Protein 2E62 (pdb70)

Organism: Arabidopsis thaliana (NCBI:txid3702)

Nearest PDB structures (foldseek):
  2e62-assembly1_A  TM=8.803E-01  e=9.279E-07  Arabidopsis thaliana
  6exn-assembly1_R  TM=7.685E-01  e=9.411E-01  Saccharomyces cerevisiae S288C
  5lj5-assembly1_R  TM=8.225E-01  e=1.823E+00  Saccharomyces cerevisiae
  2e62-assembly1_A  TM=8.733E-01  e=2.795E-07  Arabidopsis thaliana
  6exn-assembly1_R  TM=7.883E-01  e=2.649E-01  Saccharomyces cerevisiae S288C

Secondary structure (DSSP, 8-state):
---S---SSTHHHHHHHHHHHHHHHHHHHHHHHHHT---HHHHHHHHHHHHHHHHHHTT--

CATH classification: 6.10.140.420

InterPro domains:
  IPR000061 SWAP/Surp [PF01805] (327-379)
  IPR000061 SWAP/Surp [PS50128] (329-372)
  IPR000061 SWAP/Surp [SM00648] (327-381)
  IPR000504 RNA recognition motif domain [PF00076] (181-253)
  IPR000504 RNA recognition motif domain [PS50102] (179-260)
  IPR000504 RNA recognition motif domain [SM00360] (180-256)
  IPR003034 SAP domain [PS50800] (631-665)
  IPR006569 CID domain [PF04818] (444-571)
  IPR006569 CID domain [PS51391] (437-582)
  IPR006569 CID domain [SM00582] (444-579)
  IPR008942 ENTH/VHS [G3DSA:1.25.40.90] (438-582)
  IPR008942 ENTH/VHS [SSF48464] (440-578)
  IPR012677 Nucleotide-binding alpha-beta plait domain superfamily [G3DSA:3.30.70.330] (96-263)
  IPR013170 mRNA splicing factor Cwf21 domain [PF08312] (796-836)
  IPR013170 mRNA splicing factor Cwf21 domain [SM01115] (791-840)
  IPR035009 SR140, RNA recognition motif [cd12223] (178-261)
  IPR035967 SWAP/Surp superfamily [G3DSA:1.10.10.790] (315-384)
  IPR035967 SWAP/Surp superfamily [SSF109905] (303-384)
  IPR035979 RNA-binding domain superfamily [SSF54928] (172-266)
  IPR047491 Protein RRC1-like, cwf21 domain [cd21371] (791-840)

Foldseek 3Di:
DDDDDDDDDCPVVLVVLVVVLVVVLVVLLVCCVVVVNPDDCVSCVVSVVSNVCSCVVSPND

Radius of gyration: 14.58 Å; Cα contacts (8 Å, |Δi|>4): 28; chains: 1; bounding box: 41×26×21 Å

Solvent-accessible surface area: 5371 Å² total; per-residue (Å²): 125,118,104,76,89,82,27,160,36,166,92,86,97,53,118,106,46,136,170,153,11,75,92,31,30,95,110,65,131,101,63,2,85,162,124,57,11,188,73,89,132,81,21,111,159,78,12,101,79,19,116,125,160,34,58,93,112,30,65,50,102

Sequence (61 aa):
GSSGSSGNGMDEEQRQKRRRIEVALIEYRETLEEQGMKNPEEIERKVEINRKRLEVDYGLSGSSGSSGNGMDEEQRQKRRRIEVALIEYRETLEEQGMKNPEEIERKVEINRKRLEVDYGLSGSSGSSGNGMDEEQRQKRRRIEVALIEYRETLEEQGMKNPEEIERKVEINRKRLEVDYGLSGSSGSSGNGMDEEQRQKRRRIEVALIEYRETLEEQGMKNPEEIERKVEINRKRLEVDYGLSGSSGSSGNGMDEEQRQKRRRIEVALIEYRETLEEQGMKNPEEIERKVEINRKRLEVDYGLSGSSGSSGNGMDEEQRQKRRRIEVALIEYRETLEEQGMKNPEEIERKVEINRKRLEVDYGLSGSSGSSGNGMDEEQRQKRRRIEVALIEYRETLEEQGMKNPEEIERKVEINRKRLEVDYGLSGSSGSSGNGMDEEQRQKRRRIEVALIEYRETLEEQGMKNPEEIERKVEINRKRLEVDYGLSGSSGSSGNGMDEEQRQKRRRIEVALIEYRETLEEQGMKNPEEIERKVEINRKRLEVDYGLSGSSGSSGNGMDEEQRQKRRRIEVALIEYRETLEEQGMKNPEEIERKVEINRKRLEVDYGLSGSSGSSGNGMDEEQRQKRRRIEVALIEYRETLEEQGMKNPEEIERKVEINRKRLEVDYGLSGSSGSSGNGMDEEQRQKRRRIEVALIEYRETLEEQGMKNPEEIERKVEINRKRLEVDYGLSGSSGSSGNGMDEEQRQKRRRIEVALIEYRETLEEQGMKNPEEIERKVEINRKRLEVDYGLSGSSGSSGNGMDEEQRQKRRRIEVALIEYRETLEEQGMKNPEEIERKVEINRKRLEVDYGLSGSSGSSGNGMDEEQRQKRRRIEVALIEYRETLEEQGMKNPEEIERKVEINRKRLEVDYGLSGSSGSSGNGMDEEQRQKRRRIEVALIEYRETLEEQGMKNPEEIERKVEINRKRLEVDYGLSGSSGSSGNGMDEEQRQKRRRIEVALIEYRETLEEQGMKNPEEIERKVEINRKRLEVDYGLSGSSGSSGNGMDEEQRQKRRRIEVALIEYRETLEEQGMKNPEEIERKVEINRKRLEVDYGLSGSSGSSGNGMDEEQRQKRRRIEVALIEYRETLEEQGMKNPEEIERKVEINRKRLEVDYGLSGSSGSSGNGMDEEQRQKRRRIEVALIEYRETLEEQGMKNPEEIERKVEINRKRLEVDYGLS

GO terms:
  GO:0016607 nuclear speck (C, IDA)
  GO:0016607 nuclear speck (C, EXP)
  GO:0043484 regulation of RNA splicing (P, IMP)
  GO:0010017 red or far-red light signaling pathway (P, IMP)
  GO:0010099 regulation of photomorphogenesis (P, IMP)
  GO:0010114 response to red light (P, IMP)
  GO:0006396 RNA processing (P, IMP)
  GO:0005515 protein binding (F, IPI)
  GO:0005634 nucleus (C, IDA)

Structure (mmCIF, N/CA/C/O backbone):
data_2E62
#
_entry.id   2E62
#
loop_
_atom_site.group_PDB
_atom_site.id
_atom_site.type_symbol
_atom_site.label_atom_id
_atom_site.label_alt_id
_atom_site.label_comp_id
_atom_site.label_asym_id
_atom_site.label_entity_id
_atom_site.label_seq_id
_atom_site.pdbx_PDB_ins_code
_atom_site.Cartn_x
_atom_site.Cartn_y
_atom_site.Cartn_z
_atom_site.occupancy
_atom_site.B_iso_or_equiv
_atom_site.auth_seq_id
_atom_site.auth_comp_id
_atom_site.auth_asym_id
_atom_site.auth_atom_id
_atom_site.pdbx_PDB_model_num
ATOM 1 N N . GLY A 1 1 ? -27.987 -12.974 11.255 1.00 0.00 1 GLY A N 1
ATOM 2 C CA . GLY A 1 1 ? -28.546 -12.026 12.201 1.00 0.00 1 GLY A CA 1
ATOM 3 C C . GLY A 1 1 ? -27.497 -11.096 12.778 1.00 0.00 1 GLY A C 1
ATOM 4 O O . GLY A 1 1 ? -26.880 -11.401 13.799 1.00 0.00 1 GLY A O 1
ATOM 8 N N . SER A 1 2 ? -27.292 -9.958 12.122 1.00 0.00 2 SER A N 1
ATOM 9 C CA . SER A 1 2 ? -26.306 -8.982 12.573 1.00 0.00 2 SER A CA 1
ATOM 10 C C . SER A 1 2 ? -26.621 -8.506 13.987 1.00 0.00 2 SER A C 1
ATOM 11 O O . SER A 1 2 ? -27.776 -8.507 14.412 1.00 0.00 2 SER A O 1
ATOM 19 N N . SER A 1 3 ? -25.584 -8.100 14.712 1.00 0.00 3 SER A N 1
ATOM 20 C CA . SER A 1 3 ? -25.747 -7.624 16.081 1.00 0.00 3 SER A CA 1
ATOM 21 C C . SER A 1 3 ? -24.707 -6.559 16.414 1.00 0.00 3 SER A C 1
ATOM 22 O O . SER A 1 3 ? -23.533 -6.693 16.072 1.00 0.00 3 SER A O 1
ATOM 30 N N . GLY A 1 4 ? -25.148 -5.499 17.085 1.00 0.00 4 GLY A N 1
ATOM 31 C CA . GLY A 1 4 ? -24.244 -4.425 17.453 1.00 0.00 4 GLY A CA 1
ATOM 32 C C . GLY A 1 4 ? -23.500 -3.859 16.260 1.00 0.00 4 GLY A C 1
ATOM 33 O O . GLY A 1 4 ? -22.269 -3.861 16.230 1.00 0.00 4 GLY A O 1
ATOM 37 N N . SER A 1 5 ? -24.247 -3.374 15.274 1.00 0.00 5 SER A N 1
ATOM 38 C CA . SER A 1 5 ? -23.650 -2.807 14.070 1.00 0.00 5 SER A CA 1
ATOM 39 C C . SER A 1 5 ? -22.852 -1.550 14.400 1.00 0.00 5 SER A C 1
ATOM 40 O O . SER A 1 5 ? -23.366 -0.619 15.021 1.00 0.00 5 SER A O 1
ATOM 48 N N . SER A 1 6 ? -21.591 -1.529 13.980 1.00 0.00 6 SER A N 1
ATOM 49 C CA . SER A 1 6 ? -20.719 -0.389 14.233 1.00 0.00 6 SER A CA 1
ATOM 50 C C . SER A 1 6 ? -20.640 0.518 13.009 1.00 0.00 6 SER A C 1
ATOM 51 O O . SER A 1 6 ? -19.724 0.402 12.195 1.00 0.00 6 SER A O 1
ATOM 59 N N . GLY A 1 7 ? -21.608 1.420 12.885 1.00 0.00 7 GLY A N 1
ATOM 60 C CA . GLY A 1 7 ? -21.631 2.334 11.757 1.00 0.00 7 GLY A CA 1
ATOM 61 C C . GLY A 1 7 ? -22.685 3.413 11.906 1.00 0.00 7 GLY A C 1
ATOM 62 O O . GLY A 1 7 ? -23.759 3.326 11.313 1.00 0.00 7 GLY A O 1
ATOM 66 N N . ASN A 1 8 ? -22.378 4.432 12.702 1.00 0.00 8 ASN A N 1
ATOM 67 C CA . ASN A 1 8 ? -23.309 5.531 12.929 1.00 0.00 8 ASN A CA 1
ATOM 68 C C . ASN A 1 8 ? -22.897 6.766 12.134 1.00 0.00 8 ASN A C 1
ATOM 69 O O . ASN A 1 8 ? -23.743 7.520 11.655 1.00 0.00 8 ASN A O 1
ATOM 80 N N . GLY A 1 9 ? -21.589 6.966 11.997 1.00 0.00 9 GLY A N 1
ATOM 81 C CA . GLY A 1 9 ? -21.087 8.110 11.259 1.00 0.00 9 GLY A CA 1
ATOM 82 C C . GLY A 1 9 ? -20.046 7.723 10.227 1.00 0.00 9 GLY A C 1
ATOM 83 O O . GLY A 1 9 ? -20.258 6.804 9.437 1.00 0.00 9 GLY A O 1
ATOM 87 N N . MET A 1 10 ? -18.919 8.426 10.233 1.00 0.00 10 MET A N 1
ATOM 88 C CA . MET A 1 10 ? -17.841 8.151 9.290 1.00 0.00 10 MET A CA 1
ATOM 89 C C . MET A 1 10 ? -17.333 6.721 9.447 1.00 0.00 10 MET A C 1
ATOM 90 O O . MET A 1 10 ? -16.844 6.118 8.492 1.00 0.00 10 MET A O 1
ATOM 104 N N . ASP A 1 11 ? -17.452 6.186 10.657 1.00 0.00 11 ASP A N 1
ATOM 105 C CA . ASP A 1 11 ? -17.005 4.827 10.939 1.00 0.00 11 ASP A CA 1
ATOM 106 C C . ASP A 1 11 ? -17.599 3.841 9.938 1.00 0.00 11 ASP A C 1
ATOM 107 O O . ASP A 1 11 ? -16.960 2.856 9.569 1.00 0.00 11 ASP A O 1
ATOM 116 N N . GLU A 1 12 ? -18.825 4.113 9.503 1.00 0.00 12 GLU A N 1
ATOM 117 C CA . GLU A 1 12 ? -19.505 3.248 8.546 1.00 0.00 12 GLU A CA 1
ATOM 118 C C . GLU A 1 12 ? -18.633 3.003 7.318 1.00 0.00 12 GLU A C 1
ATOM 119 O O . GLU A 1 12 ? -18.709 1.947 6.691 1.00 0.00 12 GLU A O 1
ATOM 131 N N . GLU A 1 13 ? -17.804 3.987 6.982 1.00 0.00 13 GLU A N 1
ATOM 132 C CA . GLU A 1 13 ? -16.918 3.879 5.829 1.00 0.00 13 GLU A CA 1
ATOM 133 C C . GLU A 1 13 ? -15.591 3.237 6.222 1.00 0.00 13 GLU A C 1
ATOM 134 O O . GLU A 1 13 ? -14.928 2.606 5.399 1.00 0.00 13 GLU A O 1
ATOM 146 N N . GLN A 1 14 ? -15.209 3.405 7.484 1.00 0.00 14 GLN A N 1
ATOM 147 C CA . GLN A 1 14 ? -13.961 2.843 7.985 1.00 0.00 14 GLN A CA 1
ATOM 148 C C . GLN A 1 14 ? -14.059 1.327 8.116 1.00 0.00 14 GLN A C 1
ATOM 149 O O . GLN A 1 14 ? -13.115 0.604 7.796 1.00 0.00 14 GLN A O 1
ATOM 163 N N . ARG A 1 15 ? -15.207 0.852 8.588 1.00 0.00 15 ARG A N 1
ATOM 164 C CA . ARG A 1 15 ? -15.428 -0.578 8.762 1.00 0.00 15 ARG A CA 1
ATOM 165 C C . ARG A 1 15 ? -15.107 -1.339 7.478 1.00 0.00 15 ARG A C 1
ATOM 166 O O . ARG A 1 15 ? -14.649 -2.480 7.521 1.00 0.00 15 ARG A O 1
ATOM 187 N N . GLN A 1 16 ? -15.352 -0.698 6.340 1.00 0.00 16 GLN A N 1
ATOM 188 C CA . GLN A 1 16 ? -15.090 -1.314 5.045 1.00 0.00 16 GLN A CA 1
ATOM 189 C C . GLN A 1 16 ? -13.595 -1.345 4.749 1.00 0.00 16 GLN A C 1
ATOM 190 O O . GLN A 1 16 ? -13.044 -2.383 4.384 1.00 0.00 16 GLN A O 1
ATOM 204 N N . LYS A 1 17 ? -12.942 -0.198 4.909 1.00 0.00 17 LYS A N 1
ATOM 205 C CA . LYS A 1 17 ? -11.509 -0.093 4.660 1.00 0.00 17 LYS A CA 1
ATOM 206 C C . LYS A 1 17 ? -10.741 -1.156 5.439 1.00 0.00 17 LYS A C 1
ATOM 207 O O . LYS A 1 17 ? -9.742 -1.690 4.958 1.00 0.00 17 LYS A O 1
ATOM 226 N N . ARG A 1 18 ? -11.216 -1.459 6.643 1.00 0.00 18 ARG A N 1
ATOM 227 C CA . ARG A 1 18 ? -10.574 -2.459 7.487 1.00 0.00 18 ARG A CA 1
ATOM 228 C C . ARG A 1 18 ? -10.436 -3.787 6.749 1.00 0.00 18 ARG A C 1
ATOM 229 O O . ARG A 1 18 ? -9.485 -4.536 6.970 1.00 0.00 18 ARG A O 1
ATOM 250 N N . ARG A 1 19 ? -11.394 -4.073 5.872 1.00 0.00 19 ARG A N 1
ATOM 251 C CA . ARG A 1 19 ? -11.381 -5.311 5.103 1.00 0.00 19 ARG A CA 1
ATOM 252 C C . ARG A 1 19 ? -10.335 -5.251 3.993 1.00 0.00 19 ARG A C 1
ATOM 253 O O . ARG A 1 19 ? -9.583 -6.202 3.784 1.00 0.00 19 ARG A O 1
ATOM 274 N N . ARG A 1 20 ? -10.296 -4.127 3.285 1.00 0.00 20 ARG A N 1
ATOM 275 C CA . ARG A 1 20 ? -9.344 -3.943 2.196 1.00 0.00 20 ARG A CA 1
ATOM 276 C C . ARG A 1 20 ? -7.919 -4.221 2.666 1.00 0.00 20 ARG A C 1
ATOM 277 O O . ARG A 1 20 ? -7.097 -4.744 1.913 1.00 0.00 20 ARG A O 1
ATOM 298 N N . ILE A 1 21 ? -7.634 -3.867 3.915 1.00 0.00 21 ILE A N 1
ATOM 299 C CA . ILE A 1 21 ? -6.310 -4.078 4.485 1.00 0.00 21 ILE A CA 1
ATOM 300 C C . ILE A 1 21 ? -6.091 -5.545 4.838 1.00 0.00 21 ILE A C 1
ATOM 301 O O . ILE A 1 21 ? -5.009 -6.091 4.622 1.00 0.00 21 ILE A O 1
ATOM 317 N N . GLU A 1 22 ? -7.126 -6.178 5.381 1.00 0.00 22 GLU A N 1
ATOM 318 C CA . GLU A 1 22 ? -7.046 -7.583 5.763 1.00 0.00 22 GLU A CA 1
ATOM 319 C C . GLU A 1 22 ? -6.698 -8.455 4.561 1.00 0.00 22 GLU A C 1
ATOM 320 O O . GLU A 1 22 ? -5.638 -9.081 4.519 1.00 0.00 22 GLU A O 1
ATOM 332 N N . VAL A 1 23 ? -7.598 -8.492 3.583 1.00 0.00 23 VAL A N 1
ATOM 333 C CA . VAL A 1 23 ? -7.386 -9.286 2.379 1.00 0.00 23 VAL A CA 1
ATOM 334 C C . VAL A 1 23 ? -6.031 -8.983 1.751 1.00 0.00 23 VAL A C 1
ATOM 335 O O . VAL A 1 23 ? -5.315 -9.890 1.327 1.00 0.00 23 VAL A O 1
ATOM 348 N N . ALA A 1 24 ? -5.684 -7.701 1.696 1.00 0.00 24 ALA A N 1
ATOM 349 C CA . ALA A 1 24 ? -4.413 -7.278 1.122 1.00 0.00 24 ALA A CA 1
ATOM 350 C C . ALA A 1 24 ? -3.238 -7.855 1.905 1.00 0.00 24 ALA A C 1
ATOM 351 O O . ALA A 1 24 ? -2.289 -8.382 1.322 1.00 0.00 24 ALA A O 1
ATOM 358 N N . LEU A 1 25 ? -3.307 -7.751 3.228 1.00 0.00 25 LEU A N 1
ATOM 359 C CA . LEU A 1 25 ? -2.248 -8.262 4.091 1.00 0.00 25 LEU A CA 1
ATOM 360 C C . LEU A 1 25 ? -2.025 -9.753 3.855 1.00 0.00 25 LEU A C 1
ATOM 361 O O . LEU A 1 25 ? -0.907 -10.187 3.577 1.00 0.00 25 LEU A O 1
ATOM 377 N N . ILE A 1 26 ? -3.096 -10.531 3.967 1.00 0.00 26 ILE A N 1
ATOM 378 C CA . ILE A 1 26 ? -3.018 -11.972 3.762 1.00 0.00 26 ILE A CA 1
ATOM 379 C C . ILE A 1 26 ? -2.418 -12.302 2.400 1.00 0.00 26 ILE A C 1
ATOM 380 O O . ILE A 1 26 ? -1.413 -13.006 2.308 1.00 0.00 26 ILE A O 1
ATOM 396 N N . GLU A 1 27 ? -3.040 -11.787 1.344 1.00 0.00 27 GLU A N 1
ATOM 397 C CA . GLU A 1 27 ? -2.566 -12.027 -0.014 1.00 0.00 27 GLU A CA 1
ATOM 398 C C . GLU A 1 27 ? -1.082 -11.691 -0.139 1.00 0.00 27 GLU A C 1
ATOM 399 O O . GLU A 1 27 ? -0.320 -12.425 -0.769 1.00 0.00 27 GLU A O 1
ATOM 411 N N . TYR A 1 28 ? -0.681 -10.578 0.465 1.00 0.00 28 TYR A N 1
ATOM 412 C CA . TYR A 1 28 ? 0.710 -10.143 0.419 1.00 0.00 28 TYR A CA 1
ATOM 413 C C . TYR A 1 28 ? 1.621 -11.156 1.107 1.00 0.00 28 TYR A C 1
ATOM 414 O O . TYR A 1 28 ? 2.618 -11.599 0.536 1.00 0.00 28 TYR A O 1
ATOM 432 N N . ARG A 1 29 ? 1.270 -11.518 2.336 1.00 0.00 29 ARG A N 1
ATOM 433 C CA . ARG A 1 29 ? 2.054 -12.477 3.104 1.00 0.00 29 ARG A CA 1
ATOM 434 C C . ARG A 1 29 ? 2.298 -13.749 2.297 1.00 0.00 29 ARG A C 1
ATOM 435 O O . ARG A 1 29 ? 3.438 -14.184 2.135 1.00 0.00 29 ARG A O 1
ATOM 456 N N . GLU A 1 30 ? 1.219 -14.341 1.794 1.00 0.00 30 GLU A N 1
ATOM 457 C CA . GLU A 1 30 ? 1.316 -15.564 1.006 1.00 0.00 30 GLU A CA 1
ATOM 458 C C . GLU A 1 30 ? 2.224 -15.361 -0.203 1.00 0.00 30 GLU A C 1
ATOM 459 O O . GLU A 1 30 ? 3.154 -16.134 -0.433 1.00 0.00 30 GLU A O 1
ATOM 471 N N . THR A 1 31 ? 1.948 -14.314 -0.975 1.00 0.00 31 THR A N 1
ATOM 472 C CA . THR A 1 31 ? 2.737 -14.009 -2.161 1.00 0.00 31 THR A CA 1
ATOM 473 C C . THR A 1 31 ? 4.221 -13.914 -1.825 1.00 0.00 31 THR A C 1
ATOM 474 O O . THR A 1 31 ? 5.074 -14.341 -2.605 1.00 0.00 31 THR A O 1
ATOM 485 N N . LEU A 1 32 ? 4.524 -13.353 -0.659 1.00 0.00 32 LEU A N 1
ATOM 486 C CA . LEU A 1 32 ? 5.906 -13.202 -0.219 1.00 0.00 32 LEU A CA 1
ATOM 487 C C . LEU A 1 32 ? 6.533 -14.560 0.082 1.00 0.00 32 LEU A C 1
ATOM 488 O O . LEU A 1 32 ? 7.647 -14.850 -0.352 1.00 0.00 32 LEU A O 1
ATOM 504 N N . GLU A 1 33 ? 5.807 -15.389 0.826 1.00 0.00 33 GLU A N 1
ATOM 505 C CA . GLU A 1 33 ? 6.292 -16.717 1.183 1.00 0.00 33 GLU A CA 1
ATOM 506 C C . GLU A 1 33 ? 6.605 -17.536 -0.066 1.00 0.00 33 GLU A C 1
ATOM 507 O O . GLU A 1 33 ? 7.600 -18.259 -0.113 1.00 0.00 33 GLU A O 1
ATOM 519 N N . GLU A 1 34 ? 5.748 -17.417 -1.075 1.00 0.00 34 GLU A N 1
ATOM 520 C CA . GLU A 1 34 ? 5.932 -18.147 -2.323 1.00 0.00 34 GLU A CA 1
ATOM 521 C C . GLU A 1 34 ? 6.952 -17.448 -3.217 1.00 0.00 34 GLU A C 1
ATOM 522 O O . GLU A 1 34 ? 7.593 -18.079 -4.057 1.00 0.00 34 GLU A O 1
ATOM 534 N N . GLN A 1 35 ? 7.094 -16.139 -3.031 1.00 0.00 35 GLN A N 1
ATOM 535 C CA . GLN A 1 35 ? 8.035 -15.354 -3.821 1.00 0.00 35 GLN A CA 1
ATOM 536 C C . GLN A 1 35 ? 9.474 -15.746 -3.504 1.00 0.00 35 GLN A C 1
ATOM 537 O O . GLN A 1 35 ? 10.401 -15.380 -4.225 1.00 0.00 35 GLN A O 1
ATOM 551 N N . GLY A 1 36 ? 9.653 -16.493 -2.419 1.00 0.00 36 GLY A N 1
ATOM 552 C CA . GLY A 1 36 ? 10.982 -16.923 -2.024 1.00 0.00 36 GLY A CA 1
ATOM 553 C C . GLY A 1 36 ? 11.395 -16.366 -0.676 1.00 0.00 36 GLY A C 1
ATOM 554 O O . GLY A 1 36 ? 12.570 -16.407 -0.315 1.00 0.00 36 GLY A O 1
ATOM 558 N N . MET A 1 37 ? 10.426 -15.843 0.068 1.00 0.00 37 MET A N 1
ATOM 559 C CA . MET A 1 37 ? 10.696 -15.275 1.384 1.00 0.00 37 MET A CA 1
ATOM 560 C C . MET A 1 37 ? 10.562 -16.336 2.472 1.00 0.00 37 MET A C 1
ATOM 561 O O . MET A 1 37 ? 9.458 -16.785 2.783 1.00 0.00 37 MET A O 1
ATOM 575 N N . LYS A 1 38 ? 11.692 -16.733 3.047 1.00 0.00 38 LYS A N 1
ATOM 576 C CA . LYS A 1 38 ? 11.701 -17.741 4.101 1.00 0.00 38 LYS A CA 1
ATOM 577 C C . LYS A 1 38 ? 12.285 -17.173 5.391 1.00 0.00 38 LYS A C 1
ATOM 578 O O . LYS A 1 38 ? 12.844 -17.907 6.205 1.00 0.00 38 LYS A O 1
ATOM 597 N N . ASN A 1 39 ? 12.149 -15.863 5.571 1.00 0.00 39 ASN A N 1
ATOM 598 C CA . ASN A 1 39 ? 12.663 -15.198 6.763 1.00 0.00 39 ASN A CA 1
ATOM 599 C C . ASN A 1 39 ? 11.603 -14.290 7.378 1.00 0.00 39 ASN A C 1
ATOM 600 O O . ASN A 1 39 ? 10.767 -13.711 6.684 1.00 0.00 39 ASN A O 1
ATOM 611 N N . PRO A 1 40 ? 11.637 -14.160 8.713 1.00 0.00 40 PRO A N 1
ATOM 612 C CA . PRO A 1 40 ? 10.688 -13.322 9.451 1.00 0.00 40 PRO A CA 1
ATOM 613 C C . PRO A 1 40 ? 10.912 -11.834 9.203 1.00 0.00 40 PRO A C 1
ATOM 614 O O . PRO A 1 40 ? 9.972 -11.097 8.908 1.00 0.00 40 PRO A O 1
ATOM 625 N N . GLU A 1 41 ? 12.163 -11.401 9.322 1.00 0.00 41 GLU A N 1
ATOM 626 C CA . GLU A 1 41 ? 12.509 -10.000 9.111 1.00 0.00 41 GLU A CA 1
ATOM 627 C C . GLU A 1 41 ? 12.015 -9.517 7.750 1.00 0.00 41 GLU A C 1
ATOM 628 O O . GLU A 1 41 ? 11.407 -8.453 7.642 1.00 0.00 41 GLU A O 1
ATOM 640 N N . GLU A 1 42 ? 12.281 -10.308 6.715 1.00 0.00 42 GLU A N 1
ATOM 641 C CA . GLU A 1 42 ? 11.865 -9.960 5.362 1.00 0.00 42 GLU A CA 1
ATOM 642 C C . GLU A 1 42 ? 10.354 -9.754 5.293 1.00 0.00 42 GLU A C 1
ATOM 643 O O . GLU A 1 42 ? 9.879 -8.648 5.035 1.00 0.00 42 GLU A O 1
ATOM 655 N N . ILE A 1 43 ? 9.606 -10.827 5.526 1.00 0.00 43 ILE A N 1
ATOM 656 C CA . ILE A 1 43 ? 8.150 -10.764 5.491 1.00 0.00 43 ILE A CA 1
ATOM 657 C C . ILE A 1 43 ? 7.627 -9.637 6.375 1.00 0.00 43 ILE A C 1
ATOM 658 O O . ILE A 1 43 ? 6.892 -8.764 5.914 1.00 0.00 43 ILE A O 1
ATOM 674 N N . GLU A 1 44 ? 8.013 -9.661 7.647 1.00 0.00 44 GLU A N 1
ATOM 675 C CA . GLU A 1 44 ? 7.584 -8.640 8.595 1.00 0.00 44 GLU A CA 1
ATOM 676 C C . GLU A 1 44 ? 7.862 -7.241 8.051 1.00 0.00 44 GLU A C 1
ATOM 677 O O . GLU A 1 44 ? 7.024 -6.345 8.156 1.00 0.00 44 GLU A O 1
ATOM 689 N N . ARG A 1 45 ? 9.044 -7.063 7.470 1.00 0.00 45 ARG A N 1
ATOM 690 C CA . ARG A 1 45 ? 9.433 -5.774 6.911 1.00 0.00 45 ARG A CA 1
ATOM 691 C C . ARG A 1 45 ? 8.454 -5.332 5.828 1.00 0.00 45 ARG A C 1
ATOM 692 O O . ARG A 1 45 ? 7.809 -4.291 5.946 1.00 0.00 45 ARG A O 1
ATOM 713 N N . LYS A 1 46 ? 8.348 -6.132 4.772 1.00 0.00 46 LYS A N 1
ATOM 714 C CA . LYS A 1 46 ? 7.448 -5.825 3.667 1.00 0.00 46 LYS A CA 1
ATOM 715 C C . LYS A 1 46 ? 6.018 -5.640 4.165 1.00 0.00 46 LYS A C 1
ATOM 716 O O . LYS A 1 46 ? 5.399 -4.601 3.934 1.00 0.00 46 LYS A O 1
ATOM 735 N N . VAL A 1 47 ? 5.500 -6.653 4.852 1.00 0.00 47 VAL A N 1
ATOM 736 C CA . VAL A 1 47 ? 4.144 -6.600 5.386 1.00 0.00 47 VAL A CA 1
ATOM 737 C C . VAL A 1 47 ? 3.920 -5.326 6.192 1.00 0.00 47 VAL A C 1
ATOM 738 O O . VAL A 1 47 ? 2.951 -4.601 5.968 1.00 0.00 47 VAL A O 1
ATOM 751 N N . GLU A 1 48 ? 4.822 -5.060 7.131 1.00 0.00 48 GLU A N 1
ATOM 752 C CA . GLU A 1 48 ? 4.722 -3.872 7.971 1.00 0.00 48 GLU A CA 1
ATOM 753 C C . GLU A 1 48 ? 4.562 -2.616 7.120 1.00 0.00 48 GLU A C 1
ATOM 754 O O . GLU A 1 48 ? 3.620 -1.844 7.306 1.00 0.00 48 GLU A O 1
ATOM 766 N N . ILE A 1 49 ? 5.487 -2.418 6.188 1.00 0.00 49 ILE A N 1
ATOM 767 C CA . ILE A 1 49 ? 5.448 -1.256 5.308 1.00 0.00 49 ILE A CA 1
ATOM 768 C C . ILE A 1 49 ? 4.114 -1.166 4.575 1.00 0.00 49 ILE A C 1
ATOM 769 O O . ILE A 1 49 ? 3.558 -0.082 4.408 1.00 0.00 49 ILE A O 1
ATOM 785 N N . ASN A 1 50 ? 3.606 -2.314 4.140 1.00 0.00 50 ASN A N 1
ATOM 786 C CA . ASN A 1 50 ? 2.335 -2.366 3.425 1.00 0.00 50 ASN A CA 1
ATOM 787 C C . ASN A 1 50 ? 1.183 -1.945 4.333 1.00 0.00 50 ASN A C 1
ATOM 788 O O . ASN A 1 50 ? 0.414 -1.043 3.999 1.00 0.00 50 ASN A O 1
ATOM 799 N N . ARG A 1 51 ? 1.071 -2.603 5.482 1.00 0.00 51 ARG A N 1
ATOM 800 C CA . ARG A 1 51 ? 0.013 -2.298 6.437 1.00 0.00 51 ARG A CA 1
ATOM 801 C C . ARG A 1 51 ? -0.020 -0.805 6.752 1.00 0.00 51 ARG A C 1
ATOM 802 O O . ARG A 1 51 ? -1.086 -0.189 6.780 1.00 0.00 51 ARG A O 1
ATOM 823 N N . LYS A 1 52 ? 1.153 -0.230 6.991 1.00 0.00 52 LYS A N 1
ATOM 824 C CA . LYS A 1 52 ? 1.260 1.190 7.304 1.00 0.00 52 LYS A CA 1
ATOM 825 C C . LYS A 1 52 ? 0.831 2.044 6.115 1.00 0.00 52 LYS A C 1
ATOM 826 O O . LYS A 1 52 ? 0.080 3.007 6.269 1.00 0.00 52 LYS A O 1
ATOM 845 N N . ARG A 1 53 ? 1.310 1.682 4.929 1.00 0.00 53 ARG A N 1
ATOM 846 C CA . ARG A 1 53 ? 0.975 2.415 3.714 1.00 0.00 53 ARG A CA 1
ATOM 847 C C . ARG A 1 53 ? -0.534 2.438 3.492 1.00 0.00 53 ARG A C 1
ATOM 848 O O . ARG A 1 53 ? -1.135 3.503 3.343 1.00 0.00 53 ARG A O 1
ATOM 869 N N . LEU A 1 54 ? -1.142 1.257 3.469 1.00 0.00 54 LEU A N 1
ATOM 870 C CA . LEU A 1 54 ? -2.581 1.140 3.265 1.00 0.00 54 LEU A CA 1
ATOM 871 C C . LEU A 1 54 ? -3.347 1.925 4.325 1.00 0.00 54 LEU A C 1
ATOM 872 O O . LEU A 1 54 ? -4.230 2.720 4.005 1.00 0.00 54 LEU A O 1
ATOM 888 N N . GLU A 1 55 ? -3.001 1.696 5.588 1.00 0.00 55 GLU A N 1
ATOM 889 C CA . GLU A 1 55 ? -3.656 2.383 6.696 1.00 0.00 55 GLU A CA 1
ATOM 890 C C . GLU A 1 55 ? -3.648 3.894 6.479 1.00 0.00 55 GLU A C 1
ATOM 891 O O . GLU A 1 55 ? -4.667 4.562 6.656 1.00 0.00 55 GLU A O 1
ATOM 903 N N . VAL A 1 56 ? -2.491 4.425 6.096 1.00 0.00 56 VAL A N 1
ATOM 904 C CA . VAL A 1 56 ? -2.350 5.856 5.855 1.00 0.00 56 VAL A CA 1
ATOM 905 C C . VAL A 1 56 ? -3.042 6.266 4.560 1.00 0.00 56 VAL A C 1
ATOM 906 O O . VAL A 1 56 ? -3.438 7.420 4.394 1.00 0.00 56 VAL A O 1
ATOM 919 N N . ASP A 1 57 ? -3.184 5.314 3.645 1.00 0.00 57 ASP A N 1
ATOM 920 C CA . ASP A 1 57 ? -3.830 5.575 2.364 1.00 0.00 57 ASP A CA 1
ATOM 921 C C . ASP A 1 57 ? -5.339 5.721 2.536 1.00 0.00 57 ASP A C 1
ATOM 922 O O . ASP A 1 57 ? -5.984 6.485 1.817 1.00 0.00 57 ASP A O 1
ATOM 931 N N . TYR A 1 58 ? -5.894 4.984 3.491 1.00 0.00 58 TYR A N 1
ATOM 932 C CA . TYR A 1 58 ? -7.328 5.029 3.755 1.00 0.00 58 TYR A CA 1
ATOM 933 C C . TYR A 1 58 ? -7.644 6.010 4.879 1.00 0.00 58 TYR A C 1
ATOM 934 O O . TYR A 1 58 ? -8.679 5.906 5.537 1.00 0.00 58 TYR A O 1
ATOM 952 N N . GLY A 1 59 ? -6.743 6.964 5.095 1.00 0.00 59 GLY A N 1
ATOM 953 C CA . GLY A 1 59 ? -6.943 7.951 6.139 1.00 0.00 59 GLY A CA 1
ATOM 954 C C . GLY A 1 59 ? -7.251 7.319 7.483 1.00 0.00 59 GLY A C 1
ATOM 955 O O . GLY A 1 59 ? -7.926 7.920 8.320 1.00 0.00 59 GLY A O 1
ATOM 959 N N . LEU A 1 60 ? -6.756 6.104 7.690 1.00 0.00 60 LEU A N 1
ATOM 960 C CA . LEU A 1 60 ? -6.983 5.389 8.941 1.00 0.00 60 LEU A CA 1
ATOM 961 C C . LEU A 1 60 ? -5.880 5.693 9.950 1.00 0.00 60 LEU A C 1
ATOM 962 O O . LEU A 1 60 ? -6.088 5.600 11.159 1.00 0.00 60 LEU A O 1
ATOM 978 N N . SER A 1 61 ? -4.706 6.058 9.443 1.00 0.00 61 SER A N 1
ATOM 979 C CA . SER A 1 61 ? -3.569 6.375 10.300 1.00 0.00 61 SER A CA 1
ATOM 980 C C . SER A 1 61 ? -2.963 7.723 9.921 1.00 0.00 61 SER A C 1
ATOM 981 O O . SER A 1 61 ? -2.154 8.281 10.662 1.00 0.00 61 SER A O 1
ATOM 989 N N . GLY A 1 1 ? -15.381 8.873 29.269 1.00 0.00 1 GLY A N 2
ATOM 990 C CA . GLY A 1 1 ? -15.108 7.464 29.054 1.00 0.00 1 GLY A CA 2
ATOM 991 C C . GLY A 1 1 ? -16.370 6.660 28.808 1.00 0.00 1 GLY A C 2
ATOM 992 O O . GLY A 1 1 ? -17.131 6.387 29.736 1.00 0.00 1 GLY A O 2
ATOM 996 N N . SER A 1 2 ? -16.593 6.283 27.553 1.00 0.00 2 SER A N 2
ATOM 997 C CA . SER A 1 2 ? -17.775 5.510 27.186 1.00 0.00 2 SER A CA 2
ATOM 998 C C . SER A 1 2 ? -17.391 4.300 26.340 1.00 0.00 2 SER A C 2
ATOM 999 O O . SER A 1 2 ? -16.286 4.229 25.803 1.00 0.00 2 SER A O 2
ATOM 1007 N N . SER A 1 3 ? -18.313 3.350 26.226 1.00 0.00 3 SER A N 2
ATOM 1008 C CA . SER A 1 3 ? -18.072 2.140 25.448 1.00 0.00 3 SER A CA 2
ATOM 1009 C C . SER A 1 3 ? -18.210 2.418 23.954 1.00 0.00 3 SER A C 2
ATOM 1010 O O . SER A 1 3 ? -19.173 1.990 23.319 1.00 0.00 3 SER A O 2
ATOM 1018 N N . GLY A 1 4 ? -17.240 3.138 23.400 1.00 0.00 4 GLY A N 2
ATOM 1019 C CA . GLY A 1 4 ? -17.271 3.462 21.986 1.00 0.00 4 GLY A CA 2
ATOM 1020 C C . GLY A 1 4 ? -17.631 4.912 21.731 1.00 0.00 4 GLY A C 2
ATOM 1021 O O . GLY A 1 4 ? -17.249 5.797 22.496 1.00 0.00 4 GLY A O 2
ATOM 1025 N N . SER A 1 5 ? -18.365 5.157 20.650 1.00 0.00 5 SER A N 2
ATOM 1026 C CA . SER A 1 5 ? -18.771 6.511 20.293 1.00 0.00 5 SER A CA 2
ATOM 1027 C C . SER A 1 5 ? -20.165 6.514 19.671 1.00 0.00 5 SER A C 2
ATOM 1028 O O . SER A 1 5 ? -20.507 5.631 18.884 1.00 0.00 5 SER A O 2
ATOM 1036 N N . SER A 1 6 ? -20.964 7.513 20.031 1.00 0.00 6 SER A N 2
ATOM 1037 C CA . SER A 1 6 ? -22.322 7.630 19.512 1.00 0.00 6 SER A CA 2
ATOM 1038 C C . SER A 1 6 ? -22.309 8.034 18.041 1.00 0.00 6 SER A C 2
ATOM 1039 O O . SER A 1 6 ? -23.184 7.643 17.271 1.00 0.00 6 SER A O 2
ATOM 1047 N N . GLY A 1 7 ? -21.307 8.821 17.659 1.00 0.00 7 GLY A N 2
ATOM 1048 C CA . GLY A 1 7 ? -21.198 9.266 16.282 1.00 0.00 7 GLY A CA 2
ATOM 1049 C C . GLY A 1 7 ? -20.110 10.304 16.093 1.00 0.00 7 GLY A C 2
ATOM 1050 O O . GLY A 1 7 ? -20.050 11.290 16.826 1.00 0.00 7 GLY A O 2
ATOM 1054 N N . ASN A 1 8 ? -19.246 10.081 15.108 1.00 0.00 8 ASN A N 2
ATOM 1055 C CA . ASN A 1 8 ? -18.153 11.005 14.826 1.00 0.00 8 ASN A CA 2
ATOM 1056 C C . ASN A 1 8 ? -18.241 11.533 13.397 1.00 0.00 8 ASN A C 2
ATOM 1057 O O . ASN A 1 8 ? -18.511 12.712 13.176 1.00 0.00 8 ASN A O 2
ATOM 1068 N N . GLY A 1 9 ? -18.011 10.649 12.431 1.00 0.00 9 GLY A N 2
ATOM 1069 C CA . GLY A 1 9 ? -18.070 11.044 11.035 1.00 0.00 9 GLY A CA 2
ATOM 1070 C C . GLY A 1 9 ? -17.347 10.070 10.126 1.00 0.00 9 GLY A C 2
ATOM 1071 O O . GLY A 1 9 ? -16.195 9.716 10.375 1.00 0.00 9 GLY A O 2
ATOM 1075 N N . MET A 1 10 ? -18.026 9.635 9.070 1.00 0.00 10 MET A N 2
ATOM 1076 C CA . MET A 1 10 ? -17.440 8.695 8.121 1.00 0.00 10 MET A CA 2
ATOM 1077 C C . MET A 1 10 ? -16.872 7.477 8.842 1.00 0.00 10 MET A C 2
ATOM 1078 O O . MET A 1 10 ? -15.782 7.004 8.517 1.00 0.00 10 MET A O 2
ATOM 1092 N N . ASP A 1 11 ? -17.616 6.974 9.821 1.00 0.00 11 ASP A N 2
ATOM 1093 C CA . ASP A 1 11 ? -17.185 5.810 10.587 1.00 0.00 11 ASP A CA 2
ATOM 1094 C C . ASP A 1 11 ? -17.488 4.520 9.832 1.00 0.00 11 ASP A C 2
ATOM 1095 O O . ASP A 1 11 ? -16.653 3.619 9.766 1.00 0.00 11 ASP A O 2
ATOM 1104 N N . GLU A 1 12 ? -18.688 4.439 9.266 1.00 0.00 12 GLU A N 2
ATOM 1105 C CA . GLU A 1 12 ? -19.100 3.257 8.518 1.00 0.00 12 GLU A CA 2
ATOM 1106 C C . GLU A 1 12 ? -18.111 2.951 7.396 1.00 0.00 12 GLU A C 2
ATOM 1107 O O . GLU A 1 12 ? -17.884 1.791 7.056 1.00 0.00 12 GLU A O 2
ATOM 1119 N N . GLU A 1 13 ? -17.527 4.001 6.827 1.00 0.00 13 GLU A N 2
ATOM 1120 C CA . GLU A 1 13 ? -16.564 3.844 5.744 1.00 0.00 13 GLU A CA 2
ATOM 1121 C C . GLU A 1 13 ? -15.293 3.160 6.240 1.00 0.00 13 GLU A C 2
ATOM 1122 O O . GLU A 1 13 ? -14.705 2.338 5.538 1.00 0.00 13 GLU A O 2
ATOM 1134 N N . GLN A 1 14 ? -14.878 3.506 7.454 1.00 0.00 14 GLN A N 2
ATOM 1135 C CA . GLN A 1 14 ? -13.677 2.927 8.044 1.00 0.00 14 GLN A CA 2
ATOM 1136 C C . GLN A 1 14 ? -13.738 1.403 8.017 1.00 0.00 14 GLN A C 2
ATOM 1137 O O . GLN A 1 14 ? -12.828 0.744 7.513 1.00 0.00 14 GLN A O 2
ATOM 1151 N N . ARG A 1 15 ? -14.815 0.850 8.564 1.00 0.00 15 ARG A N 2
ATOM 1152 C CA . ARG A 1 15 ? -14.994 -0.597 8.605 1.00 0.00 15 ARG A CA 2
ATOM 1153 C C . ARG A 1 15 ? -14.817 -1.206 7.217 1.00 0.00 15 ARG A C 2
ATOM 1154 O O . ARG A 1 15 ? -14.097 -2.189 7.047 1.00 0.00 15 ARG A O 2
ATOM 1175 N N . GLN A 1 16 ? -15.480 -0.614 6.228 1.00 0.00 16 GLN A N 2
ATOM 1176 C CA . GLN A 1 16 ? -15.397 -1.099 4.856 1.00 0.00 16 GLN A CA 2
ATOM 1177 C C . GLN A 1 16 ? -13.969 -1.002 4.329 1.00 0.00 16 GLN A C 2
ATOM 1178 O O . GLN A 1 16 ? -13.532 -1.831 3.531 1.00 0.00 16 GLN A O 2
ATOM 1192 N N . LYS A 1 17 ? -13.245 0.016 4.782 1.00 0.00 17 LYS A N 2
ATOM 1193 C CA . LYS A 1 17 ? -11.866 0.223 4.358 1.00 0.00 17 LYS A CA 2
ATOM 1194 C C . LYS A 1 17 ? -10.931 -0.764 5.049 1.00 0.00 17 LYS A C 2
ATOM 1195 O O . LYS A 1 17 ? -9.890 -1.134 4.504 1.00 0.00 17 LYS A O 2
ATOM 1214 N N . ARG A 1 18 ? -11.308 -1.188 6.250 1.00 0.00 18 ARG A N 2
ATOM 1215 C CA . ARG A 1 18 ? -10.503 -2.133 7.015 1.00 0.00 18 ARG A CA 2
ATOM 1216 C C . ARG A 1 18 ? -10.389 -3.467 6.284 1.00 0.00 18 ARG A C 2
ATOM 1217 O O . ARG A 1 18 ? -9.313 -4.062 6.221 1.00 0.00 18 ARG A O 2
ATOM 1238 N N . ARG A 1 19 ? -11.506 -3.932 5.734 1.00 0.00 19 ARG A N 2
ATOM 1239 C CA . ARG A 1 19 ? -11.532 -5.196 5.008 1.00 0.00 19 ARG A CA 2
ATOM 1240 C C . ARG A 1 19 ? -10.462 -5.221 3.921 1.00 0.00 19 ARG A C 2
ATOM 1241 O O . ARG A 1 19 ? -9.754 -6.215 3.756 1.00 0.00 19 ARG A O 2
ATOM 1262 N N . ARG A 1 20 ? -10.350 -4.122 3.182 1.00 0.00 20 ARG A N 2
ATOM 1263 C CA . ARG A 1 20 ? -9.368 -4.019 2.110 1.00 0.00 20 ARG A CA 2
ATOM 1264 C C . ARG A 1 20 ? -7.956 -4.251 2.642 1.00 0.00 20 ARG A C 2
ATOM 1265 O O . ARG A 1 20 ? -7.066 -4.674 1.903 1.00 0.00 20 ARG A O 2
ATOM 1286 N N . ILE A 1 21 ? -7.760 -3.971 3.926 1.00 0.00 21 ILE A N 2
ATOM 1287 C CA . ILE A 1 21 ? -6.458 -4.150 4.555 1.00 0.00 21 ILE A CA 2
ATOM 1288 C C . ILE A 1 21 ? -6.212 -5.614 4.905 1.00 0.00 21 ILE A C 2
ATOM 1289 O O . ILE A 1 21 ? -5.132 -6.148 4.656 1.00 0.00 21 ILE A O 2
ATOM 1305 N N . GLU A 1 22 ? -7.223 -6.256 5.482 1.00 0.00 22 GLU A N 2
ATOM 1306 C CA . GLU A 1 22 ? -7.116 -7.659 5.864 1.00 0.00 22 GLU A CA 2
ATOM 1307 C C . GLU A 1 22 ? -6.760 -8.526 4.660 1.00 0.00 22 GLU A C 2
ATOM 1308 O O . GLU A 1 22 ? -5.686 -9.127 4.609 1.00 0.00 22 GLU A O 2
ATOM 1320 N N . VAL A 1 23 ? -7.668 -8.586 3.692 1.00 0.00 23 VAL A N 2
ATOM 1321 C CA . VAL A 1 23 ? -7.451 -9.378 2.487 1.00 0.00 23 VAL A CA 2
ATOM 1322 C C . VAL A 1 23 ? -6.111 -9.043 1.843 1.00 0.00 23 VAL A C 2
ATOM 1323 O O . VAL A 1 23 ? -5.381 -9.931 1.404 1.00 0.00 23 VAL A O 2
ATOM 1336 N N . ALA A 1 24 ? -5.792 -7.753 1.790 1.00 0.00 24 ALA A N 2
ATOM 1337 C CA . ALA A 1 24 ? -4.538 -7.300 1.202 1.00 0.00 24 ALA A CA 2
ATOM 1338 C C . ALA A 1 24 ? -3.341 -7.864 1.959 1.00 0.00 24 ALA A C 2
ATOM 1339 O O . ALA A 1 24 ? -2.394 -8.370 1.356 1.00 0.00 24 ALA A O 2
ATOM 1346 N N . LEU A 1 25 ? -3.389 -7.773 3.284 1.00 0.00 25 LEU A N 2
ATOM 1347 C CA . LEU A 1 25 ? -2.307 -8.274 4.125 1.00 0.00 25 LEU A CA 2
ATOM 1348 C C . LEU A 1 25 ? -2.079 -9.763 3.888 1.00 0.00 25 LEU A C 2
ATOM 1349 O O . LEU A 1 25 ? -0.967 -10.188 3.570 1.00 0.00 25 LEU A O 2
ATOM 1365 N N . ILE A 1 26 ? -3.137 -10.551 4.042 1.00 0.00 26 ILE A N 2
ATOM 1366 C CA . ILE A 1 26 ? -3.052 -11.992 3.842 1.00 0.00 26 ILE A CA 2
ATOM 1367 C C . ILE A 1 26 ? -2.459 -12.323 2.477 1.00 0.00 26 ILE A C 2
ATOM 1368 O O . ILE A 1 26 ? -1.462 -13.037 2.380 1.00 0.00 26 ILE A O 2
ATOM 1384 N N . GLU A 1 27 ? -3.079 -11.798 1.425 1.00 0.00 27 GLU A N 2
ATOM 1385 C CA . GLU A 1 27 ? -2.611 -12.038 0.065 1.00 0.00 27 GLU A CA 2
ATOM 1386 C C . GLU A 1 27 ? -1.124 -11.720 -0.063 1.00 0.00 27 GLU A C 2
ATOM 1387 O O . GLU A 1 27 ? -0.363 -12.486 -0.653 1.00 0.00 27 GLU A O 2
ATOM 1399 N N . TYR A 1 28 ? -0.718 -10.584 0.494 1.00 0.00 28 TYR A N 2
ATOM 1400 C CA . TYR A 1 28 ? 0.676 -10.162 0.440 1.00 0.00 28 TYR A CA 2
ATOM 1401 C C . TYR A 1 28 ? 1.580 -11.182 1.125 1.00 0.00 28 TYR A C 2
ATOM 1402 O O . TYR A 1 28 ? 2.575 -11.629 0.554 1.00 0.00 28 TYR A O 2
ATOM 1420 N N . ARG A 1 29 ? 1.226 -11.547 2.353 1.00 0.00 29 ARG A N 2
ATOM 1421 C CA . ARG A 1 29 ? 2.005 -12.513 3.118 1.00 0.00 29 ARG A CA 2
ATOM 1422 C C . ARG A 1 29 ? 2.245 -13.782 2.305 1.00 0.00 29 ARG A C 2
ATOM 1423 O O . ARG A 1 29 ? 3.384 -14.220 2.143 1.00 0.00 29 ARG A O 2
ATOM 1444 N N . GLU A 1 30 ? 1.165 -14.368 1.798 1.00 0.00 30 GLU A N 2
ATOM 1445 C CA . GLU A 1 30 ? 1.259 -15.587 1.004 1.00 0.00 30 GLU A CA 2
ATOM 1446 C C . GLU A 1 30 ? 2.189 -15.388 -0.190 1.00 0.00 30 GLU A C 2
ATOM 1447 O O . GLU A 1 30 ? 3.092 -16.191 -0.429 1.00 0.00 30 GLU A O 2
ATOM 1459 N N . THR A 1 31 ? 1.961 -14.313 -0.937 1.00 0.00 31 THR A N 2
ATOM 1460 C CA . THR A 1 31 ? 2.776 -14.009 -2.107 1.00 0.00 31 THR A CA 2
ATOM 1461 C C . THR A 1 31 ? 4.248 -13.881 -1.733 1.00 0.00 31 THR A C 2
ATOM 1462 O O . THR A 1 31 ? 5.129 -14.291 -2.490 1.00 0.00 31 THR A O 2
ATOM 1473 N N . LEU A 1 32 ? 4.509 -13.312 -0.562 1.00 0.00 32 LEU A N 2
ATOM 1474 C CA . LEU A 1 32 ? 5.877 -13.131 -0.087 1.00 0.00 32 LEU A CA 2
ATOM 1475 C C . LEU A 1 32 ? 6.548 -14.477 0.164 1.00 0.00 32 LEU A C 2
ATOM 1476 O O . LEU A 1 32 ? 7.648 -14.733 -0.326 1.00 0.00 32 LEU A O 2
ATOM 1492 N N . GLU A 1 33 ? 5.878 -15.334 0.928 1.00 0.00 33 GLU A N 2
ATOM 1493 C CA . GLU A 1 33 ? 6.411 -16.654 1.242 1.00 0.00 33 GLU A CA 2
ATOM 1494 C C . GLU A 1 33 ? 6.672 -17.453 -0.032 1.00 0.00 33 GLU A C 2
ATOM 1495 O O . GLU A 1 33 ? 7.672 -18.161 -0.138 1.00 0.00 33 GLU A O 2
ATOM 1507 N N . GLU A 1 34 ? 5.764 -17.332 -0.996 1.00 0.00 34 GLU A N 2
ATOM 1508 C CA . GLU A 1 34 ? 5.896 -18.043 -2.262 1.00 0.00 34 GLU A CA 2
ATOM 1509 C C . GLU A 1 34 ? 6.928 -17.367 -3.161 1.00 0.00 34 GLU A C 2
ATOM 1510 O O . GLU A 1 34 ? 7.512 -18.003 -4.038 1.00 0.00 34 GLU A O 2
ATOM 1522 N N . GLN A 1 35 ? 7.146 -16.076 -2.935 1.00 0.00 35 GLN A N 2
ATOM 1523 C CA . GLN A 1 35 ? 8.106 -15.314 -3.725 1.00 0.00 35 GLN A CA 2
ATOM 1524 C C . GLN A 1 35 ? 9.536 -15.651 -3.316 1.00 0.00 35 GLN A C 2
ATOM 1525 O O . GLN A 1 35 ? 10.495 -15.189 -3.934 1.00 0.00 35 GLN A O 2
ATOM 1539 N N . GLY A 1 36 ? 9.673 -16.461 -2.270 1.00 0.00 36 GLY A N 2
ATOM 1540 C CA . GLY A 1 36 ? 10.990 -16.845 -1.796 1.00 0.00 36 GLY A CA 2
ATOM 1541 C C . GLY A 1 36 ? 11.262 -16.363 -0.385 1.00 0.00 36 GLY A C 2
ATOM 1542 O O . GLY A 1 36 ? 12.194 -16.831 0.269 1.00 0.00 36 GLY A O 2
ATOM 1546 N N . MET A 1 37 ? 10.449 -15.422 0.084 1.00 0.00 37 MET A N 2
ATOM 1547 C CA . MET A 1 37 ? 10.608 -14.876 1.427 1.00 0.00 37 MET A CA 2
ATOM 1548 C C . MET A 1 37 ? 10.499 -15.975 2.478 1.00 0.00 37 MET A C 2
ATOM 1549 O O . MET A 1 37 ? 9.405 -16.453 2.780 1.00 0.00 37 MET A O 2
ATOM 1563 N N . LYS A 1 38 ? 11.639 -16.373 3.032 1.00 0.00 38 LYS A N 2
ATOM 1564 C CA . LYS A 1 38 ? 11.672 -17.416 4.050 1.00 0.00 38 LYS A CA 2
ATOM 1565 C C . LYS A 1 38 ? 12.131 -16.853 5.392 1.00 0.00 38 LYS A C 2
ATOM 1566 O O . LYS A 1 38 ? 12.046 -17.524 6.419 1.00 0.00 38 LYS A O 2
ATOM 1585 N N . ASN A 1 39 ? 12.616 -15.615 5.374 1.00 0.00 39 ASN A N 2
ATOM 1586 C CA . ASN A 1 39 ? 13.086 -14.961 6.589 1.00 0.00 39 ASN A CA 2
ATOM 1587 C C . ASN A 1 39 ? 11.970 -14.147 7.236 1.00 0.00 39 ASN A C 2
ATOM 1588 O O . ASN A 1 39 ? 11.084 -13.618 6.565 1.00 0.00 39 ASN A O 2
ATOM 1599 N N . PRO A 1 40 ? 12.013 -14.042 8.573 1.00 0.00 40 PRO A N 2
ATOM 1600 C CA . PRO A 1 40 ? 11.013 -13.293 9.340 1.00 0.00 40 PRO A CA 2
ATOM 1601 C C . PRO A 1 40 ? 11.123 -11.788 9.121 1.00 0.00 40 PRO A C 2
ATOM 1602 O O . PRO A 1 40 ? 10.127 -11.118 8.852 1.00 0.00 40 PRO A O 2
ATOM 1613 N N . GLU A 1 41 ? 12.339 -11.265 9.237 1.00 0.00 41 GLU A N 2
ATOM 1614 C CA . GLU A 1 41 ? 12.577 -9.838 9.052 1.00 0.00 41 GLU A CA 2
ATOM 1615 C C . GLU A 1 41 ? 12.100 -9.381 7.676 1.00 0.00 41 GLU A C 2
ATOM 1616 O O . GLU A 1 41 ? 11.451 -8.344 7.546 1.00 0.00 41 GLU A O 2
ATOM 1628 N N . GLU A 1 42 ? 12.427 -10.164 6.653 1.00 0.00 42 GLU A N 2
ATOM 1629 C CA . GLU A 1 42 ? 12.033 -9.840 5.287 1.00 0.00 42 GLU A CA 2
ATOM 1630 C C . GLU A 1 42 ? 10.519 -9.687 5.179 1.00 0.00 42 GLU A C 2
ATOM 1631 O O . GLU A 1 42 ? 10.018 -8.642 4.763 1.00 0.00 42 GLU A O 2
ATOM 1643 N N . ILE A 1 43 ? 9.796 -10.737 5.555 1.00 0.00 43 ILE A N 2
ATOM 1644 C CA . ILE A 1 43 ? 8.340 -10.720 5.501 1.00 0.00 43 ILE A CA 2
ATOM 1645 C C . ILE A 1 43 ? 7.769 -9.620 6.389 1.00 0.00 43 ILE A C 2
ATOM 1646 O O . ILE A 1 43 ? 7.022 -8.760 5.925 1.00 0.00 43 ILE A O 2
ATOM 1662 N N . GLU A 1 44 ? 8.129 -9.654 7.669 1.00 0.00 44 GLU A N 2
ATOM 1663 C CA . GLU A 1 44 ? 7.654 -8.658 8.622 1.00 0.00 44 GLU A CA 2
ATOM 1664 C C . GLU A 1 44 ? 7.907 -7.245 8.104 1.00 0.00 44 GLU A C 2
ATOM 1665 O O . GLU A 1 44 ? 7.107 -6.337 8.333 1.00 0.00 44 GLU A O 2
ATOM 1677 N N . ARG A 1 45 ? 9.024 -7.068 7.407 1.00 0.00 45 ARG A N 2
ATOM 1678 C CA . ARG A 1 45 ? 9.384 -5.766 6.859 1.00 0.00 45 ARG A CA 2
ATOM 1679 C C . ARG A 1 45 ? 8.415 -5.354 5.754 1.00 0.00 45 ARG A C 2
ATOM 1680 O O . ARG A 1 45 ? 7.735 -4.334 5.859 1.00 0.00 45 ARG A O 2
ATOM 1701 N N . LYS A 1 46 ? 8.358 -6.155 4.696 1.00 0.00 46 LYS A N 2
ATOM 1702 C CA . LYS A 1 46 ? 7.473 -5.876 3.571 1.00 0.00 46 LYS A CA 2
ATOM 1703 C C . LYS A 1 46 ? 6.034 -5.696 4.044 1.00 0.00 46 LYS A C 2
ATOM 1704 O O . LYS A 1 46 ? 5.385 -4.700 3.723 1.00 0.00 46 LYS A O 2
ATOM 1723 N N . VAL A 1 47 ? 5.541 -6.665 4.808 1.00 0.00 47 VAL A N 2
ATOM 1724 C CA . VAL A 1 47 ? 4.179 -6.611 5.327 1.00 0.00 47 VAL A CA 2
ATOM 1725 C C . VAL A 1 47 ? 3.943 -5.330 6.119 1.00 0.00 47 VAL A C 2
ATOM 1726 O O . VAL A 1 47 ? 2.982 -4.603 5.869 1.00 0.00 47 VAL A O 2
ATOM 1739 N N . GLU A 1 48 ? 4.827 -5.060 7.074 1.00 0.00 48 GLU A N 2
ATOM 1740 C CA . GLU A 1 48 ? 4.713 -3.866 7.903 1.00 0.00 48 GLU A CA 2
ATOM 1741 C C . GLU A 1 48 ? 4.566 -2.616 7.040 1.00 0.00 48 GLU A C 2
ATOM 1742 O O . GLU A 1 48 ? 3.710 -1.768 7.298 1.00 0.00 48 GLU A O 2
ATOM 1754 N N . ILE A 1 49 ? 5.405 -2.509 6.016 1.00 0.00 49 ILE A N 2
ATOM 1755 C CA . ILE A 1 49 ? 5.368 -1.364 5.114 1.00 0.00 49 ILE A CA 2
ATOM 1756 C C . ILE A 1 49 ? 4.025 -1.273 4.397 1.00 0.00 49 ILE A C 2
ATOM 1757 O O . ILE A 1 49 ? 3.447 -0.193 4.277 1.00 0.00 49 ILE A O 2
ATOM 1773 N N . ASN A 1 50 ? 3.533 -2.413 3.925 1.00 0.00 50 ASN A N 2
ATOM 1774 C CA . ASN A 1 50 ? 2.257 -2.462 3.221 1.00 0.00 50 ASN A CA 2
ATOM 1775 C C . ASN A 1 50 ? 1.111 -2.062 4.144 1.00 0.00 50 ASN A C 2
ATOM 1776 O O . ASN A 1 50 ? 0.338 -1.155 3.834 1.00 0.00 50 ASN A O 2
ATOM 1787 N N . ARG A 1 51 ? 1.008 -2.744 5.280 1.00 0.00 51 ARG A N 2
ATOM 1788 C CA . ARG A 1 51 ? -0.044 -2.460 6.249 1.00 0.00 51 ARG A CA 2
ATOM 1789 C C . ARG A 1 51 ? -0.074 -0.975 6.600 1.00 0.00 51 ARG A C 2
ATOM 1790 O O . ARG A 1 51 ? -1.109 -0.318 6.483 1.00 0.00 51 ARG A O 2
ATOM 1811 N N . LYS A 1 52 ? 1.069 -0.451 7.031 1.00 0.00 52 LYS A N 2
ATOM 1812 C CA . LYS A 1 52 ? 1.176 0.955 7.399 1.00 0.00 52 LYS A CA 2
ATOM 1813 C C . LYS A 1 52 ? 0.818 1.855 6.220 1.00 0.00 52 LYS A C 2
ATOM 1814 O O . LYS A 1 52 ? 0.174 2.890 6.391 1.00 0.00 52 LYS A O 2
ATOM 1833 N N . ARG A 1 53 ? 1.237 1.451 5.025 1.00 0.00 53 ARG A N 2
ATOM 1834 C CA . ARG A 1 53 ? 0.960 2.221 3.819 1.00 0.00 53 ARG A CA 2
ATOM 1835 C C . ARG A 1 53 ? -0.541 2.289 3.550 1.00 0.00 53 ARG A C 2
ATOM 1836 O O . ARG A 1 53 ? -1.084 3.357 3.265 1.00 0.00 53 ARG A O 2
ATOM 1857 N N . LEU A 1 54 ? -1.205 1.142 3.641 1.00 0.00 54 LEU A N 2
ATOM 1858 C CA . LEU A 1 54 ? -2.643 1.070 3.407 1.00 0.00 54 LEU A CA 2
ATOM 1859 C C . LEU A 1 54 ? -3.406 1.875 4.455 1.00 0.00 54 LEU A C 2
ATOM 1860 O O . LEU A 1 54 ? -4.278 2.677 4.121 1.00 0.00 54 LEU A O 2
ATOM 1876 N N . GLU A 1 55 ? -3.070 1.656 5.722 1.00 0.00 55 GLU A N 2
ATOM 1877 C CA . GLU A 1 55 ? -3.723 2.362 6.818 1.00 0.00 55 GLU A CA 2
ATOM 1878 C C . GLU A 1 55 ? -3.601 3.873 6.641 1.00 0.00 55 GLU A C 2
ATOM 1879 O O . GLU A 1 55 ? -4.586 4.603 6.748 1.00 0.00 55 GLU A O 2
ATOM 1891 N N . VAL A 1 56 ? -2.384 4.334 6.372 1.00 0.00 56 VAL A N 2
ATOM 1892 C CA . VAL A 1 56 ? -2.131 5.757 6.180 1.00 0.00 56 VAL A CA 2
ATOM 1893 C C . VAL A 1 56 ? -2.743 6.253 4.874 1.00 0.00 56 VAL A C 2
ATOM 1894 O O . VAL A 1 56 ? -3.093 7.426 4.746 1.00 0.00 56 VAL A O 2
ATOM 1907 N N . ASP A 1 57 ? -2.869 5.351 3.907 1.00 0.00 57 ASP A N 2
ATOM 1908 C CA . ASP A 1 57 ? -3.440 5.695 2.610 1.00 0.00 57 ASP A CA 2
ATOM 1909 C C . ASP A 1 57 ? -4.959 5.809 2.698 1.00 0.00 57 ASP A C 2
ATOM 1910 O O . ASP A 1 57 ? -5.584 6.529 1.919 1.00 0.00 57 ASP A O 2
ATOM 1919 N N . TYR A 1 58 ? -5.546 5.094 3.651 1.00 0.00 58 TYR A N 2
ATOM 1920 C CA . TYR A 1 58 ? -6.992 5.111 3.839 1.00 0.00 58 TYR A CA 2
ATOM 1921 C C . TYR A 1 58 ? -7.389 6.115 4.917 1.00 0.00 58 TYR A C 2
ATOM 1922 O O . TYR A 1 58 ? -8.437 5.983 5.549 1.00 0.00 58 TYR A O 2
ATOM 1940 N N . GLY A 1 59 ? -6.542 7.119 5.122 1.00 0.00 59 GLY A N 2
ATOM 1941 C CA . GLY A 1 59 ? -6.821 8.132 6.124 1.00 0.00 59 GLY A CA 2
ATOM 1942 C C . GLY A 1 59 ? -7.135 7.534 7.481 1.00 0.00 59 GLY A C 2
ATOM 1943 O O . GLY A 1 59 ? -7.870 8.125 8.274 1.00 0.00 59 GLY A O 2
ATOM 1947 N N . LEU A 1 60 ? -6.580 6.357 7.750 1.00 0.00 60 LEU A N 2
ATOM 1948 C CA . LEU A 1 60 ? -6.806 5.677 9.020 1.00 0.00 60 LEU A CA 2
ATOM 1949 C C . LEU A 1 60 ? -5.735 6.054 10.038 1.00 0.00 60 LEU A C 2
ATOM 1950 O O . LEU A 1 60 ? -5.967 6.003 11.246 1.00 0.00 60 LEU A O 2
ATOM 1966 N N . SER A 1 61 ? 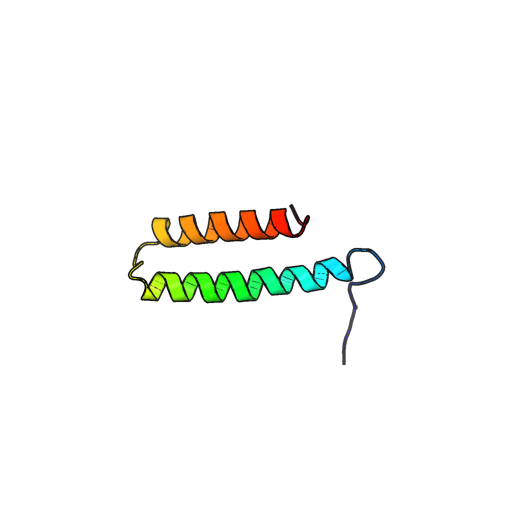-4.562 6.435 9.542 1.00 0.00 61 SER A N 2
ATOM 1967 C CA . SER A 1 61 ? -3.454 6.820 10.408 1.00 0.00 61 SER A CA 2
ATOM 1968 C C . SER A 1 61 ? -3.132 8.303 10.252 1.00 0.00 61 SER A C 2
ATOM 1969 O O . SER A 1 61 ? -2.566 8.923 11.150 1.00 0.00 61 SER A O 2
ATOM 1977 N N . GLY A 1 1 ? -27.118 -2.827 25.680 1.00 0.00 1 GLY A N 3
ATOM 1978 C CA . GLY A 1 1 ? -26.449 -1.540 25.647 1.00 0.00 1 GLY A CA 3
ATOM 1979 C C . GLY A 1 1 ? -27.382 -0.412 25.250 1.00 0.00 1 GLY A C 3
ATOM 1980 O O . GLY A 1 1 ? -27.692 -0.240 24.071 1.00 0.00 1 GLY A O 3
ATOM 1984 N N . SER A 1 2 ? -27.832 0.356 26.236 1.00 0.00 2 SER A N 3
ATOM 1985 C CA . SER A 1 2 ? -28.740 1.470 25.985 1.00 0.00 2 SER A CA 3
ATOM 1986 C C . SER A 1 2 ? -28.049 2.561 25.173 1.00 0.00 2 SER A C 3
ATOM 1987 O O . SER A 1 2 ? -27.292 3.367 25.714 1.00 0.00 2 SER A O 3
ATOM 1995 N N . SER A 1 3 ? -28.315 2.579 23.871 1.00 0.00 3 SER A N 3
ATOM 1996 C CA . SER A 1 3 ? -27.716 3.569 22.982 1.00 0.00 3 SER A CA 3
ATOM 1997 C C . SER A 1 3 ? -28.772 4.196 22.077 1.00 0.00 3 SER A C 3
ATOM 1998 O O . SER A 1 3 ? -29.787 3.573 21.765 1.00 0.00 3 SER A O 3
ATOM 2006 N N . GLY A 1 4 ? -28.526 5.433 21.659 1.00 0.00 4 GLY A N 3
ATOM 2007 C CA . GLY A 1 4 ? -29.463 6.125 20.794 1.00 0.00 4 GLY A CA 3
ATOM 2008 C C . GLY A 1 4 ? -29.043 7.553 20.508 1.00 0.00 4 GLY A C 3
ATOM 2009 O O . GLY A 1 4 ? -29.518 8.488 21.153 1.00 0.00 4 GLY A O 3
ATOM 2013 N N . SER A 1 5 ? -28.149 7.722 19.539 1.00 0.00 5 SER A N 3
ATOM 2014 C CA . SER A 1 5 ? -27.661 9.047 19.172 1.00 0.00 5 SER A CA 3
ATOM 2015 C C . SER A 1 5 ? -27.629 9.213 17.656 1.00 0.00 5 SER A C 3
ATOM 2016 O O . SER A 1 5 ? -27.453 8.244 16.918 1.00 0.00 5 SER A O 3
ATOM 2024 N N . SER A 1 6 ? -27.801 10.450 17.200 1.00 0.00 6 SER A N 3
ATOM 2025 C CA . SER A 1 6 ? -27.797 10.744 15.771 1.00 0.00 6 SER A CA 3
ATOM 2026 C C . SER A 1 6 ? -26.414 11.199 15.315 1.00 0.00 6 SER A C 3
ATOM 2027 O O . SER A 1 6 ? -25.595 11.639 16.121 1.00 0.00 6 SER A O 3
ATOM 2035 N N . GLY A 1 7 ? -26.161 11.089 14.014 1.00 0.00 7 GLY A N 3
ATOM 2036 C CA . GLY A 1 7 ? -24.876 11.492 13.472 1.00 0.00 7 GLY A CA 3
ATOM 2037 C C . GLY A 1 7 ? -23.781 10.487 13.767 1.00 0.00 7 GLY A C 3
ATOM 2038 O O . GLY A 1 7 ? -23.367 10.329 14.914 1.00 0.00 7 GLY A O 3
ATOM 2042 N N . ASN A 1 8 ? -23.311 9.805 12.727 1.00 0.00 8 ASN A N 3
ATOM 2043 C CA . ASN A 1 8 ? -22.258 8.807 12.881 1.00 0.00 8 ASN A CA 3
ATOM 2044 C C . ASN A 1 8 ? -20.916 9.356 12.407 1.00 0.00 8 ASN A C 3
ATOM 2045 O O . ASN A 1 8 ? -19.880 9.109 13.023 1.00 0.00 8 ASN A O 3
ATOM 2056 N N . GLY A 1 9 ? -20.943 10.102 11.307 1.00 0.00 9 GLY A N 3
ATOM 2057 C CA . GLY A 1 9 ? -19.723 10.674 10.768 1.00 0.00 9 GLY A CA 3
ATOM 2058 C C . GLY A 1 9 ? -19.251 9.962 9.516 1.00 0.00 9 GLY A C 3
ATOM 2059 O O . GLY A 1 9 ? -20.012 9.803 8.562 1.00 0.00 9 GLY A O 3
ATOM 2063 N N . MET A 1 10 ? -17.993 9.534 9.519 1.00 0.00 10 MET A N 3
ATOM 2064 C CA . MET A 1 10 ? -17.422 8.835 8.373 1.00 0.00 10 MET A CA 3
ATOM 2065 C C . MET A 1 10 ? -16.837 7.491 8.793 1.00 0.00 10 MET A C 3
ATOM 2066 O O . MET A 1 10 ? -15.905 6.986 8.167 1.00 0.00 10 MET A O 3
ATOM 2080 N N . ASP A 1 11 ? -17.389 6.916 9.856 1.00 0.00 11 ASP A N 3
ATOM 2081 C CA . ASP A 1 11 ? -16.923 5.630 10.359 1.00 0.00 11 ASP A CA 3
ATOM 2082 C C . ASP A 1 11 ? -17.376 4.493 9.447 1.00 0.00 11 ASP A C 3
ATOM 2083 O O . ASP A 1 11 ? -16.640 3.532 9.226 1.00 0.00 11 ASP A O 3
ATOM 2092 N N . GLU A 1 12 ? -18.591 4.611 8.922 1.00 0.00 12 GLU A N 3
ATOM 2093 C CA . GLU A 1 12 ? -19.142 3.592 8.036 1.00 0.00 12 GLU A CA 3
ATOM 2094 C C . GLU A 1 12 ? -18.190 3.305 6.879 1.00 0.00 12 GLU A C 3
ATOM 2095 O O . GLU A 1 12 ? -18.130 2.184 6.375 1.00 0.00 12 GLU A O 3
ATOM 2107 N N . GLU A 1 13 ? -17.449 4.327 6.463 1.00 0.00 13 GLU A N 3
ATOM 2108 C CA . GLU A 1 13 ? -16.501 4.185 5.364 1.00 0.00 13 GLU A CA 3
ATOM 2109 C C . GLU A 1 13 ? -15.223 3.496 5.834 1.00 0.00 13 GLU A C 3
ATOM 2110 O O . GLU A 1 13 ? -14.595 2.751 5.081 1.00 0.00 13 GLU A O 3
ATOM 2122 N N . GLN A 1 14 ? -14.845 3.750 7.082 1.00 0.00 14 GLN A N 3
ATOM 2123 C CA . GLN A 1 14 ? -13.641 3.156 7.652 1.00 0.00 14 GLN A CA 3
ATOM 2124 C C . GLN A 1 14 ? -13.751 1.635 7.690 1.00 0.00 14 GLN A C 3
ATOM 2125 O O . GLN A 1 14 ? -12.817 0.926 7.316 1.00 0.00 14 GLN A O 3
ATOM 2139 N N . ARG A 1 15 ? -14.898 1.141 8.145 1.00 0.00 15 ARG A N 3
ATOM 2140 C CA . ARG A 1 15 ? -15.129 -0.296 8.234 1.00 0.00 15 ARG A CA 3
ATOM 2141 C C . ARG A 1 15 ? -14.828 -0.978 6.903 1.00 0.00 15 ARG A C 3
ATOM 2142 O O . ARG A 1 15 ? -14.231 -2.053 6.867 1.00 0.00 15 ARG A O 3
ATOM 2163 N N . GLN A 1 16 ? -15.247 -0.345 5.812 1.00 0.00 16 GLN A N 3
ATOM 2164 C CA . GLN A 1 16 ? -15.024 -0.893 4.479 1.00 0.00 16 GLN A CA 3
ATOM 2165 C C . GLN A 1 16 ? -13.532 -1.019 4.185 1.00 0.00 16 GLN A C 3
ATOM 2166 O O . GLN A 1 16 ? -13.090 -1.988 3.569 1.00 0.00 16 GLN A O 3
ATOM 2180 N N . LYS A 1 17 ? -12.761 -0.033 4.631 1.00 0.00 17 LYS A N 3
ATOM 2181 C CA . LYS A 1 17 ? -11.319 -0.033 4.417 1.00 0.00 17 LYS A CA 3
ATOM 2182 C C . LYS A 1 17 ? -10.640 -1.081 5.293 1.00 0.00 17 LYS A C 3
ATOM 2183 O O . LYS A 1 17 ? -9.653 -1.697 4.888 1.00 0.00 17 LYS A O 3
ATOM 2202 N N . ARG A 1 18 ? -11.174 -1.279 6.494 1.00 0.00 18 ARG A N 3
ATOM 2203 C CA . ARG A 1 18 ? -10.619 -2.253 7.426 1.00 0.00 18 ARG A CA 3
ATOM 2204 C C . ARG A 1 18 ? -10.492 -3.624 6.768 1.00 0.00 18 ARG A C 3
ATOM 2205 O O . ARG A 1 18 ? -9.502 -4.329 6.966 1.00 0.00 18 ARG A O 3
ATOM 2226 N N . ARG A 1 19 ? -11.500 -3.995 5.986 1.00 0.00 19 ARG A N 3
ATOM 2227 C CA . ARG A 1 19 ? -11.502 -5.282 5.301 1.00 0.00 19 ARG A CA 3
ATOM 2228 C C . ARG A 1 19 ? -10.496 -5.289 4.154 1.00 0.00 19 ARG A C 3
ATOM 2229 O O . ARG A 1 19 ? -9.773 -6.265 3.955 1.00 0.00 19 ARG A O 3
ATOM 2250 N N . ARG A 1 20 ? -10.455 -4.193 3.403 1.00 0.00 20 ARG A N 3
ATOM 2251 C CA . ARG A 1 20 ? -9.539 -4.073 2.275 1.00 0.00 20 ARG A CA 3
ATOM 2252 C C . ARG A 1 20 ? -8.100 -4.325 2.714 1.00 0.00 20 ARG A C 3
ATOM 2253 O O . ARG A 1 20 ? -7.307 -4.908 1.974 1.00 0.00 20 ARG A O 3
ATOM 2274 N N . ILE A 1 21 ? -7.770 -3.882 3.923 1.00 0.00 21 ILE A N 3
ATOM 2275 C CA . ILE A 1 21 ? -6.427 -4.061 4.461 1.00 0.00 21 ILE A CA 3
ATOM 2276 C C . ILE A 1 21 ? -6.161 -5.523 4.804 1.00 0.00 21 ILE A C 3
ATOM 2277 O O . ILE A 1 21 ? -5.125 -6.077 4.439 1.00 0.00 21 ILE A O 3
ATOM 2293 N N . GLU A 1 22 ? -7.106 -6.141 5.506 1.00 0.00 22 GLU A N 3
ATOM 2294 C CA . GLU A 1 22 ? -6.974 -7.539 5.897 1.00 0.00 22 GLU A CA 3
ATOM 2295 C C . GLU A 1 22 ? -6.656 -8.415 4.689 1.00 0.00 22 GLU A C 3
ATOM 2296 O O . GLU A 1 22 ? -5.605 -9.053 4.630 1.00 0.00 22 GLU A O 3
ATOM 2308 N N . VAL A 1 23 ? -7.572 -8.440 3.726 1.00 0.00 23 VAL A N 3
ATOM 2309 C CA . VAL A 1 23 ? -7.391 -9.236 2.518 1.00 0.00 23 VAL A CA 3
ATOM 2310 C C . VAL A 1 23 ? -6.045 -8.943 1.864 1.00 0.00 23 VAL A C 3
ATOM 2311 O O . VAL A 1 23 ? -5.312 -9.859 1.493 1.00 0.00 23 VAL A O 3
ATOM 2324 N N . ALA A 1 24 ? -5.727 -7.660 1.727 1.00 0.00 24 ALA A N 3
ATOM 2325 C CA . ALA A 1 24 ? -4.469 -7.246 1.120 1.00 0.00 24 ALA A CA 3
ATOM 2326 C C . ALA A 1 24 ? -3.279 -7.853 1.854 1.00 0.00 24 ALA A C 3
ATOM 2327 O O . ALA A 1 24 ? -2.406 -8.470 1.241 1.00 0.00 24 ALA A O 3
ATOM 2334 N N . LEU A 1 25 ? -3.248 -7.674 3.170 1.00 0.00 25 LEU A N 3
ATOM 2335 C CA . LEU A 1 25 ? -2.164 -8.205 3.990 1.00 0.00 25 LEU A CA 3
ATOM 2336 C C . LEU A 1 25 ? -1.986 -9.702 3.755 1.00 0.00 25 LEU A C 3
ATOM 2337 O O . LEU A 1 25 ? -0.885 -10.167 3.462 1.00 0.00 25 LEU A O 3
ATOM 2353 N N . ILE A 1 26 ? -3.077 -10.449 3.884 1.00 0.00 26 ILE A N 3
ATOM 2354 C CA . ILE A 1 26 ? -3.042 -11.892 3.683 1.00 0.00 26 ILE A CA 3
ATOM 2355 C C . ILE A 1 26 ? -2.419 -12.244 2.337 1.00 0.00 26 ILE A C 3
ATOM 2356 O O . ILE A 1 26 ? -1.407 -12.942 2.275 1.00 0.00 26 ILE A O 3
ATOM 2372 N N . GLU A 1 27 ? -3.029 -11.756 1.262 1.00 0.00 27 GLU A N 3
ATOM 2373 C CA . GLU A 1 27 ? -2.533 -12.019 -0.084 1.00 0.00 27 GLU A CA 3
ATOM 2374 C C . GLU A 1 27 ? -1.050 -11.674 -0.193 1.00 0.00 27 GLU A C 3
ATOM 2375 O O . GLU A 1 27 ? -0.274 -12.410 -0.802 1.00 0.00 27 GLU A O 3
ATOM 2387 N N . TYR A 1 28 ? -0.666 -10.549 0.400 1.00 0.00 28 TYR A N 3
ATOM 2388 C CA . TYR A 1 28 ? 0.722 -10.104 0.366 1.00 0.00 28 TYR A CA 3
ATOM 2389 C C . TYR A 1 28 ? 1.636 -11.117 1.048 1.00 0.00 28 TYR A C 3
ATOM 2390 O O . TYR A 1 28 ? 2.620 -11.574 0.465 1.00 0.00 28 TYR A O 3
ATOM 2408 N N . ARG A 1 29 ? 1.303 -11.465 2.287 1.00 0.00 29 ARG A N 3
ATOM 2409 C CA . ARG A 1 29 ? 2.093 -12.424 3.050 1.00 0.00 29 ARG A CA 3
ATOM 2410 C C . ARG A 1 29 ? 2.318 -13.703 2.248 1.00 0.00 29 ARG A C 3
ATOM 2411 O O . ARG A 1 29 ? 3.451 -14.155 2.088 1.00 0.00 29 ARG A O 3
ATOM 2432 N N . GLU A 1 30 ? 1.230 -14.281 1.748 1.00 0.00 30 GLU A N 3
ATOM 2433 C CA . GLU A 1 30 ? 1.309 -15.508 0.965 1.00 0.00 30 GLU A CA 3
ATOM 2434 C C . GLU A 1 30 ? 2.240 -15.331 -0.231 1.00 0.00 30 GLU A C 3
ATOM 2435 O O . GLU A 1 30 ? 3.127 -16.152 -0.470 1.00 0.00 30 GLU A O 3
ATOM 2447 N N . THR A 1 31 ? 2.032 -14.253 -0.982 1.00 0.00 31 THR A N 3
ATOM 2448 C CA . THR A 1 31 ? 2.850 -13.968 -2.154 1.00 0.00 31 THR A CA 3
ATOM 2449 C C . THR A 1 31 ? 4.329 -13.908 -1.790 1.00 0.00 31 THR A C 3
ATOM 2450 O O . THR A 1 31 ? 5.186 -14.348 -2.558 1.00 0.00 31 THR A O 3
ATOM 2461 N N . LEU A 1 32 ? 4.623 -13.362 -0.616 1.00 0.00 32 LEU A N 3
ATOM 2462 C CA . LEU A 1 32 ? 6.001 -13.246 -0.150 1.00 0.00 32 LEU A CA 3
ATOM 2463 C C . LEU A 1 32 ? 6.595 -14.620 0.142 1.00 0.00 32 LEU A C 3
ATOM 2464 O O . LEU A 1 32 ? 7.708 -14.928 -0.285 1.00 0.00 32 LEU A O 3
ATOM 2480 N N . GLU A 1 33 ? 5.845 -15.442 0.869 1.00 0.00 33 GLU A N 3
ATOM 2481 C CA . GLU A 1 33 ? 6.299 -16.783 1.216 1.00 0.00 33 GLU A CA 3
ATOM 2482 C C . GLU A 1 33 ? 6.559 -17.611 -0.040 1.00 0.00 33 GLU A C 3
ATOM 2483 O O . GLU A 1 33 ? 7.501 -18.401 -0.090 1.00 0.00 33 GLU A O 3
ATOM 2495 N N . GLU A 1 34 ? 5.715 -17.424 -1.050 1.00 0.00 34 GLU A N 3
ATOM 2496 C CA . GLU A 1 34 ? 5.853 -18.154 -2.305 1.00 0.00 34 GLU A CA 3
ATOM 2497 C C . GLU A 1 34 ? 6.905 -17.504 -3.200 1.00 0.00 34 GLU A C 3
ATOM 2498 O O . GLU A 1 34 ? 7.491 -18.159 -4.061 1.00 0.00 34 GLU A O 3
ATOM 2510 N N . GLN A 1 35 ? 7.137 -16.213 -2.988 1.00 0.00 35 GLN A N 3
ATOM 2511 C CA . GLN A 1 35 ? 8.116 -15.474 -3.777 1.00 0.00 35 GLN A CA 3
ATOM 2512 C C . GLN A 1 35 ? 9.536 -15.901 -3.420 1.00 0.00 35 GLN A C 3
ATOM 2513 O O . GLN A 1 35 ? 10.496 -15.521 -4.089 1.00 0.00 35 GLN A O 3
ATOM 2527 N N . GLY A 1 36 ? 9.662 -16.694 -2.359 1.00 0.00 36 GLY A N 3
ATOM 2528 C CA . GLY A 1 36 ? 10.968 -17.159 -1.932 1.00 0.00 36 GLY A CA 3
ATOM 2529 C C . GLY A 1 36 ? 11.333 -16.667 -0.545 1.00 0.00 36 GLY A C 3
ATOM 2530 O O . GLY A 1 36 ? 12.280 -17.162 0.067 1.00 0.00 36 GLY A O 3
ATOM 2534 N N . MET A 1 37 ? 10.582 -15.689 -0.049 1.00 0.00 37 MET A N 3
ATOM 2535 C CA . MET A 1 37 ? 10.833 -15.129 1.274 1.00 0.00 37 MET A CA 3
ATOM 2536 C C . MET A 1 37 ? 10.781 -16.216 2.343 1.00 0.00 37 MET A C 3
ATOM 2537 O O . MET A 1 37 ? 9.711 -16.734 2.665 1.00 0.00 37 MET A O 3
ATOM 2551 N N . LYS A 1 38 ? 11.942 -16.559 2.889 1.00 0.00 38 LYS A N 3
ATOM 2552 C CA . LYS A 1 38 ? 12.030 -17.584 3.923 1.00 0.00 38 LYS A CA 3
ATOM 2553 C C . LYS A 1 38 ? 12.629 -17.014 5.205 1.00 0.00 38 LYS A C 3
ATOM 2554 O O . LYS A 1 38 ? 13.377 -17.694 5.906 1.00 0.00 38 LYS A O 3
ATOM 2573 N N . ASN A 1 39 ? 12.295 -15.763 5.504 1.00 0.00 39 ASN A N 3
ATOM 2574 C CA . ASN A 1 39 ? 12.800 -15.103 6.702 1.00 0.00 39 ASN A CA 3
ATOM 2575 C C . ASN A 1 39 ? 11.725 -14.222 7.332 1.00 0.00 39 ASN A C 3
ATOM 2576 O O . ASN A 1 39 ? 10.881 -13.644 6.647 1.00 0.00 39 ASN A O 3
ATOM 2587 N N . PRO A 1 40 ? 11.757 -14.114 8.669 1.00 0.00 40 PRO A N 3
ATOM 2588 C CA . PRO A 1 40 ? 10.793 -13.304 9.420 1.00 0.00 40 PRO A CA 3
ATOM 2589 C C . PRO A 1 40 ? 10.994 -11.809 9.198 1.00 0.00 40 PRO A C 3
ATOM 2590 O O . PRO A 1 40 ? 10.043 -11.082 8.915 1.00 0.00 40 PRO A O 3
ATOM 2601 N N . GLU A 1 41 ? 12.238 -11.358 9.326 1.00 0.00 41 GLU A N 3
ATOM 2602 C CA . GLU A 1 41 ? 12.562 -9.949 9.138 1.00 0.00 41 GLU A CA 3
ATOM 2603 C C . GLU A 1 41 ? 12.067 -9.452 7.783 1.00 0.00 41 GLU A C 3
ATOM 2604 O O . GLU A 1 41 ? 11.450 -8.392 7.687 1.00 0.00 41 GLU A O 3
ATOM 2616 N N . GLU A 1 42 ? 12.342 -10.227 6.739 1.00 0.00 42 GLU A N 3
ATOM 2617 C CA . GLU A 1 42 ? 11.926 -9.866 5.389 1.00 0.00 42 GLU A CA 3
ATOM 2618 C C . GLU A 1 42 ? 10.410 -9.704 5.312 1.00 0.00 42 GLU A C 3
ATOM 2619 O O . GLU A 1 42 ? 9.904 -8.609 5.063 1.00 0.00 42 GLU A O 3
ATOM 2631 N N . ILE A 1 43 ? 9.692 -10.801 5.528 1.00 0.00 43 ILE A N 3
ATOM 2632 C CA . ILE A 1 43 ? 8.236 -10.781 5.483 1.00 0.00 43 ILE A CA 3
ATOM 2633 C C . ILE A 1 43 ? 7.674 -9.675 6.370 1.00 0.00 43 ILE A C 3
ATOM 2634 O O . ILE A 1 43 ? 6.892 -8.840 5.917 1.00 0.00 43 ILE A O 3
ATOM 2650 N N . GLU A 1 44 ? 8.079 -9.676 7.636 1.00 0.00 44 GLU A N 3
ATOM 2651 C CA . GLU A 1 44 ? 7.616 -8.672 8.587 1.00 0.00 44 GLU A CA 3
ATOM 2652 C C . GLU A 1 44 ? 7.871 -7.264 8.057 1.00 0.00 44 GLU A C 3
ATOM 2653 O O . GLU A 1 44 ? 7.040 -6.369 8.216 1.00 0.00 44 GLU A O 3
ATOM 2665 N N . ARG A 1 45 ? 9.027 -7.075 7.428 1.00 0.00 45 ARG A N 3
ATOM 2666 C CA . ARG A 1 45 ? 9.393 -5.776 6.876 1.00 0.00 45 ARG A CA 3
ATOM 2667 C C . ARG A 1 45 ? 8.399 -5.341 5.804 1.00 0.00 45 ARG A C 3
ATOM 2668 O O . ARG A 1 45 ? 7.738 -4.310 5.935 1.00 0.00 45 ARG A O 3
ATOM 2689 N N . LYS A 1 46 ? 8.297 -6.133 4.742 1.00 0.00 46 LYS A N 3
ATOM 2690 C CA . LYS A 1 46 ? 7.384 -5.832 3.646 1.00 0.00 46 LYS A CA 3
ATOM 2691 C C . LYS A 1 46 ? 5.954 -5.683 4.155 1.00 0.00 46 LYS A C 3
ATOM 2692 O O . LYS A 1 46 ? 5.303 -4.665 3.920 1.00 0.00 46 LYS A O 3
ATOM 2711 N N . VAL A 1 47 ? 5.470 -6.705 4.854 1.00 0.00 47 VAL A N 3
ATOM 2712 C CA . VAL A 1 47 ? 4.118 -6.686 5.399 1.00 0.00 47 VAL A CA 3
ATOM 2713 C C . VAL A 1 47 ? 3.868 -5.418 6.208 1.00 0.00 47 VAL A C 3
ATOM 2714 O O . VAL A 1 47 ? 2.886 -4.712 5.985 1.00 0.00 47 VAL A O 3
ATOM 2727 N N . GLU A 1 48 ? 4.765 -5.136 7.147 1.00 0.00 48 GLU A N 3
ATOM 2728 C CA . GLU A 1 48 ? 4.641 -3.953 7.990 1.00 0.00 48 GLU A CA 3
ATOM 2729 C C . GLU A 1 48 ? 4.457 -2.698 7.141 1.00 0.00 48 GLU A C 3
ATOM 2730 O O . GLU A 1 48 ? 3.511 -1.935 7.340 1.00 0.00 48 GLU A O 3
ATOM 2742 N N . ILE A 1 49 ? 5.368 -2.491 6.196 1.00 0.00 49 ILE A N 3
ATOM 2743 C CA . ILE A 1 49 ? 5.306 -1.330 5.317 1.00 0.00 49 ILE A CA 3
ATOM 2744 C C . ILE A 1 49 ? 3.968 -1.262 4.589 1.00 0.00 49 ILE A C 3
ATOM 2745 O O . ILE A 1 49 ? 3.302 -0.228 4.589 1.00 0.00 49 ILE A O 3
ATOM 2761 N N . ASN A 1 50 ? 3.580 -2.373 3.971 1.00 0.00 50 ASN A N 3
ATOM 2762 C CA . ASN A 1 50 ? 2.320 -2.440 3.240 1.00 0.00 50 ASN A CA 3
ATOM 2763 C C . ASN A 1 50 ? 1.144 -2.101 4.150 1.00 0.00 50 ASN A C 3
ATOM 2764 O O . ASN A 1 50 ? 0.179 -1.465 3.725 1.00 0.00 50 ASN A O 3
ATOM 2775 N N . ARG A 1 51 ? 1.232 -2.529 5.405 1.00 0.00 51 ARG A N 3
ATOM 2776 C CA . ARG A 1 51 ? 0.175 -2.271 6.376 1.00 0.00 51 ARG A CA 3
ATOM 2777 C C . ARG A 1 51 ? 0.039 -0.776 6.648 1.00 0.00 51 ARG A C 3
ATOM 2778 O O . ARG A 1 51 ? -1.036 -0.199 6.483 1.00 0.00 51 ARG A O 3
ATOM 2799 N N . LYS A 1 52 ? 1.136 -0.154 7.066 1.00 0.00 52 LYS A N 3
ATOM 2800 C CA . LYS A 1 52 ? 1.142 1.274 7.360 1.00 0.00 52 LYS A CA 3
ATOM 2801 C C . LYS A 1 52 ? 0.780 2.087 6.121 1.00 0.00 52 LYS A C 3
ATOM 2802 O O . LYS A 1 52 ? 0.192 3.163 6.223 1.00 0.00 52 LYS A O 3
ATOM 2821 N N . ARG A 1 53 ? 1.134 1.563 4.952 1.00 0.00 53 ARG A N 3
ATOM 2822 C CA . ARG A 1 53 ? 0.846 2.241 3.693 1.00 0.00 53 ARG A CA 3
ATOM 2823 C C . ARG A 1 53 ? -0.656 2.285 3.431 1.00 0.00 53 ARG A C 3
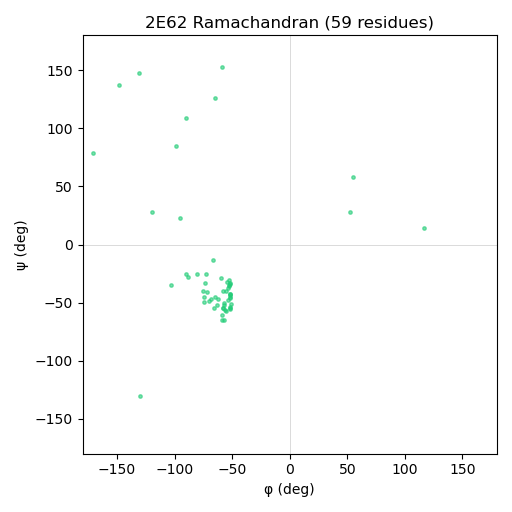ATOM 2824 O O . ARG A 1 53 ? -1.236 3.359 3.262 1.00 0.00 53 ARG A O 3
ATOM 2845 N N . LEU A 1 54 ? -1.280 1.113 3.398 1.00 0.00 54 LEU A N 3
ATOM 2846 C CA . LEU A 1 54 ? -2.716 1.018 3.156 1.00 0.00 54 LEU A CA 3
ATOM 2847 C C . LEU A 1 54 ? -3.499 1.790 4.213 1.00 0.00 54 LEU A C 3
ATOM 2848 O O . LEU A 1 54 ? -4.442 2.513 3.894 1.00 0.00 54 LEU A O 3
ATOM 2864 N N . GLU A 1 55 ? -3.099 1.632 5.471 1.00 0.00 55 GLU A N 3
ATOM 2865 C CA . GLU A 1 55 ? -3.763 2.316 6.574 1.00 0.00 55 GLU A CA 3
ATOM 2866 C C . GLU A 1 55 ? -3.710 3.830 6.387 1.00 0.00 55 GLU A C 3
ATOM 2867 O O . GLU A 1 55 ? -4.743 4.495 6.318 1.00 0.00 55 GLU A O 3
ATOM 2879 N N . VAL A 1 56 ? -2.497 4.368 6.305 1.00 0.00 56 VAL A N 3
ATOM 2880 C CA . VAL A 1 56 ? -2.307 5.802 6.126 1.00 0.00 56 VAL A CA 3
ATOM 2881 C C . VAL A 1 56 ? -2.912 6.276 4.809 1.00 0.00 56 VAL A C 3
ATOM 2882 O O . VAL A 1 56 ? -3.269 7.445 4.663 1.00 0.00 56 VAL A O 3
ATOM 2895 N N . ASP A 1 57 ? -3.026 5.360 3.854 1.00 0.00 57 ASP A N 3
ATOM 2896 C CA . ASP A 1 57 ? -3.590 5.684 2.548 1.00 0.00 57 ASP A CA 3
ATOM 2897 C C . ASP A 1 57 ? -5.114 5.738 2.613 1.00 0.00 57 ASP A C 3
ATOM 2898 O O . ASP A 1 57 ? -5.750 6.481 1.866 1.00 0.00 57 ASP A O 3
ATOM 2907 N N . TYR A 1 58 ? -5.691 4.947 3.510 1.00 0.00 58 TYR A N 3
ATOM 2908 C CA . TYR A 1 58 ? -7.140 4.902 3.670 1.00 0.00 58 TYR A CA 3
ATOM 2909 C C . TYR A 1 58 ? -7.592 5.827 4.796 1.00 0.00 58 TYR A C 3
ATOM 2910 O O . TYR A 1 58 ? -8.642 5.618 5.402 1.00 0.00 58 TYR A O 3
ATOM 2928 N N . GLY A 1 59 ? -6.790 6.851 5.07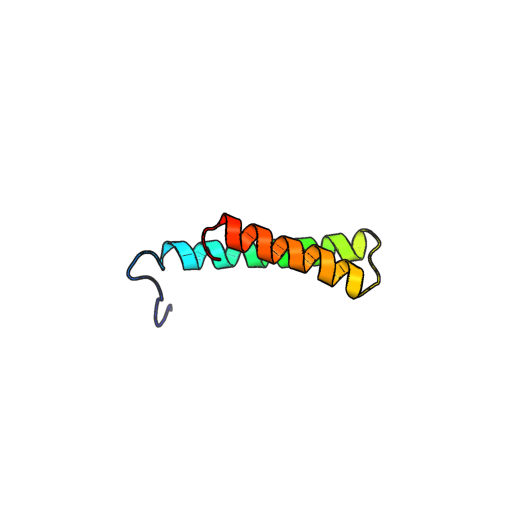0 1.00 0.00 59 GLY A N 3
ATOM 2929 C CA . GLY A 1 59 ? -7.124 7.794 6.122 1.00 0.00 59 GLY A CA 3
ATOM 2930 C C . GLY A 1 59 ? -7.432 7.108 7.438 1.00 0.00 59 GLY A C 3
ATOM 2931 O O . GLY A 1 59 ? -8.256 7.588 8.218 1.00 0.00 59 GLY A O 3
ATOM 2935 N N . LEU A 1 60 ? -6.772 5.983 7.686 1.00 0.00 60 LEU A N 3
ATOM 2936 C CA . LEU A 1 60 ? -6.981 5.229 8.917 1.00 0.00 60 LEU A CA 3
ATOM 2937 C C . LEU A 1 60 ? -5.826 5.444 9.891 1.00 0.00 60 LEU A C 3
ATOM 2938 O O . LEU A 1 60 ? -5.993 5.322 11.104 1.00 0.00 60 LEU A O 3
ATOM 2954 N N . SER A 1 61 ? -4.656 5.768 9.350 1.00 0.00 61 SER A N 3
ATOM 2955 C CA . SER A 1 61 ? -3.473 6.000 10.171 1.00 0.00 61 SER A CA 3
ATOM 2956 C C . SER A 1 61 ? -2.822 7.335 9.822 1.00 0.00 61 SER A C 3
ATOM 2957 O O . SER A 1 61 ? -2.119 7.926 10.639 1.00 0.00 61 SER A O 3
ATOM 2965 N N . GLY A 1 1 ? -36.219 2.081 15.397 1.00 0.00 1 GLY A N 4
ATOM 2966 C CA . GLY A 1 1 ? -35.350 3.116 15.926 1.00 0.00 1 GLY A CA 4
ATOM 2967 C C . GLY A 1 1 ? -34.944 4.127 14.872 1.00 0.00 1 GLY A C 4
ATOM 2968 O O . GLY A 1 1 ? -34.610 3.760 13.746 1.00 0.00 1 GLY A O 4
ATOM 2972 N N . SER A 1 2 ? -34.975 5.405 15.238 1.00 0.00 2 SER A N 4
ATOM 2973 C CA . SER A 1 2 ? -34.613 6.473 14.314 1.00 0.00 2 SER A CA 4
ATOM 2974 C C . SER A 1 2 ? -33.576 7.402 14.937 1.00 0.00 2 SER A C 4
ATOM 2975 O O . SER A 1 2 ? -33.921 8.358 15.632 1.00 0.00 2 SER A O 4
ATOM 2983 N N . SER A 1 3 ? -32.304 7.114 14.682 1.00 0.00 3 SER A N 4
ATOM 2984 C CA . SER A 1 3 ? -31.215 7.921 15.220 1.00 0.00 3 SER A CA 4
ATOM 2985 C C . SER A 1 3 ? -30.259 8.353 14.112 1.00 0.00 3 SER A C 4
ATOM 2986 O O . SER A 1 3 ? -29.997 7.600 13.175 1.00 0.00 3 SER A O 4
ATOM 2994 N N . GLY A 1 4 ? -29.741 9.572 14.228 1.00 0.00 4 GLY A N 4
ATOM 2995 C CA . GLY A 1 4 ? -28.820 10.084 13.230 1.00 0.00 4 GLY A CA 4
ATOM 2996 C C . GLY A 1 4 ? -29.535 10.675 12.031 1.00 0.00 4 GLY A C 4
ATOM 2997 O O . GLY A 1 4 ? -29.957 9.949 11.131 1.00 0.00 4 GLY A O 4
ATOM 3001 N N . SER A 1 5 ? -29.673 11.997 12.018 1.00 0.00 5 SER A N 4
ATOM 3002 C CA . SER A 1 5 ? -30.347 12.685 10.924 1.00 0.00 5 SER A CA 4
ATOM 3003 C C . SER A 1 5 ? -29.344 13.139 9.867 1.00 0.00 5 SER A C 4
ATOM 3004 O O . SER A 1 5 ? -29.367 12.668 8.730 1.00 0.00 5 SER A O 4
ATOM 3012 N N . SER A 1 6 ? -28.463 14.057 10.252 1.00 0.00 6 SER A N 4
ATOM 3013 C CA . SER A 1 6 ? -27.453 14.578 9.339 1.00 0.00 6 SER A CA 4
ATOM 3014 C C . SER A 1 6 ? -26.323 13.572 9.148 1.00 0.00 6 SER A C 4
ATOM 3015 O O . SER A 1 6 ? -25.690 13.525 8.094 1.00 0.00 6 SER A O 4
ATOM 3023 N N . GLY A 1 7 ? -26.074 12.767 10.177 1.00 0.00 7 GLY A N 4
ATOM 3024 C CA . GLY A 1 7 ? -25.020 11.772 10.103 1.00 0.00 7 GLY A CA 4
ATOM 3025 C C . GLY A 1 7 ? -23.772 12.194 10.853 1.00 0.00 7 GLY A C 4
ATOM 3026 O O . GLY A 1 7 ? -23.035 13.069 10.402 1.00 0.00 7 GLY A O 4
ATOM 3030 N N . ASN A 1 8 ? -23.536 11.570 12.003 1.00 0.00 8 ASN A N 4
ATOM 3031 C CA . ASN A 1 8 ? -22.369 11.887 12.819 1.00 0.00 8 ASN A CA 4
ATOM 3032 C C . ASN A 1 8 ? -21.325 10.779 12.728 1.00 0.00 8 ASN A C 4
ATOM 3033 O O . ASN A 1 8 ? -20.276 10.949 12.108 1.00 0.00 8 ASN A O 4
ATOM 3044 N N . GLY A 1 9 ? -21.621 9.642 13.351 1.00 0.00 9 GLY A N 4
ATOM 3045 C CA . GLY A 1 9 ? -20.698 8.522 13.329 1.00 0.00 9 GLY A CA 4
ATOM 3046 C C . GLY A 1 9 ? -20.351 8.085 11.920 1.00 0.00 9 GLY A C 4
ATOM 3047 O O . GLY A 1 9 ? -21.223 8.001 11.056 1.00 0.00 9 GLY A O 4
ATOM 3051 N N . MET A 1 10 ? -19.072 7.807 11.686 1.00 0.00 10 MET A N 4
ATOM 3052 C CA . MET A 1 10 ? -18.612 7.377 10.371 1.00 0.00 10 MET A CA 4
ATOM 3053 C C . MET A 1 10 ? -17.850 6.059 10.466 1.00 0.00 10 MET A C 4
ATOM 3054 O O . MET A 1 10 ? -16.950 5.793 9.670 1.00 0.00 10 MET A O 4
ATOM 3068 N N . ASP A 1 11 ? -18.217 5.238 11.444 1.00 0.00 11 ASP A N 4
ATOM 3069 C CA . ASP A 1 11 ? -17.569 3.947 11.642 1.00 0.00 11 ASP A CA 4
ATOM 3070 C C . ASP A 1 11 ? -17.825 3.022 10.456 1.00 0.00 11 ASP A C 4
ATOM 3071 O O . ASP A 1 11 ? -16.955 2.245 10.065 1.00 0.00 11 ASP A O 4
ATOM 3080 N N . GLU A 1 12 ? -19.024 3.113 9.889 1.00 0.00 12 GLU A N 4
ATOM 3081 C CA . GLU A 1 12 ? -19.394 2.283 8.749 1.00 0.00 12 GLU A CA 4
ATOM 3082 C C . GLU A 1 12 ? -18.396 2.451 7.607 1.00 0.00 12 GLU A C 4
ATOM 3083 O O . GLU A 1 12 ? -18.193 1.538 6.808 1.00 0.00 12 GLU A O 4
ATOM 3095 N N . GLU A 1 13 ? -17.777 3.625 7.538 1.00 0.00 13 GLU A N 4
ATOM 3096 C CA . GLU A 1 13 ? -16.801 3.913 6.493 1.00 0.00 13 GLU A CA 4
ATOM 3097 C C . GLU A 1 13 ? -15.444 3.306 6.834 1.00 0.00 13 GLU A C 4
ATOM 3098 O O . GLU A 1 13 ? -14.690 2.909 5.946 1.00 0.00 13 GLU A O 4
ATOM 3110 N N . GLN A 1 14 ? -15.140 3.238 8.126 1.00 0.00 14 GLN A N 4
ATOM 3111 C CA . GLN A 1 14 ? -13.873 2.680 8.584 1.00 0.00 14 GLN A CA 4
ATOM 3112 C C . GLN A 1 14 ? -13.901 1.156 8.540 1.00 0.00 14 GLN A C 4
ATOM 3113 O O . GLN A 1 14 ? -12.975 0.523 8.033 1.00 0.00 14 GLN A O 4
ATOM 3127 N N . ARG A 1 15 ? -14.970 0.573 9.074 1.00 0.00 15 ARG A N 4
ATOM 3128 C CA . ARG A 1 15 ? -15.118 -0.877 9.096 1.00 0.00 15 ARG A CA 4
ATOM 3129 C C . ARG A 1 15 ? -14.930 -1.464 7.701 1.00 0.00 15 ARG A C 4
ATOM 3130 O O . ARG A 1 15 ? -14.395 -2.562 7.546 1.00 0.00 15 ARG A O 4
ATOM 3151 N N . GLN A 1 16 ? -15.375 -0.726 6.689 1.00 0.00 16 GLN A N 4
ATOM 3152 C CA . GLN A 1 16 ? -15.258 -1.175 5.307 1.00 0.00 16 GLN A CA 4
ATOM 3153 C C . GLN A 1 16 ? -13.804 -1.147 4.847 1.00 0.00 16 GLN A C 4
ATOM 3154 O O . GLN A 1 16 ? -13.369 -2.000 4.073 1.00 0.00 16 GLN A O 4
ATOM 3168 N N . LYS A 1 17 ? -13.056 -0.160 5.328 1.00 0.00 17 LYS A N 4
ATOM 3169 C CA . LYS A 1 17 ? -11.650 -0.019 4.968 1.00 0.00 17 LYS A CA 4
ATOM 3170 C C . LYS A 1 17 ? -10.820 -1.152 5.562 1.00 0.00 17 LYS A C 4
ATOM 3171 O O . LYS A 1 17 ? -9.927 -1.690 4.908 1.00 0.00 17 LYS A O 4
ATOM 3190 N N . ARG A 1 18 ? -11.122 -1.511 6.806 1.00 0.00 18 ARG A N 4
ATOM 3191 C CA . ARG A 1 18 ? -10.404 -2.581 7.488 1.00 0.00 18 ARG A CA 4
ATOM 3192 C C . ARG A 1 18 ? -10.380 -3.848 6.639 1.00 0.00 18 ARG A C 4
ATOM 3193 O O . ARG A 1 18 ? -9.401 -4.594 6.646 1.00 0.00 18 ARG A O 4
ATOM 3214 N N . ARG A 1 19 ? -11.465 -4.085 5.908 1.00 0.00 19 ARG A N 4
ATOM 3215 C CA . ARG A 1 19 ? -11.569 -5.262 5.054 1.00 0.00 19 ARG A CA 4
ATOM 3216 C C . ARG A 1 19 ? -10.523 -5.223 3.944 1.00 0.00 19 ARG A C 4
ATOM 3217 O O . ARG A 1 19 ? -9.797 -6.194 3.728 1.00 0.00 19 ARG A O 4
ATOM 3238 N N . ARG A 1 20 ? -10.452 -4.095 3.244 1.00 0.00 20 ARG A N 4
ATOM 3239 C CA . ARG A 1 20 ? -9.496 -3.931 2.156 1.00 0.00 20 ARG A CA 4
ATOM 3240 C C . ARG A 1 20 ? -8.072 -4.189 2.639 1.00 0.00 20 ARG A C 4
ATOM 3241 O O . ARG A 1 20 ? -7.210 -4.610 1.866 1.00 0.00 20 ARG A O 4
ATOM 3262 N N . ILE A 1 21 ? -7.832 -3.933 3.921 1.00 0.00 21 ILE A N 4
ATOM 3263 C CA . ILE A 1 21 ? -6.513 -4.139 4.507 1.00 0.00 21 ILE A CA 4
ATOM 3264 C C . ILE A 1 21 ? -6.290 -5.606 4.857 1.00 0.00 21 ILE A C 4
ATOM 3265 O O . ILE A 1 21 ? -5.209 -6.150 4.633 1.00 0.00 21 ILE A O 4
ATOM 3281 N N . GLU A 1 22 ? -7.320 -6.241 5.408 1.00 0.00 22 GLU A N 4
ATOM 3282 C CA . GLU A 1 22 ? -7.236 -7.646 5.788 1.00 0.00 22 GLU A CA 4
ATOM 3283 C C . GLU A 1 22 ? -6.867 -8.513 4.588 1.00 0.00 22 GLU A C 4
ATOM 3284 O O . GLU A 1 22 ? -5.800 -9.126 4.555 1.00 0.00 22 GLU A O 4
ATOM 3296 N N . VAL A 1 23 ? -7.759 -8.561 3.604 1.00 0.00 23 VAL A N 4
ATOM 3297 C CA . VAL A 1 23 ? -7.529 -9.353 2.401 1.00 0.00 23 VAL A CA 4
ATOM 3298 C C . VAL A 1 23 ? -6.172 -9.033 1.784 1.00 0.00 23 VAL A C 4
ATOM 3299 O O . VAL A 1 23 ? -5.455 -9.929 1.339 1.00 0.00 23 VAL A O 4
ATOM 3312 N N . ALA A 1 24 ? -5.826 -7.750 1.762 1.00 0.00 24 ALA A N 4
ATOM 3313 C CA . ALA A 1 24 ? -4.554 -7.312 1.202 1.00 0.00 24 ALA A CA 4
ATOM 3314 C C . ALA A 1 24 ? -3.380 -7.915 1.967 1.00 0.00 24 ALA A C 4
ATOM 3315 O O . ALA A 1 24 ? -2.482 -8.515 1.375 1.00 0.00 24 ALA A O 4
ATOM 3322 N N . LEU A 1 25 ? -3.393 -7.751 3.285 1.00 0.00 25 LEU A N 4
ATOM 3323 C CA . LEU A 1 25 ? -2.329 -8.278 4.132 1.00 0.00 25 LEU A CA 4
ATOM 3324 C C . LEU A 1 25 ? -2.138 -9.773 3.898 1.00 0.00 25 LEU A C 4
ATOM 3325 O O . LEU A 1 25 ? -1.023 -10.235 3.651 1.00 0.00 25 LEU A O 4
ATOM 3341 N N . ILE A 1 26 ? -3.231 -10.524 3.975 1.00 0.00 26 ILE A N 4
ATOM 3342 C CA . ILE A 1 26 ? -3.183 -11.966 3.768 1.00 0.00 26 ILE A CA 4
ATOM 3343 C C . ILE A 1 26 ? -2.556 -12.308 2.421 1.00 0.00 26 ILE A C 4
ATOM 3344 O O . ILE A 1 26 ? -1.537 -12.994 2.355 1.00 0.00 26 ILE A O 4
ATOM 3360 N N . GLU A 1 27 ? -3.173 -11.822 1.347 1.00 0.00 27 GLU A N 4
ATOM 3361 C CA . GLU A 1 27 ? -2.674 -12.075 0.001 1.00 0.00 27 GLU A CA 4
ATOM 3362 C C . GLU A 1 27 ? -1.200 -11.697 -0.113 1.00 0.00 27 GLU A C 4
ATOM 3363 O O . GLU A 1 27 ? -0.387 -12.469 -0.622 1.00 0.00 27 GLU A O 4
ATOM 3375 N N . TYR A 1 28 ? -0.863 -10.503 0.363 1.00 0.00 28 TYR A N 4
ATOM 3376 C CA . TYR A 1 28 ? 0.512 -10.020 0.312 1.00 0.00 28 TYR A CA 4
ATOM 3377 C C . TYR A 1 28 ? 1.458 -10.995 1.007 1.00 0.00 28 TYR A C 4
ATOM 3378 O O . TYR A 1 28 ? 2.452 -11.431 0.428 1.00 0.00 28 TYR A O 4
ATOM 3396 N N . ARG A 1 29 ? 1.139 -11.332 2.252 1.00 0.00 29 ARG A N 4
ATOM 3397 C CA . ARG A 1 29 ? 1.960 -12.254 3.028 1.00 0.00 29 ARG A CA 4
ATOM 3398 C C . ARG A 1 29 ? 2.226 -13.535 2.244 1.00 0.00 29 ARG A C 4
ATOM 3399 O O . ARG A 1 29 ? 3.374 -13.951 2.088 1.00 0.00 29 ARG A O 4
ATOM 3420 N N . GLU A 1 30 ? 1.158 -14.157 1.754 1.00 0.00 30 GLU A N 4
ATOM 3421 C CA . GLU A 1 30 ? 1.278 -15.391 0.988 1.00 0.00 30 GLU A CA 4
ATOM 3422 C C . GLU A 1 30 ? 2.236 -15.212 -0.186 1.00 0.00 30 GLU A C 4
ATOM 3423 O O . GLU A 1 30 ? 3.115 -16.043 -0.419 1.00 0.00 30 GLU A O 4
ATOM 3435 N N . THR A 1 31 ? 2.059 -14.122 -0.926 1.00 0.00 31 THR A N 4
ATOM 3436 C CA . THR A 1 31 ? 2.904 -13.833 -2.077 1.00 0.00 31 THR A CA 4
ATOM 3437 C C . THR A 1 31 ? 4.374 -13.768 -1.677 1.00 0.00 31 THR A C 4
ATOM 3438 O O . THR A 1 31 ? 5.238 -14.325 -2.356 1.00 0.00 31 THR A O 4
ATOM 3449 N N . LEU A 1 32 ? 4.651 -13.085 -0.572 1.00 0.00 32 LEU A N 4
ATOM 3450 C CA . LEU A 1 32 ? 6.018 -12.948 -0.080 1.00 0.00 32 LEU A CA 4
ATOM 3451 C C . LEU A 1 32 ? 6.610 -14.309 0.271 1.00 0.00 32 LEU A C 4
ATOM 3452 O O . LEU A 1 32 ? 7.765 -14.593 -0.043 1.00 0.00 32 LEU A O 4
ATOM 3468 N N . GLU A 1 33 ? 5.809 -15.147 0.921 1.00 0.00 33 GLU A N 4
ATOM 3469 C CA . GLU A 1 33 ? 6.254 -16.479 1.313 1.00 0.00 33 GLU A CA 4
ATOM 3470 C C . GLU A 1 33 ? 6.609 -17.317 0.088 1.00 0.00 33 GLU A C 4
ATOM 3471 O O . GLU A 1 33 ? 7.618 -18.021 0.076 1.00 0.00 33 GLU A O 4
ATOM 3483 N N . GLU A 1 34 ? 5.770 -17.235 -0.940 1.00 0.00 34 GLU A N 4
ATOM 3484 C CA . GLU A 1 34 ? 5.994 -17.987 -2.169 1.00 0.00 34 GLU A CA 4
ATOM 3485 C C . GLU A 1 34 ? 7.090 -17.340 -3.011 1.00 0.00 34 GLU A C 4
ATOM 3486 O O . GLU A 1 34 ? 7.708 -17.993 -3.851 1.00 0.00 34 GLU A O 4
ATOM 3498 N N . GLN A 1 35 ? 7.324 -16.052 -2.778 1.00 0.00 35 GLN A N 4
ATOM 3499 C CA . GLN A 1 35 ? 8.344 -15.316 -3.516 1.00 0.00 35 GLN A CA 4
ATOM 3500 C C . GLN A 1 35 ? 9.734 -15.874 -3.226 1.00 0.00 35 GLN A C 4
ATOM 3501 O O . GLN A 1 35 ? 10.691 -15.588 -3.944 1.00 0.00 35 GLN A O 4
ATOM 3515 N N . GLY A 1 36 ? 9.837 -16.672 -2.167 1.00 0.00 36 GLY A N 4
ATOM 3516 C CA . GLY A 1 36 ? 11.114 -17.256 -1.800 1.00 0.00 36 GLY A CA 4
ATOM 3517 C C . GLY A 1 36 ? 11.593 -16.794 -0.438 1.00 0.00 36 GLY A C 4
ATOM 3518 O O . GLY A 1 36 ? 12.546 -17.347 0.112 1.00 0.00 36 GLY A O 4
ATOM 3522 N N . MET A 1 37 ? 10.933 -15.778 0.106 1.00 0.00 37 MET A N 4
ATOM 3523 C CA . MET A 1 37 ? 11.299 -15.242 1.412 1.00 0.00 37 MET A CA 4
ATOM 3524 C C . MET A 1 37 ? 10.947 -16.227 2.522 1.00 0.00 37 MET A C 4
ATOM 3525 O O . MET A 1 37 ? 9.774 -16.426 2.842 1.00 0.00 37 MET A O 4
ATOM 3539 N N . LYS A 1 38 ? 11.969 -16.843 3.106 1.00 0.00 38 LYS A N 4
ATOM 3540 C CA . LYS A 1 38 ? 11.768 -17.808 4.181 1.00 0.00 38 LYS A CA 4
ATOM 3541 C C . LYS A 1 38 ? 12.254 -17.246 5.514 1.00 0.00 38 LYS A C 4
ATOM 3542 O O . LYS A 1 38 ? 12.530 -17.995 6.450 1.00 0.00 38 LYS A O 4
ATOM 3561 N N . ASN A 1 39 ? 12.354 -15.923 5.592 1.00 0.00 39 ASN A N 4
ATOM 3562 C CA . ASN A 1 39 ? 12.805 -15.262 6.811 1.00 0.00 39 ASN A CA 4
ATOM 3563 C C . ASN A 1 39 ? 11.706 -14.374 7.387 1.00 0.00 39 ASN A C 4
ATOM 3564 O O . ASN A 1 39 ? 10.906 -13.783 6.660 1.00 0.00 39 ASN A O 4
ATOM 3575 N N . PRO A 1 40 ? 11.664 -14.276 8.724 1.00 0.00 40 PRO A N 4
ATOM 3576 C CA . PRO A 1 40 ? 10.668 -13.462 9.427 1.00 0.00 40 PRO A CA 4
ATOM 3577 C C . PRO A 1 40 ? 10.896 -11.967 9.227 1.00 0.00 40 PRO A C 4
ATOM 3578 O O . PRO A 1 40 ? 9.955 -11.216 8.970 1.00 0.00 40 PRO A O 4
ATOM 3589 N N . GLU A 1 41 ? 12.150 -11.543 9.346 1.00 0.00 41 GLU A N 4
ATOM 3590 C CA . GLU A 1 41 ? 12.499 -10.137 9.178 1.00 0.00 41 GLU A CA 4
ATOM 3591 C C . GLU A 1 41 ? 12.045 -9.623 7.815 1.00 0.00 41 GLU A C 4
ATOM 3592 O O . GLU A 1 41 ? 11.369 -8.599 7.721 1.00 0.00 41 GLU A O 4
ATOM 3604 N N . GLU A 1 42 ? 12.423 -10.341 6.762 1.00 0.00 42 GLU A N 4
ATOM 3605 C CA . GLU A 1 42 ? 12.056 -9.956 5.404 1.00 0.00 42 GLU A CA 4
ATOM 3606 C C . GLU A 1 42 ? 10.548 -9.753 5.285 1.00 0.00 42 GLU A C 4
ATOM 3607 O O . GLU A 1 42 ? 10.079 -8.643 5.033 1.00 0.00 42 GLU A O 4
ATOM 3619 N N . ILE A 1 43 ? 9.796 -10.833 5.468 1.00 0.00 43 ILE A N 4
ATOM 3620 C CA . ILE A 1 43 ? 8.342 -10.774 5.382 1.00 0.00 43 ILE A CA 4
ATOM 3621 C C . ILE A 1 43 ? 7.781 -9.683 6.287 1.00 0.00 43 ILE A C 4
ATOM 3622 O O . ILE A 1 43 ? 7.011 -8.832 5.845 1.00 0.00 43 ILE A O 4
ATOM 3638 N N . GLU A 1 44 ? 8.175 -9.715 7.557 1.00 0.00 44 GLU A N 4
ATOM 3639 C CA . GLU A 1 44 ? 7.712 -8.727 8.524 1.00 0.00 44 GLU A CA 4
ATOM 3640 C C . GLU A 1 44 ? 7.923 -7.310 7.999 1.00 0.00 44 GLU A C 4
ATOM 3641 O O . GLU A 1 44 ? 7.024 -6.472 8.064 1.00 0.00 44 GLU A O 4
ATOM 3653 N N . ARG A 1 45 ? 9.119 -7.050 7.480 1.00 0.00 45 ARG A N 4
ATOM 3654 C CA . ARG A 1 45 ? 9.450 -5.735 6.945 1.00 0.00 45 ARG A CA 4
ATOM 3655 C C . ARG A 1 45 ? 8.489 -5.346 5.826 1.00 0.00 45 ARG A C 4
ATOM 3656 O O . ARG A 1 45 ? 7.796 -4.332 5.912 1.00 0.00 45 ARG A O 4
ATOM 3677 N N . LYS A 1 46 ? 8.454 -6.157 4.774 1.00 0.00 46 LYS A N 4
ATOM 3678 C CA . LYS A 1 46 ? 7.579 -5.899 3.637 1.00 0.00 46 LYS A CA 4
ATOM 3679 C C . LYS A 1 46 ? 6.135 -5.717 4.093 1.00 0.00 46 LYS A C 4
ATOM 3680 O O . LYS A 1 46 ? 5.521 -4.680 3.843 1.00 0.00 46 LYS A O 4
ATOM 3699 N N . VAL A 1 47 ? 5.598 -6.732 4.763 1.00 0.00 47 VAL A N 4
ATOM 3700 C CA . VAL A 1 47 ? 4.227 -6.682 5.256 1.00 0.00 47 VAL A CA 4
ATOM 3701 C C . VAL A 1 47 ? 3.978 -5.412 6.062 1.00 0.00 47 VAL A C 4
ATOM 3702 O O . VAL A 1 47 ? 3.004 -4.698 5.826 1.00 0.00 47 VAL A O 4
ATOM 3715 N N . GLU A 1 48 ? 4.865 -5.138 7.013 1.00 0.00 48 GLU A N 4
ATOM 3716 C CA . GLU A 1 48 ? 4.741 -3.953 7.854 1.00 0.00 48 GLU A CA 4
ATOM 3717 C C . GLU A 1 48 ? 4.567 -2.698 7.004 1.00 0.00 48 GLU A C 4
ATOM 3718 O O . GLU A 1 48 ? 3.665 -1.894 7.242 1.00 0.00 48 GLU A O 4
ATOM 3730 N N . ILE A 1 49 ? 5.437 -2.538 6.012 1.00 0.00 49 ILE A N 4
ATOM 3731 C CA . ILE A 1 49 ? 5.380 -1.381 5.126 1.00 0.00 49 ILE A CA 4
ATOM 3732 C C . ILE A 1 49 ? 4.035 -1.302 4.412 1.00 0.00 49 ILE A C 4
ATOM 3733 O O . ILE A 1 49 ? 3.420 -0.238 4.342 1.00 0.00 49 ILE A O 4
ATOM 3749 N N . ASN A 1 50 ? 3.583 -2.435 3.885 1.00 0.00 50 ASN A N 4
ATOM 3750 C CA . ASN A 1 50 ? 2.309 -2.494 3.178 1.00 0.00 50 ASN A CA 4
ATOM 3751 C C . ASN A 1 50 ? 1.162 -2.054 4.084 1.00 0.00 50 ASN A C 4
ATOM 3752 O O . ASN A 1 50 ? 0.402 -1.148 3.744 1.00 0.00 50 ASN A O 4
ATOM 3763 N N . ARG A 1 51 ? 1.046 -2.702 5.238 1.00 0.00 51 ARG A N 4
ATOM 3764 C CA . ARG A 1 51 ? -0.008 -2.379 6.193 1.00 0.00 51 ARG A CA 4
ATOM 3765 C C . ARG A 1 51 ? -0.015 -0.886 6.509 1.00 0.00 51 ARG A C 4
ATOM 3766 O O . ARG A 1 51 ? -1.029 -0.209 6.339 1.00 0.00 51 ARG A O 4
ATOM 3787 N N . LYS A 1 52 ? 1.123 -0.380 6.972 1.00 0.00 52 LYS A N 4
ATOM 3788 C CA . LYS A 1 52 ? 1.249 1.033 7.312 1.00 0.00 52 LYS A CA 4
ATOM 3789 C C . LYS A 1 52 ? 0.852 1.914 6.133 1.00 0.00 52 LYS A C 4
ATOM 3790 O O . LYS A 1 52 ? 0.103 2.878 6.290 1.00 0.00 52 LYS A O 4
ATOM 3809 N N . ARG A 1 53 ? 1.359 1.577 4.951 1.00 0.00 53 ARG A N 4
ATOM 3810 C CA . ARG A 1 53 ? 1.056 2.338 3.745 1.00 0.00 53 ARG A CA 4
ATOM 3811 C C . ARG A 1 53 ? -0.445 2.356 3.475 1.00 0.00 53 ARG A C 4
ATOM 3812 O O . ARG A 1 53 ? -1.026 3.408 3.205 1.00 0.00 53 ARG A O 4
ATOM 3833 N N . LEU A 1 54 ? -1.069 1.185 3.550 1.00 0.00 54 LEU A N 4
ATOM 3834 C CA . LEU A 1 54 ? -2.503 1.066 3.314 1.00 0.00 54 LEU A CA 4
ATOM 3835 C C . LEU A 1 54 ? -3.292 1.900 4.318 1.00 0.00 54 LEU A C 4
ATOM 3836 O O . LEU A 1 54 ? -4.133 2.713 3.938 1.00 0.00 54 LEU A O 4
ATOM 3852 N N . GLU A 1 55 ? -3.012 1.692 5.601 1.00 0.00 55 GLU A N 4
ATOM 3853 C CA . GLU A 1 55 ? -3.695 2.427 6.660 1.00 0.00 55 GLU A CA 4
ATOM 3854 C C . GLU A 1 55 ? -3.600 3.932 6.426 1.00 0.00 55 GLU A C 4
ATOM 3855 O O . GLU A 1 55 ? -4.585 4.656 6.566 1.00 0.00 55 GLU A O 4
ATOM 3867 N N . VAL A 1 56 ? -2.406 4.395 6.070 1.00 0.00 56 VAL A N 4
ATOM 3868 C CA . VAL A 1 56 ? -2.181 5.814 5.817 1.00 0.00 56 VAL A CA 4
ATOM 3869 C C . VAL A 1 56 ? -2.898 6.266 4.549 1.00 0.00 56 VAL A C 4
ATOM 3870 O O . VAL A 1 56 ? -3.351 7.407 4.453 1.00 0.00 56 VAL A O 4
ATOM 3883 N N . ASP A 1 57 ? -2.998 5.364 3.579 1.00 0.00 57 ASP A N 4
ATOM 3884 C CA . ASP A 1 57 ? -3.662 5.669 2.317 1.00 0.00 57 ASP A CA 4
ATOM 3885 C C . ASP A 1 57 ? -5.153 5.911 2.532 1.00 0.00 57 ASP A C 4
ATOM 3886 O O . ASP A 1 57 ? -5.711 6.889 2.034 1.00 0.00 57 ASP A O 4
ATOM 3895 N N . TYR A 1 58 ? -5.791 5.014 3.274 1.00 0.00 58 TYR A N 4
ATOM 3896 C CA . TYR A 1 58 ? -7.218 5.127 3.551 1.00 0.00 58 TYR A CA 4
ATOM 3897 C C . TYR A 1 58 ? -7.489 6.233 4.567 1.00 0.00 58 TYR A C 4
ATOM 3898 O O . TYR A 1 58 ? -8.573 6.813 4.596 1.00 0.00 58 TYR A O 4
ATOM 3916 N N . GLY A 1 59 ? -6.494 6.518 5.401 1.00 0.00 59 GLY A N 4
ATOM 3917 C CA . GLY A 1 59 ? -6.643 7.553 6.408 1.00 0.00 59 GLY A CA 4
ATOM 3918 C C . GLY A 1 59 ? -7.045 6.994 7.758 1.00 0.00 59 GLY A C 4
ATOM 3919 O O . GLY A 1 59 ? -7.711 7.669 8.544 1.00 0.00 59 GLY A O 4
ATOM 3923 N N . LEU A 1 60 ? -6.641 5.758 8.029 1.00 0.00 60 LEU A N 4
ATOM 3924 C CA . LEU A 1 60 ? -6.965 5.107 9.294 1.00 0.00 60 LEU A CA 4
ATOM 3925 C C . LEU A 1 60 ? -5.847 5.308 10.311 1.00 0.00 60 LEU A C 4
ATOM 3926 O O . LEU A 1 60 ? -6.081 5.281 11.519 1.00 0.00 60 LEU A O 4
ATOM 3942 N N . SER A 1 61 ? -4.631 5.512 9.814 1.00 0.00 61 SER A N 4
ATOM 3943 C CA . SER A 1 61 ? -3.476 5.717 10.680 1.00 0.00 61 SER A CA 4
ATOM 3944 C C . SER A 1 61 ? -2.922 7.130 10.523 1.00 0.00 61 SER A C 4
ATOM 3945 O O . SER A 1 61 ? -2.782 7.864 11.500 1.00 0.00 61 SER A O 4
ATOM 3953 N N . GLY A 1 1 ? -12.803 8.985 18.155 1.00 0.00 1 GLY A N 5
ATOM 3954 C CA . GLY A 1 1 ? -14.145 9.519 18.015 1.00 0.00 1 GLY A CA 5
ATOM 3955 C C . GLY A 1 1 ? -14.234 10.592 16.948 1.00 0.00 1 GLY A C 5
ATOM 3956 O O . GLY A 1 1 ? -13.543 10.525 15.931 1.00 0.00 1 GLY A O 5
ATOM 3960 N N . SER A 1 2 ? -15.089 11.583 17.177 1.00 0.00 2 SER A N 5
ATOM 3961 C CA . SER A 1 2 ? -15.270 12.672 16.225 1.00 0.00 2 SER A CA 5
ATOM 3962 C C . SER A 1 2 ? -15.681 13.956 16.939 1.00 0.00 2 SER A C 5
ATOM 3963 O O . SER A 1 2 ? -16.164 13.923 18.070 1.00 0.00 2 SER A O 5
ATOM 3971 N N . SER A 1 3 ? -15.484 15.087 16.269 1.00 0.00 3 SER A N 5
ATOM 3972 C CA . SER A 1 3 ? -15.829 16.384 16.840 1.00 0.00 3 SER A CA 5
ATOM 3973 C C . SER A 1 3 ? -17.132 16.910 16.246 1.00 0.00 3 SER A C 5
ATOM 3974 O O . SER A 1 3 ? -17.932 17.541 16.935 1.00 0.00 3 SER A O 5
ATOM 3982 N N . GLY A 1 4 ? -17.338 16.644 14.959 1.00 0.00 4 GLY A N 5
ATOM 3983 C CA . GLY A 1 4 ? -18.545 17.097 14.292 1.00 0.00 4 GLY A CA 5
ATOM 3984 C C . GLY A 1 4 ? -19.759 16.271 14.667 1.00 0.00 4 GLY A C 5
ATOM 3985 O O . GLY A 1 4 ? -19.674 15.049 14.788 1.00 0.00 4 GLY A O 5
ATOM 3989 N N . SER A 1 5 ? -20.893 16.939 14.854 1.00 0.00 5 SER A N 5
ATOM 3990 C CA . SER A 1 5 ? -22.129 16.260 15.223 1.00 0.00 5 SER A CA 5
ATOM 3991 C C . SER A 1 5 ? -22.714 15.510 14.030 1.00 0.00 5 SER A C 5
ATOM 3992 O O . SER A 1 5 ? -23.605 16.011 13.344 1.00 0.00 5 SER A O 5
ATOM 4000 N N . SER A 1 6 ? -22.206 14.306 13.789 1.00 0.00 6 SER A N 5
ATOM 4001 C CA . SER A 1 6 ? -22.674 13.487 12.677 1.00 0.00 6 SER A CA 5
ATOM 4002 C C . SER A 1 6 ? -23.160 12.127 13.171 1.00 0.00 6 SER A C 5
ATOM 4003 O O . SER A 1 6 ? -22.364 11.218 13.402 1.00 0.00 6 SER A O 5
ATOM 4011 N N . GLY A 1 7 ? -24.473 11.997 13.329 1.00 0.00 7 GLY A N 5
ATOM 4012 C CA . GLY A 1 7 ? -25.044 10.746 13.794 1.00 0.00 7 GLY A CA 5
ATOM 4013 C C . GLY A 1 7 ? -25.727 9.973 12.684 1.00 0.00 7 GLY A C 5
ATOM 4014 O O . GLY A 1 7 ? -26.948 9.821 12.684 1.00 0.00 7 GLY A O 5
ATOM 4018 N N . ASN A 1 8 ? -24.937 9.482 11.734 1.00 0.00 8 ASN A N 5
ATOM 4019 C CA . ASN A 1 8 ? -25.474 8.722 10.611 1.00 0.00 8 ASN A CA 5
ATOM 4020 C C . ASN A 1 8 ? -24.746 7.389 10.460 1.00 0.00 8 ASN A C 5
ATOM 4021 O O . ASN A 1 8 ? -25.363 6.325 10.499 1.00 0.00 8 ASN A O 5
ATOM 4032 N N . GLY A 1 9 ? -23.430 7.456 10.287 1.00 0.00 9 GLY A N 5
ATOM 4033 C CA . GLY A 1 9 ? -22.639 6.249 10.133 1.00 0.00 9 GLY A CA 5
ATOM 4034 C C . GLY A 1 9 ? -21.214 6.539 9.709 1.00 0.00 9 GLY A C 5
ATOM 4035 O O . GLY A 1 9 ? -20.916 6.612 8.517 1.00 0.00 9 GLY A O 5
ATOM 4039 N N . MET A 1 10 ? -20.329 6.707 10.687 1.00 0.00 10 MET A N 5
ATOM 4040 C CA . MET A 1 10 ? -18.927 6.992 10.408 1.00 0.00 10 MET A CA 5
ATOM 4041 C C . MET A 1 10 ? -18.079 5.730 10.539 1.00 0.00 10 MET A C 5
ATOM 4042 O O . MET A 1 10 ? -17.114 5.540 9.798 1.00 0.00 10 MET A O 5
ATOM 4056 N N . ASP A 1 11 ? -18.445 4.872 11.485 1.00 0.00 11 ASP A N 5
ATOM 4057 C CA . ASP A 1 11 ? -17.719 3.629 11.712 1.00 0.00 11 ASP A CA 5
ATOM 4058 C C . ASP A 1 11 ? -17.970 2.638 10.579 1.00 0.00 11 ASP A C 5
ATOM 4059 O O . ASP A 1 11 ? -17.061 1.927 10.152 1.00 0.00 11 ASP A O 5
ATOM 4068 N N . GLU A 1 12 ? -19.208 2.598 10.098 1.00 0.00 12 GLU A N 5
ATOM 4069 C CA . GLU A 1 12 ? -19.578 1.693 9.016 1.00 0.00 12 GLU A CA 5
ATOM 4070 C C . GLU A 1 12 ? -18.631 1.847 7.830 1.00 0.00 12 GLU A C 5
ATOM 4071 O O . GLU A 1 12 ? -18.299 0.872 7.157 1.00 0.00 12 GLU A O 5
ATOM 4083 N N . GLU A 1 13 ? -18.200 3.080 7.581 1.00 0.00 13 GLU A N 5
ATOM 4084 C CA . GLU A 1 13 ? -17.293 3.363 6.475 1.00 0.00 13 GLU A CA 5
ATOM 4085 C C . GLU A 1 13 ? -15.893 2.832 6.771 1.00 0.00 13 GLU A C 5
ATOM 4086 O O . GLU A 1 13 ? -15.246 2.242 5.906 1.00 0.00 13 GLU A O 5
ATOM 4098 N N . GLN A 1 14 ? -15.432 3.048 7.999 1.00 0.00 14 GLN A N 5
ATOM 4099 C CA . GLN A 1 14 ? -14.109 2.593 8.409 1.00 0.00 14 GLN A CA 5
ATOM 4100 C C . GLN A 1 14 ? -13.973 1.085 8.233 1.00 0.00 14 GLN A C 5
ATOM 4101 O O . GLN A 1 14 ? -12.890 0.579 7.937 1.00 0.00 14 GLN A O 5
ATOM 4115 N N . ARG A 1 15 ? -15.079 0.371 8.419 1.00 0.00 15 ARG A N 5
ATOM 4116 C CA . ARG A 1 15 ? -15.083 -1.081 8.282 1.00 0.00 15 ARG A CA 5
ATOM 4117 C C . ARG A 1 15 ? -14.508 -1.502 6.932 1.00 0.00 15 ARG A C 5
ATOM 4118 O O . ARG A 1 15 ? -13.576 -2.302 6.867 1.00 0.00 15 ARG A O 5
ATOM 4139 N N . GLN A 1 16 ? -15.072 -0.956 5.859 1.00 0.00 16 GLN A N 5
ATOM 4140 C CA . GLN A 1 16 ? -14.616 -1.276 4.512 1.00 0.00 16 GLN A CA 5
ATOM 4141 C C . GLN A 1 16 ? -13.121 -1.014 4.366 1.00 0.00 16 GLN A C 5
ATOM 4142 O O . GLN A 1 16 ? -12.404 -1.782 3.724 1.00 0.00 16 GLN A O 5
ATOM 4156 N N . LYS A 1 17 ? -12.655 0.076 4.966 1.00 0.00 17 LYS A N 5
ATOM 4157 C CA . LYS A 1 17 ? -11.245 0.441 4.905 1.00 0.00 17 LYS A CA 5
ATOM 4158 C C . LYS A 1 17 ? -10.388 -0.573 5.656 1.00 0.00 17 LYS A C 5
ATOM 4159 O O . LYS A 1 17 ? -9.227 -0.795 5.310 1.00 0.00 17 LYS A O 5
ATOM 4178 N N . ARG A 1 18 ? -10.967 -1.185 6.683 1.00 0.00 18 ARG A N 5
ATOM 4179 C CA . ARG A 1 18 ? -10.256 -2.176 7.482 1.00 0.00 18 ARG A CA 5
ATOM 4180 C C . ARG A 1 18 ? -10.324 -3.553 6.828 1.00 0.00 18 ARG A C 5
ATOM 4181 O O . ARG A 1 18 ? -9.418 -4.371 6.986 1.00 0.00 18 ARG A O 5
ATOM 4202 N N . ARG A 1 19 ? -11.404 -3.801 6.094 1.00 0.00 19 ARG A N 5
ATOM 4203 C CA . ARG A 1 19 ? -11.591 -5.079 5.418 1.00 0.00 19 ARG A CA 5
ATOM 4204 C C . ARG A 1 19 ? -10.594 -5.239 4.274 1.00 0.00 19 ARG A C 5
ATOM 4205 O O . ARG A 1 19 ? -10.000 -6.303 4.100 1.00 0.00 19 ARG A O 5
ATOM 4226 N N . ARG A 1 20 ? -10.417 -4.176 3.496 1.00 0.00 20 ARG A N 5
ATOM 4227 C CA . ARG A 1 20 ? -9.493 -4.200 2.368 1.00 0.00 20 ARG A CA 5
ATOM 4228 C C . ARG A 1 20 ? -8.072 -4.501 2.835 1.00 0.00 20 ARG A C 5
ATOM 4229 O O . ARG A 1 20 ? -7.347 -5.262 2.194 1.00 0.00 20 ARG A O 5
ATOM 4250 N N . ILE A 1 21 ? -7.682 -3.900 3.954 1.00 0.00 21 ILE A N 5
ATOM 4251 C CA . ILE A 1 21 ? -6.349 -4.104 4.506 1.00 0.00 21 ILE A CA 5
ATOM 4252 C C . ILE A 1 21 ? -6.132 -5.564 4.890 1.00 0.00 21 ILE A C 5
ATOM 4253 O O . ILE A 1 21 ? -5.044 -6.109 4.704 1.00 0.00 21 ILE A O 5
ATOM 4269 N N . GLU A 1 22 ? -7.174 -6.191 5.426 1.00 0.00 22 GLU A N 5
ATOM 4270 C CA . GLU A 1 22 ? -7.096 -7.588 5.836 1.00 0.00 22 GLU A CA 5
ATOM 4271 C C . GLU A 1 22 ? -6.768 -8.486 4.646 1.00 0.00 22 GLU A C 5
ATOM 4272 O O . GLU A 1 22 ? -5.706 -9.106 4.597 1.00 0.00 22 GLU A O 5
ATOM 4284 N N . VAL A 1 23 ? -7.689 -8.551 3.689 1.00 0.00 23 VAL A N 5
ATOM 4285 C CA . VAL A 1 23 ? -7.499 -9.372 2.500 1.00 0.00 23 VAL A CA 5
ATOM 4286 C C . VAL A 1 23 ? -6.158 -9.076 1.837 1.00 0.00 23 VAL A C 5
ATOM 4287 O O . VAL A 1 23 ? -5.411 -9.990 1.489 1.00 0.00 23 VAL A O 5
ATOM 4300 N N . ALA A 1 24 ? -5.860 -7.792 1.664 1.00 0.00 24 ALA A N 5
ATOM 4301 C CA . ALA A 1 24 ? -4.608 -7.375 1.045 1.00 0.00 24 ALA A CA 5
ATOM 4302 C C . ALA A 1 24 ? -3.409 -7.947 1.793 1.00 0.00 24 ALA A C 5
ATOM 4303 O O . ALA A 1 24 ? -2.516 -8.546 1.191 1.00 0.00 24 ALA A O 5
ATOM 4310 N N . LEU A 1 25 ? -3.392 -7.758 3.108 1.00 0.00 25 LEU A N 5
ATOM 4311 C CA . LEU A 1 25 ? -2.301 -8.254 3.939 1.00 0.00 25 LEU A CA 5
ATOM 4312 C C . LEU A 1 25 ? -2.103 -9.753 3.740 1.00 0.00 25 LEU A C 5
ATOM 4313 O O . LEU A 1 25 ? -0.984 -10.219 3.525 1.00 0.00 25 LEU A O 5
ATOM 4329 N N . ILE A 1 26 ? -3.198 -10.503 3.810 1.00 0.00 26 ILE A N 5
ATOM 4330 C CA . ILE A 1 26 ? -3.145 -11.949 3.634 1.00 0.00 26 ILE A CA 5
ATOM 4331 C C . ILE A 1 26 ? -2.504 -12.318 2.300 1.00 0.00 26 ILE A C 5
ATOM 4332 O O . ILE A 1 26 ? -1.478 -12.996 2.260 1.00 0.00 26 ILE A O 5
ATOM 4348 N N . GLU A 1 27 ? -3.116 -11.865 1.211 1.00 0.00 27 GLU A N 5
ATOM 4349 C CA . GLU A 1 27 ? -2.604 -12.147 -0.125 1.00 0.00 27 GLU A CA 5
ATOM 4350 C C . GLU A 1 27 ? -1.134 -11.754 -0.238 1.00 0.00 27 GLU A C 5
ATOM 4351 O O . GLU A 1 27 ? -0.308 -12.530 -0.721 1.00 0.00 27 GLU A O 5
ATOM 4363 N N . TYR A 1 28 ? -0.814 -10.546 0.210 1.00 0.00 28 TYR A N 5
ATOM 4364 C CA . TYR A 1 28 ? 0.555 -10.048 0.157 1.00 0.00 28 TYR A CA 5
ATOM 4365 C C . TYR A 1 28 ? 1.507 -10.991 0.887 1.00 0.00 28 TYR A C 5
ATOM 4366 O O . TYR A 1 28 ? 2.515 -11.426 0.331 1.00 0.00 28 TYR A O 5
ATOM 4384 N N . ARG A 1 29 ? 1.177 -11.304 2.135 1.00 0.00 29 ARG A N 5
ATOM 4385 C CA . ARG A 1 29 ? 2.001 -12.195 2.943 1.00 0.00 29 ARG A CA 5
ATOM 4386 C C . ARG A 1 29 ? 2.290 -13.494 2.195 1.00 0.00 29 ARG A C 5
ATOM 4387 O O . ARG A 1 29 ? 3.446 -13.890 2.046 1.00 0.00 29 ARG A O 5
ATOM 4408 N N . GLU A 1 30 ? 1.233 -14.151 1.729 1.00 0.00 30 GLU A N 5
ATOM 4409 C CA . GLU A 1 30 ? 1.375 -15.405 0.999 1.00 0.00 30 GLU A CA 5
ATOM 4410 C C . GLU A 1 30 ? 2.325 -15.242 -0.184 1.00 0.00 30 GLU A C 5
ATOM 4411 O O . GLU A 1 30 ? 3.202 -16.076 -0.411 1.00 0.00 30 GLU A O 5
ATOM 4423 N N . THR A 1 31 ? 2.144 -14.160 -0.936 1.00 0.00 31 THR A N 5
ATOM 4424 C CA . THR A 1 31 ? 2.983 -13.887 -2.096 1.00 0.00 31 THR A CA 5
ATOM 4425 C C . THR A 1 31 ? 4.450 -13.768 -1.698 1.00 0.00 31 THR A C 5
ATOM 4426 O O . THR A 1 31 ? 5.334 -14.274 -2.390 1.00 0.00 31 THR A O 5
ATOM 4437 N N . LEU A 1 32 ? 4.702 -13.097 -0.580 1.00 0.00 32 LEU A N 5
ATOM 4438 C CA . LEU A 1 32 ? 6.063 -12.912 -0.089 1.00 0.00 32 LEU A CA 5
ATOM 4439 C C . LEU A 1 32 ? 6.688 -14.248 0.300 1.00 0.00 32 LEU A C 5
ATOM 4440 O O . LEU A 1 32 ? 7.857 -14.503 0.016 1.00 0.00 32 LEU A O 5
ATOM 4456 N N . GLU A 1 33 ? 5.899 -15.097 0.951 1.00 0.00 33 GLU A N 5
ATOM 4457 C CA . GLU A 1 33 ? 6.375 -16.407 1.378 1.00 0.00 33 GLU A CA 5
ATOM 4458 C C . GLU A 1 33 ? 6.716 -17.281 0.174 1.00 0.00 33 GLU A C 5
ATOM 4459 O O . GLU A 1 33 ? 7.716 -17.998 0.178 1.00 0.00 33 GLU A O 5
ATOM 4471 N N . GLU A 1 34 ? 5.877 -17.214 -0.855 1.00 0.00 34 GLU A N 5
ATOM 4472 C CA . GLU A 1 34 ? 6.089 -18.000 -2.065 1.00 0.00 34 GLU A CA 5
ATOM 4473 C C . GLU A 1 34 ? 7.171 -17.372 -2.939 1.00 0.00 34 GLU A C 5
ATOM 4474 O O . GLU A 1 34 ? 7.802 -18.052 -3.746 1.00 0.00 34 GLU A O 5
ATOM 4486 N N . GLN A 1 35 ? 7.376 -16.069 -2.771 1.00 0.00 35 GLN A N 5
ATOM 4487 C CA . GLN A 1 35 ? 8.380 -15.349 -3.545 1.00 0.00 35 GLN A CA 5
ATOM 4488 C C . GLN A 1 35 ? 9.776 -15.898 -3.272 1.00 0.00 35 GLN A C 5
ATOM 4489 O O . GLN A 1 35 ? 10.708 -15.662 -4.039 1.00 0.00 35 GLN A O 5
ATOM 4503 N N . GLY A 1 36 ? 9.913 -16.633 -2.172 1.00 0.00 36 GLY A N 5
ATOM 4504 C CA . GLY A 1 36 ? 11.199 -17.204 -1.816 1.00 0.00 36 GLY A CA 5
ATOM 4505 C C . GLY A 1 36 ? 11.731 -16.663 -0.504 1.00 0.00 36 GLY A C 5
ATOM 4506 O O . GLY A 1 36 ? 12.908 -16.830 -0.188 1.00 0.00 36 GLY A O 5
ATOM 4510 N N . MET A 1 37 ? 10.861 -16.010 0.261 1.00 0.00 37 MET A N 5
ATOM 4511 C CA . MET A 1 37 ? 11.251 -15.442 1.546 1.00 0.00 37 MET A CA 5
ATOM 4512 C C . MET A 1 37 ? 10.902 -16.391 2.688 1.00 0.00 37 MET A C 5
ATOM 4513 O O . MET A 1 37 ? 9.729 -16.609 2.991 1.00 0.00 37 MET A O 5
ATOM 4527 N N . LYS A 1 38 ? 11.928 -16.953 3.319 1.00 0.00 38 LYS A N 5
ATOM 4528 C CA . LYS A 1 38 ? 11.730 -17.878 4.429 1.00 0.00 38 LYS A CA 5
ATOM 4529 C C . LYS A 1 38 ? 12.210 -17.265 5.740 1.00 0.00 38 LYS A C 5
ATOM 4530 O O . LYS A 1 38 ? 12.470 -17.976 6.710 1.00 0.00 38 LYS A O 5
ATOM 4549 N N . ASN A 1 39 ? 12.324 -15.941 5.762 1.00 0.00 39 ASN A N 5
ATOM 4550 C CA . ASN A 1 39 ? 12.772 -15.233 6.956 1.00 0.00 39 ASN A CA 5
ATOM 4551 C C . ASN A 1 39 ? 11.669 -14.329 7.499 1.00 0.00 39 ASN A C 5
ATOM 4552 O O . ASN A 1 39 ? 10.867 -13.770 6.751 1.00 0.00 39 ASN A O 5
ATOM 4563 N N . PRO A 1 40 ? 11.626 -14.183 8.831 1.00 0.00 40 PRO A N 5
ATOM 4564 C CA . PRO A 1 40 ? 10.627 -13.348 9.505 1.00 0.00 40 PRO A CA 5
ATOM 4565 C C . PRO A 1 40 ? 10.848 -11.861 9.250 1.00 0.00 40 PRO A C 5
ATOM 4566 O O . PRO A 1 40 ? 9.916 -11.137 8.902 1.00 0.00 40 PRO A O 5
ATOM 4577 N N . GLU A 1 41 ? 12.087 -11.413 9.425 1.00 0.00 41 GLU A N 5
ATOM 4578 C CA . GLU A 1 41 ? 12.428 -10.011 9.215 1.00 0.00 41 GLU A CA 5
ATOM 4579 C C . GLU A 1 41 ? 11.994 -9.548 7.827 1.00 0.00 41 GLU A C 5
ATOM 4580 O O . GLU A 1 41 ? 11.392 -8.486 7.676 1.00 0.00 41 GLU A O 5
ATOM 4592 N N . GLU A 1 42 ? 12.306 -10.353 6.816 1.00 0.00 42 GLU A N 5
ATOM 4593 C CA . GLU A 1 42 ? 11.949 -10.026 5.441 1.00 0.00 42 GLU A CA 5
ATOM 4594 C C . GLU A 1 42 ? 10.442 -9.832 5.301 1.00 0.00 42 GLU A C 5
ATOM 4595 O O . GLU A 1 42 ? 9.970 -8.728 5.027 1.00 0.00 42 GLU A O 5
ATOM 4607 N N . ILE A 1 43 ? 9.692 -10.912 5.491 1.00 0.00 43 ILE A N 5
ATOM 4608 C CA . ILE A 1 43 ? 8.239 -10.861 5.387 1.00 0.00 43 ILE A CA 5
ATOM 4609 C C . ILE A 1 43 ? 7.664 -9.752 6.261 1.00 0.00 43 ILE A C 5
ATOM 4610 O O . ILE A 1 43 ? 6.950 -8.875 5.776 1.00 0.00 43 ILE A O 5
ATOM 4626 N N . GLU A 1 44 ? 7.982 -9.797 7.551 1.00 0.00 44 GLU A N 5
ATOM 4627 C CA . GLU A 1 44 ? 7.497 -8.794 8.492 1.00 0.00 44 GLU A CA 5
ATOM 4628 C C . GLU A 1 44 ? 7.780 -7.385 7.979 1.00 0.00 44 GLU A C 5
ATOM 4629 O O . GLU A 1 44 ? 6.929 -6.500 8.064 1.00 0.00 44 GLU A O 5
ATOM 4641 N N . ARG A 1 45 ? 8.981 -7.185 7.447 1.00 0.00 45 ARG A N 5
ATOM 4642 C CA . ARG A 1 45 ? 9.377 -5.884 6.922 1.00 0.00 45 ARG A CA 5
ATOM 4643 C C . ARG A 1 45 ? 8.438 -5.440 5.804 1.00 0.00 45 ARG A C 5
ATOM 4644 O O . ARG A 1 45 ? 7.777 -4.406 5.908 1.00 0.00 45 ARG A O 5
ATOM 4665 N N . LYS A 1 46 ? 8.385 -6.227 4.735 1.00 0.00 46 LYS A N 5
ATOM 4666 C CA . LYS A 1 46 ? 7.527 -5.916 3.598 1.00 0.00 46 LYS A CA 5
ATOM 4667 C C . LYS A 1 46 ? 6.077 -5.749 4.040 1.00 0.00 46 LYS A C 5
ATOM 4668 O O . LYS A 1 46 ? 5.458 -4.714 3.793 1.00 0.00 46 LYS A O 5
ATOM 4687 N N . VAL A 1 47 ? 5.541 -6.773 4.696 1.00 0.00 47 VAL A N 5
ATOM 4688 C CA . VAL A 1 47 ? 4.164 -6.738 5.175 1.00 0.00 47 VAL A CA 5
ATOM 4689 C C . VAL A 1 47 ? 3.898 -5.478 5.992 1.00 0.00 47 VAL A C 5
ATOM 4690 O O . VAL A 1 47 ? 2.913 -4.777 5.765 1.00 0.00 47 VAL A O 5
ATOM 4703 N N . GLU A 1 48 ? 4.785 -5.197 6.942 1.00 0.00 48 GLU A N 5
ATOM 4704 C CA . GLU A 1 48 ? 4.645 -4.021 7.792 1.00 0.00 48 GLU A CA 5
ATOM 4705 C C . GLU A 1 48 ? 4.500 -2.755 6.951 1.00 0.00 48 GLU A C 5
ATOM 4706 O O . GLU A 1 48 ? 3.559 -1.983 7.131 1.00 0.00 48 GLU A O 5
ATOM 4718 N N . ILE A 1 49 ? 5.439 -2.551 6.034 1.00 0.00 49 ILE A N 5
ATOM 4719 C CA . ILE A 1 49 ? 5.416 -1.381 5.165 1.00 0.00 49 ILE A CA 5
ATOM 4720 C C . ILE A 1 49 ? 4.090 -1.275 4.421 1.00 0.00 49 ILE A C 5
ATOM 4721 O O . ILE A 1 49 ? 3.508 -0.196 4.319 1.00 0.00 49 ILE A O 5
ATOM 4737 N N . ASN A 1 50 ? 3.616 -2.404 3.904 1.00 0.00 50 ASN A N 5
ATOM 4738 C CA . ASN A 1 50 ? 2.356 -2.439 3.169 1.00 0.00 50 ASN A CA 5
ATOM 4739 C C . ASN A 1 50 ? 1.191 -2.038 4.069 1.00 0.00 50 ASN A C 5
ATOM 4740 O O . ASN A 1 50 ? 0.402 -1.157 3.726 1.00 0.00 50 ASN A O 5
ATOM 4751 N N . ARG A 1 51 ? 1.089 -2.692 5.222 1.00 0.00 51 ARG A N 5
ATOM 4752 C CA . ARG A 1 51 ? 0.020 -2.405 6.171 1.00 0.00 51 ARG A CA 5
ATOM 4753 C C . ARG A 1 51 ? -0.042 -0.913 6.485 1.00 0.00 51 ARG A C 5
ATOM 4754 O O . ARG A 1 51 ? -1.090 -0.282 6.347 1.00 0.00 51 ARG A O 5
ATOM 4775 N N . LYS A 1 52 ? 1.087 -0.355 6.908 1.00 0.00 52 LYS A N 5
ATOM 4776 C CA . LYS A 1 52 ? 1.162 1.063 7.241 1.00 0.00 52 LYS A CA 5
ATOM 4777 C C . LYS A 1 52 ? 0.737 1.924 6.055 1.00 0.00 52 LYS A C 5
ATOM 4778 O O . LYS A 1 52 ? -0.037 2.869 6.209 1.00 0.00 52 LYS A O 5
ATOM 4797 N N . ARG A 1 53 ? 1.246 1.589 4.874 1.00 0.00 53 ARG A N 5
ATOM 4798 C CA . ARG A 1 53 ? 0.918 2.332 3.663 1.00 0.00 53 ARG A CA 5
ATOM 4799 C C . ARG A 1 53 ? -0.587 2.327 3.413 1.00 0.00 53 ARG A C 5
ATOM 4800 O O . ARG A 1 53 ? -1.184 3.367 3.129 1.00 0.00 53 ARG A O 5
ATOM 4821 N N . LEU A 1 54 ? -1.196 1.152 3.521 1.00 0.00 54 LEU A N 5
ATOM 4822 C CA . LEU A 1 54 ? -2.632 1.011 3.306 1.00 0.00 54 LEU A CA 5
ATOM 4823 C C . LEU A 1 54 ? -3.418 1.780 4.363 1.00 0.00 54 LEU A C 5
ATOM 4824 O O . LEU A 1 54 ? -4.306 2.568 4.038 1.00 0.00 54 LEU A O 5
ATOM 4840 N N . GLU A 1 55 ? -3.084 1.548 5.628 1.00 0.00 55 GLU A N 5
ATOM 4841 C CA . GLU A 1 55 ? -3.758 2.221 6.732 1.00 0.00 55 GLU A CA 5
ATOM 4842 C C . GLU A 1 55 ? -3.767 3.732 6.524 1.00 0.00 55 GLU A C 5
ATOM 4843 O O . GLU A 1 55 ? -4.804 4.383 6.656 1.00 0.00 55 GLU A O 5
ATOM 4855 N N . VAL A 1 56 ? -2.602 4.286 6.200 1.00 0.00 56 VAL A N 5
ATOM 4856 C CA . VAL A 1 56 ? -2.475 5.720 5.973 1.00 0.00 56 VAL A CA 5
ATOM 4857 C C . VAL A 1 56 ? -3.122 6.128 4.654 1.00 0.00 56 VAL A C 5
ATOM 4858 O O . VAL A 1 56 ? -3.580 7.260 4.499 1.00 0.00 56 VAL A O 5
ATOM 4871 N N . ASP A 1 57 ? -3.156 5.198 3.706 1.00 0.00 57 ASP A N 5
ATOM 4872 C CA . ASP A 1 57 ? -3.749 5.459 2.399 1.00 0.00 57 ASP A CA 5
ATOM 4873 C C . ASP A 1 57 ? -5.269 5.535 2.498 1.00 0.00 57 ASP A C 5
ATOM 4874 O O . ASP A 1 57 ? -5.920 6.208 1.699 1.00 0.00 57 ASP A O 5
ATOM 4883 N N . TYR A 1 58 ? -5.829 4.840 3.482 1.00 0.00 58 TYR A N 5
ATOM 4884 C CA . TYR A 1 58 ? -7.273 4.826 3.683 1.00 0.00 58 TYR A CA 5
ATOM 4885 C C . TYR A 1 58 ? -7.690 5.870 4.714 1.00 0.00 58 TYR A C 5
ATOM 4886 O O . TYR A 1 58 ? -8.748 5.761 5.331 1.00 0.00 58 TYR A O 5
ATOM 4904 N N . GLY A 1 59 ? -6.847 6.882 4.895 1.00 0.00 59 GLY A N 5
ATOM 4905 C CA . GLY A 1 59 ? -7.145 7.932 5.852 1.00 0.00 59 GLY A CA 5
ATOM 4906 C C . GLY A 1 59 ? -7.475 7.387 7.227 1.00 0.00 59 GLY A C 5
ATOM 4907 O O . GLY A 1 59 ? -8.209 8.014 7.992 1.00 0.00 59 GLY A O 5
ATOM 4911 N N . LEU A 1 60 ? -6.935 6.215 7.543 1.00 0.00 60 LEU A N 5
ATOM 4912 C CA . LEU A 1 60 ? -7.178 5.584 8.835 1.00 0.00 60 LEU A CA 5
ATOM 4913 C C . LEU A 1 60 ? -6.072 5.929 9.827 1.00 0.00 60 LEU A C 5
ATOM 4914 O O . LEU A 1 60 ? -6.327 6.120 11.016 1.00 0.00 60 LEU A O 5
ATOM 4930 N N . SER A 1 61 ? -4.842 6.010 9.329 1.00 0.00 61 SER A N 5
ATOM 4931 C CA . SER A 1 61 ? -3.696 6.331 10.171 1.00 0.00 61 SER A CA 5
ATOM 4932 C C . SER A 1 61 ? -3.218 7.757 9.917 1.00 0.00 61 SER A C 5
ATOM 4933 O O . SER A 1 61 ? -3.417 8.305 8.834 1.00 0.00 61 SER A O 5
ATOM 4941 N N . GLY A 1 1 ? 0.365 10.212 15.626 1.00 0.00 1 GLY A N 6
ATOM 4942 C CA . GLY A 1 1 ? -0.905 9.752 15.096 1.00 0.00 1 GLY A CA 6
ATOM 4943 C C . GLY A 1 1 ? -2.089 10.395 15.790 1.00 0.00 1 GLY A C 6
ATOM 4944 O O . GLY A 1 1 ? -2.041 11.570 16.154 1.00 0.00 1 GLY A O 6
ATOM 4948 N N . SER A 1 2 ? -3.156 9.624 15.973 1.00 0.00 2 SER A N 6
ATOM 4949 C CA . SER A 1 2 ? -4.361 10.127 16.623 1.00 0.00 2 SER A CA 6
ATOM 4950 C C . SER A 1 2 ? -4.806 9.191 17.742 1.00 0.00 2 SER A C 6
ATOM 4951 O O . SER A 1 2 ? -4.869 7.975 17.561 1.00 0.00 2 SER A O 6
ATOM 4959 N N . SER A 1 3 ? -5.113 9.767 18.900 1.00 0.00 3 SER A N 6
ATOM 4960 C CA . SER A 1 3 ? -5.548 8.985 20.051 1.00 0.00 3 SER A CA 6
ATOM 4961 C C . SER A 1 3 ? -6.948 9.402 20.493 1.00 0.00 3 SER A C 6
ATOM 4962 O O . SER A 1 3 ? -7.470 10.426 20.055 1.00 0.00 3 SER A O 6
ATOM 4970 N N . GLY A 1 4 ? -7.550 8.600 21.366 1.00 0.00 4 GLY A N 6
ATOM 4971 C CA . GLY A 1 4 ? -8.883 8.901 21.854 1.00 0.00 4 GLY A CA 6
ATOM 4972 C C . GLY A 1 4 ? -9.942 8.014 21.231 1.00 0.00 4 GLY A C 6
ATOM 4973 O O . GLY A 1 4 ? -10.173 8.065 20.023 1.00 0.00 4 GLY A O 6
ATOM 4977 N N . SER A 1 5 ? -10.588 7.197 22.057 1.00 0.00 5 SER A N 6
ATOM 4978 C CA . SER A 1 5 ? -11.626 6.290 21.579 1.00 0.00 5 SER A CA 6
ATOM 4979 C C . SER A 1 5 ? -13.013 6.815 21.936 1.00 0.00 5 SER A C 6
ATOM 4980 O O . SER A 1 5 ? -13.744 6.193 22.706 1.00 0.00 5 SER A O 6
ATOM 4988 N N . SER A 1 6 ? -13.367 7.964 21.371 1.00 0.00 6 SER A N 6
ATOM 4989 C CA . SER A 1 6 ? -14.665 8.577 21.632 1.00 0.00 6 SER A CA 6
ATOM 4990 C C . SER A 1 6 ? -15.020 9.582 20.541 1.00 0.00 6 SER A C 6
ATOM 4991 O O . SER A 1 6 ? -14.147 10.085 19.836 1.00 0.00 6 SER A O 6
ATOM 4999 N N . GLY A 1 7 ? -16.312 9.871 20.408 1.00 0.00 7 GLY A N 6
ATOM 5000 C CA . GLY A 1 7 ? -16.762 10.815 19.402 1.00 0.00 7 GLY A CA 6
ATOM 5001 C C . GLY A 1 7 ? -16.886 10.183 18.030 1.00 0.00 7 GLY A C 6
ATOM 5002 O O . GLY A 1 7 ? -15.884 9.834 17.407 1.00 0.00 7 GLY A O 6
ATOM 5006 N N . ASN A 1 8 ? -18.120 10.036 17.558 1.00 0.00 8 ASN A N 6
ATOM 5007 C CA . ASN A 1 8 ? -18.372 9.440 16.250 1.00 0.00 8 ASN A CA 6
ATOM 5008 C C . ASN A 1 8 ? -18.072 10.434 15.133 1.00 0.00 8 ASN A C 6
ATOM 5009 O O . ASN A 1 8 ? -17.473 11.483 15.365 1.00 0.00 8 ASN A O 6
ATOM 5020 N N . GLY A 1 9 ? -18.494 10.095 13.918 1.00 0.00 9 GLY A N 6
ATOM 5021 C CA . GLY A 1 9 ? -18.262 10.968 12.782 1.00 0.00 9 GLY A CA 6
ATOM 5022 C C . GLY A 1 9 ? -18.120 10.202 11.482 1.00 0.00 9 GLY A C 6
ATOM 5023 O O . GLY A 1 9 ? -19.072 10.095 10.710 1.00 0.00 9 GLY A O 6
ATOM 5027 N N . MET A 1 10 ? -16.927 9.670 11.238 1.00 0.00 10 MET A N 6
ATOM 5028 C CA . MET A 1 10 ? -16.664 8.910 10.021 1.00 0.00 10 MET A CA 6
ATOM 5029 C C . MET A 1 10 ? -16.031 7.562 10.348 1.00 0.00 10 MET A C 6
ATOM 5030 O O . MET A 1 10 ? -15.291 7.001 9.540 1.00 0.00 10 MET A O 6
ATOM 5044 N N . ASP A 1 11 ? -16.327 7.047 11.536 1.00 0.00 11 ASP A N 6
ATOM 5045 C CA . ASP A 1 11 ? -15.788 5.763 11.969 1.00 0.00 11 ASP A CA 6
ATOM 5046 C C . ASP A 1 11 ? -16.470 4.612 11.238 1.00 0.00 11 ASP A C 6
ATOM 5047 O O . ASP A 1 11 ? -15.816 3.661 10.811 1.00 0.00 11 ASP A O 6
ATOM 5056 N N . GLU A 1 12 ? -17.789 4.706 11.097 1.00 0.00 12 GLU A N 6
ATOM 5057 C CA . GLU A 1 12 ? -18.560 3.670 10.419 1.00 0.00 12 GLU A CA 6
ATOM 5058 C C . GLU A 1 12 ? -17.972 3.368 9.043 1.00 0.00 12 GLU A C 6
ATOM 5059 O O . GLU A 1 12 ? -18.070 2.245 8.549 1.00 0.00 12 GLU A O 6
ATOM 5071 N N . GLU A 1 13 ? -17.362 4.378 8.432 1.00 0.00 13 GLU A N 6
ATOM 5072 C CA . GLU A 1 13 ? -16.760 4.220 7.113 1.00 0.00 13 GLU A CA 6
ATOM 5073 C C . GLU A 1 13 ? -15.365 3.611 7.221 1.00 0.00 13 GLU A C 6
ATOM 5074 O O . GLU A 1 13 ? -14.964 2.801 6.386 1.00 0.00 13 GLU A O 6
ATOM 5086 N N . GLN A 1 14 ? -14.630 4.009 8.256 1.00 0.00 14 GLN A N 6
ATOM 5087 C CA . GLN A 1 14 ? -13.280 3.503 8.472 1.00 0.00 14 GLN A CA 6
ATOM 5088 C C . GLN A 1 14 ? -13.301 2.010 8.784 1.00 0.00 14 GLN A C 6
ATOM 5089 O O . GLN A 1 14 ? -12.348 1.290 8.485 1.00 0.00 14 GLN A O 6
ATOM 5103 N N . ARG A 1 15 ? -14.394 1.551 9.385 1.00 0.00 15 ARG A N 6
ATOM 5104 C CA . ARG A 1 15 ? -14.539 0.144 9.738 1.00 0.00 15 ARG A CA 6
ATOM 5105 C C . ARG A 1 15 ? -14.643 -0.722 8.486 1.00 0.00 15 ARG A C 6
ATOM 5106 O O . ARG A 1 15 ? -14.277 -1.897 8.501 1.00 0.00 15 ARG A O 6
ATOM 5127 N N . GLN A 1 16 ? -15.146 -0.134 7.406 1.00 0.00 16 GLN A N 6
ATOM 5128 C CA . GLN A 1 16 ? -15.300 -0.853 6.147 1.00 0.00 16 GLN A CA 6
ATOM 5129 C C . GLN A 1 16 ? -13.965 -0.965 5.418 1.00 0.00 16 GLN A C 6
ATOM 5130 O O . GLN A 1 16 ? -13.735 -1.911 4.663 1.00 0.00 16 GLN A O 6
ATOM 5144 N N . LYS A 1 17 ? -13.087 0.005 5.647 1.00 0.00 17 LYS A N 6
ATOM 5145 C CA . LYS A 1 17 ? -11.774 0.015 5.014 1.00 0.00 17 LYS A CA 6
ATOM 5146 C C . LYS A 1 17 ? -10.898 -1.109 5.558 1.00 0.00 17 LYS A C 6
ATOM 5147 O O . LYS A 1 17 ? -10.040 -1.637 4.851 1.00 0.00 17 LYS A O 6
ATOM 5166 N N . ARG A 1 18 ? -11.122 -1.471 6.817 1.00 0.00 18 ARG A N 6
ATOM 5167 C CA . ARG A 1 18 ? -10.354 -2.533 7.454 1.00 0.00 18 ARG A CA 6
ATOM 5168 C C . ARG A 1 18 ? -10.373 -3.802 6.607 1.00 0.00 18 ARG A C 6
ATOM 5169 O O . ARG A 1 18 ? -9.334 -4.418 6.370 1.00 0.00 18 ARG A O 6
ATOM 5190 N N . ARG A 1 19 ? -11.562 -4.187 6.154 1.00 0.00 19 ARG A N 6
ATOM 5191 C CA . ARG A 1 19 ? -11.716 -5.383 5.334 1.00 0.00 19 ARG A CA 6
ATOM 5192 C C . ARG A 1 19 ? -10.771 -5.348 4.137 1.00 0.00 19 ARG A C 6
ATOM 5193 O O . ARG A 1 19 ? -10.191 -6.367 3.761 1.00 0.00 19 ARG A O 6
ATOM 5214 N N . ARG A 1 20 ? -10.620 -4.169 3.543 1.00 0.00 20 ARG A N 6
ATOM 5215 C CA . ARG A 1 20 ? -9.747 -4.001 2.387 1.00 0.00 20 ARG A CA 6
ATOM 5216 C C . ARG A 1 20 ? -8.283 -4.172 2.783 1.00 0.00 20 ARG A C 6
ATOM 5217 O O . ARG A 1 20 ? -7.451 -4.564 1.966 1.00 0.00 20 ARG A O 6
ATOM 5238 N N . ILE A 1 21 ? -7.978 -3.873 4.042 1.00 0.00 21 ILE A N 6
ATOM 5239 C CA . ILE A 1 21 ? -6.615 -3.994 4.545 1.00 0.00 21 ILE A CA 6
ATOM 5240 C C . ILE A 1 21 ? -6.278 -5.444 4.876 1.00 0.00 21 ILE A C 6
ATOM 5241 O O . ILE A 1 21 ? -5.238 -5.958 4.465 1.00 0.00 21 ILE A O 6
ATOM 5257 N N . GLU A 1 22 ? -7.165 -6.097 5.620 1.00 0.00 22 GLU A N 6
ATOM 5258 C CA . GLU A 1 22 ? -6.961 -7.489 6.005 1.00 0.00 22 GLU A CA 6
ATOM 5259 C C . GLU A 1 22 ? -6.660 -8.353 4.783 1.00 0.00 22 GLU A C 6
ATOM 5260 O O . GLU A 1 22 ? -5.603 -8.978 4.696 1.00 0.00 22 GLU A O 6
ATOM 5272 N N . VAL A 1 23 ? -7.597 -8.382 3.841 1.00 0.00 23 VAL A N 6
ATOM 5273 C CA . VAL A 1 23 ? -7.434 -9.168 2.624 1.00 0.00 23 VAL A CA 6
ATOM 5274 C C . VAL A 1 23 ? -6.105 -8.858 1.944 1.00 0.00 23 VAL A C 6
ATOM 5275 O O . VAL A 1 23 ? -5.335 -9.763 1.623 1.00 0.00 23 VAL A O 6
ATOM 5288 N N . ALA A 1 24 ? -5.842 -7.574 1.729 1.00 0.00 24 ALA A N 6
ATOM 5289 C CA . ALA A 1 24 ? -4.604 -7.144 1.089 1.00 0.00 24 ALA A CA 6
ATOM 5290 C C . ALA A 1 24 ? -3.388 -7.721 1.805 1.00 0.00 24 ALA A C 6
ATOM 5291 O O . ALA A 1 24 ? -2.485 -8.271 1.173 1.00 0.00 24 ALA A O 6
ATOM 5298 N N . LEU A 1 25 ? -3.369 -7.591 3.127 1.00 0.00 25 LEU A N 6
ATOM 5299 C CA . LEU A 1 25 ? -2.262 -8.100 3.930 1.00 0.00 25 LEU A CA 6
ATOM 5300 C C . LEU A 1 25 ? -2.048 -9.590 3.682 1.00 0.00 25 LEU A C 6
ATOM 5301 O O . LEU A 1 25 ? -0.940 -10.024 3.368 1.00 0.00 25 LEU A O 6
ATOM 5317 N N . ILE A 1 26 ? -3.117 -10.366 3.822 1.00 0.00 26 ILE A N 6
ATOM 5318 C CA . ILE A 1 26 ? -3.047 -11.807 3.610 1.00 0.00 26 ILE A CA 6
ATOM 5319 C C . ILE A 1 26 ? -2.425 -12.133 2.256 1.00 0.00 26 ILE A C 6
ATOM 5320 O O . ILE A 1 26 ? -1.449 -12.878 2.174 1.00 0.00 26 ILE A O 6
ATOM 5336 N N . GLU A 1 27 ? -2.997 -11.569 1.197 1.00 0.00 27 GLU A N 6
ATOM 5337 C CA . GLU A 1 27 ? -2.498 -11.800 -0.154 1.00 0.00 27 GLU A CA 6
ATOM 5338 C C . GLU A 1 27 ? -0.999 -11.525 -0.234 1.00 0.00 27 GLU A C 6
ATOM 5339 O O . GLU A 1 27 ? -0.234 -12.341 -0.748 1.00 0.00 27 GLU A O 6
ATOM 5351 N N . TYR A 1 28 ? -0.588 -10.370 0.278 1.00 0.00 28 TYR A N 6
ATOM 5352 C CA . TYR A 1 28 ? 0.819 -9.985 0.261 1.00 0.00 28 TYR A CA 6
ATOM 5353 C C . TYR A 1 28 ? 1.678 -11.030 0.966 1.00 0.00 28 TYR A C 6
ATOM 5354 O O . TYR A 1 28 ? 2.683 -11.492 0.423 1.00 0.00 28 TYR A O 6
ATOM 5372 N N . ARG A 1 29 ? 1.275 -11.400 2.177 1.00 0.00 29 ARG A N 6
ATOM 5373 C CA . ARG A 1 29 ? 2.007 -12.390 2.957 1.00 0.00 29 ARG A CA 6
ATOM 5374 C C . ARG A 1 29 ? 2.247 -13.656 2.140 1.00 0.00 29 ARG A C 6
ATOM 5375 O O . ARG A 1 29 ? 3.386 -14.094 1.976 1.00 0.00 29 ARG A O 6
ATOM 5396 N N . GLU A 1 30 ? 1.167 -14.240 1.631 1.00 0.00 30 GLU A N 6
ATOM 5397 C CA . GLU A 1 30 ? 1.261 -15.456 0.832 1.00 0.00 30 GLU A CA 6
ATOM 5398 C C . GLU A 1 30 ? 2.243 -15.275 -0.321 1.00 0.00 30 GLU A C 6
ATOM 5399 O O . GLU A 1 30 ? 3.126 -16.106 -0.537 1.00 0.00 30 GLU A O 6
ATOM 5411 N N . THR A 1 31 ? 2.082 -14.183 -1.062 1.00 0.00 31 THR A N 6
ATOM 5412 C CA . THR A 1 31 ? 2.952 -13.893 -2.195 1.00 0.00 31 THR A CA 6
ATOM 5413 C C . THR A 1 31 ? 4.414 -13.842 -1.766 1.00 0.00 31 THR A C 6
ATOM 5414 O O . THR A 1 31 ? 5.300 -14.302 -2.488 1.00 0.00 31 THR A O 6
ATOM 5425 N N . LEU A 1 32 ? 4.661 -13.280 -0.588 1.00 0.00 32 LEU A N 6
ATOM 5426 C CA . LEU A 1 32 ? 6.017 -13.170 -0.062 1.00 0.00 32 LEU A CA 6
ATOM 5427 C C . LEU A 1 32 ? 6.604 -14.548 0.225 1.00 0.00 32 LEU A C 6
ATOM 5428 O O . LEU A 1 32 ? 7.739 -14.840 -0.150 1.00 0.00 32 LEU A O 6
ATOM 5444 N N . GLU A 1 33 ? 5.821 -15.392 0.891 1.00 0.00 33 GLU A N 6
ATOM 5445 C CA . GLU A 1 33 ? 6.264 -16.740 1.226 1.00 0.00 33 GLU A CA 6
ATOM 5446 C C . GLU A 1 33 ? 6.578 -17.540 -0.035 1.00 0.00 33 GLU A C 6
ATOM 5447 O O . GLU A 1 33 ? 7.548 -18.294 -0.078 1.00 0.00 33 GLU A O 6
ATOM 5459 N N . GLU A 1 34 ? 5.748 -17.367 -1.059 1.00 0.00 34 GLU A N 6
ATOM 5460 C CA . GLU A 1 34 ? 5.936 -18.074 -2.321 1.00 0.00 34 GLU A CA 6
ATOM 5461 C C . GLU A 1 34 ? 7.039 -17.422 -3.150 1.00 0.00 34 GLU A C 6
ATOM 5462 O O . GLU A 1 34 ? 7.653 -18.066 -4.001 1.00 0.00 34 GLU A O 6
ATOM 5474 N N . GLN A 1 35 ? 7.284 -16.141 -2.895 1.00 0.00 35 GLN A N 6
ATOM 5475 C CA . GLN A 1 35 ? 8.312 -15.401 -3.619 1.00 0.00 35 GLN A CA 6
ATOM 5476 C C . GLN A 1 35 ? 9.706 -15.856 -3.200 1.00 0.00 35 GLN A C 6
ATOM 5477 O O . GLN A 1 35 ? 10.704 -15.476 -3.812 1.00 0.00 35 GLN A O 6
ATOM 5491 N N . GLY A 1 36 ? 9.768 -16.671 -2.152 1.00 0.00 36 GLY A N 6
ATOM 5492 C CA . GLY A 1 36 ? 11.044 -17.163 -1.669 1.00 0.00 36 GLY A CA 6
ATOM 5493 C C . GLY A 1 36 ? 11.348 -16.702 -0.257 1.00 0.00 36 GLY A C 6
ATOM 5494 O O . GLY A 1 36 ? 12.258 -17.218 0.390 1.00 0.00 36 GLY A O 6
ATOM 5498 N N . MET A 1 37 ? 10.584 -15.725 0.221 1.00 0.00 37 MET A N 6
ATOM 5499 C CA . MET A 1 37 ? 10.776 -15.193 1.565 1.00 0.00 37 MET A CA 6
ATOM 5500 C C . MET A 1 37 ? 10.659 -16.299 2.609 1.00 0.00 37 MET A C 6
ATOM 5501 O O . MET A 1 37 ? 9.586 -16.871 2.805 1.00 0.00 37 MET A O 6
ATOM 5515 N N . LYS A 1 38 ? 11.768 -16.597 3.277 1.00 0.00 38 LYS A N 6
ATOM 5516 C CA . LYS A 1 38 ? 11.790 -17.634 4.302 1.00 0.00 38 LYS A CA 6
ATOM 5517 C C . LYS A 1 38 ? 12.185 -17.052 5.656 1.00 0.00 38 LYS A C 6
ATOM 5518 O O . LYS A 1 38 ? 12.080 -17.721 6.683 1.00 0.00 38 LYS A O 6
ATOM 5537 N N . ASN A 1 39 ? 12.639 -15.803 5.649 1.00 0.00 39 ASN A N 6
ATOM 5538 C CA . ASN A 1 39 ? 13.049 -15.132 6.877 1.00 0.00 39 ASN A CA 6
ATOM 5539 C C . ASN A 1 39 ? 11.907 -14.296 7.447 1.00 0.00 39 ASN A C 6
ATOM 5540 O O . ASN A 1 39 ? 11.078 -13.752 6.717 1.00 0.00 39 ASN A O 6
ATOM 5551 N N . PRO A 1 40 ? 11.861 -14.190 8.784 1.00 0.00 40 PRO A N 6
ATOM 5552 C CA . PRO A 1 40 ? 10.826 -13.422 9.482 1.00 0.00 40 PRO A CA 6
ATOM 5553 C C . PRO A 1 40 ? 10.979 -11.919 9.271 1.00 0.00 40 PRO A C 6
ATOM 5554 O O . PRO A 1 40 ? 10.016 -11.230 8.936 1.00 0.00 40 PRO A O 6
ATOM 5565 N N . GLU A 1 41 ? 12.194 -11.419 9.468 1.00 0.00 41 GLU A N 6
ATOM 5566 C CA . GLU A 1 41 ? 12.471 -9.997 9.299 1.00 0.00 41 GLU A CA 6
ATOM 5567 C C . GLU A 1 41 ? 12.041 -9.520 7.914 1.00 0.00 41 GLU A C 6
ATOM 5568 O O . GLU A 1 41 ? 11.419 -8.467 7.775 1.00 0.00 41 GLU A O 6
ATOM 5580 N N . GLU A 1 42 ? 12.378 -10.303 6.894 1.00 0.00 42 GLU A N 6
ATOM 5581 C CA . GLU A 1 42 ? 12.029 -9.960 5.521 1.00 0.00 42 GLU A CA 6
ATOM 5582 C C . GLU A 1 42 ? 10.520 -9.784 5.371 1.00 0.00 42 GLU A C 6
ATOM 5583 O O . GLU A 1 42 ? 10.041 -8.697 5.046 1.00 0.00 42 GLU A O 6
ATOM 5595 N N . ILE A 1 43 ? 9.779 -10.860 5.609 1.00 0.00 43 ILE A N 6
ATOM 5596 C CA . ILE A 1 43 ? 8.326 -10.825 5.501 1.00 0.00 43 ILE A CA 6
ATOM 5597 C C . ILE A 1 43 ? 7.735 -9.734 6.388 1.00 0.00 43 ILE A C 6
ATOM 5598 O O . ILE A 1 43 ? 7.009 -8.862 5.913 1.00 0.00 43 ILE A O 6
ATOM 5614 N N . GLU A 1 44 ? 8.053 -9.790 7.677 1.00 0.00 44 GLU A N 6
ATOM 5615 C CA . GLU A 1 44 ? 7.554 -8.805 8.630 1.00 0.00 44 GLU A CA 6
ATOM 5616 C C . GLU A 1 44 ? 7.831 -7.386 8.141 1.00 0.00 44 GLU A C 6
ATOM 5617 O O . GLU A 1 44 ? 7.001 -6.491 8.298 1.00 0.00 44 GLU A O 6
ATOM 5629 N N . ARG A 1 45 ? 9.004 -7.190 7.548 1.00 0.00 45 ARG A N 6
ATOM 5630 C CA . ARG A 1 45 ? 9.392 -5.880 7.037 1.00 0.00 45 ARG A CA 6
ATOM 5631 C C . ARG A 1 45 ? 8.466 -5.442 5.906 1.00 0.00 45 ARG A C 6
ATOM 5632 O O . ARG A 1 45 ? 7.787 -4.419 6.006 1.00 0.00 45 ARG A O 6
ATOM 5653 N N . LYS A 1 46 ? 8.444 -6.221 4.830 1.00 0.00 46 LYS A N 6
ATOM 5654 C CA . LYS A 1 46 ? 7.602 -5.915 3.680 1.00 0.00 46 LYS A CA 6
ATOM 5655 C C . LYS A 1 46 ? 6.145 -5.754 4.100 1.00 0.00 46 LYS A C 6
ATOM 5656 O O . LYS A 1 46 ? 5.505 -4.750 3.786 1.00 0.00 46 LYS A O 6
ATOM 5675 N N . VAL A 1 47 ? 5.626 -6.749 4.812 1.00 0.00 47 VAL A N 6
ATOM 5676 C CA . VAL A 1 47 ? 4.244 -6.717 5.278 1.00 0.00 47 VAL A CA 6
ATOM 5677 C C . VAL A 1 47 ? 3.962 -5.447 6.073 1.00 0.00 47 VAL A C 6
ATOM 5678 O O . VAL A 1 47 ? 3.000 -4.732 5.798 1.00 0.00 47 VAL A O 6
ATOM 5691 N N . GLU A 1 48 ? 4.809 -5.174 7.061 1.00 0.00 48 GLU A N 6
ATOM 5692 C CA . GLU A 1 48 ? 4.650 -3.990 7.897 1.00 0.00 48 GLU A CA 6
ATOM 5693 C C . GLU A 1 48 ? 4.523 -2.733 7.042 1.00 0.00 48 GLU A C 6
ATOM 5694 O O . GLU A 1 48 ? 3.598 -1.940 7.219 1.00 0.00 48 GLU A O 6
ATOM 5706 N N . ILE A 1 49 ? 5.458 -2.558 6.114 1.00 0.00 49 ILE A N 6
ATOM 5707 C CA . ILE A 1 49 ? 5.451 -1.399 5.231 1.00 0.00 49 ILE A CA 6
ATOM 5708 C C . ILE A 1 49 ? 4.132 -1.294 4.473 1.00 0.00 49 ILE A C 6
ATOM 5709 O O . ILE A 1 49 ? 3.539 -0.220 4.383 1.00 0.00 49 ILE A O 6
ATOM 5725 N N . ASN A 1 50 ? 3.678 -2.419 3.929 1.00 0.00 50 ASN A N 6
ATOM 5726 C CA . ASN A 1 50 ? 2.428 -2.454 3.178 1.00 0.00 50 ASN A CA 6
ATOM 5727 C C . ASN A 1 50 ? 1.252 -2.045 4.060 1.00 0.00 50 ASN A C 6
ATOM 5728 O O . ASN A 1 50 ? 0.460 -1.177 3.694 1.00 0.00 50 ASN A O 6
ATOM 5739 N N . ARG A 1 51 ? 1.145 -2.678 5.224 1.00 0.00 51 ARG A N 6
ATOM 5740 C CA . ARG A 1 51 ? 0.066 -2.380 6.159 1.00 0.00 51 ARG A CA 6
ATOM 5741 C C . ARG A 1 51 ? -0.001 -0.885 6.454 1.00 0.00 51 ARG A C 6
ATOM 5742 O O . ARG A 1 51 ? -1.033 -0.245 6.246 1.00 0.00 51 ARG A O 6
ATOM 5763 N N . LYS A 1 52 ? 1.105 -0.333 6.940 1.00 0.00 52 LYS A N 6
ATOM 5764 C CA . LYS A 1 52 ? 1.174 1.087 7.264 1.00 0.00 52 LYS A CA 6
ATOM 5765 C C . LYS A 1 52 ? 0.752 1.938 6.071 1.00 0.00 52 LYS A C 6
ATOM 5766 O O . LYS A 1 52 ? -0.053 2.860 6.207 1.00 0.00 52 LYS A O 6
ATOM 5785 N N . ARG A 1 53 ? 1.298 1.622 4.901 1.00 0.00 53 ARG A N 6
ATOM 5786 C CA . ARG A 1 53 ? 0.977 2.358 3.684 1.00 0.00 53 ARG A CA 6
ATOM 5787 C C . ARG A 1 53 ? -0.525 2.339 3.417 1.00 0.00 53 ARG A C 6
ATOM 5788 O O . ARG A 1 53 ? -1.117 3.361 3.068 1.00 0.00 53 ARG A O 6
ATOM 5809 N N . LEU A 1 54 ? -1.135 1.171 3.583 1.00 0.00 54 LEU A N 6
ATOM 5810 C CA . LEU A 1 54 ? -2.569 1.018 3.360 1.00 0.00 54 LEU A CA 6
ATOM 5811 C C . LEU A 1 54 ? -3.366 1.892 4.323 1.00 0.00 54 LEU A C 6
ATOM 5812 O O . LEU A 1 54 ? -4.164 2.729 3.901 1.00 0.00 54 LEU A O 6
ATOM 5828 N N . GLU A 1 55 ? -3.142 1.693 5.618 1.00 0.00 55 GLU A N 6
ATOM 5829 C CA . GLU A 1 55 ? -3.839 2.464 6.641 1.00 0.00 55 GLU A CA 6
ATOM 5830 C C . GLU A 1 55 ? -3.712 3.961 6.374 1.00 0.00 55 GLU A C 6
ATOM 5831 O O . GLU A 1 55 ? -4.663 4.720 6.562 1.00 0.00 55 GLU A O 6
ATOM 5843 N N . VAL A 1 56 ? -2.529 4.380 5.935 1.00 0.00 56 VAL A N 6
ATOM 5844 C CA . VAL A 1 56 ? -2.275 5.785 5.641 1.00 0.00 56 VAL A CA 6
ATOM 5845 C C . VAL A 1 56 ? -2.944 6.203 4.337 1.00 0.00 56 VAL A C 6
ATOM 5846 O O . VAL A 1 56 ? -3.321 7.363 4.164 1.00 0.00 56 VAL A O 6
ATOM 5859 N N . ASP A 1 57 ? -3.089 5.252 3.422 1.00 0.00 57 ASP A N 6
ATOM 5860 C CA . ASP A 1 57 ? -3.715 5.521 2.132 1.00 0.00 57 ASP A CA 6
ATOM 5861 C C . ASP A 1 57 ? -5.228 5.653 2.279 1.00 0.00 57 ASP A C 6
ATOM 5862 O O . ASP A 1 57 ? -5.875 6.371 1.517 1.00 0.00 57 ASP A O 6
ATOM 5871 N N . TYR A 1 58 ? -5.785 4.954 3.262 1.00 0.00 58 TYR A N 6
ATOM 5872 C CA . TYR A 1 58 ? -7.222 4.991 3.506 1.00 0.00 58 TYR A CA 6
ATOM 5873 C C . TYR A 1 58 ? -7.592 6.167 4.404 1.00 0.00 58 TYR A C 6
ATOM 5874 O O . TYR A 1 58 ? -8.668 6.748 4.274 1.00 0.00 58 TYR A O 6
ATOM 5892 N N . GLY A 1 59 ? -6.689 6.514 5.317 1.00 0.00 59 GLY A N 6
ATOM 5893 C CA . GLY A 1 59 ? -6.937 7.619 6.224 1.00 0.00 59 GLY A CA 6
ATOM 5894 C C . GLY A 1 59 ? -7.309 7.153 7.618 1.00 0.00 59 GLY A C 6
ATOM 5895 O O . GLY A 1 59 ? -8.241 7.678 8.228 1.00 0.00 59 GLY A O 6
ATOM 5899 N N . LEU A 1 60 ? -6.580 6.164 8.123 1.00 0.00 60 LEU A N 6
ATOM 5900 C CA . LEU A 1 60 ? -6.838 5.626 9.454 1.00 0.00 60 LEU A CA 6
ATOM 5901 C C . LEU A 1 60 ? -5.759 6.065 10.438 1.00 0.00 60 LEU A C 6
ATOM 5902 O O . LEU A 1 60 ? -5.999 6.147 11.643 1.00 0.00 60 LEU A O 6
ATOM 5918 N N . SER A 1 61 ? -4.570 6.349 9.916 1.00 0.00 61 SER A N 6
ATOM 5919 C CA . SER A 1 61 ? -3.452 6.779 10.749 1.00 0.00 61 SER A CA 6
ATOM 5920 C C . SER A 1 61 ? -3.039 8.208 10.409 1.00 0.00 61 SER A C 6
ATOM 5921 O O . SER A 1 61 ? -2.802 9.024 11.297 1.00 0.00 61 SER A O 6
ATOM 5929 N N . GLY A 1 1 ? -10.178 27.674 3.438 1.00 0.00 1 GLY A N 7
ATOM 5930 C CA . GLY A 1 1 ? -9.825 26.863 4.589 1.00 0.00 1 GLY A CA 7
ATOM 5931 C C . GLY A 1 1 ? -11.039 26.417 5.379 1.00 0.00 1 GLY A C 7
ATOM 5932 O O . GLY A 1 1 ? -11.963 25.820 4.827 1.00 0.00 1 GLY A O 7
ATOM 5936 N N . SER A 1 2 ? -11.037 26.706 6.677 1.00 0.00 2 SER A N 7
ATOM 5937 C CA . SER A 1 2 ? -12.144 26.325 7.546 1.00 0.00 2 SER A CA 7
ATOM 5938 C C . SER A 1 2 ? -13.039 27.525 7.842 1.00 0.00 2 SER A C 7
ATOM 5939 O O . SER A 1 2 ? -12.580 28.545 8.354 1.00 0.00 2 SER A O 7
ATOM 5947 N N . SER A 1 3 ? -14.321 27.394 7.514 1.00 0.00 3 SER A N 7
ATOM 5948 C CA . SER A 1 3 ? -15.281 28.468 7.741 1.00 0.00 3 SER A CA 7
ATOM 5949 C C . SER A 1 3 ? -16.302 28.069 8.802 1.00 0.00 3 SER A C 7
ATOM 5950 O O . SER A 1 3 ? -16.806 28.912 9.543 1.00 0.00 3 SER A O 7
ATOM 5958 N N . GLY A 1 4 ? -16.602 26.775 8.869 1.00 0.00 4 GLY A N 7
ATOM 5959 C CA . GLY A 1 4 ? -17.561 26.286 9.842 1.00 0.00 4 GLY A CA 7
ATOM 5960 C C . GLY A 1 4 ? -17.091 25.022 10.535 1.00 0.00 4 GLY A C 7
ATOM 5961 O O . GLY A 1 4 ? -16.146 24.374 10.084 1.00 0.00 4 GLY A O 7
ATOM 5965 N N . SER A 1 5 ? -17.750 24.671 11.634 1.00 0.00 5 SER A N 7
ATOM 5966 C CA . SER A 1 5 ? -17.390 23.479 12.394 1.00 0.00 5 SER A CA 7
ATOM 5967 C C . SER A 1 5 ? -18.383 22.350 12.134 1.00 0.00 5 SER A C 7
ATOM 5968 O O . SER A 1 5 ? -19.596 22.547 12.203 1.00 0.00 5 SER A O 7
ATOM 5976 N N . SER A 1 6 ? -17.857 21.166 11.836 1.00 0.00 6 SER A N 7
ATOM 5977 C CA . SER A 1 6 ? -18.696 20.005 11.562 1.00 0.00 6 SER A CA 7
ATOM 5978 C C . SER A 1 6 ? -17.955 18.711 11.885 1.00 0.00 6 SER A C 7
ATOM 5979 O O . SER A 1 6 ? -16.725 18.672 11.892 1.00 0.00 6 SER A O 7
ATOM 5987 N N . GLY A 1 7 ? -18.713 17.653 12.153 1.00 0.00 7 GLY A N 7
ATOM 5988 C CA . GLY A 1 7 ? -18.112 16.371 12.474 1.00 0.00 7 GLY A CA 7
ATOM 5989 C C . GLY A 1 7 ? -19.133 15.252 12.539 1.00 0.00 7 GLY A C 7
ATOM 5990 O O . GLY A 1 7 ? -19.440 14.745 13.617 1.00 0.00 7 GLY A O 7
ATOM 5994 N N . ASN A 1 8 ? -19.662 14.867 11.382 1.00 0.00 8 ASN A N 7
ATOM 5995 C CA . ASN A 1 8 ? -20.656 13.803 11.312 1.00 0.00 8 ASN A CA 7
ATOM 5996 C C . ASN A 1 8 ? -20.134 12.527 11.967 1.00 0.00 8 ASN A C 7
ATOM 5997 O O . ASN A 1 8 ? -20.673 12.067 12.972 1.00 0.00 8 ASN A O 7
ATOM 6008 N N . GLY A 1 9 ? -19.079 11.961 11.388 1.00 0.00 9 GLY A N 7
ATOM 6009 C CA . GLY A 1 9 ? -18.501 10.745 11.929 1.00 0.00 9 GLY A CA 7
ATOM 6010 C C . GLY A 1 9 ? -17.855 9.885 10.860 1.00 0.00 9 GLY A C 7
ATOM 6011 O O . GLY A 1 9 ? -16.636 9.717 10.842 1.00 0.00 9 GLY A O 7
ATOM 6015 N N . MET A 1 10 ? -18.675 9.338 9.968 1.00 0.00 10 MET A N 7
ATOM 6016 C CA . MET A 1 10 ? -18.176 8.490 8.892 1.00 0.00 10 MET A CA 7
ATOM 6017 C C . MET A 1 10 ? -17.408 7.297 9.451 1.00 0.00 10 MET A C 7
ATOM 6018 O O . MET A 1 10 ? -16.361 6.918 8.924 1.00 0.00 10 MET A O 7
ATOM 6032 N N . ASP A 1 11 ? -17.933 6.709 10.520 1.00 0.00 11 ASP A N 7
ATOM 6033 C CA . ASP A 1 11 ? -17.297 5.558 11.150 1.00 0.00 11 ASP A CA 7
ATOM 6034 C C . ASP A 1 11 ? -17.501 4.299 10.313 1.00 0.00 11 ASP A C 7
ATOM 6035 O O . ASP A 1 11 ? -16.588 3.487 10.164 1.00 0.00 11 ASP A O 7
ATOM 6044 N N . GLU A 1 12 ? -18.704 4.144 9.769 1.00 0.00 12 GLU A N 7
ATOM 6045 C CA . GLU A 1 12 ? -19.027 2.982 8.949 1.00 0.00 12 GLU A CA 7
ATOM 6046 C C . GLU A 1 12 ? -18.038 2.838 7.796 1.00 0.00 12 GLU A C 7
ATOM 6047 O O . GLU A 1 12 ? -17.738 1.729 7.357 1.00 0.00 12 GLU A O 7
ATOM 6059 N N . GLU A 1 13 ? -17.534 3.969 7.311 1.00 0.00 13 GLU A N 7
ATOM 6060 C CA . GLU A 1 13 ? -16.580 3.969 6.208 1.00 0.00 13 GLU A CA 7
ATOM 6061 C C . GLU A 1 13 ? -15.213 3.475 6.672 1.00 0.00 13 GLU A C 7
ATOM 6062 O O . GLU A 1 13 ? -14.528 2.750 5.952 1.00 0.00 13 GLU A O 7
ATOM 6074 N N . GLN A 1 14 ? -14.824 3.874 7.878 1.00 0.00 14 GLN A N 7
ATOM 6075 C CA . GLN A 1 14 ? -13.539 3.474 8.438 1.00 0.00 14 GLN A CA 7
ATOM 6076 C C . GLN A 1 14 ? -13.499 1.970 8.687 1.00 0.00 14 GLN A C 7
ATOM 6077 O O . GLN A 1 14 ? -12.440 1.346 8.615 1.00 0.00 14 GLN A O 7
ATOM 6091 N N . ARG A 1 15 ? -14.659 1.393 8.982 1.00 0.00 15 ARG A N 7
ATOM 6092 C CA . ARG A 1 15 ? -14.757 -0.038 9.244 1.00 0.00 15 ARG A CA 7
ATOM 6093 C C . ARG A 1 15 ? -14.521 -0.842 7.969 1.00 0.00 15 ARG A C 7
ATOM 6094 O O . ARG A 1 15 ? -13.714 -1.771 7.950 1.00 0.00 15 ARG A O 7
ATOM 6115 N N . GLN A 1 16 ? -15.231 -0.477 6.906 1.00 0.00 16 GLN A N 7
ATOM 6116 C CA . GLN A 1 16 ? -15.100 -1.165 5.627 1.00 0.00 16 GLN A CA 7
ATOM 6117 C C . GLN A 1 16 ? -13.646 -1.187 5.167 1.00 0.00 16 GLN A C 7
ATOM 6118 O O . GLN A 1 16 ? -13.180 -2.171 4.594 1.00 0.00 16 GLN A O 7
ATOM 6132 N N . LYS A 1 17 ? -12.934 -0.095 5.423 1.00 0.00 17 LYS A N 7
ATOM 6133 C CA . LYS A 1 17 ? -11.532 0.012 5.036 1.00 0.00 17 LYS A CA 7
ATOM 6134 C C . LYS A 1 17 ? -10.697 -1.069 5.713 1.00 0.00 17 LYS A C 7
ATOM 6135 O O . LYS A 1 17 ? -9.675 -1.503 5.180 1.00 0.00 17 LYS A O 7
ATOM 6154 N N . ARG A 1 18 ? -11.138 -1.502 6.890 1.00 0.00 18 ARG A N 7
ATOM 6155 C CA . ARG A 1 18 ? -10.431 -2.534 7.639 1.00 0.00 18 ARG A CA 7
ATOM 6156 C C . ARG A 1 18 ? -10.378 -3.839 6.850 1.00 0.00 18 ARG A C 7
ATOM 6157 O O . ARG A 1 18 ? -9.360 -4.531 6.843 1.00 0.00 18 ARG A O 7
ATOM 6178 N N . ARG A 1 19 ? -11.482 -4.169 6.187 1.00 0.00 19 ARG A N 7
ATOM 6179 C CA . ARG A 1 19 ? -11.562 -5.391 5.396 1.00 0.00 19 ARG A CA 7
ATOM 6180 C C . ARG A 1 19 ? -10.567 -5.356 4.240 1.00 0.00 19 ARG A C 7
ATOM 6181 O O . ARG A 1 19 ? -9.832 -6.317 4.011 1.00 0.00 19 ARG A O 7
ATOM 6202 N N . ARG A 1 20 ? -10.551 -4.243 3.514 1.00 0.00 20 ARG A N 7
ATOM 6203 C CA . ARG A 1 20 ? -9.648 -4.084 2.380 1.00 0.00 20 ARG A CA 7
ATOM 6204 C C . ARG A 1 20 ? -8.207 -4.374 2.787 1.00 0.00 20 ARG A C 7
ATOM 6205 O O . ARG A 1 20 ? -7.443 -4.966 2.024 1.00 0.00 20 ARG A O 7
ATOM 6226 N N . ILE A 1 21 ? -7.842 -3.952 3.993 1.00 0.00 21 ILE A N 7
ATOM 6227 C CA . ILE A 1 21 ? -6.493 -4.166 4.502 1.00 0.00 21 ILE A CA 7
ATOM 6228 C C . ILE A 1 21 ? -6.264 -5.633 4.852 1.00 0.00 21 ILE A C 7
ATOM 6229 O O . ILE A 1 21 ? -5.199 -6.186 4.582 1.00 0.00 21 ILE A O 7
ATOM 6245 N N . GLU A 1 22 ? -7.273 -6.256 5.454 1.00 0.00 22 GLU A N 7
ATOM 6246 C CA . GLU A 1 22 ? -7.181 -7.659 5.840 1.00 0.00 22 GLU A CA 7
ATOM 6247 C C . GLU A 1 22 ? -6.837 -8.533 4.637 1.00 0.00 22 GLU A C 7
ATOM 6248 O O . GLU A 1 22 ? -5.771 -9.146 4.585 1.00 0.00 22 GLU A O 7
ATOM 6260 N N . VAL A 1 23 ? -7.749 -8.586 3.672 1.00 0.00 23 VAL A N 7
ATOM 6261 C CA . VAL A 1 23 ? -7.544 -9.384 2.469 1.00 0.00 23 VAL A CA 7
ATOM 6262 C C . VAL A 1 23 ? -6.201 -9.065 1.821 1.00 0.00 23 VAL A C 7
ATOM 6263 O O . VAL A 1 23 ? -5.444 -9.967 1.462 1.00 0.00 23 VAL A O 7
ATOM 6276 N N . ALA A 1 24 ? -5.911 -7.776 1.675 1.00 0.00 24 ALA A N 7
ATOM 6277 C CA . ALA A 1 24 ? -4.658 -7.339 1.073 1.00 0.00 24 ALA A CA 7
ATOM 6278 C C . ALA A 1 24 ? -3.460 -7.925 1.811 1.00 0.00 24 ALA A C 7
ATOM 6279 O O . ALA A 1 24 ? -2.581 -8.536 1.203 1.00 0.00 24 ALA A O 7
ATOM 6286 N N . LEU A 1 25 ? -3.430 -7.733 3.126 1.00 0.00 25 LEU A N 7
ATOM 6287 C CA . LEU A 1 25 ? -2.338 -8.243 3.948 1.00 0.00 25 LEU A CA 7
ATOM 6288 C C . LEU A 1 25 ? -2.137 -9.738 3.722 1.00 0.00 25 LEU A C 7
ATOM 6289 O O . LEU A 1 25 ? -1.024 -10.191 3.455 1.00 0.00 25 LEU A O 7
ATOM 6305 N N . ILE A 1 26 ? -3.222 -10.498 3.827 1.00 0.00 26 ILE A N 7
ATOM 6306 C CA . ILE A 1 26 ? -3.165 -11.941 3.630 1.00 0.00 26 ILE A CA 7
ATOM 6307 C C . ILE A 1 26 ? -2.519 -12.288 2.293 1.00 0.00 26 ILE A C 7
ATOM 6308 O O . ILE A 1 26 ? -1.491 -12.962 2.246 1.00 0.00 26 ILE A O 7
ATOM 6324 N N . GLU A 1 27 ? -3.130 -11.822 1.208 1.00 0.00 27 GLU A N 7
ATOM 6325 C CA . GLU A 1 27 ? -2.614 -12.083 -0.130 1.00 0.00 27 GLU A CA 7
ATOM 6326 C C . GLU A 1 27 ? -1.140 -11.699 -0.229 1.00 0.00 27 GLU A C 7
ATOM 6327 O O . GLU A 1 27 ? -0.318 -12.470 -0.723 1.00 0.00 27 GLU A O 7
ATOM 6339 N N . TYR A 1 28 ? -0.815 -10.501 0.243 1.00 0.00 28 TYR A N 7
ATOM 6340 C CA . TYR A 1 28 ? 0.558 -10.011 0.206 1.00 0.00 28 TYR A CA 7
ATOM 6341 C C . TYR A 1 28 ? 1.501 -10.980 0.912 1.00 0.00 28 TYR A C 7
ATOM 6342 O O . TYR A 1 28 ? 2.502 -11.416 0.343 1.00 0.00 28 TYR A O 7
ATOM 6360 N N . ARG A 1 29 ? 1.173 -11.314 2.156 1.00 0.00 29 ARG A N 7
ATOM 6361 C CA . ARG A 1 29 ? 1.990 -12.231 2.942 1.00 0.00 29 ARG A CA 7
ATOM 6362 C C . ARG A 1 29 ? 2.266 -13.515 2.165 1.00 0.00 29 ARG A C 7
ATOM 6363 O O . ARG A 1 29 ? 3.416 -13.924 2.011 1.00 0.00 29 ARG A O 7
ATOM 6384 N N . GLU A 1 30 ? 1.201 -14.147 1.679 1.00 0.00 30 GLU A N 7
ATOM 6385 C CA . GLU A 1 30 ? 1.329 -15.385 0.920 1.00 0.00 30 GLU A CA 7
ATOM 6386 C C . GLU A 1 30 ? 2.284 -15.206 -0.257 1.00 0.00 30 GLU A C 7
ATOM 6387 O O . GLU A 1 30 ? 3.141 -16.053 -0.511 1.00 0.00 30 GLU A O 7
ATOM 6399 N N . THR A 1 31 ? 2.129 -14.097 -0.973 1.00 0.00 31 THR A N 7
ATOM 6400 C CA . THR A 1 31 ? 2.975 -13.806 -2.124 1.00 0.00 31 THR A CA 7
ATOM 6401 C C . THR A 1 31 ? 4.442 -13.723 -1.721 1.00 0.00 31 THR A C 7
ATOM 6402 O O . THR A 1 31 ? 5.320 -14.215 -2.431 1.00 0.00 31 THR A O 7
ATOM 6413 N N . LEU A 1 32 ? 4.703 -13.100 -0.577 1.00 0.00 32 LEU A N 7
ATOM 6414 C CA . LEU A 1 32 ? 6.066 -12.954 -0.079 1.00 0.00 32 LEU A CA 7
ATOM 6415 C C . LEU A 1 32 ? 6.664 -14.311 0.277 1.00 0.00 32 LEU A C 7
ATOM 6416 O O . LEU A 1 32 ? 7.827 -14.584 -0.020 1.00 0.00 32 LEU A O 7
ATOM 6432 N N . GLU A 1 33 ? 5.861 -15.158 0.912 1.00 0.00 33 GLU A N 7
ATOM 6433 C CA . GLU A 1 33 ? 6.311 -16.488 1.306 1.00 0.00 33 GLU A CA 7
ATOM 6434 C C . GLU A 1 33 ? 6.653 -17.332 0.081 1.00 0.00 33 GLU A C 7
ATOM 6435 O O . GLU A 1 33 ? 7.657 -18.043 0.065 1.00 0.00 33 GLU A O 7
ATOM 6447 N N . GLU A 1 34 ? 5.809 -17.247 -0.943 1.00 0.00 34 GLU A N 7
ATOM 6448 C CA . GLU A 1 34 ? 6.020 -18.004 -2.171 1.00 0.00 34 GLU A CA 7
ATOM 6449 C C . GLU A 1 34 ? 7.109 -17.361 -3.026 1.00 0.00 34 GLU A C 7
ATOM 6450 O O . GLU A 1 34 ? 7.749 -18.028 -3.838 1.00 0.00 34 GLU A O 7
ATOM 6462 N N . GLN A 1 35 ? 7.312 -16.061 -2.835 1.00 0.00 35 GLN A N 7
ATOM 6463 C CA . GLN A 1 35 ? 8.322 -15.328 -3.589 1.00 0.00 35 GLN A CA 7
ATOM 6464 C C . GLN A 1 35 ? 9.720 -15.852 -3.280 1.00 0.00 35 GLN A C 7
ATOM 6465 O O . GLN A 1 35 ? 10.672 -15.581 -4.011 1.00 0.00 35 GLN A O 7
ATOM 6479 N N . GLY A 1 36 ? 9.837 -16.606 -2.190 1.00 0.00 36 GLY A N 7
ATOM 6480 C CA . GLY A 1 36 ? 11.122 -17.156 -1.803 1.00 0.00 36 GLY A CA 7
ATOM 6481 C C . GLY A 1 36 ? 11.598 -16.630 -0.463 1.00 0.00 36 GLY A C 7
ATOM 6482 O O . GLY A 1 36 ? 12.752 -16.831 -0.085 1.00 0.00 36 GLY A O 7
ATOM 6486 N N . MET A 1 37 ? 10.708 -15.954 0.255 1.00 0.00 37 MET A N 7
ATOM 6487 C CA . MET A 1 37 ? 11.045 -15.397 1.560 1.00 0.00 37 MET A CA 7
ATOM 6488 C C . MET A 1 37 ? 10.612 -16.337 2.680 1.00 0.00 37 MET A C 7
ATOM 6489 O O . MET A 1 37 ? 9.427 -16.637 2.831 1.00 0.00 37 MET A O 7
ATOM 6503 N N . LYS A 1 38 ? 11.579 -16.801 3.465 1.00 0.00 38 LYS A N 7
ATOM 6504 C CA . LYS A 1 38 ? 11.298 -17.707 4.572 1.00 0.00 38 LYS A CA 7
ATOM 6505 C C . LYS A 1 38 ? 11.684 -17.073 5.905 1.00 0.00 38 LYS A C 7
ATOM 6506 O O . LYS A 1 38 ? 11.354 -17.595 6.969 1.00 0.00 38 LYS A O 7
ATOM 6525 N N . ASN A 1 39 ? 12.382 -15.944 5.838 1.00 0.00 39 ASN A N 7
ATOM 6526 C CA . ASN A 1 39 ? 12.811 -15.239 7.040 1.00 0.00 39 ASN A CA 7
ATOM 6527 C C . ASN A 1 39 ? 11.697 -14.341 7.571 1.00 0.00 39 ASN A C 7
ATOM 6528 O O . ASN A 1 39 ? 10.901 -13.785 6.814 1.00 0.00 39 ASN A O 7
ATOM 6539 N N . PRO A 1 40 ? 11.639 -14.195 8.903 1.00 0.00 40 PRO A N 7
ATOM 6540 C CA . PRO A 1 40 ? 10.628 -13.365 9.565 1.00 0.00 40 PRO A CA 7
ATOM 6541 C C . PRO A 1 40 ? 10.845 -11.877 9.312 1.00 0.00 40 PRO A C 7
ATOM 6542 O O . PRO A 1 40 ? 9.913 -11.158 8.952 1.00 0.00 40 PRO A O 7
ATOM 6553 N N . GLU A 1 41 ? 12.079 -11.422 9.504 1.00 0.00 41 GLU A N 7
ATOM 6554 C CA . GLU A 1 41 ? 12.416 -10.018 9.297 1.00 0.00 41 GLU A CA 7
ATOM 6555 C C . GLU A 1 41 ? 11.996 -9.558 7.904 1.00 0.00 41 GLU A C 7
ATOM 6556 O O . GLU A 1 41 ? 11.398 -8.494 7.745 1.00 0.00 41 GLU A O 7
ATOM 6568 N N . GLU A 1 42 ? 12.315 -10.367 6.898 1.00 0.00 42 GLU A N 7
ATOM 6569 C CA . GLU A 1 42 ? 11.972 -10.042 5.519 1.00 0.00 42 GLU A CA 7
ATOM 6570 C C . GLU A 1 42 ? 10.467 -9.842 5.365 1.00 0.00 42 GLU A C 7
ATOM 6571 O O . GLU A 1 42 ? 10.004 -8.740 5.069 1.00 0.00 42 GLU A O 7
ATOM 6583 N N . ILE A 1 43 ? 9.710 -10.915 5.566 1.00 0.00 43 ILE A N 7
ATOM 6584 C CA . ILE A 1 43 ? 8.258 -10.858 5.450 1.00 0.00 43 ILE A CA 7
ATOM 6585 C C . ILE A 1 43 ? 7.681 -9.743 6.317 1.00 0.00 43 ILE A C 7
ATOM 6586 O O . ILE A 1 43 ? 6.977 -8.863 5.824 1.00 0.00 43 ILE A O 7
ATOM 6602 N N . GLU A 1 44 ? 7.986 -9.789 7.610 1.00 0.00 44 GLU A N 7
ATOM 6603 C CA . GLU A 1 44 ? 7.498 -8.781 8.545 1.00 0.00 44 GLU A CA 7
ATOM 6604 C C . GLU A 1 44 ? 7.793 -7.375 8.032 1.00 0.00 44 GLU A C 7
ATOM 6605 O O . GLU A 1 44 ? 6.949 -6.483 8.114 1.00 0.00 44 GLU A O 7
ATOM 6617 N N . ARG A 1 45 ? 8.998 -7.184 7.504 1.00 0.00 45 ARG A N 7
ATOM 6618 C CA . ARG A 1 45 ? 9.406 -5.887 6.979 1.00 0.00 45 ARG A CA 7
ATOM 6619 C C . ARG A 1 45 ? 8.478 -5.439 5.854 1.00 0.00 45 ARG A C 7
ATOM 6620 O O . ARG A 1 45 ? 7.822 -4.402 5.951 1.00 0.00 45 ARG A O 7
ATOM 6641 N N . LYS A 1 46 ? 8.428 -6.228 4.786 1.00 0.00 46 LYS A N 7
ATOM 6642 C CA . LYS A 1 46 ? 7.580 -5.915 3.642 1.00 0.00 46 LYS A CA 7
ATOM 6643 C C . LYS A 1 46 ? 6.127 -5.741 4.072 1.00 0.00 46 LYS A C 7
ATOM 6644 O O . LYS A 1 46 ? 5.511 -4.708 3.811 1.00 0.00 46 LYS A O 7
ATOM 6663 N N . VAL A 1 47 ? 5.585 -6.759 4.734 1.00 0.00 47 VAL A N 7
ATOM 6664 C CA . VAL A 1 47 ? 4.205 -6.717 5.203 1.00 0.00 47 VAL A CA 7
ATOM 6665 C C . VAL A 1 47 ? 3.938 -5.454 6.013 1.00 0.00 47 VAL A C 7
ATOM 6666 O O . VAL A 1 47 ? 2.962 -4.745 5.772 1.00 0.00 47 VAL A O 7
ATOM 6679 N N . GLU A 1 48 ? 4.813 -5.178 6.975 1.00 0.00 48 GLU A N 7
ATOM 6680 C CA . GLU A 1 48 ? 4.671 -3.999 7.822 1.00 0.00 48 GLU A CA 7
ATOM 6681 C C . GLU A 1 48 ? 4.542 -2.735 6.977 1.00 0.00 48 GLU A C 7
ATOM 6682 O O . GLU A 1 48 ? 3.607 -1.953 7.150 1.00 0.00 48 GLU A O 7
ATOM 6694 N N . ILE A 1 49 ? 5.488 -2.543 6.063 1.00 0.00 49 ILE A N 7
ATOM 6695 C CA . ILE A 1 49 ? 5.480 -1.375 5.192 1.00 0.00 49 ILE A CA 7
ATOM 6696 C C . ILE A 1 49 ? 4.163 -1.264 4.432 1.00 0.00 49 ILE A C 7
ATOM 6697 O O . ILE A 1 49 ? 3.595 -0.180 4.308 1.00 0.00 49 ILE A O 7
ATOM 6713 N N . ASN A 1 50 ? 3.682 -2.395 3.925 1.00 0.00 50 ASN A N 7
ATOM 6714 C CA . ASN A 1 50 ? 2.430 -2.426 3.178 1.00 0.00 50 ASN A CA 7
ATOM 6715 C C . ASN A 1 50 ? 1.260 -1.995 4.058 1.00 0.00 50 ASN A C 7
ATOM 6716 O O . ASN A 1 50 ? 0.479 -1.120 3.685 1.00 0.00 50 ASN A O 7
ATOM 6727 N N . ARG A 1 51 ? 1.147 -2.616 5.228 1.00 0.00 51 ARG A N 7
ATOM 6728 C CA . ARG A 1 51 ? 0.073 -2.297 6.161 1.00 0.00 51 ARG A CA 7
ATOM 6729 C C . ARG A 1 51 ? 0.038 -0.801 6.460 1.00 0.00 51 ARG A C 7
ATOM 6730 O O . ARG A 1 51 ? -1.002 -0.155 6.332 1.00 0.00 51 ARG A O 7
ATOM 6751 N N . LYS A 1 52 ? 1.183 -0.256 6.858 1.00 0.00 52 LYS A N 7
ATOM 6752 C CA . LYS A 1 52 ? 1.285 1.164 7.175 1.00 0.00 52 LYS A CA 7
ATOM 6753 C C . LYS A 1 52 ? 0.852 2.018 5.988 1.00 0.00 52 LYS A C 7
ATOM 6754 O O . LYS A 1 52 ? 0.067 2.954 6.139 1.00 0.00 52 LYS A O 7
ATOM 6773 N N . ARG A 1 53 ? 1.367 1.689 4.808 1.00 0.00 53 ARG A N 7
ATOM 6774 C CA . ARG A 1 53 ? 1.033 2.427 3.596 1.00 0.00 53 ARG A CA 7
ATOM 6775 C C . ARG A 1 53 ? -0.463 2.351 3.308 1.00 0.00 53 ARG A C 7
ATOM 6776 O O . ARG A 1 53 ? -1.077 3.332 2.887 1.00 0.00 53 ARG A O 7
ATOM 6797 N N . LEU A 1 54 ? -1.045 1.179 3.538 1.00 0.00 54 LEU A N 7
ATOM 6798 C CA . LEU A 1 54 ? -2.470 0.973 3.303 1.00 0.00 54 LEU A CA 7
ATOM 6799 C C . LEU A 1 54 ? -3.307 1.812 4.264 1.00 0.00 54 LEU A C 7
ATOM 6800 O O . LEU A 1 54 ? -4.210 2.535 3.845 1.00 0.00 54 LEU A O 7
ATOM 6816 N N . GLU A 1 55 ? -2.998 1.711 5.553 1.00 0.00 55 GLU A N 7
ATOM 6817 C CA . GLU A 1 55 ? -3.722 2.462 6.572 1.00 0.00 55 GLU A CA 7
ATOM 6818 C C . GLU A 1 55 ? -3.678 3.959 6.278 1.00 0.00 55 GLU A C 7
ATOM 6819 O O . GLU A 1 55 ? -4.716 4.612 6.169 1.00 0.00 55 GLU A O 7
ATOM 6831 N N . VAL A 1 56 ? -2.469 4.496 6.151 1.00 0.00 56 VAL A N 7
ATOM 6832 C CA . VAL A 1 56 ? -2.288 5.916 5.869 1.00 0.00 56 VAL A CA 7
ATOM 6833 C C . VAL A 1 56 ? -2.998 6.314 4.580 1.00 0.00 56 VAL A C 7
ATOM 6834 O O . VAL A 1 56 ? -3.635 7.365 4.510 1.00 0.00 56 VAL A O 7
ATOM 6847 N N . ASP A 1 57 ? -2.883 5.469 3.562 1.00 0.00 57 ASP A N 7
ATOM 6848 C CA . ASP A 1 57 ? -3.514 5.731 2.274 1.00 0.00 57 ASP A CA 7
ATOM 6849 C C . ASP A 1 57 ? -5.018 5.934 2.438 1.00 0.00 57 ASP A C 7
ATOM 6850 O O . ASP A 1 57 ? -5.554 6.985 2.087 1.00 0.00 57 ASP A O 7
ATOM 6859 N N . TYR A 1 58 ? -5.691 4.921 2.971 1.00 0.00 58 TYR A N 7
ATOM 6860 C CA . TYR A 1 58 ? -7.133 4.987 3.178 1.00 0.00 58 TYR A CA 7
ATOM 6861 C C . TYR A 1 58 ? -7.504 6.179 4.055 1.00 0.00 58 TYR A C 7
ATOM 6862 O O . TYR A 1 58 ? -8.565 6.779 3.889 1.00 0.00 58 TYR A O 7
ATOM 6880 N N . GLY A 1 59 ? -6.620 6.516 4.989 1.00 0.00 59 GLY A N 7
ATOM 6881 C CA . GLY A 1 59 ? -6.872 7.635 5.878 1.00 0.00 59 GLY A CA 7
ATOM 6882 C C . GLY A 1 59 ? -7.229 7.190 7.283 1.00 0.00 59 GLY A C 7
ATOM 6883 O O . GLY A 1 59 ? -8.006 7.852 7.973 1.00 0.00 59 GLY A O 7
ATOM 6887 N N . LEU A 1 60 ? -6.662 6.066 7.708 1.00 0.00 60 LEU A N 7
ATOM 6888 C CA . LEU A 1 60 ? -6.927 5.532 9.039 1.00 0.00 60 LEU A CA 7
ATOM 6889 C C . LEU A 1 60 ? -5.877 6.012 10.036 1.00 0.00 60 LEU A C 7
ATOM 6890 O O . LEU A 1 60 ? -6.140 6.100 11.236 1.00 0.00 60 LEU A O 7
ATOM 6906 N N . SER A 1 61 ? -4.687 6.323 9.532 1.00 0.00 61 SER A N 7
ATOM 6907 C CA . SER A 1 61 ? -3.597 6.792 10.378 1.00 0.00 61 SER A CA 7
ATOM 6908 C C . SER A 1 61 ? -2.995 8.081 9.825 1.00 0.00 61 SER A C 7
ATOM 6909 O O . SER A 1 61 ? -2.790 9.046 10.558 1.00 0.00 61 SER A O 7
ATOM 6917 N N . GLY A 1 1 ? -42.604 7.319 -3.938 1.00 0.00 1 GLY A N 8
ATOM 6918 C CA . GLY A 1 1 ? -43.259 7.578 -2.670 1.00 0.00 1 GLY A CA 8
ATOM 6919 C C . GLY A 1 1 ? -42.661 8.764 -1.939 1.00 0.00 1 GLY A C 8
ATOM 6920 O O . GLY A 1 1 ? -43.199 9.870 -1.992 1.00 0.00 1 GLY A O 8
ATOM 6924 N N . SER A 1 2 ? -41.546 8.534 -1.254 1.00 0.00 2 SER A N 8
ATOM 6925 C CA . SER A 1 2 ? -40.876 9.591 -0.505 1.00 0.00 2 SER A CA 8
ATOM 6926 C C . SER A 1 2 ? -39.371 9.562 -0.752 1.00 0.00 2 SER A C 8
ATOM 6927 O O . SER A 1 2 ? -38.742 8.505 -0.698 1.00 0.00 2 SER A O 8
ATOM 6935 N N . SER A 1 3 ? -38.800 10.731 -1.022 1.00 0.00 3 SER A N 8
ATOM 6936 C CA . SER A 1 3 ? -37.369 10.841 -1.281 1.00 0.00 3 SER A CA 8
ATOM 6937 C C . SER A 1 3 ? -36.673 11.617 -0.166 1.00 0.00 3 SER A C 8
ATOM 6938 O O . SER A 1 3 ? -36.933 12.802 0.036 1.00 0.00 3 SER A O 8
ATOM 6946 N N . GLY A 1 4 ? -35.787 10.937 0.555 1.00 0.00 4 GLY A N 8
ATOM 6947 C CA . GLY A 1 4 ? -35.067 11.576 1.640 1.00 0.00 4 GLY A CA 8
ATOM 6948 C C . GLY A 1 4 ? -33.823 10.809 2.043 1.00 0.00 4 GLY A C 8
ATOM 6949 O O . GLY A 1 4 ? -33.680 9.630 1.717 1.00 0.00 4 GLY A O 8
ATOM 6953 N N . SER A 1 5 ? -32.920 11.478 2.751 1.00 0.00 5 SER A N 8
ATOM 6954 C CA . SER A 1 5 ? -31.679 10.853 3.194 1.00 0.00 5 SER A CA 8
ATOM 6955 C C . SER A 1 5 ? -31.667 10.682 4.710 1.00 0.00 5 SER A C 8
ATOM 6956 O O . SER A 1 5 ? -31.267 11.586 5.444 1.00 0.00 5 SER A O 8
ATOM 6964 N N . SER A 1 6 ? -32.108 9.517 5.171 1.00 0.00 6 SER A N 8
ATOM 6965 C CA . SER A 1 6 ? -32.153 9.227 6.600 1.00 0.00 6 SER A CA 8
ATOM 6966 C C . SER A 1 6 ? -31.176 8.111 6.958 1.00 0.00 6 SER A C 8
ATOM 6967 O O . SER A 1 6 ? -31.035 7.134 6.224 1.00 0.00 6 SER A O 8
ATOM 6975 N N . GLY A 1 7 ? -30.503 8.264 8.095 1.00 0.00 7 GLY A N 8
ATOM 6976 C CA . GLY A 1 7 ? -29.548 7.263 8.533 1.00 0.00 7 GLY A CA 8
ATOM 6977 C C . GLY A 1 7 ? -28.195 7.424 7.870 1.00 0.00 7 GLY A C 8
ATOM 6978 O O . GLY A 1 7 ? -27.902 6.763 6.874 1.00 0.00 7 GLY A O 8
ATOM 6982 N N . ASN A 1 8 ? -27.368 8.306 8.422 1.00 0.00 8 ASN A N 8
ATOM 6983 C CA . ASN A 1 8 ? -26.039 8.553 7.876 1.00 0.00 8 ASN A CA 8
ATOM 6984 C C . ASN A 1 8 ? -24.962 8.285 8.923 1.00 0.00 8 ASN A C 8
ATOM 6985 O O . ASN A 1 8 ? -25.265 8.010 10.083 1.00 0.00 8 ASN A O 8
ATOM 6996 N N . GLY A 1 9 ? -23.703 8.368 8.504 1.00 0.00 9 GLY A N 8
ATOM 6997 C CA . GLY A 1 9 ? -22.600 8.133 9.418 1.00 0.00 9 GLY A CA 8
ATOM 6998 C C . GLY A 1 9 ? -21.266 8.039 8.704 1.00 0.00 9 GLY A C 8
ATOM 6999 O O . GLY A 1 9 ? -21.205 7.660 7.535 1.00 0.00 9 GLY A O 8
ATOM 7003 N N . MET A 1 10 ? -20.194 8.387 9.409 1.00 0.00 10 MET A N 8
ATOM 7004 C CA . MET A 1 10 ? -18.854 8.340 8.835 1.00 0.00 10 MET A CA 8
ATOM 7005 C C . MET A 1 10 ? -18.030 7.223 9.467 1.00 0.00 10 MET A C 8
ATOM 7006 O O . MET A 1 10 ? -16.802 7.290 9.503 1.00 0.00 10 MET A O 8
ATOM 7020 N N . ASP A 1 11 ? -18.714 6.198 9.964 1.00 0.00 11 ASP A N 8
ATOM 7021 C CA . ASP A 1 11 ? -18.045 5.066 10.594 1.00 0.00 11 ASP A CA 8
ATOM 7022 C C . ASP A 1 11 ? -18.127 3.826 9.710 1.00 0.00 11 ASP A C 8
ATOM 7023 O O . ASP A 1 11 ? -17.165 3.067 9.599 1.00 0.00 11 ASP A O 8
ATOM 7032 N N . GLU A 1 12 ? -19.284 3.626 9.085 1.00 0.00 12 GLU A N 8
ATOM 7033 C CA . GLU A 1 12 ? -19.491 2.476 8.213 1.00 0.00 12 GLU A CA 8
ATOM 7034 C C . GLU A 1 12 ? -18.379 2.374 7.173 1.00 0.00 12 GLU A C 8
ATOM 7035 O O . GLU A 1 12 ? -17.948 1.278 6.816 1.00 0.00 12 GLU A O 8
ATOM 7047 N N . GLU A 1 13 ? -17.920 3.525 6.691 1.00 0.00 13 GLU A N 8
ATOM 7048 C CA . GLU A 1 13 ? -16.860 3.565 5.691 1.00 0.00 13 GLU A CA 8
ATOM 7049 C C . GLU A 1 13 ? -15.574 2.953 6.237 1.00 0.00 13 GLU A C 8
ATOM 7050 O O . GLU A 1 13 ? -14.919 2.157 5.564 1.00 0.00 13 GLU A O 8
ATOM 7062 N N . GLN A 1 14 ? -15.218 3.330 7.461 1.00 0.00 14 GLN A N 8
ATOM 7063 C CA . GLN A 1 14 ? -14.010 2.819 8.097 1.00 0.00 14 GLN A CA 8
ATOM 7064 C C . GLN A 1 14 ? -13.991 1.294 8.083 1.00 0.00 14 GLN A C 8
ATOM 7065 O O . GLN A 1 14 ? -13.025 0.680 7.628 1.00 0.00 14 GLN A O 8
ATOM 7079 N N . ARG A 1 15 ? -15.063 0.689 8.583 1.00 0.00 15 ARG A N 8
ATOM 7080 C CA . ARG A 1 15 ? -15.168 -0.765 8.628 1.00 0.00 15 ARG A CA 8
ATOM 7081 C C . ARG A 1 15 ? -14.898 -1.373 7.255 1.00 0.00 15 ARG A C 8
ATOM 7082 O O . ARG A 1 15 ? -14.093 -2.293 7.121 1.00 0.00 15 ARG A O 8
ATOM 7103 N N . GLN A 1 16 ? -15.579 -0.852 6.239 1.00 0.00 16 GLN A N 8
ATOM 7104 C CA . GLN A 1 16 ? -15.413 -1.344 4.877 1.00 0.00 16 GLN A CA 8
ATOM 7105 C C . GLN A 1 16 ? -13.965 -1.203 4.419 1.00 0.00 16 GLN A C 8
ATOM 7106 O O . GLN A 1 16 ? -13.473 -2.006 3.625 1.00 0.00 16 GLN A O 8
ATOM 7120 N N . LYS A 1 17 ? -13.287 -0.178 4.924 1.00 0.00 17 LYS A N 8
ATOM 7121 C CA . LYS A 1 17 ? -11.895 0.068 4.569 1.00 0.00 17 LYS A CA 8
ATOM 7122 C C . LYS A 1 17 ? -10.966 -0.887 5.311 1.00 0.00 17 LYS A C 8
ATOM 7123 O O . LYS A 1 17 ? -9.914 -1.269 4.799 1.00 0.00 17 LYS A O 8
ATOM 7142 N N . ARG A 1 18 ? -11.363 -1.270 6.521 1.00 0.00 18 ARG A N 8
ATOM 7143 C CA . ARG A 1 18 ? -10.566 -2.181 7.333 1.00 0.00 18 ARG A CA 8
ATOM 7144 C C . ARG A 1 18 ? -10.403 -3.529 6.638 1.00 0.00 18 ARG A C 8
ATOM 7145 O O . ARG A 1 18 ? -9.335 -4.140 6.687 1.00 0.00 18 ARG A O 8
ATOM 7166 N N . ARG A 1 19 ? -11.470 -3.988 5.991 1.00 0.00 19 ARG A N 8
ATOM 7167 C CA . ARG A 1 19 ? -11.446 -5.264 5.287 1.00 0.00 19 ARG A CA 8
ATOM 7168 C C . ARG A 1 19 ? -10.440 -5.235 4.141 1.00 0.00 19 ARG A C 8
ATOM 7169 O O . ARG A 1 19 ? -9.726 -6.209 3.903 1.00 0.00 19 ARG A O 8
ATOM 7190 N N . ARG A 1 20 ? -10.389 -4.111 3.434 1.00 0.00 20 ARG A N 8
ATOM 7191 C CA . ARG A 1 20 ? -9.472 -3.955 2.311 1.00 0.00 20 ARG A CA 8
ATOM 7192 C C . ARG A 1 20 ? -8.032 -4.209 2.747 1.00 0.00 20 ARG A C 8
ATOM 7193 O O . ARG A 1 20 ? -7.209 -4.678 1.960 1.00 0.00 20 ARG A O 8
ATOM 7214 N N . ILE A 1 21 ? -7.735 -3.896 4.003 1.00 0.00 21 ILE A N 8
ATOM 7215 C CA . ILE A 1 21 ? -6.395 -4.092 4.543 1.00 0.00 21 ILE A CA 8
ATOM 7216 C C . ILE A 1 21 ? -6.151 -5.556 4.890 1.00 0.00 21 ILE A C 8
ATOM 7217 O O . ILE A 1 21 ? -5.104 -6.115 4.565 1.00 0.00 21 ILE A O 8
ATOM 7233 N N . GLU A 1 22 ? -7.125 -6.173 5.552 1.00 0.00 22 GLU A N 8
ATOM 7234 C CA . GLU A 1 22 ? -7.016 -7.573 5.942 1.00 0.00 22 GLU A CA 8
ATOM 7235 C C . GLU A 1 22 ? -6.696 -8.451 4.736 1.00 0.00 22 GLU A C 8
ATOM 7236 O O . GLU A 1 22 ? -5.634 -9.072 4.669 1.00 0.00 22 GLU A O 8
ATOM 7248 N N . VAL A 1 23 ? -7.622 -8.498 3.783 1.00 0.00 23 VAL A N 8
ATOM 7249 C CA . VAL A 1 23 ? -7.439 -9.299 2.579 1.00 0.00 23 VAL A CA 8
ATOM 7250 C C . VAL A 1 23 ? -6.104 -8.991 1.911 1.00 0.00 23 VAL A C 8
ATOM 7251 O O . VAL A 1 23 ? -5.351 -9.898 1.558 1.00 0.00 23 VAL A O 8
ATOM 7264 N N . ALA A 1 24 ? -5.816 -7.705 1.741 1.00 0.00 24 ALA A N 8
ATOM 7265 C CA . ALA A 1 24 ? -4.570 -7.276 1.118 1.00 0.00 24 ALA A CA 8
ATOM 7266 C C . ALA A 1 24 ? -3.363 -7.857 1.848 1.00 0.00 24 ALA A C 8
ATOM 7267 O O . ALA A 1 24 ? -2.444 -8.388 1.223 1.00 0.00 24 ALA A O 8
ATOM 7274 N N . LEU A 1 25 ? -3.372 -7.753 3.172 1.00 0.00 25 LEU A N 8
ATOM 7275 C CA . LEU A 1 25 ? -2.277 -8.267 3.987 1.00 0.00 25 LEU A CA 8
ATOM 7276 C C . LEU A 1 25 ? -2.081 -9.762 3.754 1.00 0.00 25 LEU A C 8
ATOM 7277 O O . LEU A 1 25 ? -0.969 -10.217 3.484 1.00 0.00 25 LEU A O 8
ATOM 7293 N N . ILE A 1 26 ? -3.167 -10.520 3.857 1.00 0.00 26 ILE A N 8
ATOM 7294 C CA . ILE A 1 26 ? -3.114 -11.962 3.654 1.00 0.00 26 ILE A CA 8
ATOM 7295 C C . ILE A 1 26 ? -2.481 -12.305 2.310 1.00 0.00 26 ILE A C 8
ATOM 7296 O O . ILE A 1 26 ? -1.480 -13.019 2.249 1.00 0.00 26 ILE A O 8
ATOM 7312 N N . GLU A 1 27 ? -3.070 -11.790 1.236 1.00 0.00 27 GLU A N 8
ATOM 7313 C CA . GLU A 1 27 ? -2.562 -12.041 -0.108 1.00 0.00 27 GLU A CA 8
ATOM 7314 C C . GLU A 1 27 ? -1.074 -11.715 -0.197 1.00 0.00 27 GLU A C 8
ATOM 7315 O O . GLU A 1 27 ? -0.286 -12.498 -0.728 1.00 0.00 27 GLU A O 8
ATOM 7327 N N . TYR A 1 28 ? -0.697 -10.553 0.326 1.00 0.00 28 TYR A N 8
ATOM 7328 C CA . TYR A 1 28 ? 0.695 -10.121 0.304 1.00 0.00 28 TYR A CA 8
ATOM 7329 C C . TYR A 1 28 ? 1.594 -11.143 0.992 1.00 0.00 28 TYR A C 8
ATOM 7330 O O . TYR A 1 28 ? 2.583 -11.603 0.420 1.00 0.00 28 TYR A O 8
ATOM 7348 N N . ARG A 1 29 ? 1.243 -11.495 2.225 1.00 0.00 29 ARG A N 8
ATOM 7349 C CA . ARG A 1 29 ? 2.018 -12.463 2.993 1.00 0.00 29 ARG A CA 8
ATOM 7350 C C . ARG A 1 29 ? 2.242 -13.740 2.190 1.00 0.00 29 ARG A C 8
ATOM 7351 O O . ARG A 1 29 ? 3.373 -14.200 2.041 1.00 0.00 29 ARG A O 8
ATOM 7372 N N . GLU A 1 30 ? 1.155 -14.308 1.675 1.00 0.00 30 GLU A N 8
ATOM 7373 C CA . GLU A 1 30 ? 1.234 -15.533 0.889 1.00 0.00 30 GLU A CA 8
ATOM 7374 C C . GLU A 1 30 ? 2.204 -15.370 -0.278 1.00 0.00 30 GLU A C 8
ATOM 7375 O O . GLU A 1 30 ? 3.051 -16.230 -0.522 1.00 0.00 30 GLU A O 8
ATOM 7387 N N . THR A 1 31 ? 2.075 -14.259 -0.996 1.00 0.00 31 THR A N 8
ATOM 7388 C CA . THR A 1 31 ? 2.937 -13.982 -2.138 1.00 0.00 31 THR A CA 8
ATOM 7389 C C . THR A 1 31 ? 4.404 -13.946 -1.723 1.00 0.00 31 THR A C 8
ATOM 7390 O O . THR A 1 31 ? 5.260 -14.537 -2.383 1.00 0.00 31 THR A O 8
ATOM 7401 N N . LEU A 1 32 ? 4.687 -13.252 -0.627 1.00 0.00 32 LEU A N 8
ATOM 7402 C CA . LEU A 1 32 ? 6.051 -13.140 -0.123 1.00 0.00 32 LEU A CA 8
ATOM 7403 C C . LEU A 1 32 ? 6.625 -14.515 0.206 1.00 0.00 32 LEU A C 8
ATOM 7404 O O . LEU A 1 32 ? 7.778 -14.807 -0.107 1.00 0.00 32 LEU A O 8
ATOM 7420 N N . GLU A 1 33 ? 5.810 -15.354 0.837 1.00 0.00 33 GLU A N 8
ATOM 7421 C CA . GLU A 1 33 ? 6.237 -16.699 1.207 1.00 0.00 33 GLU A CA 8
ATOM 7422 C C . GLU A 1 33 ? 6.583 -17.520 -0.032 1.00 0.00 33 GLU A C 8
ATOM 7423 O O . GLU A 1 33 ? 7.624 -18.173 -0.084 1.00 0.00 33 GLU A O 8
ATOM 7435 N N . GLU A 1 34 ? 5.701 -17.481 -1.025 1.00 0.00 34 GLU A N 8
ATOM 7436 C CA . GLU A 1 34 ? 5.912 -18.223 -2.263 1.00 0.00 34 GLU A CA 8
ATOM 7437 C C . GLU A 1 34 ? 7.036 -17.599 -3.086 1.00 0.00 34 GLU A C 8
ATOM 7438 O O . GLU A 1 34 ? 7.649 -18.263 -3.920 1.00 0.00 34 GLU A O 8
ATOM 7450 N N . GLN A 1 35 ? 7.299 -16.319 -2.843 1.00 0.00 35 GLN A N 8
ATOM 7451 C CA . GLN A 1 35 ? 8.347 -15.605 -3.562 1.00 0.00 35 GLN A CA 8
ATOM 7452 C C . GLN A 1 35 ? 9.719 -16.191 -3.246 1.00 0.00 35 GLN A C 8
ATOM 7453 O O . GLN A 1 35 ? 10.695 -15.924 -3.946 1.00 0.00 35 GLN A O 8
ATOM 7467 N N . GLY A 1 36 ? 9.786 -16.991 -2.186 1.00 0.00 36 GLY A N 8
ATOM 7468 C CA . GLY A 1 36 ? 11.044 -17.601 -1.796 1.00 0.00 36 GLY A CA 8
ATOM 7469 C C . GLY A 1 36 ? 11.508 -17.146 -0.427 1.00 0.00 36 GLY A C 8
ATOM 7470 O O . GLY A 1 36 ? 12.448 -17.708 0.135 1.00 0.00 36 GLY A O 8
ATOM 7474 N N . MET A 1 37 ? 10.850 -16.125 0.111 1.00 0.00 37 MET A N 8
ATOM 7475 C CA . MET A 1 37 ? 11.202 -15.595 1.423 1.00 0.00 37 MET A CA 8
ATOM 7476 C C . MET A 1 37 ? 10.887 -16.607 2.521 1.00 0.00 37 MET A C 8
ATOM 7477 O O . MET A 1 37 ? 9.761 -17.093 2.627 1.00 0.00 37 MET A O 8
ATOM 7491 N N . LYS A 1 38 ? 11.889 -16.921 3.335 1.00 0.00 38 LYS A N 8
ATOM 7492 C CA . LYS A 1 38 ? 11.720 -17.875 4.425 1.00 0.00 38 LYS A CA 8
ATOM 7493 C C . LYS A 1 38 ? 12.204 -17.283 5.745 1.00 0.00 38 LYS A C 8
ATOM 7494 O O . LYS A 1 38 ? 12.551 -18.013 6.672 1.00 0.00 38 LYS A O 8
ATOM 7513 N N . ASN A 1 39 ? 12.223 -15.957 5.822 1.00 0.00 39 ASN A N 8
ATOM 7514 C CA . ASN A 1 39 ? 12.664 -15.268 7.029 1.00 0.00 39 ASN A CA 8
ATOM 7515 C C . ASN A 1 39 ? 11.568 -14.350 7.563 1.00 0.00 39 ASN A C 8
ATOM 7516 O O . ASN A 1 39 ? 10.797 -13.759 6.808 1.00 0.00 39 ASN A O 8
ATOM 7527 N N . PRO A 1 40 ? 11.497 -14.227 8.897 1.00 0.00 40 PRO A N 8
ATOM 7528 C CA . PRO A 1 40 ? 10.501 -13.382 9.562 1.00 0.00 40 PRO A CA 8
ATOM 7529 C C . PRO A 1 40 ? 10.760 -11.896 9.340 1.00 0.00 40 PRO A C 8
ATOM 7530 O O . PRO A 1 40 ? 9.839 -11.132 9.053 1.00 0.00 40 PRO A O 8
ATOM 7541 N N . GLU A 1 41 ? 12.020 -11.493 9.475 1.00 0.00 41 GLU A N 8
ATOM 7542 C CA . GLU A 1 41 ? 12.398 -10.097 9.289 1.00 0.00 41 GLU A CA 8
ATOM 7543 C C . GLU A 1 41 ? 11.967 -9.594 7.914 1.00 0.00 41 GLU A C 8
ATOM 7544 O O . GLU A 1 41 ? 11.289 -8.574 7.800 1.00 0.00 41 GLU A O 8
ATOM 7556 N N . GLU A 1 42 ? 12.367 -10.319 6.874 1.00 0.00 42 GLU A N 8
ATOM 7557 C CA . GLU A 1 42 ? 12.023 -9.946 5.507 1.00 0.00 42 GLU A CA 8
ATOM 7558 C C . GLU A 1 42 ? 10.521 -9.716 5.367 1.00 0.00 42 GLU A C 8
ATOM 7559 O O . GLU A 1 42 ? 10.076 -8.598 5.102 1.00 0.00 42 GLU A O 8
ATOM 7571 N N . ILE A 1 43 ? 9.747 -10.780 5.545 1.00 0.00 43 ILE A N 8
ATOM 7572 C CA . ILE A 1 43 ? 8.295 -10.694 5.440 1.00 0.00 43 ILE A CA 8
ATOM 7573 C C . ILE A 1 43 ? 7.745 -9.578 6.322 1.00 0.00 43 ILE A C 8
ATOM 7574 O O . ILE A 1 43 ? 6.995 -8.721 5.858 1.00 0.00 43 ILE A O 8
ATOM 7590 N N . GLU A 1 44 ? 8.125 -9.597 7.596 1.00 0.00 44 GLU A N 8
ATOM 7591 C CA . GLU A 1 44 ? 7.670 -8.585 8.542 1.00 0.00 44 GLU A CA 8
ATOM 7592 C C . GLU A 1 44 ? 7.912 -7.181 7.997 1.00 0.00 44 GLU A C 8
ATOM 7593 O O . GLU A 1 44 ? 7.042 -6.314 8.075 1.00 0.00 44 GLU A O 8
ATOM 7605 N N . ARG A 1 45 ? 9.102 -6.964 7.445 1.00 0.00 45 ARG A N 8
ATOM 7606 C CA . ARG A 1 45 ? 9.461 -5.666 6.888 1.00 0.00 45 ARG A CA 8
ATOM 7607 C C . ARG A 1 45 ? 8.512 -5.278 5.758 1.00 0.00 45 ARG A C 8
ATOM 7608 O O . ARG A 1 45 ? 7.833 -4.253 5.826 1.00 0.00 45 ARG A O 8
ATOM 7629 N N . LYS A 1 46 ? 8.470 -6.104 4.718 1.00 0.00 46 LYS A N 8
ATOM 7630 C CA . LYS A 1 46 ? 7.604 -5.849 3.572 1.00 0.00 46 LYS A CA 8
ATOM 7631 C C . LYS A 1 46 ? 6.159 -5.646 4.017 1.00 0.00 46 LYS A C 8
ATOM 7632 O O . LYS A 1 46 ? 5.550 -4.615 3.731 1.00 0.00 46 LYS A O 8
ATOM 7651 N N . VAL A 1 47 ? 5.616 -6.635 4.719 1.00 0.00 47 VAL A N 8
ATOM 7652 C CA . VAL A 1 47 ? 4.243 -6.564 5.205 1.00 0.00 47 VAL A CA 8
ATOM 7653 C C . VAL A 1 47 ? 4.007 -5.283 5.997 1.00 0.00 47 VAL A C 8
ATOM 7654 O O . VAL A 1 47 ? 3.033 -4.568 5.763 1.00 0.00 47 VAL A O 8
ATOM 7667 N N . GLU A 1 48 ? 4.905 -4.999 6.936 1.00 0.00 48 GLU A N 8
ATOM 7668 C CA . GLU A 1 48 ? 4.793 -3.804 7.763 1.00 0.00 48 GLU A CA 8
ATOM 7669 C C . GLU A 1 48 ? 4.622 -2.558 6.898 1.00 0.00 48 GLU A C 8
ATOM 7670 O O . GLU A 1 48 ? 3.701 -1.768 7.105 1.00 0.00 48 GLU A O 8
ATOM 7682 N N . ILE A 1 49 ? 5.517 -2.389 5.931 1.00 0.00 49 ILE A N 8
ATOM 7683 C CA . ILE A 1 49 ? 5.465 -1.241 5.034 1.00 0.00 49 ILE A CA 8
ATOM 7684 C C . ILE A 1 49 ? 4.125 -1.169 4.310 1.00 0.00 49 ILE A C 8
ATOM 7685 O O . ILE A 1 49 ? 3.508 -0.108 4.229 1.00 0.00 49 ILE A O 8
ATOM 7701 N N . ASN A 1 50 ? 3.681 -2.307 3.785 1.00 0.00 50 ASN A N 8
ATOM 7702 C CA . ASN A 1 50 ? 2.413 -2.373 3.068 1.00 0.00 50 ASN A CA 8
ATOM 7703 C C . ASN A 1 50 ? 1.254 -1.965 3.972 1.00 0.00 50 ASN A C 8
ATOM 7704 O O . ASN A 1 50 ? 0.458 -1.094 3.622 1.00 0.00 50 ASN A O 8
ATOM 7715 N N . ARG A 1 51 ? 1.167 -2.600 5.136 1.00 0.00 51 ARG A N 8
ATOM 7716 C CA . ARG A 1 51 ? 0.106 -2.304 6.091 1.00 0.00 51 ARG A CA 8
ATOM 7717 C C . ARG A 1 51 ? 0.064 -0.813 6.412 1.00 0.00 51 ARG A C 8
ATOM 7718 O O . ARG A 1 51 ? -0.962 -0.156 6.232 1.00 0.00 51 ARG A O 8
ATOM 7739 N N . LYS A 1 52 ? 1.186 -0.284 6.888 1.00 0.00 52 LYS A N 8
ATOM 7740 C CA . LYS A 1 52 ? 1.280 1.130 7.234 1.00 0.00 52 LYS A CA 8
ATOM 7741 C C . LYS A 1 52 ? 0.812 2.005 6.076 1.00 0.00 52 LYS A C 8
ATOM 7742 O O . LYS A 1 52 ? 0.045 2.949 6.270 1.00 0.00 52 LYS A O 8
ATOM 7761 N N . ARG A 1 53 ? 1.277 1.686 4.873 1.00 0.00 53 ARG A N 8
ATOM 7762 C CA . ARG A 1 53 ? 0.905 2.443 3.684 1.00 0.00 53 ARG A CA 8
ATOM 7763 C C . ARG A 1 53 ? -0.604 2.400 3.461 1.00 0.00 53 ARG A C 8
ATOM 7764 O O . ARG A 1 53 ? -1.240 3.433 3.246 1.00 0.00 53 ARG A O 8
ATOM 7785 N N . LEU A 1 54 ? -1.170 1.200 3.515 1.00 0.00 54 LEU A N 8
ATOM 7786 C CA . LEU A 1 54 ? -2.605 1.021 3.318 1.00 0.00 54 LEU A CA 8
ATOM 7787 C C . LEU A 1 54 ? -3.398 1.787 4.372 1.00 0.00 54 LEU A C 8
ATOM 7788 O O . LEU A 1 54 ? -4.248 2.613 4.043 1.00 0.00 54 LEU A O 8
ATOM 7804 N N . GLU A 1 55 ? -3.112 1.507 5.640 1.00 0.00 55 GLU A N 8
ATOM 7805 C CA . GLU A 1 55 ? -3.798 2.171 6.742 1.00 0.00 55 GLU A CA 8
ATOM 7806 C C . GLU A 1 55 ? -3.747 3.688 6.579 1.00 0.00 55 GLU A C 8
ATOM 7807 O O . GLU A 1 55 ? -4.781 4.356 6.557 1.00 0.00 55 GLU A O 8
ATOM 7819 N N . VAL A 1 56 ? -2.536 4.225 6.468 1.00 0.00 56 VAL A N 8
ATOM 7820 C CA . VAL A 1 56 ? -2.349 5.662 6.307 1.00 0.00 56 VAL A CA 8
ATOM 7821 C C . VAL A 1 56 ? -3.029 6.166 5.040 1.00 0.00 56 VAL A C 8
ATOM 7822 O O . VAL A 1 56 ? -3.472 7.313 4.975 1.00 0.00 56 VAL A O 8
ATOM 7835 N N . ASP A 1 57 ? -3.109 5.303 4.034 1.00 0.00 57 ASP A N 8
ATOM 7836 C CA . ASP A 1 57 ? -3.738 5.660 2.767 1.00 0.00 57 ASP A CA 8
ATOM 7837 C C . ASP A 1 57 ? -5.255 5.724 2.913 1.00 0.00 57 ASP A C 8
ATOM 7838 O O . ASP A 1 57 ? -5.925 6.484 2.213 1.00 0.00 57 ASP A O 8
ATOM 7847 N N . TYR A 1 58 ? -5.791 4.920 3.824 1.00 0.00 58 TYR A N 8
ATOM 7848 C CA . TYR A 1 58 ? -7.230 4.882 4.059 1.00 0.00 58 TYR A CA 8
ATOM 7849 C C . TYR A 1 58 ? -7.617 5.795 5.219 1.00 0.00 58 TYR A C 8
ATOM 7850 O O . TYR A 1 58 ? -8.652 5.604 5.855 1.00 0.00 58 TYR A O 8
ATOM 7868 N N . GLY A 1 59 ? -6.776 6.789 5.487 1.00 0.00 59 GLY A N 8
ATOM 7869 C CA . GLY A 1 59 ? -7.046 7.718 6.569 1.00 0.00 59 GLY A CA 8
ATOM 7870 C C . GLY A 1 59 ? -7.331 7.013 7.880 1.00 0.00 59 GLY A C 8
ATOM 7871 O O . GLY A 1 59 ? -8.051 7.536 8.732 1.00 0.00 59 GLY A O 8
ATOM 7875 N N . LEU A 1 60 ? -6.767 5.821 8.044 1.00 0.00 60 LEU A N 8
ATOM 7876 C CA . LEU A 1 60 ? -6.965 5.042 9.262 1.00 0.00 60 LEU A CA 8
ATOM 7877 C C . LEU A 1 60 ? -5.776 5.194 10.205 1.00 0.00 60 LEU A C 8
ATOM 7878 O O . LEU A 1 60 ? -5.911 5.041 11.419 1.00 0.00 60 LEU A O 8
ATOM 7894 N N . SER A 1 61 ? -4.613 5.498 9.639 1.00 0.00 61 SER A N 8
ATOM 7895 C CA . SER A 1 61 ? -3.400 5.669 10.430 1.00 0.00 61 SER A CA 8
ATOM 7896 C C . SER A 1 61 ? -2.920 7.117 10.383 1.00 0.00 61 SER A C 8
ATOM 7897 O O . SER A 1 61 ? -3.413 7.918 9.590 1.00 0.00 61 SER A O 8
ATOM 7905 N N . GLY A 1 1 ? -25.677 -1.224 15.108 1.00 0.00 1 GLY A N 9
ATOM 7906 C CA . GLY A 1 1 ? -25.293 -2.329 15.966 1.00 0.00 1 GLY A CA 9
ATOM 7907 C C . GLY A 1 1 ? -26.271 -2.548 17.103 1.00 0.00 1 GLY A C 9
ATOM 7908 O O . GLY A 1 1 ? -27.284 -3.228 16.937 1.00 0.00 1 GLY A O 9
ATOM 7912 N N . SER A 1 2 ? -25.969 -1.972 18.262 1.00 0.00 2 SER A N 9
ATOM 7913 C CA . SER A 1 2 ? -26.827 -2.112 19.432 1.00 0.00 2 SER A CA 9
ATOM 7914 C C . SER A 1 2 ? -27.842 -0.975 19.501 1.00 0.00 2 SER A C 9
ATOM 7915 O O . SER A 1 2 ? -28.976 -1.167 19.939 1.00 0.00 2 SER A O 9
ATOM 7923 N N . SER A 1 3 ? -27.424 0.209 19.066 1.00 0.00 3 SER A N 9
ATOM 7924 C CA . SER A 1 3 ? -28.294 1.379 19.081 1.00 0.00 3 SER A CA 9
ATOM 7925 C C . SER A 1 3 ? -28.137 2.190 17.798 1.00 0.00 3 SER A C 9
ATOM 7926 O O . SER A 1 3 ? -27.022 2.491 17.374 1.00 0.00 3 SER A O 9
ATOM 7934 N N . GLY A 1 4 ? -29.263 2.541 17.185 1.00 0.00 4 GLY A N 9
ATOM 7935 C CA . GLY A 1 4 ? -29.230 3.314 15.957 1.00 0.00 4 GLY A CA 9
ATOM 7936 C C . GLY A 1 4 ? -29.306 4.807 16.209 1.00 0.00 4 GLY A C 9
ATOM 7937 O O . GLY A 1 4 ? -29.675 5.241 17.300 1.00 0.00 4 GLY A O 9
ATOM 7941 N N . SER A 1 5 ? -28.953 5.595 15.198 1.00 0.00 5 SER A N 9
ATOM 7942 C CA . SER A 1 5 ? -28.978 7.048 15.317 1.00 0.00 5 SER A CA 9
ATOM 7943 C C . SER A 1 5 ? -28.966 7.706 13.941 1.00 0.00 5 SER A C 9
ATOM 7944 O O . SER A 1 5 ? -28.502 7.118 12.964 1.00 0.00 5 SER A O 9
ATOM 7952 N N . SER A 1 6 ? -29.480 8.930 13.873 1.00 0.00 6 SER A N 9
ATOM 7953 C CA . SER A 1 6 ? -29.533 9.668 12.616 1.00 0.00 6 SER A CA 9
ATOM 7954 C C . SER A 1 6 ? -28.132 10.068 12.162 1.00 0.00 6 SER A C 9
ATOM 7955 O O . SER A 1 6 ? -27.281 10.422 12.977 1.00 0.00 6 SER A O 9
ATOM 7963 N N . GLY A 1 7 ? -27.902 10.009 10.854 1.00 0.00 7 GLY A N 9
ATOM 7964 C CA . GLY A 1 7 ? -26.604 10.368 10.313 1.00 0.00 7 GLY A CA 9
ATOM 7965 C C . GLY A 1 7 ? -26.088 9.346 9.319 1.00 0.00 7 GLY A C 9
ATOM 7966 O O . GLY A 1 7 ? -26.547 8.205 9.296 1.00 0.00 7 GLY A O 9
ATOM 7970 N N . ASN A 1 8 ? -25.131 9.757 8.493 1.00 0.00 8 ASN A N 9
ATOM 7971 C CA . ASN A 1 8 ? -24.553 8.870 7.490 1.00 0.00 8 ASN A CA 9
ATOM 7972 C C . ASN A 1 8 ? -23.866 7.678 8.150 1.00 0.00 8 ASN A C 9
ATOM 7973 O O . ASN A 1 8 ? -24.366 6.555 8.102 1.00 0.00 8 ASN A O 9
ATOM 7984 N N . GLY A 1 9 ? -22.715 7.931 8.766 1.00 0.00 9 GLY A N 9
ATOM 7985 C CA . GLY A 1 9 ? -21.977 6.871 9.426 1.00 0.00 9 GLY A CA 9
ATOM 7986 C C . GLY A 1 9 ? -20.478 7.009 9.249 1.00 0.00 9 GLY A C 9
ATOM 7987 O O . GLY A 1 9 ? -19.985 7.087 8.124 1.00 0.00 9 GLY A O 9
ATOM 7991 N N . MET A 1 10 ? -19.753 7.041 10.361 1.00 0.00 10 MET A N 9
ATOM 7992 C CA . MET A 1 10 ? -18.301 7.171 10.323 1.00 0.00 10 MET A CA 9
ATOM 7993 C C . MET A 1 10 ? -17.627 5.825 10.569 1.00 0.00 10 MET A C 9
ATOM 7994 O O . MET A 1 10 ? -16.550 5.553 10.039 1.00 0.00 10 MET A O 9
ATOM 8008 N N . ASP A 1 11 ? -18.268 4.987 11.377 1.00 0.00 11 ASP A N 9
ATOM 8009 C CA . ASP A 1 11 ? -17.731 3.668 11.692 1.00 0.00 11 ASP A CA 9
ATOM 8010 C C . ASP A 1 11 ? -17.666 2.794 10.444 1.00 0.00 11 ASP A C 9
ATOM 8011 O O . ASP A 1 11 ? -16.662 2.131 10.190 1.00 0.00 11 ASP A O 9
ATOM 8020 N N . GLU A 1 12 ? -18.746 2.799 9.668 1.00 0.00 12 GLU A N 9
ATOM 8021 C CA . GLU A 1 12 ? -18.812 2.005 8.447 1.00 0.00 12 GLU A CA 9
ATOM 8022 C C . GLU A 1 12 ? -17.602 2.273 7.557 1.00 0.00 12 GLU A C 9
ATOM 8023 O O . GLU A 1 12 ? -17.067 1.361 6.928 1.00 0.00 12 GLU A O 9
ATOM 8035 N N . GLU A 1 13 ? -17.177 3.532 7.510 1.00 0.00 13 GLU A N 9
ATOM 8036 C CA . GLU A 1 13 ? -16.032 3.921 6.696 1.00 0.00 13 GLU A CA 9
ATOM 8037 C C . GLU A 1 13 ? -14.768 3.201 7.156 1.00 0.00 13 GLU A C 9
ATOM 8038 O O . GLU A 1 13 ? -13.978 2.729 6.339 1.00 0.00 13 GLU A O 9
ATOM 8050 N N . GLN A 1 14 ? -14.584 3.123 8.470 1.00 0.00 14 GLN A N 9
ATOM 8051 C CA . GLN A 1 14 ? -13.415 2.461 9.040 1.00 0.00 14 GLN A CA 9
ATOM 8052 C C . GLN A 1 14 ? -13.469 0.957 8.797 1.00 0.00 14 GLN A C 9
ATOM 8053 O O . GLN A 1 14 ? -12.562 0.383 8.193 1.00 0.00 14 GLN A O 9
ATOM 8067 N N . ARG A 1 15 ? -14.536 0.323 9.271 1.00 0.00 15 ARG A N 9
ATOM 8068 C CA . ARG A 1 15 ? -14.707 -1.115 9.107 1.00 0.00 15 ARG A CA 9
ATOM 8069 C C . ARG A 1 15 ? -14.547 -1.518 7.644 1.00 0.00 15 ARG A C 9
ATOM 8070 O O . ARG A 1 15 ? -13.832 -2.468 7.327 1.00 0.00 15 ARG A O 9
ATOM 8091 N N . GLN A 1 16 ? -15.217 -0.789 6.758 1.00 0.00 16 GLN A N 9
ATOM 8092 C CA . GLN A 1 16 ? -15.149 -1.071 5.329 1.00 0.00 16 GLN A CA 9
ATOM 8093 C C . GLN A 1 16 ? -13.701 -1.138 4.855 1.00 0.00 16 GLN A C 9
ATOM 8094 O O . GLN A 1 16 ? -13.314 -2.059 4.135 1.00 0.00 16 GLN A O 9
ATOM 8108 N N . LYS A 1 17 ? -12.905 -0.156 5.263 1.00 0.00 17 LYS A N 9
ATOM 8109 C CA . LYS A 1 17 ? -11.498 -0.103 4.882 1.00 0.00 17 LYS A CA 9
ATOM 8110 C C . LYS A 1 17 ? -10.709 -1.222 5.555 1.00 0.00 17 LYS A C 9
ATOM 8111 O O . LYS A 1 17 ? -9.818 -1.817 4.949 1.00 0.00 17 LYS A O 9
ATOM 8130 N N . ARG A 1 18 ? -11.044 -1.504 6.810 1.00 0.00 18 ARG A N 9
ATOM 8131 C CA . ARG A 1 18 ? -10.366 -2.552 7.564 1.00 0.00 18 ARG A CA 9
ATOM 8132 C C . ARG A 1 18 ? -10.398 -3.875 6.805 1.00 0.00 18 ARG A C 9
ATOM 8133 O O . ARG A 1 18 ? -9.495 -4.701 6.939 1.00 0.00 18 ARG A O 9
ATOM 8154 N N . ARG A 1 19 ? -11.445 -4.069 6.009 1.00 0.00 19 ARG A N 9
ATOM 8155 C CA . ARG A 1 19 ? -11.595 -5.293 5.231 1.00 0.00 19 ARG A CA 9
ATOM 8156 C C . ARG A 1 19 ? -10.578 -5.343 4.095 1.00 0.00 19 ARG A C 9
ATOM 8157 O O . ARG A 1 19 ? -9.871 -6.337 3.924 1.00 0.00 19 ARG A O 9
ATOM 8178 N N . ARG A 1 20 ? -10.510 -4.265 3.320 1.00 0.00 20 ARG A N 9
ATOM 8179 C CA . ARG A 1 20 ? -9.580 -4.187 2.199 1.00 0.00 20 ARG A CA 9
ATOM 8180 C C . ARG A 1 20 ? -8.149 -4.444 2.661 1.00 0.00 20 ARG A C 9
ATOM 8181 O O . ARG A 1 20 ? -7.396 -5.168 2.008 1.00 0.00 20 ARG A O 9
ATOM 8202 N N . ILE A 1 21 ? -7.781 -3.848 3.790 1.00 0.00 21 ILE A N 9
ATOM 8203 C CA . ILE A 1 21 ? -6.440 -4.013 4.338 1.00 0.00 21 ILE A CA 9
ATOM 8204 C C . ILE A 1 21 ? -6.181 -5.464 4.729 1.00 0.00 21 ILE A C 9
ATOM 8205 O O . ILE A 1 21 ? -5.095 -5.994 4.499 1.00 0.00 21 ILE A O 9
ATOM 8221 N N . GLU A 1 22 ? -7.188 -6.100 5.320 1.00 0.00 22 GLU A N 9
ATOM 8222 C CA . GLU A 1 22 ? -7.068 -7.491 5.742 1.00 0.00 22 GLU A CA 9
ATOM 8223 C C . GLU A 1 22 ? -6.707 -8.388 4.562 1.00 0.00 22 GLU A C 9
ATOM 8224 O O . GLU A 1 22 ? -5.630 -8.984 4.527 1.00 0.00 22 GLU A O 9
ATOM 8236 N N . VAL A 1 23 ? -7.616 -8.481 3.596 1.00 0.00 23 VAL A N 9
ATOM 8237 C CA . VAL A 1 23 ? -7.395 -9.304 2.414 1.00 0.00 23 VAL A CA 9
ATOM 8238 C C . VAL A 1 23 ? -6.057 -8.978 1.760 1.00 0.00 23 VAL A C 9
ATOM 8239 O O . VAL A 1 23 ? -5.328 -9.873 1.333 1.00 0.00 23 VAL A O 9
ATOM 8252 N N . ALA A 1 24 ? -5.740 -7.689 1.684 1.00 0.00 24 ALA A N 9
ATOM 8253 C CA . ALA A 1 24 ? -4.489 -7.244 1.084 1.00 0.00 24 ALA A CA 9
ATOM 8254 C C . ALA A 1 24 ? -3.288 -7.789 1.850 1.00 0.00 24 ALA A C 9
ATOM 8255 O O . ALA A 1 24 ? -2.355 -8.332 1.258 1.00 0.00 24 ALA A O 9
ATOM 8262 N N . LEU A 1 25 ? -3.318 -7.640 3.170 1.00 0.00 25 LEU A N 9
ATOM 8263 C CA . LEU A 1 25 ? -2.231 -8.117 4.018 1.00 0.00 25 LEU A CA 9
ATOM 8264 C C . LEU A 1 25 ? -2.003 -9.612 3.822 1.00 0.00 25 LEU A C 9
ATOM 8265 O O . LEU A 1 25 ? -0.888 -10.047 3.532 1.00 0.00 25 LEU A O 9
ATOM 8281 N N . ILE A 1 26 ? -3.066 -10.393 3.979 1.00 0.00 26 ILE A N 9
ATOM 8282 C CA . ILE A 1 26 ? -2.983 -11.839 3.816 1.00 0.00 26 ILE A CA 9
ATOM 8283 C C . ILE A 1 26 ? -2.386 -12.206 2.462 1.00 0.00 26 ILE A C 9
ATOM 8284 O O . ILE A 1 26 ? -1.376 -12.905 2.387 1.00 0.00 26 ILE A O 9
ATOM 8300 N N . GLU A 1 27 ? -3.017 -11.728 1.394 1.00 0.00 27 GLU A N 9
ATOM 8301 C CA . GLU A 1 27 ? -2.547 -12.005 0.042 1.00 0.00 27 GLU A CA 9
ATOM 8302 C C . GLU A 1 27 ? -1.065 -11.667 -0.099 1.00 0.00 27 GLU A C 9
ATOM 8303 O O . GLU A 1 27 ? -0.295 -12.432 -0.681 1.00 0.00 27 GLU A O 9
ATOM 8315 N N . TYR A 1 28 ? -0.673 -10.517 0.437 1.00 0.00 28 TYR A N 9
ATOM 8316 C CA . TYR A 1 28 ? 0.715 -10.075 0.369 1.00 0.00 28 TYR A CA 9
ATOM 8317 C C . TYR A 1 28 ? 1.640 -11.080 1.048 1.00 0.00 28 TYR A C 9
ATOM 8318 O O . TYR A 1 28 ? 2.615 -11.542 0.456 1.00 0.00 28 TYR A O 9
ATOM 8336 N N . ARG A 1 29 ? 1.325 -11.415 2.295 1.00 0.00 29 ARG A N 9
ATOM 8337 C CA . ARG A 1 29 ? 2.127 -12.364 3.057 1.00 0.00 29 ARG A CA 9
ATOM 8338 C C . ARG A 1 29 ? 2.343 -13.651 2.266 1.00 0.00 29 ARG A C 9
ATOM 8339 O O . ARG A 1 29 ? 3.477 -14.088 2.070 1.00 0.00 29 ARG A O 9
ATOM 8360 N N . GLU A 1 30 ? 1.247 -14.253 1.815 1.00 0.00 30 GLU A N 9
ATOM 8361 C CA . GLU A 1 30 ? 1.317 -15.491 1.046 1.00 0.00 30 GLU A CA 9
ATOM 8362 C C . GLU A 1 30 ? 2.233 -15.329 -0.163 1.00 0.00 30 GLU A C 9
ATOM 8363 O O . GLU A 1 30 ? 3.104 -16.162 -0.414 1.00 0.00 30 GLU A O 9
ATOM 8375 N N . THR A 1 31 ? 2.029 -14.250 -0.913 1.00 0.00 31 THR A N 9
ATOM 8376 C CA . THR A 1 31 ? 2.833 -13.978 -2.097 1.00 0.00 31 THR A CA 9
ATOM 8377 C C . THR A 1 31 ? 4.315 -13.895 -1.748 1.00 0.00 31 THR A C 9
ATOM 8378 O O . THR A 1 31 ? 5.166 -14.392 -2.486 1.00 0.00 31 THR A O 9
ATOM 8389 N N . LEU A 1 32 ? 4.617 -13.263 -0.619 1.00 0.00 32 LEU A N 9
ATOM 8390 C CA . LEU A 1 32 ? 5.997 -13.115 -0.172 1.00 0.00 32 LEU A CA 9
ATOM 8391 C C . LEU A 1 32 ? 6.624 -14.474 0.121 1.00 0.00 32 LEU A C 9
ATOM 8392 O O . LEU A 1 32 ? 7.748 -14.752 -0.296 1.00 0.00 32 LEU A O 9
ATOM 8408 N N . GLU A 1 33 ? 5.888 -15.318 0.838 1.00 0.00 33 GLU A N 9
ATOM 8409 C CA . GLU A 1 33 ? 6.372 -16.649 1.184 1.00 0.00 33 GLU A CA 9
ATOM 8410 C C . GLU A 1 33 ? 6.628 -17.478 -0.071 1.00 0.00 33 GLU A C 9
ATOM 8411 O O . GLU A 1 33 ? 7.614 -18.210 -0.154 1.00 0.00 33 GLU A O 9
ATOM 8423 N N . GLU A 1 34 ? 5.732 -17.358 -1.046 1.00 0.00 34 GLU A N 9
ATOM 8424 C CA . GLU A 1 34 ? 5.860 -18.097 -2.296 1.00 0.00 34 GLU A CA 9
ATOM 8425 C C . GLU A 1 34 ? 6.907 -17.456 -3.203 1.00 0.00 34 GLU A C 9
ATOM 8426 O O . GLU A 1 34 ? 7.458 -18.109 -4.089 1.00 0.00 34 GLU A O 9
ATOM 8438 N N . GLN A 1 35 ? 7.175 -16.175 -2.973 1.00 0.00 35 GLN A N 9
ATOM 8439 C CA . GLN A 1 35 ? 8.154 -15.445 -3.770 1.00 0.00 35 GLN A CA 9
ATOM 8440 C C . GLN A 1 35 ? 9.574 -15.878 -3.417 1.00 0.00 35 GLN A C 9
ATOM 8441 O O . GLN A 1 35 ? 10.536 -15.481 -4.074 1.00 0.00 35 GLN A O 9
ATOM 8455 N N . GLY A 1 36 ? 9.697 -16.694 -2.374 1.00 0.00 36 GLY A N 9
ATOM 8456 C CA . GLY A 1 36 ? 11.002 -17.166 -1.952 1.00 0.00 36 GLY A CA 9
ATOM 8457 C C . GLY A 1 36 ? 11.361 -16.704 -0.554 1.00 0.00 36 GLY A C 9
ATOM 8458 O O . GLY A 1 36 ? 12.285 -17.234 0.064 1.00 0.00 36 GLY A O 9
ATOM 8462 N N . MET A 1 37 ? 10.631 -15.714 -0.053 1.00 0.00 37 MET A N 9
ATOM 8463 C CA . MET A 1 37 ? 10.878 -15.181 1.282 1.00 0.00 37 MET A CA 9
ATOM 8464 C C . MET A 1 37 ? 10.760 -16.277 2.335 1.00 0.00 37 MET A C 9
ATOM 8465 O O . MET A 1 37 ? 9.670 -16.785 2.599 1.00 0.00 37 MET A O 9
ATOM 8479 N N . LYS A 1 38 ? 11.889 -16.639 2.935 1.00 0.00 38 LYS A N 9
ATOM 8480 C CA . LYS A 1 38 ? 11.914 -17.675 3.961 1.00 0.00 38 LYS A CA 9
ATOM 8481 C C . LYS A 1 38 ? 12.484 -17.133 5.268 1.00 0.00 38 LYS A C 9
ATOM 8482 O O . LYS A 1 38 ? 13.137 -17.857 6.018 1.00 0.00 38 LYS A O 9
ATOM 8501 N N . ASN A 1 39 ? 12.231 -15.856 5.534 1.00 0.00 39 ASN A N 9
ATOM 8502 C CA . ASN A 1 39 ? 12.718 -15.217 6.751 1.00 0.00 39 ASN A CA 9
ATOM 8503 C C . ASN A 1 39 ? 11.641 -14.332 7.370 1.00 0.00 39 ASN A C 9
ATOM 8504 O O . ASN A 1 39 ? 10.813 -13.742 6.676 1.00 0.00 39 ASN A O 9
ATOM 8515 N N . PRO A 1 40 ? 11.651 -14.235 8.708 1.00 0.00 40 PRO A N 9
ATOM 8516 C CA . PRO A 1 40 ? 10.683 -13.422 9.450 1.00 0.00 40 PRO A CA 9
ATOM 8517 C C . PRO A 1 40 ? 10.900 -11.927 9.242 1.00 0.00 40 PRO A C 9
ATOM 8518 O O . PRO A 1 40 ? 9.958 -11.189 8.955 1.00 0.00 40 PRO A O 9
ATOM 8529 N N . GLU A 1 41 ? 12.146 -11.489 9.388 1.00 0.00 41 GLU A N 9
ATOM 8530 C CA . GLU A 1 41 ? 12.486 -10.081 9.215 1.00 0.00 41 GLU A CA 9
ATOM 8531 C C . GLU A 1 41 ? 11.999 -9.566 7.864 1.00 0.00 41 GLU A C 9
ATOM 8532 O O . GLU A 1 41 ? 11.321 -8.542 7.787 1.00 0.00 41 GLU A O 9
ATOM 8544 N N . GLU A 1 42 ? 12.353 -10.283 6.802 1.00 0.00 42 GLU A N 9
ATOM 8545 C CA . GLU A 1 42 ? 11.953 -9.897 5.453 1.00 0.00 42 GLU A CA 9
ATOM 8546 C C . GLU A 1 42 ? 10.441 -9.715 5.365 1.00 0.00 42 GLU A C 9
ATOM 8547 O O . GLU A 1 42 ? 9.952 -8.610 5.127 1.00 0.00 42 GLU A O 9
ATOM 8559 N N . ILE A 1 43 ? 9.707 -10.806 5.558 1.00 0.00 43 ILE A N 9
ATOM 8560 C CA . ILE A 1 43 ? 8.251 -10.766 5.500 1.00 0.00 43 ILE A CA 9
ATOM 8561 C C . ILE A 1 43 ? 7.696 -9.660 6.391 1.00 0.00 43 ILE A C 9
ATOM 8562 O O . ILE A 1 43 ? 6.938 -8.804 5.934 1.00 0.00 43 ILE A O 9
ATOM 8578 N N . GLU A 1 44 ? 8.079 -9.684 7.664 1.00 0.00 44 GLU A N 9
ATOM 8579 C CA . GLU A 1 44 ? 7.620 -8.682 8.618 1.00 0.00 44 GLU A CA 9
ATOM 8580 C C . GLU A 1 44 ? 7.863 -7.272 8.086 1.00 0.00 44 GLU A C 9
ATOM 8581 O O . GLU A 1 44 ? 7.016 -6.390 8.224 1.00 0.00 44 GLU A O 9
ATOM 8593 N N . ARG A 1 45 ? 9.028 -7.068 7.479 1.00 0.00 45 ARG A N 9
ATOM 8594 C CA . ARG A 1 45 ? 9.384 -5.766 6.928 1.00 0.00 45 ARG A CA 9
ATOM 8595 C C . ARG A 1 45 ? 8.402 -5.350 5.838 1.00 0.00 45 ARG A C 9
ATOM 8596 O O . ARG A 1 45 ? 7.723 -4.329 5.955 1.00 0.00 45 ARG A O 9
ATOM 8617 N N . LYS A 1 46 ? 8.331 -6.146 4.777 1.00 0.00 46 LYS A N 9
ATOM 8618 C CA . LYS A 1 46 ? 7.432 -5.862 3.664 1.00 0.00 46 LYS A CA 9
ATOM 8619 C C . LYS A 1 46 ? 5.994 -5.715 4.151 1.00 0.00 46 LYS A C 9
ATOM 8620 O O . LYS A 1 46 ? 5.346 -4.697 3.906 1.00 0.00 46 LYS A O 9
ATOM 8639 N N . VAL A 1 47 ? 5.501 -6.737 4.843 1.00 0.00 47 VAL A N 9
ATOM 8640 C CA . VAL A 1 47 ? 4.141 -6.720 5.367 1.00 0.00 47 VAL A CA 9
ATOM 8641 C C . VAL A 1 47 ? 3.874 -5.448 6.164 1.00 0.00 47 VAL A C 9
ATOM 8642 O O . VAL A 1 47 ? 2.891 -4.747 5.923 1.00 0.00 47 VAL A O 9
ATOM 8655 N N . GLU A 1 48 ? 4.757 -5.155 7.114 1.00 0.00 48 GLU A N 9
ATOM 8656 C CA . GLU A 1 48 ? 4.616 -3.967 7.947 1.00 0.00 48 GLU A CA 9
ATOM 8657 C C . GLU A 1 48 ? 4.427 -2.719 7.088 1.00 0.00 48 GLU A C 9
ATOM 8658 O O . GLU A 1 48 ? 3.469 -1.968 7.268 1.00 0.00 48 GLU A O 9
ATOM 8670 N N . ILE A 1 49 ? 5.349 -2.506 6.155 1.00 0.00 49 ILE A N 9
ATOM 8671 C CA . ILE A 1 49 ? 5.285 -1.351 5.268 1.00 0.00 49 ILE A CA 9
ATOM 8672 C C . ILE A 1 49 ? 3.944 -1.287 4.545 1.00 0.00 49 ILE A C 9
ATOM 8673 O O . ILE A 1 49 ? 3.250 -0.272 4.590 1.00 0.00 49 ILE A O 9
ATOM 8689 N N . ASN A 1 50 ? 3.584 -2.380 3.880 1.00 0.00 50 ASN A N 9
ATOM 8690 C CA . ASN A 1 50 ? 2.325 -2.450 3.147 1.00 0.00 50 ASN A CA 9
ATOM 8691 C C . ASN A 1 50 ? 1.149 -2.097 4.053 1.00 0.00 50 ASN A C 9
ATOM 8692 O O . ASN A 1 50 ? 0.196 -1.444 3.625 1.00 0.00 50 ASN A O 9
ATOM 8703 N N . ARG A 1 51 ? 1.223 -2.532 5.307 1.00 0.00 51 ARG A N 9
ATOM 8704 C CA . ARG A 1 51 ? 0.165 -2.263 6.273 1.00 0.00 51 ARG A CA 9
ATOM 8705 C C . ARG A 1 51 ? 0.030 -0.765 6.528 1.00 0.00 51 ARG A C 9
ATOM 8706 O O . ARG A 1 51 ? -1.036 -0.182 6.323 1.00 0.00 51 ARG A O 9
ATOM 8727 N N . LYS A 1 52 ? 1.117 -0.146 6.976 1.00 0.00 52 LYS A N 9
ATOM 8728 C CA . LYS A 1 52 ? 1.121 1.285 7.259 1.00 0.00 52 LYS A CA 9
ATOM 8729 C C . LYS A 1 52 ? 0.791 2.088 6.005 1.00 0.00 52 LYS A C 9
ATOM 8730 O O . LYS A 1 52 ? 0.295 3.212 6.090 1.00 0.00 52 LYS A O 9
ATOM 8749 N N . ARG A 1 53 ? 1.066 1.504 4.844 1.00 0.00 53 ARG A N 9
ATOM 8750 C CA . ARG A 1 53 ? 0.798 2.166 3.573 1.00 0.00 53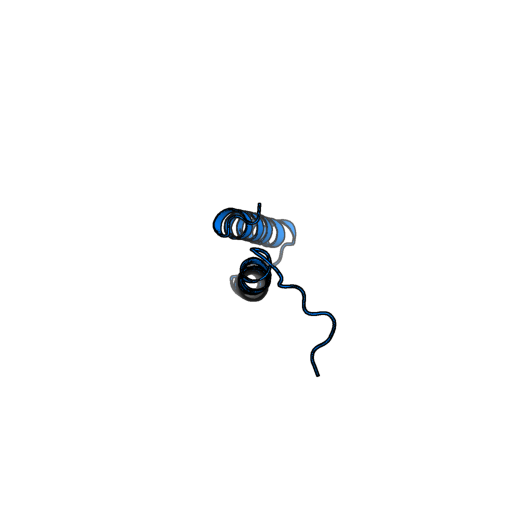 ARG A CA 9
ATOM 8751 C C . ARG A 1 53 ? -0.703 2.256 3.313 1.00 0.00 53 ARG A C 9
ATOM 8752 O O . ARG A 1 53 ? -1.255 3.347 3.168 1.00 0.00 53 ARG A O 9
ATOM 8773 N N . LEU A 1 54 ? -1.358 1.101 3.254 1.00 0.00 54 LEU A N 9
ATOM 8774 C CA . LEU A 1 54 ? -2.795 1.049 3.011 1.00 0.00 54 LEU A CA 9
ATOM 8775 C C . LEU A 1 54 ? -3.559 1.806 4.093 1.00 0.00 54 LEU A C 9
ATOM 8776 O O . LEU A 1 54 ? -4.552 2.475 3.811 1.00 0.00 54 LEU A O 9
ATOM 8792 N N . GLU A 1 55 ? -3.086 1.698 5.330 1.00 0.00 55 GLU A N 9
ATOM 8793 C CA . GLU A 1 55 ? -3.724 2.375 6.454 1.00 0.00 55 GLU A CA 9
ATOM 8794 C C . GLU A 1 55 ? -3.614 3.890 6.310 1.00 0.00 55 GLU A C 9
ATOM 8795 O O . GLU A 1 55 ? -4.621 4.590 6.213 1.00 0.00 55 GLU A O 9
ATOM 8807 N N . VAL A 1 56 ? -2.382 4.389 6.297 1.00 0.00 56 VAL A N 9
ATOM 8808 C CA . VAL A 1 56 ? -2.139 5.821 6.164 1.00 0.00 56 VAL A CA 9
ATOM 8809 C C . VAL A 1 56 ? -2.730 6.361 4.867 1.00 0.00 56 VAL A C 9
ATOM 8810 O O . VAL A 1 56 ? -3.043 7.547 4.762 1.00 0.00 56 VAL A O 9
ATOM 8823 N N . ASP A 1 57 ? -2.882 5.483 3.882 1.00 0.00 57 ASP A N 9
ATOM 8824 C CA . ASP A 1 57 ? -3.438 5.871 2.591 1.00 0.00 57 ASP A CA 9
ATOM 8825 C C . ASP A 1 57 ? -4.934 6.148 2.704 1.00 0.00 57 ASP A C 9
ATOM 8826 O O . ASP A 1 57 ? -5.387 7.268 2.470 1.00 0.00 57 ASP A O 9
ATOM 8835 N N . TYR A 1 58 ? -5.695 5.120 3.064 1.00 0.00 58 TYR A N 9
ATOM 8836 C CA . TYR A 1 58 ? -7.140 5.252 3.205 1.00 0.00 58 TYR A CA 9
ATOM 8837 C C . TYR A 1 58 ? -7.493 6.397 4.149 1.00 0.00 58 TYR A C 9
ATOM 8838 O O . TYR A 1 58 ? -8.505 7.074 3.972 1.00 0.00 58 TYR A O 9
ATOM 8856 N N . GLY A 1 59 ? -6.648 6.608 5.154 1.00 0.00 59 GLY A N 9
ATOM 8857 C CA . GLY A 1 59 ? -6.887 7.672 6.112 1.00 0.00 59 GLY A CA 9
ATOM 8858 C C . GLY A 1 59 ? -7.266 7.145 7.482 1.00 0.00 59 GLY A C 9
ATOM 8859 O O . GLY A 1 59 ? -7.839 7.869 8.297 1.00 0.00 59 GLY A O 9
ATOM 8863 N N . LEU A 1 60 ? -6.949 5.880 7.736 1.00 0.00 60 LEU A N 9
ATOM 8864 C CA . LEU A 1 60 ? -7.262 5.255 9.016 1.00 0.00 60 LEU A CA 9
ATOM 8865 C C . LEU A 1 60 ? -6.278 5.698 10.093 1.00 0.00 60 LEU A C 9
ATOM 8866 O O . LEU A 1 60 ? -6.664 5.952 11.235 1.00 0.00 60 LEU A O 9
ATOM 8882 N N . SER A 1 61 ? -5.005 5.792 9.722 1.00 0.00 61 SER A N 9
ATOM 8883 C CA . SER A 1 61 ? -3.964 6.203 10.657 1.00 0.00 61 SER A CA 9
ATOM 8884 C C . SER A 1 61 ? -3.205 7.415 10.126 1.00 0.00 61 SER A C 9
ATOM 8885 O O . SER A 1 61 ? -2.284 7.914 10.771 1.00 0.00 61 SER A O 9
ATOM 8893 N N . GLY A 1 1 ? -17.062 4.374 24.270 1.00 0.00 1 GLY A N 10
ATOM 8894 C CA . GLY A 1 1 ? -17.426 5.153 23.101 1.00 0.00 1 GLY A CA 10
ATOM 8895 C C . GLY A 1 1 ? -17.941 4.290 21.967 1.00 0.00 1 GLY A C 10
ATOM 8896 O O . GLY A 1 1 ? -17.400 4.317 20.862 1.00 0.00 1 GLY A O 10
ATOM 8900 N N . SER A 1 2 ? -18.990 3.520 22.240 1.00 0.00 2 SER A N 10
ATOM 8901 C CA . SER A 1 2 ? -19.575 2.641 21.235 1.00 0.00 2 SER A CA 10
ATOM 8902 C C . SER A 1 2 ? -21.074 2.890 21.102 1.00 0.00 2 SER A C 10
ATOM 8903 O O . SER A 1 2 ? -21.833 2.701 22.053 1.00 0.00 2 SER A O 10
ATOM 8911 N N . SER A 1 3 ? -21.494 3.315 19.915 1.00 0.00 3 SER A N 10
ATOM 8912 C CA . SER A 1 3 ? -22.902 3.594 19.657 1.00 0.00 3 SER A CA 10
ATOM 8913 C C . SER A 1 3 ? -23.365 2.910 18.374 1.00 0.00 3 SER A C 10
ATOM 8914 O O . SER A 1 3 ? -22.586 2.239 17.698 1.00 0.00 3 SER A O 10
ATOM 8922 N N . GLY A 1 4 ? -24.641 3.086 18.044 1.00 0.00 4 GLY A N 10
ATOM 8923 C CA . GLY A 1 4 ? -25.188 2.480 16.844 1.00 0.00 4 GLY A CA 10
ATOM 8924 C C . GLY A 1 4 ? -26.188 3.379 16.145 1.00 0.00 4 GLY A C 10
ATOM 8925 O O . GLY A 1 4 ? -27.121 3.885 16.769 1.00 0.00 4 GLY A O 10
ATOM 8929 N N . SER A 1 5 ? -25.993 3.581 14.845 1.00 0.00 5 SER A N 10
ATOM 8930 C CA . SER A 1 5 ? -26.883 4.430 14.062 1.00 0.00 5 SER A CA 10
ATOM 8931 C C . SER A 1 5 ? -27.780 3.589 13.158 1.00 0.00 5 SER A C 10
ATOM 8932 O O . SER A 1 5 ? -27.476 2.433 12.865 1.00 0.00 5 SER A O 10
ATOM 8940 N N . SER A 1 6 ? -28.887 4.179 12.719 1.00 0.00 6 SER A N 10
ATOM 8941 C CA . SER A 1 6 ? -29.831 3.485 11.851 1.00 0.00 6 SER A CA 10
ATOM 8942 C C . SER A 1 6 ? -29.897 4.148 10.479 1.00 0.00 6 SER A C 10
ATOM 8943 O O . SER A 1 6 ? -30.941 4.151 9.828 1.00 0.00 6 SER A O 10
ATOM 8951 N N . GLY A 1 7 ? -28.773 4.711 10.046 1.00 0.00 7 GLY A N 10
ATOM 8952 C CA . GLY A 1 7 ? -28.723 5.370 8.754 1.00 0.00 7 GLY A CA 10
ATOM 8953 C C . GLY A 1 7 ? -27.358 5.268 8.103 1.00 0.00 7 GLY A C 10
ATOM 8954 O O . GLY A 1 7 ? -26.965 4.201 7.634 1.00 0.00 7 GLY A O 10
ATOM 8958 N N . ASN A 1 8 ? -26.634 6.383 8.072 1.00 0.00 8 ASN A N 10
ATOM 8959 C CA . ASN A 1 8 ? -25.305 6.415 7.472 1.00 0.00 8 ASN A CA 10
ATOM 8960 C C . ASN A 1 8 ? -24.285 7.003 8.441 1.00 0.00 8 ASN A C 10
ATOM 8961 O O . ASN A 1 8 ? -24.569 7.187 9.623 1.00 0.00 8 ASN A O 10
ATOM 8972 N N . GLY A 1 9 ? -23.093 7.298 7.930 1.00 0.00 9 GLY A N 10
ATOM 8973 C CA . GLY A 1 9 ? -22.048 7.863 8.763 1.00 0.00 9 GLY A CA 10
ATOM 8974 C C . GLY A 1 9 ? -20.659 7.554 8.239 1.00 0.00 9 GLY A C 10
ATOM 8975 O O . GLY A 1 9 ? -20.500 6.759 7.314 1.00 0.00 9 GLY A O 10
ATOM 8979 N N . MET A 1 10 ? -19.651 8.186 8.832 1.00 0.00 10 MET A N 10
ATOM 8980 C CA . MET A 1 10 ? -18.268 7.975 8.419 1.00 0.00 10 MET A CA 10
ATOM 8981 C C . MET A 1 10 ? -17.765 6.612 8.884 1.00 0.00 10 MET A C 10
ATOM 8982 O O . MET A 1 10 ? -17.025 5.936 8.168 1.00 0.00 10 MET A O 10
ATOM 8996 N N . ASP A 1 11 ? -18.169 6.215 10.085 1.00 0.00 11 ASP A N 10
ATOM 8997 C CA . ASP A 1 11 ? -17.759 4.932 10.645 1.00 0.00 11 ASP A CA 10
ATOM 8998 C C . ASP A 1 11 ? -18.101 3.790 9.693 1.00 0.00 11 ASP A C 10
ATOM 8999 O O . ASP A 1 11 ? -17.326 2.848 9.536 1.00 0.00 11 ASP A O 10
ATOM 9008 N N . GLU A 1 12 ? -19.268 3.881 9.062 1.00 0.00 12 GLU A N 10
ATOM 9009 C CA . GLU A 1 12 ? -19.713 2.854 8.128 1.00 0.00 12 GLU A CA 10
ATOM 9010 C C . GLU A 1 12 ? -18.671 2.622 7.038 1.00 0.00 12 GLU A C 10
ATOM 9011 O O . GLU A 1 12 ? -18.587 1.535 6.467 1.00 0.00 12 GLU A O 10
ATOM 9023 N N . GLU A 1 13 ? -17.879 3.652 6.755 1.00 0.00 13 GLU A N 10
ATOM 9024 C CA . GLU A 1 13 ? -16.844 3.561 5.732 1.00 0.00 13 GLU A CA 10
ATOM 9025 C C . GLU A 1 13 ? -15.575 2.928 6.298 1.00 0.00 13 GLU A C 10
ATOM 9026 O O . GLU A 1 13 ? -14.910 2.141 5.625 1.00 0.00 13 GLU A O 10
ATOM 9038 N N . GLN A 1 14 ? -15.248 3.279 7.537 1.00 0.00 14 GLN A N 10
ATOM 9039 C CA . GLN A 1 14 ? -14.059 2.747 8.192 1.00 0.00 14 GLN A CA 10
ATOM 9040 C C . GLN A 1 14 ? -14.121 1.226 8.280 1.00 0.00 14 GLN A C 10
ATOM 9041 O O . GLN A 1 14 ? -13.131 0.539 8.026 1.00 0.00 14 GLN A O 10
ATOM 9055 N N . ARG A 1 15 ? -15.289 0.706 8.642 1.00 0.00 15 ARG A N 10
ATOM 9056 C CA . ARG A 1 15 ? -15.479 -0.734 8.765 1.00 0.00 15 ARG A CA 10
ATOM 9057 C C . ARG A 1 15 ? -15.065 -1.449 7.483 1.00 0.00 15 ARG A C 10
ATOM 9058 O O . ARG A 1 15 ? -14.301 -2.413 7.518 1.00 0.00 15 ARG A O 10
ATOM 9079 N N . GLN A 1 16 ? -15.576 -0.970 6.353 1.00 0.00 16 GLN A N 10
ATOM 9080 C CA . GLN A 1 16 ? -15.260 -1.564 5.060 1.00 0.00 16 GLN A CA 10
ATOM 9081 C C . GLN A 1 16 ? -13.763 -1.490 4.777 1.00 0.00 16 GLN A C 10
ATOM 9082 O O . GLN A 1 16 ? -13.154 -2.464 4.335 1.00 0.00 16 GLN A O 10
ATOM 9096 N N . LYS A 1 17 ? -13.175 -0.326 5.036 1.00 0.00 17 LYS A N 10
ATOM 9097 C CA . LYS A 1 17 ? -11.748 -0.123 4.810 1.00 0.00 17 LYS A CA 10
ATOM 9098 C C . LYS A 1 17 ? -10.929 -1.216 5.490 1.00 0.00 17 LYS A C 10
ATOM 9099 O O . LYS A 1 17 ? -9.969 -1.732 4.917 1.00 0.00 17 LYS A O 10
ATOM 9118 N N . ARG A 1 18 ? -11.315 -1.565 6.713 1.00 0.00 18 ARG A N 10
ATOM 9119 C CA . ARG A 1 18 ? -10.616 -2.597 7.469 1.00 0.00 18 ARG A CA 10
ATOM 9120 C C . ARG A 1 18 ? -10.484 -3.877 6.649 1.00 0.00 18 ARG A C 10
ATOM 9121 O O . ARG A 1 18 ? -9.420 -4.495 6.612 1.00 0.00 18 ARG A O 10
ATOM 9142 N N . ARG A 1 19 ? -11.572 -4.268 5.994 1.00 0.00 19 ARG A N 10
ATOM 9143 C CA . ARG A 1 19 ? -11.578 -5.475 5.175 1.00 0.00 19 ARG A CA 10
ATOM 9144 C C . ARG A 1 19 ? -10.593 -5.351 4.017 1.00 0.00 19 ARG A C 10
ATOM 9145 O O . ARG A 1 19 ? -10.080 -6.352 3.515 1.00 0.00 19 ARG A O 10
ATOM 9166 N N . ARG A 1 20 ? -10.333 -4.117 3.597 1.00 0.00 20 ARG A N 10
ATOM 9167 C CA . ARG A 1 20 ? -9.412 -3.863 2.496 1.00 0.00 20 ARG A CA 10
ATOM 9168 C C . ARG A 1 20 ? -7.974 -4.163 2.910 1.00 0.00 20 ARG A C 10
ATOM 9169 O O . ARG A 1 20 ? -7.191 -4.698 2.125 1.00 0.00 20 ARG A O 10
ATOM 9190 N N . ILE A 1 21 ? -7.635 -3.814 4.147 1.00 0.00 21 ILE A N 10
ATOM 9191 C CA . ILE A 1 21 ? -6.293 -4.047 4.665 1.00 0.00 21 ILE A CA 10
ATOM 9192 C C . ILE A 1 21 ? -6.086 -5.517 5.015 1.00 0.00 21 ILE A C 10
ATOM 9193 O O . ILE A 1 21 ? -5.042 -6.095 4.714 1.00 0.00 21 ILE A O 10
ATOM 9209 N N . GLU A 1 22 ? -7.088 -6.115 5.651 1.00 0.00 22 GLU A N 10
ATOM 9210 C CA . GLU A 1 22 ? -7.015 -7.518 6.040 1.00 0.00 22 GLU A CA 10
ATOM 9211 C C . GLU A 1 22 ? -6.699 -8.402 4.837 1.00 0.00 22 GLU A C 10
ATOM 9212 O O . GLU A 1 22 ? -5.625 -8.999 4.756 1.00 0.00 22 GLU A O 10
ATOM 9224 N N . VAL A 1 23 ? -7.642 -8.480 3.903 1.00 0.00 23 VAL A N 10
ATOM 9225 C CA . VAL A 1 23 ? -7.465 -9.289 2.704 1.00 0.00 23 VAL A CA 10
ATOM 9226 C C . VAL A 1 23 ? -6.150 -8.958 2.007 1.00 0.00 23 VAL A C 10
ATOM 9227 O O . VAL A 1 23 ? -5.368 -9.850 1.678 1.00 0.00 23 VAL A O 10
ATOM 9240 N N . ALA A 1 24 ? -5.913 -7.669 1.785 1.00 0.00 24 ALA A N 10
ATOM 9241 C CA . ALA A 1 24 ? -4.691 -7.220 1.129 1.00 0.00 24 ALA A CA 10
ATOM 9242 C C . ALA A 1 24 ? -3.456 -7.787 1.820 1.00 0.00 24 ALA A C 10
ATOM 9243 O O . ALA A 1 24 ? -2.569 -8.343 1.171 1.00 0.00 24 ALA A O 10
ATOM 9250 N N . LEU A 1 25 ? -3.404 -7.644 3.140 1.00 0.00 25 LEU A N 10
ATOM 9251 C CA . LEU A 1 25 ? -2.276 -8.142 3.919 1.00 0.00 25 LEU A CA 10
ATOM 9252 C C . LEU A 1 25 ? -2.081 -9.639 3.700 1.00 0.00 25 LEU A C 10
ATOM 9253 O O . LEU A 1 25 ? -0.975 -10.095 3.408 1.00 0.00 25 LEU A O 10
ATOM 9269 N N . ILE A 1 26 ? -3.163 -10.398 3.840 1.00 0.00 26 ILE A N 10
ATOM 9270 C CA . ILE A 1 26 ? -3.111 -11.843 3.653 1.00 0.00 26 ILE A CA 10
ATOM 9271 C C . ILE A 1 26 ? -2.483 -12.201 2.310 1.00 0.00 26 ILE A C 10
ATOM 9272 O O . ILE A 1 26 ? -1.475 -12.905 2.254 1.00 0.00 26 ILE A O 10
ATOM 9288 N N . GLU A 1 27 ? -3.086 -11.711 1.232 1.00 0.00 27 GLU A N 10
ATOM 9289 C CA . GLU A 1 27 ? -2.584 -11.979 -0.111 1.00 0.00 27 GLU A CA 10
ATOM 9290 C C . GLU A 1 27 ? -1.100 -11.641 -0.215 1.00 0.00 27 GLU A C 10
ATOM 9291 O O . GLU A 1 27 ? -0.303 -12.440 -0.708 1.00 0.00 27 GLU A O 10
ATOM 9303 N N . TYR A 1 28 ? -0.736 -10.452 0.252 1.00 0.00 28 TYR A N 10
ATOM 9304 C CA . TYR A 1 28 ? 0.651 -10.005 0.209 1.00 0.00 28 TYR A CA 10
ATOM 9305 C C . TYR A 1 28 ? 1.566 -11.000 0.917 1.00 0.00 28 TYR A C 10
ATOM 9306 O O . TYR A 1 28 ? 2.561 -11.455 0.353 1.00 0.00 28 TYR A O 10
ATOM 9324 N N . ARG A 1 29 ? 1.220 -11.334 2.156 1.00 0.00 29 ARG A N 10
ATOM 9325 C CA . ARG A 1 29 ? 2.008 -12.275 2.942 1.00 0.00 29 ARG A CA 10
ATOM 9326 C C . ARG A 1 29 ? 2.255 -13.563 2.162 1.00 0.00 29 ARG A C 10
ATOM 9327 O O . ARG A 1 29 ? 3.397 -13.995 2.006 1.00 0.00 29 ARG A O 10
ATOM 9348 N N . GLU A 1 30 ? 1.178 -14.170 1.676 1.00 0.00 30 GLU A N 10
ATOM 9349 C CA . GLU A 1 30 ? 1.278 -15.409 0.913 1.00 0.00 30 GLU A CA 10
ATOM 9350 C C . GLU A 1 30 ? 2.244 -15.250 -0.257 1.00 0.00 30 GLU A C 10
ATOM 9351 O O . GLU A 1 30 ? 3.103 -16.102 -0.489 1.00 0.00 30 GLU A O 10
ATOM 9363 N N . THR A 1 31 ? 2.097 -14.153 -0.994 1.00 0.00 31 THR A N 10
ATOM 9364 C CA . THR A 1 31 ? 2.953 -13.883 -2.142 1.00 0.00 31 THR A CA 10
ATOM 9365 C C . THR A 1 31 ? 4.422 -13.844 -1.735 1.00 0.00 31 THR A C 10
ATOM 9366 O O . THR A 1 31 ? 5.279 -14.414 -2.411 1.00 0.00 31 THR A O 10
ATOM 9377 N N . LEU A 1 32 ? 4.706 -13.170 -0.626 1.00 0.00 32 LEU A N 10
ATOM 9378 C CA . LEU A 1 32 ? 6.073 -13.057 -0.128 1.00 0.00 32 LEU A CA 10
ATOM 9379 C C . LEU A 1 32 ? 6.633 -14.428 0.237 1.00 0.00 32 LEU A C 10
ATOM 9380 O O . LEU A 1 32 ? 7.793 -14.729 -0.042 1.00 0.00 32 LEU A O 10
ATOM 9396 N N . GLU A 1 33 ? 5.801 -15.255 0.862 1.00 0.00 33 GLU A N 10
ATOM 9397 C CA . GLU A 1 33 ? 6.214 -16.594 1.265 1.00 0.00 33 GLU A CA 10
ATOM 9398 C C . GLU A 1 33 ? 6.561 -17.445 0.046 1.00 0.00 33 GLU A C 10
ATOM 9399 O O . GLU A 1 33 ? 7.556 -18.168 0.046 1.00 0.00 33 GLU A O 10
ATOM 9411 N N . GLU A 1 34 ? 5.731 -17.353 -0.988 1.00 0.00 34 GLU A N 10
ATOM 9412 C CA . GLU A 1 34 ? 5.950 -18.116 -2.212 1.00 0.00 34 GLU A CA 10
ATOM 9413 C C . GLU A 1 34 ? 7.060 -17.491 -3.052 1.00 0.00 34 GLU A C 10
ATOM 9414 O O . GLU A 1 34 ? 7.673 -18.159 -3.883 1.00 0.00 34 GLU A O 10
ATOM 9426 N N . GLN A 1 35 ? 7.312 -16.205 -2.827 1.00 0.00 35 GLN A N 10
ATOM 9427 C CA . GLN A 1 35 ? 8.347 -15.490 -3.563 1.00 0.00 35 GLN A CA 10
ATOM 9428 C C . GLN A 1 35 ? 9.725 -16.074 -3.272 1.00 0.00 35 GLN A C 10
ATOM 9429 O O . GLN A 1 35 ? 10.686 -15.816 -3.996 1.00 0.00 35 GLN A O 10
ATOM 9443 N N . GLY A 1 36 ? 9.815 -16.864 -2.206 1.00 0.00 36 GLY A N 10
ATOM 9444 C CA . GLY A 1 36 ? 11.080 -17.473 -1.837 1.00 0.00 36 GLY A CA 10
ATOM 9445 C C . GLY A 1 36 ? 11.573 -17.008 -0.482 1.00 0.00 36 GLY A C 10
ATOM 9446 O O . GLY A 1 36 ? 12.522 -17.569 0.067 1.00 0.00 36 GLY A O 10
ATOM 9450 N N . MET A 1 37 ? 10.930 -15.978 0.060 1.00 0.00 37 MET A N 10
ATOM 9451 C CA . MET A 1 37 ? 11.310 -15.438 1.360 1.00 0.00 37 MET A CA 10
ATOM 9452 C C . MET A 1 37 ? 10.985 -16.426 2.475 1.00 0.00 37 MET A C 10
ATOM 9453 O O . MET A 1 37 ? 9.824 -16.771 2.695 1.00 0.00 37 MET A O 10
ATOM 9467 N N . LYS A 1 38 ? 12.018 -16.880 3.177 1.00 0.00 38 LYS A N 10
ATOM 9468 C CA . LYS A 1 38 ? 11.843 -17.828 4.271 1.00 0.00 38 LYS A CA 10
ATOM 9469 C C . LYS A 1 38 ? 12.321 -17.231 5.591 1.00 0.00 38 LYS A C 10
ATOM 9470 O O . LYS A 1 38 ? 12.633 -17.956 6.534 1.00 0.00 38 LYS A O 10
ATOM 9489 N N . ASN A 1 39 ? 12.375 -15.904 5.649 1.00 0.00 39 ASN A N 10
ATOM 9490 C CA . ASN A 1 39 ? 12.814 -15.209 6.854 1.00 0.00 39 ASN A CA 10
ATOM 9491 C C . ASN A 1 39 ? 11.697 -14.333 7.414 1.00 0.00 39 ASN A C 10
ATOM 9492 O O . ASN A 1 39 ? 10.893 -13.763 6.676 1.00 0.00 39 ASN A O 10
ATOM 9503 N N . PRO A 1 40 ? 11.646 -14.221 8.749 1.00 0.00 40 PRO A N 10
ATOM 9504 C CA . PRO A 1 40 ? 10.634 -13.414 9.438 1.00 0.00 40 PRO A CA 10
ATOM 9505 C C . PRO A 1 40 ? 10.839 -11.919 9.222 1.00 0.00 40 PRO A C 10
ATOM 9506 O O . PRO A 1 40 ? 9.902 -11.197 8.885 1.00 0.00 40 PRO A O 10
ATOM 9517 N N . GLU A 1 41 ? 12.072 -11.461 9.418 1.00 0.00 41 GLU A N 10
ATOM 9518 C CA . GLU A 1 41 ? 12.399 -10.050 9.245 1.00 0.00 41 GLU A CA 10
ATOM 9519 C C . GLU A 1 41 ? 11.994 -9.564 7.856 1.00 0.00 41 GLU A C 10
ATOM 9520 O O . GLU A 1 41 ? 11.394 -8.500 7.711 1.00 0.00 41 GLU A O 10
ATOM 9532 N N . GLU A 1 42 ? 12.328 -10.353 6.840 1.00 0.00 42 GLU A N 10
ATOM 9533 C CA . GLU A 1 42 ? 12.001 -10.002 5.463 1.00 0.00 42 GLU A CA 10
ATOM 9534 C C . GLU A 1 42 ? 10.497 -9.808 5.293 1.00 0.00 42 GLU A C 10
ATOM 9535 O O . GLU A 1 42 ? 10.032 -8.708 4.994 1.00 0.00 42 GLU A O 10
ATOM 9547 N N . ILE A 1 43 ? 9.742 -10.885 5.486 1.00 0.00 43 ILE A N 10
ATOM 9548 C CA . ILE A 1 43 ? 8.292 -10.834 5.356 1.00 0.00 43 ILE A CA 10
ATOM 9549 C C . ILE A 1 43 ? 7.699 -9.739 6.236 1.00 0.00 43 ILE A C 10
ATOM 9550 O O . ILE A 1 43 ? 6.993 -8.855 5.753 1.00 0.00 43 ILE A O 10
ATOM 9566 N N . GLU A 1 44 ? 7.992 -9.805 7.531 1.00 0.00 44 GLU A N 10
ATOM 9567 C CA . GLU A 1 44 ? 7.488 -8.818 8.479 1.00 0.00 44 GLU A CA 10
ATOM 9568 C C . GLU A 1 44 ? 7.781 -7.401 7.996 1.00 0.00 44 GLU A C 10
ATOM 9569 O O . GLU A 1 44 ? 6.931 -6.515 8.085 1.00 0.00 44 GLU A O 10
ATOM 9581 N N . ARG A 1 45 ? 8.991 -7.194 7.486 1.00 0.00 45 ARG A N 10
ATOM 9582 C CA . ARG A 1 45 ? 9.397 -5.884 6.990 1.00 0.00 45 ARG A CA 10
ATOM 9583 C C . ARG A 1 45 ? 8.476 -5.418 5.867 1.00 0.00 45 ARG A C 10
ATOM 9584 O O . ARG A 1 45 ? 7.821 -4.381 5.977 1.00 0.00 45 ARG A O 10
ATOM 9605 N N . LYS A 1 46 ? 8.430 -6.190 4.787 1.00 0.00 46 LYS A N 10
ATOM 9606 C CA . LYS A 1 46 ? 7.589 -5.858 3.643 1.00 0.00 46 LYS A CA 10
ATOM 9607 C C . LYS A 1 46 ? 6.132 -5.702 4.066 1.00 0.00 46 LYS A C 10
ATOM 9608 O O . LYS A 1 46 ? 5.513 -4.666 3.825 1.00 0.00 46 LYS A O 10
ATOM 9627 N N . VAL A 1 47 ? 5.591 -6.738 4.700 1.00 0.00 47 VAL A N 10
ATOM 9628 C CA . VAL A 1 47 ? 4.207 -6.715 5.159 1.00 0.00 47 VAL A CA 10
ATOM 9629 C C . VAL A 1 47 ? 3.924 -5.467 5.988 1.00 0.00 47 VAL A C 10
ATOM 9630 O O . VAL A 1 47 ? 2.973 -4.734 5.718 1.00 0.00 47 VAL A O 10
ATOM 9643 N N . GLU A 1 48 ? 4.756 -5.232 6.998 1.00 0.00 48 GLU A N 10
ATOM 9644 C CA . GLU A 1 48 ? 4.595 -4.072 7.866 1.00 0.00 48 GLU A CA 10
ATOM 9645 C C . GLU A 1 48 ? 4.490 -2.789 7.047 1.00 0.00 48 GLU A C 10
ATOM 9646 O O . GLU A 1 48 ? 3.560 -2.002 7.223 1.00 0.00 48 GLU A O 10
ATOM 9658 N N . ILE A 1 49 ? 5.450 -2.586 6.151 1.00 0.00 49 ILE A N 10
ATOM 9659 C CA . ILE A 1 49 ? 5.466 -1.400 5.304 1.00 0.00 49 ILE A CA 10
ATOM 9660 C C . ILE A 1 49 ? 4.148 -1.243 4.553 1.00 0.00 49 ILE A C 10
ATOM 9661 O O . ILE A 1 49 ? 3.569 -0.159 4.516 1.00 0.00 49 ILE A O 10
ATOM 9677 N N . ASN A 1 50 ? 3.680 -2.335 3.957 1.00 0.00 50 ASN A N 10
ATOM 9678 C CA . ASN A 1 50 ? 2.429 -2.319 3.207 1.00 0.00 50 ASN A CA 10
ATOM 9679 C C . ASN A 1 50 ? 1.257 -1.952 4.112 1.00 0.00 50 ASN A C 10
ATOM 9680 O O . ASN A 1 50 ? 0.385 -1.171 3.730 1.00 0.00 50 ASN A O 10
ATOM 9691 N N . ARG A 1 51 ? 1.243 -2.520 5.314 1.00 0.00 51 ARG A N 10
ATOM 9692 C CA . ARG A 1 51 ? 0.179 -2.254 6.273 1.00 0.00 51 ARG A CA 10
ATOM 9693 C C . ARG A 1 51 ? 0.090 -0.763 6.587 1.00 0.00 51 ARG A C 10
ATOM 9694 O O . ARG A 1 51 ? -0.964 -0.146 6.433 1.00 0.00 51 ARG A O 10
ATOM 9715 N N . LYS A 1 52 ? 1.204 -0.189 7.028 1.00 0.00 52 LYS A N 10
ATOM 9716 C CA . LYS A 1 52 ? 1.255 1.229 7.364 1.00 0.00 52 LYS A CA 10
ATOM 9717 C C . LYS A 1 52 ? 0.821 2.084 6.177 1.00 0.00 52 LYS A C 10
ATOM 9718 O O . LYS A 1 52 ? -0.047 2.947 6.306 1.00 0.00 52 LYS A O 10
ATOM 9737 N N . ARG A 1 53 ? 1.431 1.838 5.022 1.00 0.00 53 ARG A N 10
ATOM 9738 C CA . ARG A 1 53 ? 1.108 2.585 3.813 1.00 0.00 53 ARG A CA 10
ATOM 9739 C C . ARG A 1 53 ? -0.378 2.469 3.483 1.00 0.00 53 ARG A C 10
ATOM 9740 O O . ARG A 1 53 ? -1.028 3.458 3.140 1.00 0.00 53 ARG A O 10
ATOM 9761 N N . LEU A 1 54 ? -0.909 1.256 3.588 1.00 0.00 54 LEU A N 10
ATOM 9762 C CA . LEU A 1 54 ? -2.318 1.010 3.301 1.00 0.00 54 LEU A CA 10
ATOM 9763 C C . LEU A 1 54 ? -3.213 1.818 4.234 1.00 0.00 54 LEU A C 10
ATOM 9764 O O . LEU A 1 54 ? -4.064 2.585 3.783 1.00 0.00 54 LEU A O 10
ATOM 9780 N N . GLU A 1 55 ? -3.013 1.643 5.537 1.00 0.00 55 GLU A N 10
ATOM 9781 C CA . GLU A 1 55 ? -3.803 2.358 6.533 1.00 0.00 55 GLU A CA 10
ATOM 9782 C C . GLU A 1 55 ? -3.793 3.859 6.260 1.00 0.00 55 GLU A C 10
ATOM 9783 O O . GLU A 1 55 ? -4.834 4.515 6.297 1.00 0.00 55 GLU A O 10
ATOM 9795 N N . VAL A 1 56 ? -2.608 4.397 5.986 1.00 0.00 56 VAL A N 10
ATOM 9796 C CA . VAL A 1 56 ? -2.461 5.821 5.707 1.00 0.00 56 VAL A CA 10
ATOM 9797 C C . VAL A 1 56 ? -3.162 6.200 4.407 1.00 0.00 56 VAL A C 10
ATOM 9798 O O . VAL A 1 56 ? -3.693 7.303 4.276 1.00 0.00 56 VAL A O 10
ATOM 9811 N N . ASP A 1 57 ? -3.158 5.280 3.449 1.00 0.00 57 ASP A N 10
ATOM 9812 C CA . ASP A 1 57 ? -3.795 5.517 2.159 1.00 0.00 57 ASP A CA 10
ATOM 9813 C C . ASP A 1 57 ? -5.305 5.666 2.317 1.00 0.00 57 ASP A C 10
ATOM 9814 O O . ASP A 1 57 ? -5.890 6.661 1.888 1.00 0.00 57 ASP A O 10
ATOM 9823 N N . TYR A 1 58 ? -5.930 4.669 2.934 1.00 0.00 58 TYR A N 10
ATOM 9824 C CA . TYR A 1 58 ? -7.373 4.687 3.145 1.00 0.00 58 TYR A CA 10
ATOM 9825 C C . TYR A 1 58 ? -7.763 5.769 4.148 1.00 0.00 58 TYR A C 10
ATOM 9826 O O . TYR A 1 58 ? -8.882 6.279 4.124 1.00 0.00 58 TYR A O 10
ATOM 9844 N N . GLY A 1 59 ? -6.830 6.115 5.030 1.00 0.00 59 GLY A N 10
ATOM 9845 C CA . GLY A 1 59 ? -7.094 7.134 6.028 1.00 0.00 59 GLY A CA 10
ATOM 9846 C C . GLY A 1 59 ? -7.604 6.551 7.331 1.00 0.00 59 GLY A C 10
ATOM 9847 O O . GLY A 1 59 ? -8.530 7.088 7.940 1.00 0.00 59 GLY A O 10
ATOM 9851 N N . LEU A 1 60 ? -7.001 5.447 7.760 1.00 0.00 60 LEU A N 10
ATOM 9852 C CA . LEU A 1 60 ? -7.402 4.789 8.998 1.00 0.00 60 LEU A CA 10
ATOM 9853 C C . LEU A 1 60 ? -6.394 5.062 10.110 1.00 0.00 60 LEU A C 10
ATOM 9854 O O . LEU A 1 60 ? -6.735 5.028 11.293 1.00 0.00 60 LEU A O 10
ATOM 9870 N N . SER A 1 61 ? -5.152 5.333 9.723 1.00 0.00 61 SER A N 10
ATOM 9871 C CA . SER A 1 61 ? -4.093 5.611 10.687 1.00 0.00 61 SER A CA 10
ATOM 9872 C C . SER A 1 61 ? -3.437 6.958 10.400 1.00 0.00 61 SER A C 10
ATOM 9873 O O . SER A 1 61 ? -2.793 7.138 9.368 1.00 0.00 61 SER A O 10
ATOM 9881 N N . GLY A 1 1 ? 3.032 1.343 19.721 1.00 0.00 1 GLY A N 11
ATOM 9882 C CA . GLY A 1 1 ? 2.115 2.427 20.020 1.00 0.00 1 GLY A CA 11
ATOM 9883 C C . GLY A 1 1 ? 1.361 2.905 18.795 1.00 0.00 1 GLY A C 11
ATOM 9884 O O . GLY A 1 1 ? 1.936 3.028 17.713 1.00 0.00 1 GLY A O 11
ATOM 9888 N N . SER A 1 2 ? 0.070 3.172 18.964 1.00 0.00 2 SER A N 11
ATOM 9889 C CA . SER A 1 2 ? -0.765 3.634 17.861 1.00 0.00 2 SER A CA 11
ATOM 9890 C C . SER A 1 2 ? -1.521 4.902 18.246 1.00 0.00 2 SER A C 11
ATOM 9891 O O . SER A 1 2 ? -1.684 5.206 19.427 1.00 0.00 2 SER A O 11
ATOM 9899 N N . SER A 1 3 ? -1.980 5.638 17.239 1.00 0.00 3 SER A N 11
ATOM 9900 C CA . SER A 1 3 ? -2.716 6.876 17.470 1.00 0.00 3 SER A CA 11
ATOM 9901 C C . SER A 1 3 ? -4.060 6.851 16.748 1.00 0.00 3 SER A C 11
ATOM 9902 O O . SER A 1 3 ? -4.174 6.325 15.642 1.00 0.00 3 SER A O 11
ATOM 9910 N N . GLY A 1 4 ? -5.076 7.427 17.384 1.00 0.00 4 GLY A N 11
ATOM 9911 C CA . GLY A 1 4 ? -6.399 7.461 16.789 1.00 0.00 4 GLY A CA 11
ATOM 9912 C C . GLY A 1 4 ? -7.477 7.822 17.792 1.00 0.00 4 GLY A C 11
ATOM 9913 O O . GLY A 1 4 ? -7.215 7.907 18.992 1.00 0.00 4 GLY A O 11
ATOM 9917 N N . SER A 1 5 ? -8.693 8.036 17.300 1.00 0.00 5 SER A N 11
ATOM 9918 C CA . SER A 1 5 ? -9.814 8.396 18.162 1.00 0.00 5 SER A CA 11
ATOM 9919 C C . SER A 1 5 ? -11.046 7.561 17.827 1.00 0.00 5 SER A C 11
ATOM 9920 O O . SER A 1 5 ? -11.007 6.702 16.946 1.00 0.00 5 SER A O 11
ATOM 9928 N N . SER A 1 6 ? -12.139 7.820 18.538 1.00 0.00 6 SER A N 11
ATOM 9929 C CA . SER A 1 6 ? -13.383 7.090 18.320 1.00 0.00 6 SER A CA 11
ATOM 9930 C C . SER A 1 6 ? -14.510 8.043 17.931 1.00 0.00 6 SER A C 11
ATOM 9931 O O . SER A 1 6 ? -14.323 9.258 17.885 1.00 0.00 6 SER A O 11
ATOM 9939 N N . GLY A 1 7 ? -15.682 7.480 17.652 1.00 0.00 7 GLY A N 11
ATOM 9940 C CA . GLY A 1 7 ? -16.823 8.292 17.271 1.00 0.00 7 GLY A CA 11
ATOM 9941 C C . GLY A 1 7 ? -17.610 7.685 16.127 1.00 0.00 7 GLY A C 11
ATOM 9942 O O . GLY A 1 7 ? -17.113 6.812 15.417 1.00 0.00 7 GLY A O 11
ATOM 9946 N N . ASN A 1 8 ? -18.843 8.148 15.948 1.00 0.00 8 ASN A N 11
ATOM 9947 C CA . ASN A 1 8 ? -19.702 7.643 14.883 1.00 0.00 8 ASN A CA 11
ATOM 9948 C C . ASN A 1 8 ? -19.700 8.590 13.687 1.00 0.00 8 ASN A C 11
ATOM 9949 O O . ASN A 1 8 ? -19.131 9.680 13.746 1.00 0.00 8 ASN A O 11
ATOM 9960 N N . GLY A 1 9 ? -20.342 8.167 12.602 1.00 0.00 9 GLY A N 11
ATOM 9961 C CA . GLY A 1 9 ? -20.402 8.990 11.408 1.00 0.00 9 GLY A CA 11
ATOM 9962 C C . GLY A 1 9 ? -19.460 8.507 10.323 1.00 0.00 9 GLY A C 11
ATOM 9963 O O . GLY A 1 9 ? -19.850 7.726 9.456 1.00 0.00 9 GLY A O 11
ATOM 9967 N N . MET A 1 10 ? -18.217 8.974 10.371 1.00 0.00 10 MET A N 11
ATOM 9968 C CA . MET A 1 10 ? -17.217 8.585 9.383 1.00 0.00 10 MET A CA 11
ATOM 9969 C C . MET A 1 10 ? -16.734 7.159 9.631 1.00 0.00 10 MET A C 11
ATOM 9970 O O . MET A 1 10 ? -16.340 6.456 8.699 1.00 0.00 10 MET A O 11
ATOM 9984 N N . ASP A 1 11 ? -16.768 6.738 10.890 1.00 0.00 11 ASP A N 11
ATOM 9985 C CA . ASP A 1 11 ? -16.334 5.396 11.260 1.00 0.00 11 ASP A CA 11
ATOM 9986 C C . ASP A 1 11 ? -17.108 4.340 10.475 1.00 0.00 11 ASP A C 11
ATOM 9987 O O . ASP A 1 11 ? -16.604 3.245 10.227 1.00 0.00 11 ASP A O 11
ATOM 9996 N N . GLU A 1 12 ? -18.335 4.677 10.090 1.00 0.00 12 GLU A N 11
ATOM 9997 C CA . GLU A 1 12 ? -19.178 3.757 9.336 1.00 0.00 12 GLU A CA 11
ATOM 9998 C C . GLU A 1 12 ? -18.564 3.449 7.973 1.00 0.00 12 GLU A C 11
ATOM 9999 O O . GLU A 1 12 ? -18.823 2.398 7.388 1.00 0.00 12 GLU A O 11
ATOM 10011 N N . GLU A 1 13 ? -17.749 4.374 7.475 1.00 0.00 13 GLU A N 11
ATOM 10012 C CA . GLU A 1 13 ? -17.100 4.202 6.181 1.00 0.00 13 GLU A CA 11
ATOM 10013 C C . GLU A 1 13 ? -15.713 3.585 6.346 1.00 0.00 13 GLU A C 11
ATOM 10014 O O . GLU A 1 13 ? -15.237 2.864 5.470 1.00 0.00 13 GLU A O 11
ATOM 10026 N N . GLN A 1 14 ? -15.073 3.876 7.473 1.00 0.00 14 GLN A N 11
ATOM 10027 C CA . GLN A 1 14 ? -13.741 3.352 7.752 1.00 0.00 14 GLN A CA 11
ATOM 10028 C C . GLN A 1 14 ? -13.786 1.844 7.978 1.00 0.00 14 GLN A C 11
ATOM 10029 O O . GLN A 1 14 ? -12.867 1.122 7.593 1.00 0.00 14 GLN A O 11
ATOM 10043 N N . ARG A 1 15 ? -14.861 1.376 8.604 1.00 0.00 15 ARG A N 11
ATOM 10044 C CA . ARG A 1 15 ? -15.025 -0.045 8.882 1.00 0.00 15 ARG A CA 11
ATOM 10045 C C . ARG A 1 15 ? -14.866 -0.870 7.608 1.00 0.00 15 ARG A C 11
ATOM 10046 O O . ARG A 1 15 ? -14.383 -2.001 7.647 1.00 0.00 15 ARG A O 11
ATOM 10067 N N . GLN A 1 16 ? -15.276 -0.296 6.482 1.00 0.00 16 GLN A N 11
ATOM 10068 C CA . GLN A 1 16 ? -15.179 -0.979 5.198 1.00 0.00 16 GLN A CA 11
ATOM 10069 C C . GLN A 1 16 ? -13.723 -1.137 4.773 1.00 0.00 16 GLN A C 11
ATOM 10070 O O . GLN A 1 16 ? -13.321 -2.187 4.273 1.00 0.00 16 GLN A O 11
ATOM 10084 N N . LYS A 1 17 ? -12.936 -0.085 4.975 1.00 0.00 17 LYS A N 11
ATOM 10085 C CA . LYS A 1 17 ? -11.523 -0.106 4.614 1.00 0.00 17 LYS A CA 11
ATOM 10086 C C . LYS A 1 17 ? -10.783 -1.202 5.374 1.00 0.00 17 LYS A C 11
ATOM 10087 O O . LYS A 1 17 ? -9.802 -1.759 4.881 1.00 0.00 17 LYS A O 11
ATOM 10106 N N . ARG A 1 18 ? -11.261 -1.507 6.577 1.00 0.00 18 ARG A N 11
ATOM 10107 C CA . ARG A 1 18 ? -10.644 -2.536 7.405 1.00 0.00 18 ARG A CA 11
ATOM 10108 C C . ARG A 1 18 ? -10.547 -3.857 6.648 1.00 0.00 18 ARG A C 11
ATOM 10109 O O . ARG A 1 18 ? -9.614 -4.634 6.852 1.00 0.00 18 ARG A O 11
ATOM 10130 N N . ARG A 1 19 ? -11.518 -4.105 5.774 1.00 0.00 19 ARG A N 11
ATOM 10131 C CA . ARG A 1 19 ? -11.542 -5.333 4.988 1.00 0.00 19 ARG A CA 11
ATOM 10132 C C . ARG A 1 19 ? -10.498 -5.288 3.877 1.00 0.00 19 ARG A C 11
ATOM 10133 O O . ARG A 1 19 ? -9.810 -6.276 3.618 1.00 0.00 19 ARG A O 11
ATOM 10154 N N . ARG A 1 20 ? -10.385 -4.136 3.224 1.00 0.00 20 ARG A N 11
ATOM 10155 C CA . ARG A 1 20 ? -9.425 -3.963 2.140 1.00 0.00 20 ARG A CA 11
ATOM 10156 C C . ARG A 1 20 ? -8.001 -4.209 2.630 1.00 0.00 20 ARG A C 11
ATOM 10157 O O . ARG A 1 20 ? -7.139 -4.647 1.867 1.00 0.00 20 ARG A O 11
ATOM 10178 N N . ILE A 1 21 ? -7.762 -3.924 3.905 1.00 0.00 21 ILE A N 11
ATOM 10179 C CA . ILE A 1 21 ? -6.444 -4.114 4.496 1.00 0.00 21 ILE A CA 11
ATOM 10180 C C . ILE A 1 21 ? -6.209 -5.577 4.858 1.00 0.00 21 ILE A C 11
ATOM 10181 O O . ILE A 1 21 ? -5.127 -6.117 4.631 1.00 0.00 21 ILE A O 11
ATOM 10197 N N . GLU A 1 22 ? -7.233 -6.214 5.419 1.00 0.00 22 GLU A N 11
ATOM 10198 C CA . GLU A 1 22 ? -7.138 -7.615 5.810 1.00 0.00 22 GLU A CA 11
ATOM 10199 C C . GLU A 1 22 ? -6.772 -8.490 4.615 1.00 0.00 22 GLU A C 11
ATOM 10200 O O . GLU A 1 22 ? -5.694 -9.084 4.573 1.00 0.00 22 GLU A O 11
ATOM 10212 N N . VAL A 1 23 ? -7.677 -8.566 3.645 1.00 0.00 23 VAL A N 11
ATOM 10213 C CA . VAL A 1 23 ? -7.450 -9.368 2.449 1.00 0.00 23 VAL A CA 11
ATOM 10214 C C . VAL A 1 23 ? -6.110 -9.029 1.806 1.00 0.00 23 VAL A C 11
ATOM 10215 O O . VAL A 1 23 ? -5.389 -9.914 1.347 1.00 0.00 23 VAL A O 11
ATOM 10228 N N . ALA A 1 24 ? -5.783 -7.741 1.777 1.00 0.00 24 ALA A N 11
ATOM 10229 C CA . ALA A 1 24 ? -4.528 -7.284 1.193 1.00 0.00 24 ALA A CA 11
ATOM 10230 C C . ALA A 1 24 ? -3.332 -7.866 1.939 1.00 0.00 24 ALA A C 11
ATOM 10231 O O . ALA A 1 24 ? -2.438 -8.458 1.333 1.00 0.00 24 ALA A O 11
ATOM 10238 N N . LEU A 1 25 ? -3.320 -7.692 3.256 1.00 0.00 25 LEU A N 11
ATOM 10239 C CA . LEU A 1 25 ? -2.233 -8.200 4.085 1.00 0.00 25 LEU A CA 11
ATOM 10240 C C . LEU A 1 25 ? -2.034 -9.696 3.866 1.00 0.00 25 LEU A C 11
ATOM 10241 O O . LEU A 1 25 ? -0.930 -10.147 3.559 1.00 0.00 25 LEU A O 11
ATOM 10257 N N . ILE A 1 26 ? -3.109 -10.460 4.025 1.00 0.00 26 ILE A N 11
ATOM 10258 C CA . ILE A 1 26 ? -3.053 -11.905 3.841 1.00 0.00 26 ILE A CA 11
ATOM 10259 C C . ILE A 1 26 ? -2.460 -12.264 2.483 1.00 0.00 26 ILE A C 11
ATOM 10260 O O . ILE A 1 26 ? -1.447 -12.958 2.401 1.00 0.00 26 ILE A O 11
ATOM 10276 N N . GLU A 1 27 ? -3.098 -11.785 1.419 1.00 0.00 27 GLU A N 11
ATOM 10277 C CA . GLU A 1 27 ? -2.632 -12.055 0.064 1.00 0.00 27 GLU A CA 11
ATOM 10278 C C . GLU A 1 27 ? -1.156 -11.700 -0.085 1.00 0.00 27 GLU A C 11
ATOM 10279 O O . GLU A 1 27 ? -0.374 -12.469 -0.644 1.00 0.00 27 GLU A O 11
ATOM 10291 N N . TYR A 1 28 ? -0.782 -10.529 0.419 1.00 0.00 28 TYR A N 11
ATOM 10292 C CA . TYR A 1 28 ? 0.600 -10.069 0.340 1.00 0.00 28 TYR A CA 11
ATOM 10293 C C . TYR A 1 28 ? 1.541 -11.051 1.031 1.00 0.00 28 TYR A C 11
ATOM 10294 O O . TYR A 1 28 ? 2.524 -11.504 0.443 1.00 0.00 28 TYR A O 11
ATOM 10312 N N . ARG A 1 29 ? 1.232 -11.377 2.282 1.00 0.00 29 ARG A N 11
ATOM 10313 C CA . ARG A 1 29 ? 2.050 -12.304 3.054 1.00 0.00 29 ARG A CA 11
ATOM 10314 C C . ARG A 1 29 ? 2.288 -13.596 2.277 1.00 0.00 29 ARG A C 11
ATOM 10315 O O . ARG A 1 29 ? 3.422 -14.055 2.151 1.00 0.00 29 ARG A O 11
ATOM 10336 N N . GLU A 1 30 ? 1.210 -14.176 1.758 1.00 0.00 30 GLU A N 11
ATOM 10337 C CA . GLU A 1 30 ? 1.302 -15.415 0.995 1.00 0.00 30 GLU A CA 11
ATOM 10338 C C . GLU A 1 30 ? 2.229 -15.246 -0.205 1.00 0.00 30 GLU A C 11
ATOM 10339 O O . GLU A 1 30 ? 3.100 -16.081 -0.454 1.00 0.00 30 GLU A O 11
ATOM 10351 N N . THR A 1 31 ? 2.035 -14.161 -0.948 1.00 0.00 31 THR A N 11
ATOM 10352 C CA . THR A 1 31 ? 2.851 -13.883 -2.123 1.00 0.00 31 THR A CA 11
ATOM 10353 C C . THR A 1 31 ? 4.331 -13.822 -1.763 1.00 0.00 31 THR A C 11
ATOM 10354 O O . THR A 1 31 ? 5.182 -14.317 -2.504 1.00 0.00 31 THR A O 11
ATOM 10365 N N . LEU A 1 32 ? 4.633 -13.213 -0.621 1.00 0.00 32 LEU A N 11
ATOM 10366 C CA . LEU A 1 32 ? 6.012 -13.088 -0.162 1.00 0.00 32 LEU A CA 11
ATOM 10367 C C . LEU A 1 32 ? 6.595 -14.453 0.186 1.00 0.00 32 LEU A C 11
ATOM 10368 O O . LEU A 1 32 ? 7.729 -14.765 -0.178 1.00 0.00 32 LEU A O 11
ATOM 10384 N N . GLU A 1 33 ? 5.813 -15.264 0.892 1.00 0.00 33 GLU A N 11
ATOM 10385 C CA . GLU A 1 33 ? 6.253 -16.596 1.287 1.00 0.00 33 GLU A CA 11
ATOM 10386 C C . GLU A 1 33 ? 6.577 -17.448 0.063 1.00 0.00 33 GLU A C 11
ATOM 10387 O O . GLU A 1 33 ? 7.578 -18.164 0.041 1.00 0.00 33 GLU A O 11
ATOM 10399 N N . GLU A 1 34 ? 5.723 -17.364 -0.952 1.00 0.00 34 GLU A N 11
ATOM 10400 C CA . GLU A 1 34 ? 5.919 -18.128 -2.179 1.00 0.00 34 GLU A CA 11
ATOM 10401 C C . GLU A 1 34 ? 6.981 -17.478 -3.061 1.00 0.00 34 GLU A C 11
ATOM 10402 O O . GLU A 1 34 ? 7.619 -18.145 -3.874 1.00 0.00 34 GLU A O 11
ATOM 10414 N N . GLN A 1 35 ? 7.163 -16.172 -2.893 1.00 0.00 35 GLN A N 11
ATOM 10415 C CA . GLN A 1 35 ? 8.147 -15.432 -3.675 1.00 0.00 35 GLN A CA 11
ATOM 10416 C C . GLN A 1 35 ? 9.559 -15.927 -3.382 1.00 0.00 35 GLN A C 11
ATOM 10417 O O . GLN A 1 35 ? 10.493 -15.651 -4.134 1.00 0.00 35 GLN A O 11
ATOM 10431 N N . GLY A 1 36 ? 9.708 -16.661 -2.283 1.00 0.00 36 GLY A N 11
ATOM 10432 C CA . GLY A 1 36 ? 11.010 -17.182 -1.910 1.00 0.00 36 GLY A CA 11
ATOM 10433 C C . GLY A 1 36 ? 11.500 -16.626 -0.588 1.00 0.00 36 GLY A C 11
ATOM 10434 O O . GLY A 1 36 ? 12.673 -16.769 -0.244 1.00 0.00 36 GLY A O 11
ATOM 10438 N N . MET A 1 37 ? 10.601 -15.989 0.154 1.00 0.00 37 MET A N 11
ATOM 10439 C CA . MET A 1 37 ? 10.949 -15.409 1.446 1.00 0.00 37 MET A CA 11
ATOM 10440 C C . MET A 1 37 ? 10.551 -16.341 2.586 1.00 0.00 37 MET A C 11
ATOM 10441 O O . MET A 1 37 ? 9.373 -16.656 2.761 1.00 0.00 37 MET A O 11
ATOM 10455 N N . LYS A 1 38 ? 11.538 -16.779 3.359 1.00 0.00 38 LYS A N 11
ATOM 10456 C CA . LYS A 1 38 ? 11.291 -17.674 4.483 1.00 0.00 38 LYS A CA 11
ATOM 10457 C C . LYS A 1 38 ? 11.710 -17.024 5.798 1.00 0.00 38 LYS A C 11
ATOM 10458 O O . LYS A 1 38 ? 11.411 -17.535 6.876 1.00 0.00 38 LYS A O 11
ATOM 10477 N N . ASN A 1 39 ? 12.402 -15.894 5.701 1.00 0.00 39 ASN A N 11
ATOM 10478 C CA . ASN A 1 39 ? 12.861 -15.174 6.883 1.00 0.00 39 ASN A CA 11
ATOM 10479 C C . ASN A 1 39 ? 11.758 -14.277 7.436 1.00 0.00 39 ASN A C 11
ATOM 10480 O O . ASN A 1 39 ? 10.944 -13.723 6.696 1.00 0.00 39 ASN A O 11
ATOM 10491 N N . PRO A 1 40 ? 11.728 -14.128 8.769 1.00 0.00 40 PRO A N 11
ATOM 10492 C CA . PRO A 1 40 ? 10.731 -13.298 9.450 1.00 0.00 40 PRO A CA 11
ATOM 10493 C C . PRO A 1 40 ? 10.939 -11.810 9.191 1.00 0.00 40 PRO A C 11
ATOM 10494 O O . PRO A 1 40 ? 10.000 -11.093 8.849 1.00 0.00 40 PRO A O 11
ATOM 10505 N N . GLU A 1 41 ? 12.177 -11.353 9.355 1.00 0.00 41 GLU A N 11
ATOM 10506 C CA . GLU A 1 41 ? 12.507 -9.949 9.138 1.00 0.00 41 GLU A CA 11
ATOM 10507 C C . GLU A 1 41 ? 12.048 -9.489 7.758 1.00 0.00 41 GLU A C 11
ATOM 10508 O O . GLU A 1 41 ? 11.442 -8.428 7.616 1.00 0.00 41 GLU A O 11
ATOM 10520 N N . GLU A 1 42 ? 12.343 -10.297 6.743 1.00 0.00 42 GLU A N 11
ATOM 10521 C CA . GLU A 1 42 ? 11.962 -9.972 5.374 1.00 0.00 42 GLU A CA 11
ATOM 10522 C C . GLU A 1 42 ? 10.452 -9.779 5.260 1.00 0.00 42 GLU A C 11
ATOM 10523 O O . GLU A 1 42 ? 9.975 -8.675 4.993 1.00 0.00 42 GLU A O 11
ATOM 10535 N N . ILE A 1 43 ? 9.707 -10.859 5.465 1.00 0.00 43 ILE A N 11
ATOM 10536 C CA . ILE A 1 43 ? 8.252 -10.809 5.386 1.00 0.00 43 ILE A CA 11
ATOM 10537 C C . ILE A 1 43 ? 7.692 -9.698 6.267 1.00 0.00 43 ILE A C 11
ATOM 10538 O O . ILE A 1 43 ? 6.971 -8.820 5.792 1.00 0.00 43 ILE A O 11
ATOM 10554 N N . GLU A 1 44 ? 8.029 -9.741 7.552 1.00 0.00 44 GLU A N 11
ATOM 10555 C CA . GLU A 1 44 ? 7.560 -8.736 8.498 1.00 0.00 44 GLU A CA 11
ATOM 10556 C C . GLU A 1 44 ? 7.838 -7.328 7.979 1.00 0.00 44 GLU A C 11
ATOM 10557 O O . GLU A 1 44 ? 6.990 -6.440 8.077 1.00 0.00 44 GLU A O 11
ATOM 10569 N N . ARG A 1 45 ? 9.031 -7.131 7.428 1.00 0.00 45 ARG A N 11
ATOM 10570 C CA . ARG A 1 45 ? 9.422 -5.832 6.895 1.00 0.00 45 ARG A CA 11
ATOM 10571 C C . ARG A 1 45 ? 8.463 -5.384 5.796 1.00 0.00 45 ARG A C 11
ATOM 10572 O O . ARG A 1 45 ? 7.808 -4.348 5.913 1.00 0.00 45 ARG A O 11
ATOM 10593 N N . LYS A 1 46 ? 8.385 -6.171 4.729 1.00 0.00 46 LYS A N 11
ATOM 10594 C CA . LYS A 1 46 ? 7.505 -5.858 3.609 1.00 0.00 46 LYS A CA 11
ATOM 10595 C C . LYS A 1 46 ? 6.064 -5.690 4.079 1.00 0.00 46 LYS A C 11
ATOM 10596 O O . LYS A 1 46 ? 5.442 -4.653 3.848 1.00 0.00 46 LYS A O 11
ATOM 10615 N N . VAL A 1 47 ? 5.539 -6.715 4.742 1.00 0.00 47 VAL A N 11
ATOM 10616 C CA . VAL A 1 47 ? 4.172 -6.680 5.247 1.00 0.00 47 VAL A CA 11
ATOM 10617 C C . VAL A 1 47 ? 3.922 -5.419 6.068 1.00 0.00 47 VAL A C 11
ATOM 10618 O O . VAL A 1 47 ? 2.923 -4.728 5.873 1.00 0.00 47 VAL A O 11
ATOM 10631 N N . GLU A 1 48 ? 4.837 -5.127 6.987 1.00 0.00 48 GLU A N 11
ATOM 10632 C CA . GLU A 1 48 ? 4.716 -3.950 7.838 1.00 0.00 48 GLU A CA 11
ATOM 10633 C C . GLU A 1 48 ? 4.576 -2.683 6.998 1.00 0.00 48 GLU A C 11
ATOM 10634 O O . GLU A 1 48 ? 3.681 -1.869 7.228 1.00 0.00 48 GLU A O 11
ATOM 10646 N N . ILE A 1 49 ? 5.467 -2.525 6.025 1.00 0.00 49 ILE A N 11
ATOM 10647 C CA . ILE A 1 49 ? 5.442 -1.359 5.150 1.00 0.00 49 ILE A CA 11
ATOM 10648 C C . ILE A 1 49 ? 4.105 -1.241 4.428 1.00 0.00 49 ILE A C 11
ATOM 10649 O O . ILE A 1 49 ? 3.559 -0.148 4.287 1.00 0.00 49 ILE A O 11
ATOM 10665 N N . ASN A 1 50 ? 3.581 -2.375 3.975 1.00 0.00 50 ASN A N 11
ATOM 10666 C CA . ASN A 1 50 ? 2.306 -2.400 3.267 1.00 0.00 50 ASN A CA 11
ATOM 10667 C C . ASN A 1 50 ? 1.166 -1.975 4.188 1.00 0.00 50 ASN A C 11
ATOM 10668 O O . ASN A 1 50 ? 0.376 -1.093 3.848 1.00 0.00 50 ASN A O 11
ATOM 10679 N N . ARG A 1 51 ? 1.087 -2.607 5.354 1.00 0.00 51 ARG A N 11
ATOM 10680 C CA . ARG A 1 51 ? 0.043 -2.295 6.323 1.00 0.00 51 ARG A CA 11
ATOM 10681 C C . ARG A 1 51 ? 0.025 -0.802 6.640 1.00 0.00 51 ARG A C 11
ATOM 10682 O O . ARG A 1 51 ? -1.024 -0.159 6.592 1.00 0.00 51 ARG A O 11
ATOM 10703 N N . LYS A 1 52 ? 1.192 -0.257 6.966 1.00 0.00 52 LYS A N 11
ATOM 10704 C CA . LYS A 1 52 ? 1.311 1.159 7.290 1.00 0.00 52 LYS A CA 11
ATOM 10705 C C . LYS A 1 52 ? 0.865 2.026 6.118 1.00 0.00 52 LYS A C 11
ATOM 10706 O O . LYS A 1 52 ? 0.082 2.961 6.287 1.00 0.00 52 LYS A O 11
ATOM 10725 N N . ARG A 1 53 ? 1.366 1.708 4.928 1.00 0.00 53 ARG A N 11
ATOM 10726 C CA . ARG A 1 53 ? 1.018 2.458 3.728 1.00 0.00 53 ARG A CA 11
ATOM 10727 C C . ARG A 1 53 ? -0.486 2.413 3.475 1.00 0.00 53 ARG A C 11
ATOM 10728 O O . ARG A 1 53 ? -1.090 3.410 3.077 1.00 0.00 53 ARG A O 11
ATOM 10749 N N . LEU A 1 54 ? -1.085 1.250 3.709 1.00 0.00 54 LEU A N 11
ATOM 10750 C CA . LEU A 1 54 ? -2.519 1.074 3.507 1.00 0.00 54 LEU A CA 11
ATOM 10751 C C . LEU A 1 54 ? -3.316 1.908 4.505 1.00 0.00 54 LEU A C 11
ATOM 10752 O O . LEU A 1 54 ? -4.146 2.730 4.117 1.00 0.00 54 LEU A O 11
ATOM 10768 N N . GLU A 1 55 ? -3.056 1.692 5.790 1.00 0.00 55 GLU A N 11
ATOM 10769 C CA . GLU A 1 55 ? -3.749 2.425 6.843 1.00 0.00 55 GLU A CA 11
ATOM 10770 C C . GLU A 1 55 ? -3.669 3.930 6.601 1.00 0.00 55 GLU A C 11
ATOM 10771 O O . GLU A 1 55 ? -4.658 4.647 6.750 1.00 0.00 55 GLU A O 11
ATOM 10783 N N . VAL A 1 56 ? -2.483 4.401 6.228 1.00 0.00 56 VAL A N 11
ATOM 10784 C CA . VAL A 1 56 ? -2.273 5.819 5.965 1.00 0.00 56 VAL A CA 11
ATOM 10785 C C . VAL A 1 56 ? -2.919 6.236 4.648 1.00 0.00 56 VAL A C 11
ATOM 10786 O O . VAL A 1 56 ? -3.350 7.378 4.490 1.00 0.00 56 VAL A O 11
ATOM 10799 N N . ASP A 1 57 ? -2.983 5.302 3.706 1.00 0.00 57 ASP A N 11
ATOM 10800 C CA . ASP A 1 57 ? -3.579 5.571 2.402 1.00 0.00 57 ASP A CA 11
ATOM 10801 C C . ASP A 1 57 ? -5.092 5.728 2.517 1.00 0.00 57 ASP A C 11
ATOM 10802 O O . ASP A 1 57 ? -5.709 6.468 1.751 1.00 0.00 57 ASP A O 11
ATOM 10811 N N . TYR A 1 58 ? -5.682 5.027 3.479 1.00 0.00 58 TYR A N 11
ATOM 10812 C CA . TYR A 1 58 ? -7.123 5.086 3.692 1.00 0.00 58 TYR A CA 11
ATOM 10813 C C . TYR A 1 58 ? -7.473 6.109 4.769 1.00 0.00 58 TYR A C 11
ATOM 10814 O O . TYR A 1 58 ? -8.535 6.038 5.387 1.00 0.00 58 TYR A O 11
ATOM 10832 N N . GLY A 1 59 ? -6.571 7.061 4.987 1.00 0.00 59 GLY A N 11
ATOM 10833 C CA . GLY A 1 59 ? -6.802 8.086 5.988 1.00 0.00 59 GLY A CA 11
ATOM 10834 C C . GLY A 1 59 ? -7.166 7.504 7.340 1.00 0.00 59 GLY A C 11
ATOM 10835 O O . GLY A 1 59 ? -7.863 8.141 8.131 1.00 0.00 59 GLY A O 11
ATOM 10839 N N . LEU A 1 60 ? -6.696 6.291 7.606 1.00 0.00 60 LEU A N 11
ATOM 10840 C CA . LEU A 1 60 ? -6.977 5.622 8.871 1.00 0.00 60 LEU A CA 11
ATOM 10841 C C . LEU A 1 60 ? -5.893 5.925 9.900 1.00 0.00 60 LEU A C 11
ATOM 10842 O O . LEU A 1 60 ? -6.155 5.954 11.103 1.00 0.00 60 LEU A O 11
ATOM 10858 N N . SER A 1 61 ? -4.675 6.151 9.420 1.00 0.00 61 SER A N 11
ATOM 10859 C CA . SER A 1 61 ? -3.550 6.451 10.298 1.00 0.00 61 SER A CA 11
ATOM 10860 C C . SER A 1 61 ? -2.837 7.724 9.853 1.00 0.00 61 SER A C 11
ATOM 10861 O O . SER A 1 61 ? -2.899 8.106 8.685 1.00 0.00 61 SER A O 11
ATOM 10869 N N . GLY A 1 1 ? -11.782 27.131 3.485 1.00 0.00 1 GLY A N 12
ATOM 10870 C CA . GLY A 1 1 ? -11.895 26.394 4.730 1.00 0.00 1 GLY A CA 12
ATOM 10871 C C . GLY A 1 1 ? -12.559 25.043 4.547 1.00 0.00 1 GLY A C 12
ATOM 10872 O O . GLY A 1 1 ? -11.882 24.029 4.382 1.00 0.00 1 GLY A O 12
ATOM 10876 N N . SER A 1 2 ? -13.888 25.030 4.577 1.00 0.00 2 SER A N 12
ATOM 10877 C CA . SER A 1 2 ? -14.643 23.793 4.419 1.00 0.00 2 SER A CA 12
ATOM 10878 C C . SER A 1 2 ? -16.056 24.080 3.920 1.00 0.00 2 SER A C 12
ATOM 10879 O O . SER A 1 2 ? -16.759 24.930 4.466 1.00 0.00 2 SER A O 12
ATOM 10887 N N . SER A 1 3 ? -16.465 23.364 2.877 1.00 0.00 3 SER A N 12
ATOM 10888 C CA . SER A 1 3 ? -17.793 23.543 2.301 1.00 0.00 3 SER A CA 12
ATOM 10889 C C . SER A 1 3 ? -18.550 22.219 2.259 1.00 0.00 3 SER A C 12
ATOM 10890 O O . SER A 1 3 ? -19.169 21.877 1.252 1.00 0.00 3 SER A O 12
ATOM 10898 N N . GLY A 1 4 ? -18.496 21.479 3.362 1.00 0.00 4 GLY A N 12
ATOM 10899 C CA . GLY A 1 4 ? -19.180 20.201 3.431 1.00 0.00 4 GLY A CA 12
ATOM 10900 C C . GLY A 1 4 ? -19.561 19.823 4.849 1.00 0.00 4 GLY A C 12
ATOM 10901 O O . GLY A 1 4 ? -18.813 19.128 5.536 1.00 0.00 4 GLY A O 12
ATOM 10905 N N . SER A 1 5 ? -20.728 20.284 5.290 1.00 0.00 5 SER A N 12
ATOM 10906 C CA . SER A 1 5 ? -21.204 19.996 6.637 1.00 0.00 5 SER A CA 12
ATOM 10907 C C . SER A 1 5 ? -21.941 18.661 6.678 1.00 0.00 5 SER A C 12
ATOM 10908 O O . SER A 1 5 ? -23.151 18.614 6.898 1.00 0.00 5 SER A O 12
ATOM 10916 N N . SER A 1 6 ? -21.202 17.577 6.465 1.00 0.00 6 SER A N 12
ATOM 10917 C CA . SER A 1 6 ? -21.785 16.240 6.473 1.00 0.00 6 SER A CA 12
ATOM 10918 C C . SER A 1 6 ? -22.278 15.871 7.869 1.00 0.00 6 SER A C 12
ATOM 10919 O O . SER A 1 6 ? -21.741 16.337 8.873 1.00 0.00 6 SER A O 12
ATOM 10927 N N . GLY A 1 7 ? -23.306 15.030 7.924 1.00 0.00 7 GLY A N 12
ATOM 10928 C CA . GLY A 1 7 ? -23.856 14.612 9.200 1.00 0.00 7 GLY A CA 12
ATOM 10929 C C . GLY A 1 7 ? -24.502 13.242 9.133 1.00 0.00 7 GLY A C 12
ATOM 10930 O O . GLY A 1 7 ? -25.429 12.949 9.886 1.00 0.00 7 GLY A O 12
ATOM 10934 N N . ASN A 1 8 ? -24.013 12.403 8.226 1.00 0.00 8 ASN A N 12
ATOM 10935 C CA . ASN A 1 8 ? -24.551 11.057 8.062 1.00 0.00 8 ASN A CA 12
ATOM 10936 C C . ASN A 1 8 ? -23.829 10.067 8.971 1.00 0.00 8 ASN A C 12
ATOM 10937 O O . ASN A 1 8 ? -24.396 9.576 9.945 1.00 0.00 8 ASN A O 12
ATOM 10948 N N . GLY A 1 9 ? -22.572 9.780 8.645 1.00 0.00 9 GLY A N 12
ATOM 10949 C CA . GLY A 1 9 ? -21.793 8.851 9.442 1.00 0.00 9 GLY A CA 12
ATOM 10950 C C . GLY A 1 9 ? -20.441 8.551 8.825 1.00 0.00 9 GLY A C 12
ATOM 10951 O O . GLY A 1 9 ? -20.348 8.246 7.637 1.00 0.00 9 GLY A O 12
ATOM 10955 N N . MET A 1 10 ? -19.390 8.639 9.634 1.00 0.00 10 MET A N 12
ATOM 10956 C CA . MET A 1 10 ? -18.037 8.374 9.160 1.00 0.00 10 MET A CA 12
ATOM 10957 C C . MET A 1 10 ? -17.501 7.072 9.746 1.00 0.00 10 MET A C 12
ATOM 10958 O O . MET A 1 10 ? -16.319 6.969 10.076 1.00 0.00 10 MET A O 12
ATOM 10972 N N . ASP A 1 11 ? -18.376 6.081 9.874 1.00 0.00 11 ASP A N 12
ATOM 10973 C CA . ASP A 1 11 ? -17.990 4.785 10.420 1.00 0.00 11 ASP A CA 12
ATOM 10974 C C . ASP A 1 11 ? -18.169 3.682 9.381 1.00 0.00 11 ASP A C 12
ATOM 10975 O O . ASP A 1 11 ? -17.344 2.776 9.276 1.00 0.00 11 ASP A O 12
ATOM 10984 N N . GLU A 1 12 ? -19.254 3.767 8.616 1.00 0.00 12 GLU A N 12
ATOM 10985 C CA . GLU A 1 12 ? -19.541 2.775 7.587 1.00 0.00 12 GLU A CA 12
ATOM 10986 C C . GLU A 1 12 ? -18.433 2.742 6.538 1.00 0.00 12 GLU A C 12
ATOM 10987 O O . GLU A 1 12 ? -18.215 1.724 5.883 1.00 0.00 12 GLU A O 12
ATOM 10999 N N . GLU A 1 13 ? -17.738 3.865 6.385 1.00 0.00 13 GLU A N 12
ATOM 11000 C CA . GLU A 1 13 ? -16.654 3.965 5.415 1.00 0.00 13 GLU A CA 12
ATOM 11001 C C . GLU A 1 13 ? -15.378 3.326 5.957 1.00 0.00 13 GLU A C 12
ATOM 11002 O O . GLU A 1 13 ? -14.650 2.653 5.228 1.00 0.00 13 GLU A O 12
ATOM 11014 N N . GLN A 1 14 ? -15.114 3.544 7.242 1.00 0.00 14 GLN A N 12
ATOM 11015 C CA . GLN A 1 14 ? -13.926 2.991 7.881 1.00 0.00 14 GLN A CA 12
ATOM 11016 C C . GLN A 1 14 ? -14.052 1.481 8.052 1.00 0.00 14 GLN A C 12
ATOM 11017 O O . GLN A 1 14 ? -13.137 0.730 7.716 1.00 0.00 14 GLN A O 12
ATOM 11031 N N . ARG A 1 15 ? -15.192 1.044 8.578 1.00 0.00 15 ARG A N 12
ATOM 11032 C CA . ARG A 1 15 ? -15.437 -0.377 8.795 1.00 0.00 15 ARG A CA 12
ATOM 11033 C C . ARG A 1 15 ? -15.180 -1.174 7.519 1.00 0.00 15 ARG A C 12
ATOM 11034 O O . ARG A 1 15 ? -14.736 -2.321 7.572 1.00 0.00 15 ARG A O 12
ATOM 11055 N N . GLN A 1 16 ? -15.462 -0.559 6.376 1.00 0.00 16 GLN A N 12
ATOM 11056 C CA . GLN A 1 16 ? -15.263 -1.212 5.088 1.00 0.00 16 GLN A CA 12
ATOM 11057 C C . GLN A 1 16 ? -13.781 -1.275 4.733 1.00 0.00 16 GLN A C 12
ATOM 11058 O O . GLN A 1 16 ? -13.272 -2.319 4.326 1.00 0.00 16 GLN A O 12
ATOM 11072 N N . LYS A 1 17 ? -13.092 -0.149 4.889 1.00 0.00 17 LYS A N 12
ATOM 11073 C CA . LYS A 1 17 ? -11.668 -0.074 4.587 1.00 0.00 17 LYS A CA 12
ATOM 11074 C C . LYS A 1 17 ? -10.902 -1.187 5.296 1.00 0.00 17 LYS A C 12
ATOM 11075 O O . LYS A 1 17 ? -9.920 -1.710 4.769 1.00 0.00 17 LYS A O 12
ATOM 11094 N N . ARG A 1 18 ? -11.359 -1.544 6.492 1.00 0.00 18 ARG A N 12
ATOM 11095 C CA . ARG A 1 18 ? -10.716 -2.594 7.272 1.00 0.00 18 ARG A CA 12
ATOM 11096 C C . ARG A 1 18 ? -10.575 -3.872 6.451 1.00 0.00 18 ARG A C 12
ATOM 11097 O O . ARG A 1 18 ? -9.544 -4.544 6.503 1.00 0.00 18 ARG A O 12
ATOM 11118 N N . ARG A 1 19 ? -11.617 -4.202 5.695 1.00 0.00 19 ARG A N 12
ATOM 11119 C CA . ARG A 1 19 ? -11.609 -5.400 4.865 1.00 0.00 19 ARG A CA 12
ATOM 11120 C C . ARG A 1 19 ? -10.585 -5.277 3.741 1.00 0.00 19 ARG A C 12
ATOM 11121 O O . ARG A 1 19 ? -10.080 -6.279 3.235 1.00 0.00 19 ARG A O 12
ATOM 11142 N N . ARG A 1 20 ? -10.283 -4.041 3.356 1.00 0.00 20 ARG A N 12
ATOM 11143 C CA . ARG A 1 20 ? -9.320 -3.786 2.291 1.00 0.00 20 ARG A CA 12
ATOM 11144 C C . ARG A 1 20 ? -7.900 -4.089 2.758 1.00 0.00 20 ARG A C 12
ATOM 11145 O O . ARG A 1 20 ? -7.066 -4.554 1.980 1.00 0.00 20 ARG A O 12
ATOM 11166 N N . ILE A 1 21 ? -7.632 -3.823 4.032 1.00 0.00 21 ILE A N 12
ATOM 11167 C CA . ILE A 1 21 ? -6.313 -4.067 4.603 1.00 0.00 21 ILE A CA 12
ATOM 11168 C C . ILE A 1 21 ? -6.126 -5.542 4.941 1.00 0.00 21 ILE A C 12
ATOM 11169 O O . ILE A 1 21 ? -5.064 -6.115 4.699 1.00 0.00 21 ILE A O 12
ATOM 11185 N N . GLU A 1 22 ? -7.166 -6.152 5.502 1.00 0.00 22 GLU A N 12
ATOM 11186 C CA . GLU A 1 22 ? -7.115 -7.561 5.874 1.00 0.00 22 GLU A CA 12
ATOM 11187 C C . GLU A 1 22 ? -6.775 -8.430 4.666 1.00 0.00 22 GLU A C 12
ATOM 11188 O O . GLU A 1 22 ? -5.708 -9.040 4.607 1.00 0.00 22 GLU A O 12
ATOM 11200 N N . VAL A 1 23 ? -7.692 -8.482 3.705 1.00 0.00 23 VAL A N 12
ATOM 11201 C CA . VAL A 1 23 ? -7.491 -9.275 2.498 1.00 0.00 23 VAL A CA 12
ATOM 11202 C C . VAL A 1 23 ? -6.155 -8.946 1.841 1.00 0.00 23 VAL A C 12
ATOM 11203 O O . VAL A 1 23 ? -5.412 -9.841 1.439 1.00 0.00 23 VAL A O 12
ATOM 11216 N N . ALA A 1 24 ? -5.856 -7.655 1.735 1.00 0.00 24 ALA A N 12
ATOM 11217 C CA . ALA A 1 24 ? -4.609 -7.207 1.128 1.00 0.00 24 ALA A CA 12
ATOM 11218 C C . ALA A 1 24 ? -3.404 -7.810 1.843 1.00 0.00 24 ALA A C 12
ATOM 11219 O O . ALA A 1 24 ? -2.533 -8.411 1.213 1.00 0.00 24 ALA A O 12
ATOM 11226 N N . LEU A 1 25 ? -3.359 -7.644 3.160 1.00 0.00 25 LEU A N 12
ATOM 11227 C CA . LEU A 1 25 ? -2.260 -8.171 3.961 1.00 0.00 25 LEU A CA 12
ATOM 11228 C C . LEU A 1 25 ? -2.083 -9.667 3.725 1.00 0.00 25 LEU A C 12
ATOM 11229 O O . LEU A 1 25 ? -0.980 -10.134 3.436 1.00 0.00 25 LEU A O 12
ATOM 11245 N N . ILE A 1 26 ? -3.175 -10.414 3.847 1.00 0.00 26 ILE A N 12
ATOM 11246 C CA . ILE A 1 26 ? -3.141 -11.857 3.643 1.00 0.00 26 ILE A CA 12
ATOM 11247 C C . ILE A 1 26 ? -2.508 -12.207 2.301 1.00 0.00 26 ILE A C 12
ATOM 11248 O O . ILE A 1 26 ? -1.501 -12.912 2.245 1.00 0.00 26 ILE A O 12
ATOM 11264 N N . GLU A 1 27 ? -3.105 -11.709 1.223 1.00 0.00 27 GLU A N 12
ATOM 11265 C CA . GLU A 1 27 ? -2.598 -11.970 -0.119 1.00 0.00 27 GLU A CA 12
ATOM 11266 C C . GLU A 1 27 ? -1.113 -11.633 -0.215 1.00 0.00 27 GLU A C 12
ATOM 11267 O O . GLU A 1 27 ? -0.331 -12.386 -0.795 1.00 0.00 27 GLU A O 12
ATOM 11279 N N . TYR A 1 28 ? -0.732 -10.497 0.359 1.00 0.00 28 TYR A N 12
ATOM 11280 C CA . TYR A 1 28 ? 0.658 -10.058 0.336 1.00 0.00 28 TYR A CA 12
ATOM 11281 C C . TYR A 1 28 ? 1.559 -11.064 1.045 1.00 0.00 28 TYR A C 12
ATOM 11282 O O . TYR A 1 28 ? 2.559 -11.518 0.489 1.00 0.00 28 TYR A O 12
ATOM 11300 N N . ARG A 1 29 ? 1.196 -11.409 2.276 1.00 0.00 29 ARG A N 12
ATOM 11301 C CA . ARG A 1 29 ? 1.970 -12.361 3.063 1.00 0.00 29 ARG A CA 12
ATOM 11302 C C . ARG A 1 29 ? 2.217 -13.644 2.274 1.00 0.00 29 ARG A C 12
ATOM 11303 O O . ARG A 1 29 ? 3.355 -14.096 2.148 1.00 0.00 29 ARG A O 12
ATOM 11324 N N . GLU A 1 30 ? 1.144 -14.225 1.746 1.00 0.00 30 GLU A N 12
ATOM 11325 C CA . GLU A 1 30 ? 1.246 -15.456 0.972 1.00 0.00 30 GLU A CA 12
ATOM 11326 C C . GLU A 1 30 ? 2.196 -15.278 -0.209 1.00 0.00 30 GLU A C 12
ATOM 11327 O O . GLU A 1 30 ? 3.086 -16.100 -0.435 1.00 0.00 30 GLU A O 12
ATOM 11339 N N . THR A 1 31 ? 2.001 -14.200 -0.962 1.00 0.00 31 THR A N 12
ATOM 11340 C CA . THR A 1 31 ? 2.838 -13.914 -2.120 1.00 0.00 31 THR A CA 12
ATOM 11341 C C . THR A 1 31 ? 4.313 -13.883 -1.738 1.00 0.00 31 THR A C 12
ATOM 11342 O O . THR A 1 31 ? 5.166 -14.384 -2.473 1.00 0.00 31 THR A O 12
ATOM 11353 N N . LEU A 1 32 ? 4.609 -13.292 -0.586 1.00 0.00 32 LEU A N 12
ATOM 11354 C CA . LEU A 1 32 ? 5.983 -13.197 -0.105 1.00 0.00 32 LEU A CA 12
ATOM 11355 C C . LEU A 1 32 ? 6.533 -14.574 0.251 1.00 0.00 32 LEU A C 12
ATOM 11356 O O . LEU A 1 32 ? 7.669 -14.905 -0.086 1.00 0.00 32 LEU A O 12
ATOM 11372 N N . GLU A 1 33 ? 5.717 -15.373 0.932 1.00 0.00 33 GLU A N 12
ATOM 11373 C CA . GLU A 1 33 ? 6.122 -16.715 1.332 1.00 0.00 33 GLU A CA 12
ATOM 11374 C C . GLU A 1 33 ? 6.464 -17.567 0.112 1.00 0.00 33 GLU A C 12
ATOM 11375 O O . GLU A 1 33 ? 7.424 -18.336 0.129 1.00 0.00 33 GLU A O 12
ATOM 11387 N N . GLU A 1 34 ? 5.669 -17.423 -0.943 1.00 0.00 34 GLU A N 12
ATOM 11388 C CA . GLU A 1 34 ? 5.886 -18.180 -2.171 1.00 0.00 34 GLU A CA 12
ATOM 11389 C C . GLU A 1 34 ? 6.972 -17.532 -3.025 1.00 0.00 34 GLU A C 12
ATOM 11390 O O . GLU A 1 34 ? 7.620 -18.197 -3.832 1.00 0.00 34 GLU A O 12
ATOM 11402 N N . GLN A 1 35 ? 7.162 -16.229 -2.841 1.00 0.00 35 GLN A N 12
ATOM 11403 C CA . GLN A 1 35 ? 8.168 -15.491 -3.595 1.00 0.00 35 GLN A CA 12
ATOM 11404 C C . GLN A 1 35 ? 9.561 -16.060 -3.347 1.00 0.00 35 GLN A C 12
ATOM 11405 O O . GLN A 1 35 ? 10.480 -15.844 -4.136 1.00 0.00 35 GLN A O 12
ATOM 11419 N N . GLY A 1 36 ? 9.710 -16.789 -2.245 1.00 0.00 36 GLY A N 12
ATOM 11420 C CA . GLY A 1 36 ? 10.994 -17.378 -1.913 1.00 0.00 36 GLY A CA 12
ATOM 11421 C C . GLY A 1 36 ? 11.563 -16.836 -0.617 1.00 0.00 36 GLY A C 12
ATOM 11422 O O . GLY A 1 36 ? 12.763 -16.939 -0.366 1.00 0.00 36 GLY A O 12
ATOM 11426 N N . MET A 1 37 ? 10.698 -16.255 0.209 1.00 0.00 37 MET A N 12
ATOM 11427 C CA . MET A 1 37 ? 11.122 -15.693 1.487 1.00 0.00 37 MET A CA 12
ATOM 11428 C C . MET A 1 37 ? 10.840 -16.665 2.628 1.00 0.00 37 MET A C 12
ATOM 11429 O O . MET A 1 37 ? 9.722 -17.160 2.774 1.00 0.00 37 MET A O 12
ATOM 11443 N N . LYS A 1 38 ? 11.861 -16.936 3.434 1.00 0.00 38 LYS A N 12
ATOM 11444 C CA . LYS A 1 38 ? 11.724 -17.848 4.564 1.00 0.00 38 LYS A CA 12
ATOM 11445 C C . LYS A 1 38 ? 12.151 -17.174 5.863 1.00 0.00 38 LYS A C 12
ATOM 11446 O O . LYS A 1 38 ? 12.076 -17.770 6.937 1.00 0.00 38 LYS A O 12
ATOM 11465 N N . ASN A 1 39 ? 12.599 -15.927 5.758 1.00 0.00 39 ASN A N 12
ATOM 11466 C CA . ASN A 1 39 ? 13.038 -15.171 6.926 1.00 0.00 39 ASN A CA 12
ATOM 11467 C C . ASN A 1 39 ? 11.913 -14.286 7.455 1.00 0.00 39 ASN A C 12
ATOM 11468 O O . ASN A 1 39 ? 11.097 -13.759 6.700 1.00 0.00 39 ASN A O 12
ATOM 11479 N N . PRO A 1 40 ? 11.868 -14.119 8.785 1.00 0.00 40 PRO A N 12
ATOM 11480 C CA . PRO A 1 40 ? 10.850 -13.298 9.446 1.00 0.00 40 PRO A CA 12
ATOM 11481 C C . PRO A 1 40 ? 11.033 -11.810 9.166 1.00 0.00 40 PRO A C 12
ATOM 11482 O O . PRO A 1 40 ? 10.084 -11.116 8.805 1.00 0.00 40 PRO A O 12
ATOM 11493 N N . GLU A 1 41 ? 12.261 -11.328 9.336 1.00 0.00 41 GLU A N 12
ATOM 11494 C CA . GLU A 1 41 ? 12.567 -9.922 9.102 1.00 0.00 41 GLU A CA 12
ATOM 11495 C C . GLU A 1 41 ? 12.098 -9.485 7.717 1.00 0.00 41 GLU A C 12
ATOM 11496 O O . GLU A 1 41 ? 11.491 -8.426 7.562 1.00 0.00 41 GLU A O 12
ATOM 11508 N N . GLU A 1 42 ? 12.384 -10.310 6.715 1.00 0.00 42 GLU A N 12
ATOM 11509 C CA . GLU A 1 42 ? 11.992 -10.009 5.343 1.00 0.00 42 GLU A CA 12
ATOM 11510 C C . GLU A 1 42 ? 10.483 -9.803 5.241 1.00 0.00 42 GLU A C 12
ATOM 11511 O O . GLU A 1 42 ? 10.016 -8.705 4.934 1.00 0.00 42 GLU A O 12
ATOM 11523 N N . ILE A 1 43 ? 9.728 -10.865 5.499 1.00 0.00 43 ILE A N 12
ATOM 11524 C CA . ILE A 1 43 ? 8.273 -10.800 5.437 1.00 0.00 43 ILE A CA 12
ATOM 11525 C C . ILE A 1 43 ? 7.734 -9.681 6.321 1.00 0.00 43 ILE A C 12
ATOM 11526 O O . ILE A 1 43 ? 7.011 -8.801 5.854 1.00 0.00 43 ILE A O 12
ATOM 11542 N N . GLU A 1 44 ? 8.093 -9.720 7.601 1.00 0.00 44 GLU A N 12
ATOM 11543 C CA . GLU A 1 44 ? 7.645 -8.707 8.550 1.00 0.00 44 GLU A CA 12
ATOM 11544 C C . GLU A 1 44 ? 7.917 -7.304 8.017 1.00 0.00 44 GLU A C 12
ATOM 11545 O O . GLU A 1 44 ? 7.094 -6.401 8.167 1.00 0.00 44 GLU A O 12
ATOM 11557 N N . ARG A 1 45 ? 9.079 -7.128 7.395 1.00 0.00 45 ARG A N 12
ATOM 11558 C CA . ARG A 1 45 ? 9.461 -5.835 6.841 1.00 0.00 45 ARG A CA 12
ATOM 11559 C C . ARG A 1 45 ? 8.490 -5.404 5.746 1.00 0.00 45 ARG A C 12
ATOM 11560 O O . ARG A 1 45 ? 7.833 -4.368 5.855 1.00 0.00 45 ARG A O 12
ATOM 11581 N N . LYS A 1 46 ? 8.404 -6.205 4.690 1.00 0.00 46 LYS A N 12
ATOM 11582 C CA . LYS A 1 46 ? 7.513 -5.909 3.574 1.00 0.00 46 LYS A CA 12
ATOM 11583 C C . LYS A 1 46 ? 6.080 -5.717 4.058 1.00 0.00 46 LYS A C 12
ATOM 11584 O O . LYS A 1 46 ? 5.441 -4.708 3.756 1.00 0.00 46 LYS A O 12
ATOM 11603 N N . VAL A 1 47 ? 5.579 -6.690 4.813 1.00 0.00 47 VAL A N 12
ATOM 11604 C CA . VAL A 1 47 ? 4.222 -6.626 5.342 1.00 0.00 47 VAL A CA 12
ATOM 11605 C C . VAL A 1 47 ? 4.006 -5.352 6.151 1.00 0.00 47 VAL A C 12
ATOM 11606 O O . VAL A 1 47 ? 3.000 -4.664 5.987 1.00 0.00 47 VAL A O 12
ATOM 11619 N N . GLU A 1 48 ? 4.960 -5.045 7.025 1.00 0.00 48 GLU A N 12
ATOM 11620 C CA . GLU A 1 48 ? 4.873 -3.853 7.861 1.00 0.00 48 GLU A CA 12
ATOM 11621 C C . GLU A 1 48 ? 4.697 -2.601 7.006 1.00 0.00 48 GLU A C 12
ATOM 11622 O O . GLU A 1 48 ? 3.797 -1.795 7.245 1.00 0.00 48 GLU A O 12
ATOM 11634 N N . ILE A 1 49 ? 5.564 -2.445 6.011 1.00 0.00 49 ILE A N 12
ATOM 11635 C CA . ILE A 1 49 ? 5.504 -1.292 5.121 1.00 0.00 49 ILE A CA 12
ATOM 11636 C C . ILE A 1 49 ? 4.143 -1.192 4.441 1.00 0.00 49 ILE A C 12
ATOM 11637 O O . ILE A 1 49 ? 3.519 -0.132 4.432 1.00 0.00 49 ILE A O 12
ATOM 11653 N N . ASN A 1 50 ? 3.687 -2.305 3.875 1.00 0.00 50 ASN A N 12
ATOM 11654 C CA . ASN A 1 50 ? 2.398 -2.343 3.194 1.00 0.00 50 ASN A CA 12
ATOM 11655 C C . ASN A 1 50 ? 1.263 -2.010 4.158 1.00 0.00 50 ASN A C 12
ATOM 11656 O O . ASN A 1 50 ? 0.350 -1.256 3.821 1.00 0.00 50 ASN A O 12
ATOM 11667 N N . ARG A 1 51 ? 1.328 -2.576 5.359 1.00 0.00 51 ARG A N 12
ATOM 11668 C CA . ARG A 1 51 ? 0.306 -2.339 6.371 1.00 0.00 51 ARG A CA 12
ATOM 11669 C C . ARG A 1 51 ? 0.171 -0.849 6.669 1.00 0.00 51 ARG A C 12
ATOM 11670 O O . ARG A 1 51 ? -0.899 -0.265 6.494 1.00 0.00 51 ARG A O 12
ATOM 11691 N N . LYS A 1 52 ? 1.262 -0.240 7.120 1.00 0.00 52 LYS A N 12
ATOM 11692 C CA . LYS A 1 52 ? 1.266 1.183 7.442 1.00 0.00 52 LYS A CA 12
ATOM 11693 C C . LYS A 1 52 ? 0.768 2.009 6.261 1.00 0.00 52 LYS A C 12
ATOM 11694 O O . LYS A 1 52 ? -0.149 2.819 6.400 1.00 0.00 52 LYS A O 12
ATOM 11713 N N . ARG A 1 53 ? 1.378 1.799 5.099 1.00 0.00 53 ARG A N 12
ATOM 11714 C CA . ARG A 1 53 ? 0.996 2.525 3.893 1.00 0.00 53 ARG A CA 12
ATOM 11715 C C . ARG A 1 53 ? -0.502 2.397 3.633 1.00 0.00 53 ARG A C 12
ATOM 11716 O O . ARG A 1 53 ? -1.165 3.368 3.266 1.00 0.00 53 ARG A O 12
ATOM 11737 N N . LEU A 1 54 ? -1.030 1.193 3.825 1.00 0.00 54 LEU A N 12
ATOM 11738 C CA . LEU A 1 54 ? -2.450 0.936 3.611 1.00 0.00 54 LEU A CA 12
ATOM 11739 C C . LEU A 1 54 ? -3.303 1.774 4.558 1.00 0.00 54 LEU A C 12
ATOM 11740 O O . LEU A 1 54 ? -4.196 2.501 4.125 1.00 0.00 54 LEU A O 12
ATOM 11756 N N . GLU A 1 55 ? -3.019 1.668 5.853 1.00 0.00 55 GLU A N 12
ATOM 11757 C CA . GLU A 1 55 ? -3.761 2.418 6.860 1.00 0.00 55 GLU A CA 12
ATOM 11758 C C . GLU A 1 55 ? -3.797 3.904 6.516 1.00 0.00 55 GLU A C 12
ATOM 11759 O O . GLU A 1 55 ? -4.859 4.526 6.512 1.00 0.00 55 GLU A O 12
ATOM 11771 N N . VAL A 1 56 ? -2.627 4.467 6.227 1.00 0.00 56 VAL A N 12
ATOM 11772 C CA . VAL A 1 56 ? -2.524 5.879 5.881 1.00 0.00 56 VAL A CA 12
ATOM 11773 C C . VAL A 1 56 ? -3.187 6.166 4.538 1.00 0.00 56 VAL A C 12
ATOM 11774 O O . VAL A 1 56 ? -3.666 7.273 4.295 1.00 0.00 56 VAL A O 12
ATOM 11787 N N . ASP A 1 57 ? -3.210 5.161 3.670 1.00 0.00 57 ASP A N 12
ATOM 11788 C CA . ASP A 1 57 ? -3.816 5.303 2.351 1.00 0.00 57 ASP A CA 12
ATOM 11789 C C . ASP A 1 57 ? -5.337 5.331 2.452 1.00 0.00 57 ASP A C 12
ATOM 11790 O O . ASP A 1 57 ? -6.012 5.970 1.643 1.00 0.00 57 ASP A O 12
ATOM 11799 N N . TYR A 1 58 ? -5.872 4.634 3.448 1.00 0.00 58 TYR A N 12
ATOM 11800 C CA . TYR A 1 58 ? -7.314 4.576 3.653 1.00 0.00 58 TYR A CA 12
ATOM 11801 C C . TYR A 1 58 ? -7.761 5.614 4.678 1.00 0.00 58 TYR A C 12
ATOM 11802 O O . TYR A 1 58 ? -8.794 5.457 5.327 1.00 0.00 58 TYR A O 12
ATOM 11820 N N . GLY A 1 59 ? -6.974 6.676 4.816 1.00 0.00 59 GLY A N 12
ATOM 11821 C CA . GLY A 1 59 ? -7.305 7.726 5.763 1.00 0.00 59 GLY A CA 12
ATOM 11822 C C . GLY A 1 59 ? -7.570 7.188 7.155 1.00 0.00 59 GLY A C 12
ATOM 11823 O O . GLY A 1 59 ? -8.323 7.784 7.926 1.00 0.00 59 GLY A O 12
ATOM 11827 N N . LEU A 1 60 ? -6.950 6.058 7.479 1.00 0.00 60 LEU A N 12
ATOM 11828 C CA . LEU A 1 60 ? -7.124 5.439 8.788 1.00 0.00 60 LEU A CA 12
ATOM 11829 C C . LEU A 1 60 ? -6.001 5.845 9.737 1.00 0.00 60 LEU A C 12
ATOM 11830 O O . LEU A 1 60 ? -6.213 5.987 10.941 1.00 0.00 60 LEU A O 12
ATOM 11846 N N . SER A 1 61 ? -4.807 6.034 9.185 1.00 0.00 61 SER A N 12
ATOM 11847 C CA . SER A 1 61 ? -3.649 6.423 9.982 1.00 0.00 61 SER A CA 12
ATOM 11848 C C . SER A 1 61 ? -3.071 7.747 9.490 1.00 0.00 61 SER A C 12
ATOM 11849 O O . SER A 1 61 ? -2.931 8.698 10.257 1.00 0.00 61 SER A O 12
ATOM 11857 N N . GLY A 1 1 ? -38.263 1.647 7.138 1.00 0.00 1 GLY A N 13
ATOM 11858 C CA . GLY A 1 1 ? -37.895 3.012 6.809 1.00 0.00 1 GLY A CA 13
ATOM 11859 C C . GLY A 1 1 ? -36.522 3.105 6.172 1.00 0.00 1 GLY A C 13
ATOM 11860 O O . GLY A 1 1 ? -35.773 2.128 6.152 1.00 0.00 1 GLY A O 13
ATOM 11864 N N . SER A 1 2 ? -36.193 4.281 5.648 1.00 0.00 2 SER A N 13
ATOM 11865 C CA . SER A 1 2 ? -34.903 4.496 5.003 1.00 0.00 2 SER A CA 13
ATOM 11866 C C . SER A 1 2 ? -33.793 4.636 6.040 1.00 0.00 2 SER A C 13
ATOM 11867 O O . SER A 1 2 ? -32.657 4.222 5.809 1.00 0.00 2 SER A O 13
ATOM 11875 N N . SER A 1 3 ? -34.131 5.223 7.183 1.00 0.00 3 SER A N 13
ATOM 11876 C CA . SER A 1 3 ? -33.163 5.422 8.256 1.00 0.00 3 SER A CA 13
ATOM 11877 C C . SER A 1 3 ? -32.715 4.086 8.838 1.00 0.00 3 SER A C 13
ATOM 11878 O O . SER A 1 3 ? -33.382 3.066 8.667 1.00 0.00 3 SER A O 13
ATOM 11886 N N . GLY A 1 4 ? -31.578 4.099 9.527 1.00 0.00 4 GLY A N 13
ATOM 11887 C CA . GLY A 1 4 ? -31.058 2.883 10.125 1.00 0.00 4 GLY A CA 13
ATOM 11888 C C . GLY A 1 4 ? -29.588 2.993 10.479 1.00 0.00 4 GLY A C 13
ATOM 11889 O O . GLY A 1 4 ? -28.726 2.531 9.731 1.00 0.00 4 GLY A O 13
ATOM 11893 N N . SER A 1 5 ? -29.301 3.608 11.622 1.00 0.00 5 SER A N 13
ATOM 11894 C CA . SER A 1 5 ? -27.925 3.782 12.071 1.00 0.00 5 SER A CA 13
ATOM 11895 C C . SER A 1 5 ? -27.135 4.636 11.084 1.00 0.00 5 SER A C 13
ATOM 11896 O O . SER A 1 5 ? -25.915 4.513 10.977 1.00 0.00 5 SER A O 13
ATOM 11904 N N . SER A 1 6 ? -27.841 5.502 10.364 1.00 0.00 6 SER A N 13
ATOM 11905 C CA . SER A 1 6 ? -27.208 6.375 9.382 1.00 0.00 6 SER A CA 13
ATOM 11906 C C . SER A 1 6 ? -27.029 7.783 9.942 1.00 0.00 6 SER A C 13
ATOM 11907 O O . SER A 1 6 ? -27.708 8.178 10.888 1.00 0.00 6 SER A O 13
ATOM 11915 N N . GLY A 1 7 ? -26.108 8.536 9.349 1.00 0.00 7 GLY A N 13
ATOM 11916 C CA . GLY A 1 7 ? -25.854 9.892 9.801 1.00 0.00 7 GLY A CA 13
ATOM 11917 C C . GLY A 1 7 ? -24.688 9.973 10.766 1.00 0.00 7 GLY A C 13
ATOM 11918 O O . GLY A 1 7 ? -24.578 10.925 11.537 1.00 0.00 7 GLY A O 13
ATOM 11922 N N . ASN A 1 8 ? -23.817 8.970 10.724 1.00 0.00 8 ASN A N 13
ATOM 11923 C CA . ASN A 1 8 ? -22.655 8.931 11.604 1.00 0.00 8 ASN A CA 13
ATOM 11924 C C . ASN A 1 8 ? -21.494 9.720 11.007 1.00 0.00 8 ASN A C 13
ATOM 11925 O O . ASN A 1 8 ? -20.694 10.312 11.731 1.00 0.00 8 ASN A O 13
ATOM 11936 N N . GLY A 1 9 ? -21.408 9.725 9.680 1.00 0.00 9 GLY A N 13
ATOM 11937 C CA . GLY A 1 9 ? -20.343 10.445 9.008 1.00 0.00 9 GLY A CA 13
ATOM 11938 C C . GLY A 1 9 ? -19.353 9.518 8.332 1.00 0.00 9 GLY A C 13
ATOM 11939 O O . GLY A 1 9 ? -19.739 8.649 7.551 1.00 0.00 9 GLY A O 13
ATOM 11943 N N . MET A 1 10 ? -18.071 9.703 8.633 1.00 0.00 10 MET A N 13
ATOM 11944 C CA . MET A 1 10 ? -17.022 8.875 8.048 1.00 0.00 10 MET A CA 13
ATOM 11945 C C . MET A 1 10 ? -16.760 7.642 8.907 1.00 0.00 10 MET A C 13
ATOM 11946 O O . MET A 1 10 ? -15.621 7.369 9.286 1.00 0.00 10 MET A O 13
ATOM 11960 N N . ASP A 1 11 ? -17.821 6.902 9.211 1.00 0.00 11 ASP A N 13
ATOM 11961 C CA . ASP A 1 11 ? -17.705 5.698 10.025 1.00 0.00 11 ASP A CA 13
ATOM 11962 C C . ASP A 1 11 ? -17.850 4.445 9.166 1.00 0.00 11 ASP A C 13
ATOM 11963 O O . ASP A 1 11 ? -16.923 3.643 9.061 1.00 0.00 11 ASP A O 13
ATOM 11972 N N . GLU A 1 12 ? -19.020 4.285 8.555 1.00 0.00 12 GLU A N 13
ATOM 11973 C CA . GLU A 1 12 ? -19.286 3.129 7.708 1.00 0.00 12 GLU A CA 13
ATOM 11974 C C . GLU A 1 12 ? -18.203 2.973 6.645 1.00 0.00 12 GLU A C 13
ATOM 11975 O O . GLU A 1 12 ? -17.829 1.857 6.285 1.00 0.00 12 GLU A O 13
ATOM 11987 N N . GLU A 1 13 ? -17.704 4.099 6.146 1.00 0.00 13 GLU A N 13
ATOM 11988 C CA . GLU A 1 13 ? -16.665 4.087 5.123 1.00 0.00 13 GLU A CA 13
ATOM 11989 C C . GLU A 1 13 ? -15.381 3.459 5.659 1.00 0.00 13 GLU A C 13
ATOM 11990 O O . GLU A 1 13 ? -14.688 2.735 4.946 1.00 0.00 13 GLU A O 13
ATOM 12002 N N . GLN A 1 14 ? -15.072 3.744 6.920 1.00 0.00 14 GLN A N 13
ATOM 12003 C CA . GLN A 1 14 ? -13.872 3.209 7.552 1.00 0.00 14 GLN A CA 13
ATOM 12004 C C . GLN A 1 14 ? -13.940 1.688 7.649 1.00 0.00 14 GLN A C 13
ATOM 12005 O O . GLN A 1 14 ? -12.984 0.991 7.307 1.00 0.00 14 GLN A O 13
ATOM 12019 N N . ARG A 1 15 ? -15.075 1.180 8.117 1.00 0.00 15 ARG A N 13
ATOM 12020 C CA . ARG A 1 15 ? -15.267 -0.258 8.261 1.00 0.00 15 ARG A CA 13
ATOM 12021 C C . ARG A 1 15 ? -14.940 -0.983 6.959 1.00 0.00 15 ARG A C 13
ATOM 12022 O O . ARG A 1 15 ? -14.348 -2.062 6.971 1.00 0.00 15 ARG A O 13
ATOM 12043 N N . GLN A 1 16 ? -15.329 -0.382 5.839 1.00 0.00 16 GLN A N 13
ATOM 12044 C CA . GLN A 1 16 ? -15.078 -0.972 4.529 1.00 0.00 16 GLN A CA 13
ATOM 12045 C C . GLN A 1 16 ? -13.581 -1.062 4.251 1.00 0.00 16 GLN A C 13
ATOM 12046 O O . GLN A 1 16 ? -13.087 -2.086 3.781 1.00 0.00 16 GLN A O 13
ATOM 12060 N N . LYS A 1 17 ? -12.864 0.018 4.544 1.00 0.00 17 LYS A N 13
ATOM 12061 C CA . LYS A 1 17 ? -11.423 0.062 4.327 1.00 0.00 17 LYS A CA 13
ATOM 12062 C C . LYS A 1 17 ? -10.707 -0.950 5.216 1.00 0.00 17 LYS A C 13
ATOM 12063 O O . LYS A 1 17 ? -9.730 -1.573 4.801 1.00 0.00 17 LYS A O 13
ATOM 12082 N N . ARG A 1 18 ? -11.201 -1.109 6.439 1.00 0.00 18 ARG A N 13
ATOM 12083 C CA . ARG A 1 18 ? -10.608 -2.046 7.386 1.00 0.00 18 ARG A CA 13
ATOM 12084 C C . ARG A 1 18 ? -10.507 -3.442 6.779 1.00 0.00 18 ARG A C 13
ATOM 12085 O O . ARG A 1 18 ? -9.541 -4.166 7.020 1.00 0.00 18 ARG A O 13
ATOM 12106 N N . ARG A 1 19 ? -11.511 -3.813 5.991 1.00 0.00 19 ARG A N 13
ATOM 12107 C CA . ARG A 1 19 ? -11.536 -5.123 5.351 1.00 0.00 19 ARG A CA 13
ATOM 12108 C C . ARG A 1 19 ? -10.516 -5.195 4.219 1.00 0.00 19 ARG A C 13
ATOM 12109 O O . ARG A 1 19 ? -9.860 -6.218 4.025 1.00 0.00 19 ARG A O 13
ATOM 12130 N N . ARG A 1 20 ? -10.387 -4.101 3.475 1.00 0.00 20 ARG A N 13
ATOM 12131 C CA . ARG A 1 20 ? -9.448 -4.040 2.362 1.00 0.00 20 ARG A CA 13
ATOM 12132 C C . ARG A 1 20 ? -8.024 -4.312 2.836 1.00 0.00 20 ARG A C 13
ATOM 12133 O O . ARG A 1 20 ? -7.232 -4.937 2.130 1.00 0.00 20 ARG A O 13
ATOM 12154 N N . ILE A 1 21 ? -7.705 -3.838 4.036 1.00 0.00 21 ILE A N 13
ATOM 12155 C CA . ILE A 1 21 ? -6.377 -4.030 4.605 1.00 0.00 21 ILE A CA 13
ATOM 12156 C C . ILE A 1 21 ? -6.128 -5.498 4.936 1.00 0.00 21 ILE A C 13
ATOM 12157 O O . ILE A 1 21 ? -5.108 -6.067 4.548 1.00 0.00 21 ILE A O 13
ATOM 12173 N N . GLU A 1 22 ? -7.068 -6.105 5.654 1.00 0.00 22 GLU A N 13
ATOM 12174 C CA . GLU A 1 22 ? -6.950 -7.507 6.036 1.00 0.00 22 GLU A CA 13
ATOM 12175 C C . GLU A 1 22 ? -6.667 -8.381 4.818 1.00 0.00 22 GLU A C 13
ATOM 12176 O O . GLU A 1 22 ? -5.638 -9.053 4.747 1.00 0.00 22 GLU A O 13
ATOM 12188 N N . VAL A 1 23 ? -7.589 -8.367 3.860 1.00 0.00 23 VAL A N 13
ATOM 12189 C CA . VAL A 1 23 ? -7.440 -9.157 2.644 1.00 0.00 23 VAL A CA 13
ATOM 12190 C C . VAL A 1 23 ? -6.088 -8.905 1.987 1.00 0.00 23 VAL A C 13
ATOM 12191 O O . VAL A 1 23 ? -5.332 -9.839 1.721 1.00 0.00 23 VAL A O 13
ATOM 12204 N N . ALA A 1 24 ? -5.790 -7.636 1.728 1.00 0.00 24 ALA A N 13
ATOM 12205 C CA . ALA A 1 24 ? -4.527 -7.260 1.104 1.00 0.00 24 ALA A CA 13
ATOM 12206 C C . ALA A 1 24 ? -3.343 -7.856 1.858 1.00 0.00 24 ALA A C 13
ATOM 12207 O O . ALA A 1 24 ? -2.452 -8.459 1.259 1.00 0.00 24 ALA A O 13
ATOM 12214 N N . LEU A 1 25 ? -3.339 -7.684 3.175 1.00 0.00 25 LEU A N 13
ATOM 12215 C CA . LEU A 1 25 ? -2.264 -8.205 4.012 1.00 0.00 25 LEU A CA 13
ATOM 12216 C C . LEU A 1 25 ? -2.071 -9.701 3.782 1.00 0.00 25 LEU A C 13
ATOM 12217 O O . LEU A 1 25 ? -0.959 -10.160 3.520 1.00 0.00 25 LEU A O 13
ATOM 12233 N N . ILE A 1 26 ? -3.161 -10.454 3.881 1.00 0.00 26 ILE A N 13
ATOM 12234 C CA . ILE A 1 26 ? -3.112 -11.897 3.681 1.00 0.00 26 ILE A CA 13
ATOM 12235 C C . ILE A 1 26 ? -2.492 -12.244 2.331 1.00 0.00 26 ILE A C 13
ATOM 12236 O O . ILE A 1 26 ? -1.474 -12.933 2.264 1.00 0.00 26 ILE A O 13
ATOM 12252 N N . GLU A 1 27 ? -3.112 -11.761 1.259 1.00 0.00 27 GLU A N 13
ATOM 12253 C CA . GLU A 1 27 ? -2.620 -12.020 -0.089 1.00 0.00 27 GLU A CA 13
ATOM 12254 C C . GLU A 1 27 ? -1.141 -11.662 -0.206 1.00 0.00 27 GLU A C 13
ATOM 12255 O O . GLU A 1 27 ? -0.345 -12.435 -0.739 1.00 0.00 27 GLU A O 13
ATOM 12267 N N . TYR A 1 28 ? -0.782 -10.486 0.296 1.00 0.00 28 TYR A N 13
ATOM 12268 C CA . TYR A 1 28 ? 0.600 -10.023 0.245 1.00 0.00 28 TYR A CA 13
ATOM 12269 C C . TYR A 1 28 ? 1.527 -10.997 0.965 1.00 0.00 28 TYR A C 13
ATOM 12270 O O . TYR A 1 28 ? 2.540 -11.430 0.415 1.00 0.00 28 TYR A O 13
ATOM 12288 N N . ARG A 1 29 ? 1.173 -11.338 2.200 1.00 0.00 29 ARG A N 13
ATOM 12289 C CA . ARG A 1 29 ? 1.972 -12.261 2.997 1.00 0.00 29 ARG A CA 13
ATOM 12290 C C . ARG A 1 29 ? 2.259 -13.543 2.221 1.00 0.00 29 ARG A C 13
ATOM 12291 O O . ARG A 1 29 ? 3.412 -13.949 2.080 1.00 0.00 29 ARG A O 13
ATOM 12312 N N . GLU A 1 30 ? 1.202 -14.174 1.720 1.00 0.00 30 GLU A N 13
ATOM 12313 C CA . GLU A 1 30 ? 1.341 -15.410 0.959 1.00 0.00 30 GLU A CA 13
ATOM 12314 C C . GLU A 1 30 ? 2.281 -15.216 -0.228 1.00 0.00 30 GLU A C 13
ATOM 12315 O O . GLU A 1 30 ? 3.173 -16.029 -0.469 1.00 0.00 30 GLU A O 13
ATOM 12327 N N . THR A 1 31 ? 2.073 -14.131 -0.968 1.00 0.00 31 THR A N 13
ATOM 12328 C CA . THR A 1 31 ? 2.898 -13.829 -2.131 1.00 0.00 31 THR A CA 13
ATOM 12329 C C . THR A 1 31 ? 4.375 -13.778 -1.758 1.00 0.00 31 THR A C 13
ATOM 12330 O O . THR A 1 31 ? 5.227 -14.298 -2.480 1.00 0.00 31 THR A O 13
ATOM 12341 N N . LEU A 1 32 ? 4.673 -13.148 -0.627 1.00 0.00 32 LEU A N 13
ATOM 12342 C CA . LEU A 1 32 ? 6.049 -13.029 -0.157 1.00 0.00 32 LEU A CA 13
ATOM 12343 C C . LEU A 1 32 ? 6.618 -14.395 0.216 1.00 0.00 32 LEU A C 13
ATOM 12344 O O . LEU A 1 32 ? 7.763 -14.710 -0.106 1.00 0.00 32 LEU A O 13
ATOM 12360 N N . GLU A 1 33 ? 5.808 -15.202 0.894 1.00 0.00 33 GLU A N 13
ATOM 12361 C CA . GLU A 1 33 ? 6.230 -16.535 1.309 1.00 0.00 33 GLU A CA 13
ATOM 12362 C C . GLU A 1 33 ? 6.603 -17.388 0.100 1.00 0.00 33 GLU A C 13
ATOM 12363 O O . GLU A 1 33 ? 7.592 -18.120 0.126 1.00 0.00 33 GLU A O 13
ATOM 12375 N N . GLU A 1 34 ? 5.804 -17.287 -0.957 1.00 0.00 34 GLU A N 13
ATOM 12376 C CA . GLU A 1 34 ? 6.050 -18.051 -2.175 1.00 0.00 34 GLU A CA 13
ATOM 12377 C C . GLU A 1 34 ? 7.116 -17.377 -3.034 1.00 0.00 34 GLU A C 13
ATOM 12378 O O . GLU A 1 34 ? 7.770 -18.025 -3.851 1.00 0.00 34 GLU A O 13
ATOM 12390 N N . GLN A 1 35 ? 7.284 -16.072 -2.843 1.00 0.00 35 GLN A N 13
ATOM 12391 C CA . GLN A 1 35 ? 8.270 -15.311 -3.601 1.00 0.00 35 GLN A CA 13
ATOM 12392 C C . GLN A 1 35 ? 9.680 -15.822 -3.328 1.00 0.00 35 GLN A C 13
ATOM 12393 O O . GLN A 1 35 ? 10.609 -15.544 -4.085 1.00 0.00 35 GLN A O 13
ATOM 12407 N N . GLY A 1 36 ? 9.833 -16.573 -2.241 1.00 0.00 36 GLY A N 13
ATOM 12408 C CA . GLY A 1 36 ? 11.133 -17.111 -1.888 1.00 0.00 36 GLY A CA 13
ATOM 12409 C C . GLY A 1 36 ? 11.640 -16.579 -0.562 1.00 0.00 36 GLY A C 13
ATOM 12410 O O . GLY A 1 36 ? 12.826 -16.694 -0.252 1.00 0.00 36 GLY A O 13
ATOM 12414 N N . MET A 1 37 ? 10.741 -15.994 0.222 1.00 0.00 37 MET A N 13
ATOM 12415 C CA . MET A 1 37 ? 11.104 -15.442 1.522 1.00 0.00 37 MET A CA 13
ATOM 12416 C C . MET A 1 37 ? 10.710 -16.395 2.646 1.00 0.00 37 MET A C 13
ATOM 12417 O O . MET A 1 37 ? 9.536 -16.727 2.810 1.00 0.00 37 MET A O 13
ATOM 12431 N N . LYS A 1 38 ? 11.699 -16.832 3.419 1.00 0.00 38 LYS A N 13
ATOM 12432 C CA . LYS A 1 38 ? 11.456 -17.746 4.529 1.00 0.00 38 LYS A CA 13
ATOM 12433 C C . LYS A 1 38 ? 11.842 -17.103 5.857 1.00 0.00 38 LYS A C 13
ATOM 12434 O O . LYS A 1 38 ? 11.540 -17.634 6.925 1.00 0.00 38 LYS A O 13
ATOM 12453 N N . ASN A 1 39 ? 12.509 -15.956 5.783 1.00 0.00 39 ASN A N 13
ATOM 12454 C CA . ASN A 1 39 ? 12.935 -15.240 6.980 1.00 0.00 39 ASN A CA 13
ATOM 12455 C C . ASN A 1 39 ? 11.809 -14.363 7.518 1.00 0.00 39 ASN A C 13
ATOM 12456 O O . ASN A 1 39 ? 11.011 -13.803 6.766 1.00 0.00 39 ASN A O 13
ATOM 12467 N N . PRO A 1 40 ? 11.743 -14.237 8.852 1.00 0.00 40 PRO A N 13
ATOM 12468 C CA . PRO A 1 40 ? 10.720 -13.428 9.521 1.00 0.00 40 PRO A CA 13
ATOM 12469 C C . PRO A 1 40 ? 10.922 -11.934 9.293 1.00 0.00 40 PRO A C 13
ATOM 12470 O O . PRO A 1 40 ? 9.972 -11.207 9.005 1.00 0.00 40 PRO A O 13
ATOM 12481 N N . GLU A 1 41 ? 12.166 -11.483 9.422 1.00 0.00 41 GLU A N 13
ATOM 12482 C CA . GLU A 1 41 ? 12.491 -10.074 9.230 1.00 0.00 41 GLU A CA 13
ATOM 12483 C C . GLU A 1 41 ? 12.037 -9.594 7.855 1.00 0.00 41 GLU A C 13
ATOM 12484 O O . GLU A 1 41 ? 11.358 -8.575 7.735 1.00 0.00 41 GLU A O 13
ATOM 12496 N N . GLU A 1 42 ? 12.418 -10.336 6.819 1.00 0.00 42 GLU A N 13
ATOM 12497 C CA . GLU A 1 42 ? 12.052 -9.985 5.453 1.00 0.00 42 GLU A CA 13
ATOM 12498 C C . GLU A 1 42 ? 10.544 -9.785 5.328 1.00 0.00 42 GLU A C 13
ATOM 12499 O O . GLU A 1 42 ? 10.074 -8.680 5.053 1.00 0.00 42 GLU A O 13
ATOM 12511 N N . ILE A 1 43 ? 9.792 -10.861 5.532 1.00 0.00 43 ILE A N 13
ATOM 12512 C CA . ILE A 1 43 ? 8.338 -10.804 5.443 1.00 0.00 43 ILE A CA 13
ATOM 12513 C C . ILE A 1 43 ? 7.775 -9.704 6.337 1.00 0.00 43 ILE A C 13
ATOM 12514 O O . ILE A 1 43 ? 6.999 -8.862 5.886 1.00 0.00 43 ILE A O 13
ATOM 12530 N N . GLU A 1 44 ? 8.173 -9.717 7.605 1.00 0.00 44 GLU A N 13
ATOM 12531 C CA . GLU A 1 44 ? 7.709 -8.719 8.561 1.00 0.00 44 GLU A CA 13
ATOM 12532 C C . GLU A 1 44 ? 7.909 -7.308 8.015 1.00 0.00 44 GLU A C 13
ATOM 12533 O O . GLU A 1 44 ? 7.006 -6.473 8.080 1.00 0.00 44 GLU A O 13
ATOM 12545 N N . ARG A 1 45 ? 9.097 -7.050 7.478 1.00 0.00 45 ARG A N 13
ATOM 12546 C CA . ARG A 1 45 ? 9.416 -5.741 6.923 1.00 0.00 45 ARG A CA 13
ATOM 12547 C C . ARG A 1 45 ? 8.451 -5.378 5.798 1.00 0.00 45 ARG A C 13
ATOM 12548 O O . ARG A 1 45 ? 7.743 -4.373 5.873 1.00 0.00 45 ARG A O 13
ATOM 12569 N N . LYS A 1 46 ? 8.429 -6.201 4.755 1.00 0.00 46 LYS A N 13
ATOM 12570 C CA . LYS A 1 46 ? 7.552 -5.968 3.614 1.00 0.00 46 LYS A CA 13
ATOM 12571 C C . LYS A 1 46 ? 6.105 -5.797 4.067 1.00 0.00 46 LYS A C 13
ATOM 12572 O O . LYS A 1 46 ? 5.483 -4.765 3.815 1.00 0.00 46 LYS A O 13
ATOM 12591 N N . VAL A 1 47 ? 5.575 -6.815 4.737 1.00 0.00 47 VAL A N 13
ATOM 12592 C CA . VAL A 1 47 ? 4.202 -6.776 5.227 1.00 0.00 47 VAL A CA 13
ATOM 12593 C C . VAL A 1 47 ? 3.940 -5.506 6.028 1.00 0.00 47 VAL A C 13
ATOM 12594 O O . VAL A 1 47 ? 2.948 -4.813 5.804 1.00 0.00 47 VAL A O 13
ATOM 12607 N N . GLU A 1 48 ? 4.838 -5.206 6.962 1.00 0.00 48 GLU A N 13
ATOM 12608 C CA . GLU A 1 48 ? 4.703 -4.019 7.797 1.00 0.00 48 GLU A CA 13
ATOM 12609 C C . GLU A 1 48 ? 4.487 -2.774 6.942 1.00 0.00 48 GLU A C 13
ATOM 12610 O O . GLU A 1 48 ? 3.533 -2.023 7.149 1.00 0.00 48 GLU A O 13
ATOM 12622 N N . ILE A 1 49 ? 5.380 -2.561 5.981 1.00 0.00 49 ILE A N 13
ATOM 12623 C CA . ILE A 1 49 ? 5.288 -1.408 5.094 1.00 0.00 49 ILE A CA 13
ATOM 12624 C C . ILE A 1 49 ? 3.938 -1.366 4.387 1.00 0.00 49 ILE A C 13
ATOM 12625 O O . ILE A 1 49 ? 3.260 -0.339 4.383 1.00 0.00 49 ILE A O 13
ATOM 12641 N N . ASN A 1 50 ? 3.553 -2.489 3.790 1.00 0.00 50 ASN A N 13
ATOM 12642 C CA . ASN A 1 50 ? 2.282 -2.581 3.080 1.00 0.00 50 ASN A CA 13
ATOM 12643 C C . ASN A 1 50 ? 1.119 -2.217 3.997 1.00 0.00 50 ASN A C 13
ATOM 12644 O O . ASN A 1 50 ? 0.155 -1.580 3.571 1.00 0.00 50 ASN A O 13
ATOM 12655 N N . ARG A 1 51 ? 1.217 -2.624 5.258 1.00 0.00 51 ARG A N 13
ATOM 12656 C CA . ARG A 1 51 ? 0.173 -2.341 6.236 1.00 0.00 51 ARG A CA 13
ATOM 12657 C C . ARG A 1 51 ? 0.065 -0.842 6.498 1.00 0.00 51 ARG A C 13
ATOM 12658 O O . ARG A 1 51 ? -0.978 -0.232 6.260 1.00 0.00 51 ARG A O 13
ATOM 12679 N N . LYS A 1 52 ? 1.150 -0.253 6.989 1.00 0.00 52 LYS A N 13
ATOM 12680 C CA . LYS A 1 52 ? 1.179 1.175 7.283 1.00 0.00 52 LYS A CA 13
ATOM 12681 C C . LYS A 1 52 ? 0.769 1.990 6.061 1.00 0.00 52 LYS A C 13
ATOM 12682 O O . LYS A 1 52 ? 0.132 3.037 6.186 1.00 0.00 52 LYS A O 13
ATOM 12701 N N . ARG A 1 53 ? 1.137 1.504 4.880 1.00 0.00 53 ARG A N 13
ATOM 12702 C CA . ARG A 1 53 ? 0.806 2.188 3.635 1.00 0.00 53 ARG A CA 13
ATOM 12703 C C . ARG A 1 53 ? -0.702 2.196 3.403 1.00 0.00 53 ARG A C 13
ATOM 12704 O O . ARG A 1 53 ? -1.310 3.254 3.237 1.00 0.00 53 ARG A O 13
ATOM 12725 N N . LEU A 1 54 ? -1.299 1.009 3.392 1.00 0.00 54 LEU A N 13
ATOM 12726 C CA . LEU A 1 54 ? -2.737 0.878 3.180 1.00 0.00 54 LEU A CA 13
ATOM 12727 C C . LEU A 1 54 ? -3.516 1.635 4.250 1.00 0.00 54 LEU A C 13
ATOM 12728 O O . LEU A 1 54 ? -4.454 2.372 3.944 1.00 0.00 54 LEU A O 13
ATOM 12744 N N . GLU A 1 55 ? -3.121 1.450 5.505 1.00 0.00 55 GLU A N 13
ATOM 12745 C CA . GLU A 1 55 ? -3.783 2.116 6.621 1.00 0.00 55 GLU A CA 13
ATOM 12746 C C . GLU A 1 55 ? -3.765 3.631 6.437 1.00 0.00 55 GLU A C 13
ATOM 12747 O O . GLU A 1 55 ? -4.814 4.273 6.381 1.00 0.00 55 GLU A O 13
ATOM 12759 N N . VAL A 1 56 ? -2.565 4.196 6.344 1.00 0.00 56 VAL A N 13
ATOM 12760 C CA . VAL A 1 56 ? -2.409 5.635 6.166 1.00 0.00 56 VAL A CA 13
ATOM 12761 C C . VAL A 1 56 ? -3.047 6.099 4.861 1.00 0.00 56 VAL A C 13
ATOM 12762 O O . VAL A 1 56 ? -3.440 7.259 4.729 1.00 0.00 56 VAL A O 13
ATOM 12775 N N . ASP A 1 57 ? -3.147 5.188 3.901 1.00 0.00 57 ASP A N 13
ATOM 12776 C CA . ASP A 1 57 ? -3.738 5.503 2.605 1.00 0.00 57 ASP A CA 13
ATOM 12777 C C . ASP A 1 57 ? -5.253 5.645 2.720 1.00 0.00 57 ASP A C 13
ATOM 12778 O O . ASP A 1 57 ? -5.860 6.485 2.055 1.00 0.00 57 ASP A O 13
ATOM 12787 N N . TYR A 1 58 ? -5.857 4.819 3.567 1.00 0.00 58 TYR A N 13
ATOM 12788 C CA . TYR A 1 58 ? -7.301 4.850 3.766 1.00 0.00 58 TYR A CA 13
ATOM 12789 C C . TYR A 1 58 ? -7.666 5.706 4.975 1.00 0.00 58 TYR A C 13
ATOM 12790 O O . TYR A 1 58 ? -8.739 5.553 5.557 1.00 0.00 58 TYR A O 13
ATOM 12808 N N . GLY A 1 59 ? -6.763 6.609 5.347 1.00 0.00 59 GLY A N 13
ATOM 12809 C CA . GLY A 1 59 ? -7.008 7.477 6.485 1.00 0.00 59 GLY A CA 13
ATOM 12810 C C . GLY A 1 59 ? -7.402 6.705 7.728 1.00 0.00 59 GLY A C 13
ATOM 12811 O O . GLY A 1 59 ? -8.328 7.094 8.442 1.00 0.00 59 GLY A O 13
ATOM 12815 N N . LEU A 1 60 ? -6.701 5.608 7.989 1.00 0.00 60 LEU A N 13
ATOM 12816 C CA . LEU A 1 60 ? -6.983 4.778 9.155 1.00 0.00 60 LEU A CA 13
ATOM 12817 C C . LEU A 1 60 ? -5.793 4.755 10.109 1.00 0.00 60 LEU A C 13
ATOM 12818 O O . LEU A 1 60 ? -5.672 3.859 10.945 1.00 0.00 60 LEU A O 13
ATOM 12834 N N . SER A 1 61 ? -4.917 5.746 9.978 1.00 0.00 61 SER A N 13
ATOM 12835 C CA . SER A 1 61 ? -3.735 5.838 10.827 1.00 0.00 61 SER A CA 13
ATOM 12836 C C . SER A 1 61 ? -3.090 7.216 10.712 1.00 0.00 61 SER A C 13
ATOM 12837 O O . SER A 1 61 ? -2.805 7.689 9.613 1.00 0.00 61 SER A O 13
ATOM 12845 N N . GLY A 1 1 ? -31.425 -4.636 7.603 1.00 0.00 1 GLY A N 14
ATOM 12846 C CA . GLY A 1 1 ? -31.640 -5.022 8.985 1.00 0.00 1 GLY A CA 14
ATOM 12847 C C . GLY A 1 1 ? -33.062 -4.767 9.444 1.00 0.00 1 GLY A C 14
ATOM 12848 O O . GLY A 1 1 ? -33.490 -3.618 9.552 1.00 0.00 1 GLY A O 14
ATOM 12852 N N . SER A 1 2 ? -33.797 -5.842 9.714 1.00 0.00 2 SER A N 14
ATOM 12853 C CA . SER A 1 2 ? -35.181 -5.729 10.158 1.00 0.00 2 SER A CA 14
ATOM 12854 C C . SER A 1 2 ? -35.255 -5.115 11.553 1.00 0.00 2 SER A C 14
ATOM 12855 O O . SER A 1 2 ? -36.132 -4.299 11.838 1.00 0.00 2 SER A O 14
ATOM 12863 N N . SER A 1 3 ? -34.329 -5.514 12.418 1.00 0.00 3 SER A N 14
ATOM 12864 C CA . SER A 1 3 ? -34.290 -5.007 13.785 1.00 0.00 3 SER A CA 14
ATOM 12865 C C . SER A 1 3 ? -32.942 -4.361 14.087 1.00 0.00 3 SER A C 14
ATOM 12866 O O . SER A 1 3 ? -31.894 -4.868 13.689 1.00 0.00 3 SER A O 14
ATOM 12874 N N . GLY A 1 4 ? -32.977 -3.236 14.795 1.00 0.00 4 GLY A N 14
ATOM 12875 C CA . GLY A 1 4 ? -31.752 -2.537 15.139 1.00 0.00 4 GLY A CA 14
ATOM 12876 C C . GLY A 1 4 ? -31.193 -1.740 13.977 1.00 0.00 4 GLY A C 14
ATOM 12877 O O . GLY A 1 4 ? -31.448 -2.060 12.816 1.00 0.00 4 GLY A O 14
ATOM 12881 N N . SER A 1 5 ? -30.430 -0.698 14.289 1.00 0.00 5 SER A N 14
ATOM 12882 C CA . SER A 1 5 ? -29.838 0.151 13.262 1.00 0.00 5 SER A CA 14
ATOM 12883 C C . SER A 1 5 ? -28.370 -0.202 13.045 1.00 0.00 5 SER A C 14
ATOM 12884 O O . SER A 1 5 ? -27.704 -0.715 13.944 1.00 0.00 5 SER A O 14
ATOM 12892 N N . SER A 1 6 ? -27.872 0.077 11.844 1.00 0.00 6 SER A N 14
ATOM 12893 C CA . SER A 1 6 ? -26.484 -0.215 11.506 1.00 0.00 6 SER A CA 14
ATOM 12894 C C . SER A 1 6 ? -25.790 1.023 10.945 1.00 0.00 6 SER A C 14
ATOM 12895 O O . SER A 1 6 ? -26.250 1.618 9.972 1.00 0.00 6 SER A O 14
ATOM 12903 N N . GLY A 1 7 ? -24.679 1.405 11.568 1.00 0.00 7 GLY A N 14
ATOM 12904 C CA . GLY A 1 7 ? -23.939 2.569 11.118 1.00 0.00 7 GLY A CA 14
ATOM 12905 C C . GLY A 1 7 ? -24.529 3.866 11.634 1.00 0.00 7 GLY A C 14
ATOM 12906 O O . GLY A 1 7 ? -25.477 4.398 11.057 1.00 0.00 7 GLY A O 14
ATOM 12910 N N . ASN A 1 8 ? -23.969 4.376 12.726 1.00 0.00 8 ASN A N 14
ATOM 12911 C CA . ASN A 1 8 ? -24.447 5.618 13.322 1.00 0.00 8 ASN A CA 14
ATOM 12912 C C . ASN A 1 8 ? -23.644 6.811 12.813 1.00 0.00 8 ASN A C 14
ATOM 12913 O O . ASN A 1 8 ? -24.200 7.752 12.248 1.00 0.00 8 ASN A O 14
ATOM 12924 N N . GLY A 1 9 ? -22.331 6.763 13.016 1.00 0.00 9 GLY A N 14
ATOM 12925 C CA . GLY A 1 9 ? -21.471 7.845 12.571 1.00 0.00 9 GLY A CA 14
ATOM 12926 C C . GLY A 1 9 ? -20.573 7.435 11.421 1.00 0.00 9 GLY A C 14
ATOM 12927 O O . GLY A 1 9 ? -21.042 7.224 10.303 1.00 0.00 9 GLY A O 14
ATOM 12931 N N . MET A 1 10 ? -19.277 7.325 11.694 1.00 0.00 10 MET A N 14
ATOM 12932 C CA . MET A 1 10 ? -18.310 6.939 10.673 1.00 0.00 10 MET A CA 14
ATOM 12933 C C . MET A 1 10 ? -17.636 5.619 11.034 1.00 0.00 10 MET A C 14
ATOM 12934 O O . MET A 1 10 ? -16.462 5.407 10.728 1.00 0.00 10 MET A O 14
ATOM 12948 N N . ASP A 1 11 ? -18.385 4.736 11.685 1.00 0.00 11 ASP A N 14
ATOM 12949 C CA . ASP A 1 11 ? -17.859 3.437 12.087 1.00 0.00 11 ASP A CA 14
ATOM 12950 C C . ASP A 1 11 ? -17.867 2.461 10.914 1.00 0.00 11 ASP A C 14
ATOM 12951 O O . ASP A 1 11 ? -16.863 1.810 10.630 1.00 0.00 11 ASP A O 14
ATOM 12960 N N . GLU A 1 12 ? -19.008 2.365 10.239 1.00 0.00 12 GLU A N 14
ATOM 12961 C CA . GLU A 1 12 ? -19.147 1.467 9.099 1.00 0.00 12 GLU A CA 14
ATOM 12962 C C . GLU A 1 12 ? -18.169 1.841 7.989 1.00 0.00 12 GLU A C 14
ATOM 12963 O O . GLU A 1 12 ? -17.625 0.972 7.309 1.00 0.00 12 GLU A O 14
ATOM 12975 N N . GLU A 1 13 ? -17.950 3.141 7.814 1.00 0.00 13 GLU A N 14
ATOM 12976 C CA . GLU A 1 13 ? -17.039 3.630 6.786 1.00 0.00 13 GLU A CA 14
ATOM 12977 C C . GLU A 1 13 ? -15.634 3.071 6.995 1.00 0.00 13 GLU A C 14
ATOM 12978 O O . GLU A 1 13 ? -14.915 2.799 6.033 1.00 0.00 13 GLU A O 14
ATOM 12990 N N . GLN A 1 14 ? -15.251 2.904 8.256 1.00 0.00 14 GLN A N 14
ATOM 12991 C CA . GLN A 1 14 ? -13.933 2.379 8.591 1.00 0.00 14 GLN A CA 14
ATOM 12992 C C . GLN A 1 14 ? -13.837 0.894 8.256 1.00 0.00 14 GLN A C 14
ATOM 12993 O O . GLN A 1 14 ? -12.864 0.446 7.650 1.00 0.00 14 GLN A O 14
ATOM 13007 N N . ARG A 1 15 ? -14.853 0.136 8.655 1.00 0.00 15 ARG A N 14
ATOM 13008 C CA . ARG A 1 15 ? -14.883 -1.299 8.399 1.00 0.00 15 ARG A CA 14
ATOM 13009 C C . ARG A 1 15 ? -14.644 -1.592 6.920 1.00 0.00 15 ARG A C 14
ATOM 13010 O O . ARG A 1 15 ? -13.798 -2.415 6.570 1.00 0.00 15 ARG A O 14
ATOM 13031 N N . GLN A 1 16 ? -15.395 -0.914 6.059 1.00 0.00 16 GLN A N 14
ATOM 13032 C CA . GLN A 1 16 ? -15.265 -1.103 4.619 1.00 0.00 16 GLN A CA 14
ATOM 13033 C C . GLN A 1 16 ? -13.812 -0.955 4.179 1.00 0.00 16 GLN A C 14
ATOM 13034 O O . GLN A 1 16 ? -13.333 -1.696 3.320 1.00 0.00 16 GLN A O 14
ATOM 13048 N N . LYS A 1 17 ? -13.114 0.007 4.774 1.00 0.00 17 LYS A N 14
ATOM 13049 C CA . LYS A 1 17 ? -11.715 0.252 4.446 1.00 0.00 17 LYS A CA 14
ATOM 13050 C C . LYS A 1 17 ? -10.808 -0.766 5.130 1.00 0.00 17 LYS A C 14
ATOM 13051 O O . LYS A 1 17 ? -9.711 -1.055 4.651 1.00 0.00 17 LYS A O 14
ATOM 13070 N N . ARG A 1 18 ? -11.274 -1.308 6.250 1.00 0.00 18 ARG A N 14
ATOM 13071 C CA . ARG A 1 18 ? -10.506 -2.294 6.999 1.00 0.00 18 ARG A CA 14
ATOM 13072 C C . ARG A 1 18 ? -10.398 -3.603 6.223 1.00 0.00 18 ARG A C 14
ATOM 13073 O O . ARG A 1 18 ? -9.345 -4.241 6.205 1.00 0.00 18 ARG A O 14
ATOM 13094 N N . ARG A 1 19 ? -11.494 -3.998 5.583 1.00 0.00 19 ARG A N 14
ATOM 13095 C CA . ARG A 1 19 ? -11.523 -5.231 4.807 1.00 0.00 19 ARG A CA 14
ATOM 13096 C C . ARG A 1 19 ? -10.442 -5.222 3.730 1.00 0.00 19 ARG A C 14
ATOM 13097 O O . ARG A 1 19 ? -9.838 -6.253 3.434 1.00 0.00 19 ARG A O 14
ATOM 13118 N N . ARG A 1 20 ? -10.203 -4.051 3.149 1.00 0.00 20 ARG A N 14
ATOM 13119 C CA . ARG A 1 20 ? -9.195 -3.908 2.104 1.00 0.00 20 ARG A CA 14
ATOM 13120 C C . ARG A 1 20 ? -7.800 -4.189 2.653 1.00 0.00 20 ARG A C 14
ATOM 13121 O O . ARG A 1 20 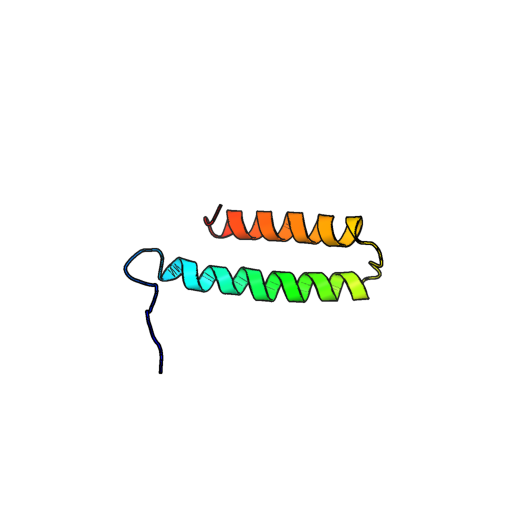? -6.937 -4.711 1.946 1.00 0.00 20 ARG A O 14
ATOM 13142 N N . ILE A 1 21 ? -7.585 -3.837 3.917 1.00 0.00 21 ILE A N 14
ATOM 13143 C CA . ILE A 1 21 ? -6.294 -4.051 4.560 1.00 0.00 21 ILE A CA 14
ATOM 13144 C C . ILE A 1 21 ? -6.103 -5.518 4.932 1.00 0.00 21 ILE A C 14
ATOM 13145 O O . ILE A 1 21 ? -5.037 -6.090 4.708 1.00 0.00 21 ILE A O 14
ATOM 13161 N N . GLU A 1 22 ? -7.143 -6.119 5.501 1.00 0.00 22 GLU A N 14
ATOM 13162 C CA . GLU A 1 22 ? -7.089 -7.519 5.903 1.00 0.00 22 GLU A CA 14
ATOM 13163 C C . GLU A 1 22 ? -6.766 -8.416 4.711 1.00 0.00 22 GLU A C 14
ATOM 13164 O O . GLU A 1 22 ? -5.721 -9.065 4.673 1.00 0.00 22 GLU A O 14
ATOM 13176 N N . VAL A 1 23 ? -7.672 -8.447 3.739 1.00 0.00 23 VAL A N 14
ATOM 13177 C CA . VAL A 1 23 ? -7.485 -9.263 2.545 1.00 0.00 23 VAL A CA 14
ATOM 13178 C C . VAL A 1 23 ? -6.127 -8.996 1.905 1.00 0.00 23 VAL A C 14
ATOM 13179 O O . VAL A 1 23 ? -5.426 -9.924 1.503 1.00 0.00 23 VAL A O 14
ATOM 13192 N N . ALA A 1 24 ? -5.762 -7.721 1.813 1.00 0.00 24 ALA A N 14
ATOM 13193 C CA . ALA A 1 24 ? -4.487 -7.332 1.224 1.00 0.00 24 ALA A CA 14
ATOM 13194 C C . ALA A 1 24 ? -3.319 -7.927 2.001 1.00 0.00 24 ALA A C 14
ATOM 13195 O O . ALA A 1 24 ? -2.415 -8.529 1.419 1.00 0.00 24 ALA A O 14
ATOM 13202 N N . LEU A 1 25 ? -3.341 -7.755 3.318 1.00 0.00 25 LEU A N 14
ATOM 13203 C CA . LEU A 1 25 ? -2.282 -8.275 4.176 1.00 0.00 25 LEU A CA 14
ATOM 13204 C C . LEU A 1 25 ? -2.099 -9.775 3.966 1.00 0.00 25 LEU A C 14
ATOM 13205 O O . LEU A 1 25 ? -0.978 -10.255 3.794 1.00 0.00 25 LEU A O 14
ATOM 13221 N N . ILE A 1 26 ? -3.207 -10.509 3.980 1.00 0.00 26 ILE A N 14
ATOM 13222 C CA . ILE A 1 26 ? -3.168 -11.953 3.788 1.00 0.00 26 ILE A CA 14
ATOM 13223 C C . ILE A 1 26 ? -2.546 -12.312 2.443 1.00 0.00 26 ILE A C 14
ATOM 13224 O O . ILE A 1 26 ? -1.523 -12.993 2.384 1.00 0.00 26 ILE A O 14
ATOM 13240 N N . GLU A 1 27 ? -3.171 -11.848 1.365 1.00 0.00 27 GLU A N 14
ATOM 13241 C CA . GLU A 1 27 ? -2.677 -12.120 0.020 1.00 0.00 27 GLU A CA 14
ATOM 13242 C C . GLU A 1 27 ? -1.207 -11.733 -0.108 1.00 0.00 27 GLU A C 14
ATOM 13243 O O . GLU A 1 27 ? -0.407 -12.473 -0.682 1.00 0.00 27 GLU A O 14
ATOM 13255 N N . TYR A 1 28 ? -0.859 -10.569 0.429 1.00 0.00 28 TYR A N 14
ATOM 13256 C CA . TYR A 1 28 ? 0.514 -10.081 0.372 1.00 0.00 28 TYR A CA 14
ATOM 13257 C C . TYR A 1 28 ? 1.465 -11.048 1.072 1.00 0.00 28 TYR A C 14
ATOM 13258 O O . TYR A 1 28 ? 2.457 -11.488 0.492 1.00 0.00 28 TYR A O 14
ATOM 13276 N N . ARG A 1 29 ? 1.153 -11.373 2.322 1.00 0.00 29 ARG A N 14
ATOM 13277 C CA . ARG A 1 29 ? 1.979 -12.286 3.103 1.00 0.00 29 ARG A CA 14
ATOM 13278 C C . ARG A 1 29 ? 2.243 -13.575 2.330 1.00 0.00 29 ARG A C 14
ATOM 13279 O O . ARG A 1 29 ? 3.389 -14.002 2.190 1.00 0.00 29 ARG A O 14
ATOM 13300 N N . GLU A 1 30 ? 1.175 -14.190 1.832 1.00 0.00 30 GLU A N 14
ATOM 13301 C CA . GLU A 1 30 ? 1.292 -15.431 1.075 1.00 0.00 30 GLU A CA 14
ATOM 13302 C C . GLU A 1 30 ? 2.207 -15.247 -0.132 1.00 0.00 30 GLU A C 14
ATOM 13303 O O . GLU A 1 30 ? 3.073 -16.079 -0.402 1.00 0.00 30 GLU A O 14
ATOM 13315 N N . THR A 1 31 ? 2.006 -14.151 -0.858 1.00 0.00 31 THR A N 14
ATOM 13316 C CA . THR A 1 31 ? 2.810 -13.858 -2.037 1.00 0.00 31 THR A CA 14
ATOM 13317 C C . THR A 1 31 ? 4.291 -13.770 -1.686 1.00 0.00 31 THR A C 14
ATOM 13318 O O . THR A 1 31 ? 5.145 -14.258 -2.427 1.00 0.00 31 THR A O 14
ATOM 13329 N N . LEU A 1 32 ? 4.589 -13.146 -0.552 1.00 0.00 32 LEU A N 14
ATOM 13330 C CA . LEU A 1 32 ? 5.968 -12.995 -0.101 1.00 0.00 32 LEU A CA 14
ATOM 13331 C C . LEU A 1 32 ? 6.575 -14.348 0.258 1.00 0.00 32 LEU A C 14
ATOM 13332 O O . LEU A 1 32 ? 7.722 -14.633 -0.082 1.00 0.00 32 LEU A O 14
ATOM 13348 N N . GLU A 1 33 ? 5.795 -15.177 0.946 1.00 0.00 33 GLU A N 14
ATOM 13349 C CA . GLU A 1 33 ? 6.256 -16.500 1.349 1.00 0.00 33 GLU A CA 14
ATOM 13350 C C . GLU A 1 33 ? 6.580 -17.358 0.130 1.00 0.00 33 GLU A C 14
ATOM 13351 O O . GLU A 1 33 ? 7.576 -18.081 0.115 1.00 0.00 33 GLU A O 14
ATOM 13363 N N . GLU A 1 34 ? 5.732 -17.272 -0.890 1.00 0.00 34 GLU A N 14
ATOM 13364 C CA . GLU A 1 34 ? 5.927 -18.042 -2.113 1.00 0.00 34 GLU A CA 14
ATOM 13365 C C . GLU A 1 34 ? 6.970 -17.382 -3.010 1.00 0.00 34 GLU A C 14
ATOM 13366 O O . GLU A 1 34 ? 7.595 -18.042 -3.840 1.00 0.00 34 GLU A O 14
ATOM 13378 N N . GLN A 1 35 ? 7.152 -16.077 -2.836 1.00 0.00 35 GLN A N 14
ATOM 13379 C CA . GLN A 1 35 ? 8.118 -15.328 -3.631 1.00 0.00 35 GLN A CA 14
ATOM 13380 C C . GLN A 1 35 ? 9.528 -15.870 -3.426 1.00 0.00 35 GLN A C 14
ATOM 13381 O O . GLN A 1 35 ? 10.421 -15.627 -4.236 1.00 0.00 35 GLN A O 14
ATOM 13395 N N . GLY A 1 36 ? 9.722 -16.605 -2.335 1.00 0.00 36 GLY A N 14
ATOM 13396 C CA . GLY A 1 36 ? 11.027 -17.170 -2.042 1.00 0.00 36 GLY A CA 14
ATOM 13397 C C . GLY A 1 36 ? 11.617 -16.629 -0.755 1.00 0.00 36 GLY A C 14
ATOM 13398 O O . GLY A 1 36 ? 12.818 -16.753 -0.515 1.00 0.00 36 GLY A O 14
ATOM 13402 N N . MET A 1 37 ? 10.771 -16.026 0.074 1.00 0.00 37 MET A N 14
ATOM 13403 C CA . MET A 1 37 ? 11.217 -15.464 1.344 1.00 0.00 37 MET A CA 14
ATOM 13404 C C . MET A 1 37 ? 10.957 -16.436 2.490 1.00 0.00 37 MET A C 14
ATOM 13405 O O . MET A 1 37 ? 9.808 -16.753 2.801 1.00 0.00 37 MET A O 14
ATOM 13419 N N . LYS A 1 38 ? 12.030 -16.907 3.116 1.00 0.00 38 LYS A N 14
ATOM 13420 C CA . LYS A 1 38 ? 11.919 -17.842 4.229 1.00 0.00 38 LYS A CA 14
ATOM 13421 C C . LYS A 1 38 ? 12.453 -17.222 5.516 1.00 0.00 38 LYS A C 14
ATOM 13422 O O . LYS A 1 38 ? 12.831 -17.932 6.448 1.00 0.00 38 LYS A O 14
ATOM 13441 N N . ASN A 1 39 ? 12.479 -15.894 5.561 1.00 0.00 39 ASN A N 14
ATOM 13442 C CA . ASN A 1 39 ? 12.966 -15.179 6.736 1.00 0.00 39 ASN A CA 14
ATOM 13443 C C . ASN A 1 39 ? 11.872 -14.296 7.327 1.00 0.00 39 ASN A C 14
ATOM 13444 O O . ASN A 1 39 ? 11.041 -13.732 6.615 1.00 0.00 39 ASN A O 14
ATOM 13455 N N . PRO A 1 40 ? 11.869 -14.172 8.663 1.00 0.00 40 PRO A N 14
ATOM 13456 C CA . PRO A 1 40 ? 10.883 -13.358 9.381 1.00 0.00 40 PRO A CA 14
ATOM 13457 C C . PRO A 1 40 ? 11.081 -11.865 9.144 1.00 0.00 40 PRO A C 14
ATOM 13458 O O . PRO A 1 40 ? 10.122 -11.134 8.901 1.00 0.00 40 PRO A O 14
ATOM 13469 N N . GLU A 1 41 ? 12.332 -11.420 9.216 1.00 0.00 41 GLU A N 14
ATOM 13470 C CA . GLU A 1 41 ? 12.654 -10.012 9.009 1.00 0.00 41 GLU A CA 14
ATOM 13471 C C . GLU A 1 41 ? 12.131 -9.527 7.661 1.00 0.00 41 GLU A C 14
ATOM 13472 O O . GLU A 1 41 ? 11.416 -8.529 7.584 1.00 0.00 41 GLU A O 14
ATOM 13484 N N . GLU A 1 42 ? 12.495 -10.240 6.600 1.00 0.00 42 GLU A N 14
ATOM 13485 C CA . GLU A 1 42 ? 12.064 -9.881 5.254 1.00 0.00 42 GLU A CA 14
ATOM 13486 C C . GLU A 1 42 ? 10.549 -9.702 5.198 1.00 0.00 42 GLU A C 14
ATOM 13487 O O . GLU A 1 42 ? 10.053 -8.597 4.974 1.00 0.00 42 GLU A O 14
ATOM 13499 N N . ILE A 1 43 ? 9.822 -10.795 5.401 1.00 0.00 43 ILE A N 14
ATOM 13500 C CA . ILE A 1 43 ? 8.365 -10.758 5.374 1.00 0.00 43 ILE A CA 14
ATOM 13501 C C . ILE A 1 43 ? 7.826 -9.663 6.288 1.00 0.00 43 ILE A C 14
ATOM 13502 O O . ILE A 1 43 ? 7.016 -8.836 5.870 1.00 0.00 43 ILE A O 14
ATOM 13518 N N . GLU A 1 44 ? 8.282 -9.663 7.536 1.00 0.00 44 GLU A N 14
ATOM 13519 C CA . GLU A 1 44 ? 7.846 -8.668 8.509 1.00 0.00 44 GLU A CA 14
ATOM 13520 C C . GLU A 1 44 ? 8.001 -7.257 7.950 1.00 0.00 44 GLU A C 14
ATOM 13521 O O . GLU A 1 44 ? 7.088 -6.436 8.045 1.00 0.00 44 GLU A O 14
ATOM 13533 N N . ARG A 1 45 ? 9.163 -6.982 7.368 1.00 0.00 45 ARG A N 14
ATOM 13534 C CA . ARG A 1 45 ? 9.440 -5.670 6.795 1.00 0.00 45 ARG A CA 14
ATOM 13535 C C . ARG A 1 45 ? 8.425 -5.326 5.709 1.00 0.00 45 ARG A C 14
ATOM 13536 O O . ARG A 1 45 ? 7.693 -4.341 5.816 1.00 0.00 45 ARG A O 14
ATOM 13557 N N . LYS A 1 46 ? 8.387 -6.144 4.662 1.00 0.00 46 LYS A N 14
ATOM 13558 C CA . LYS A 1 46 ? 7.462 -5.928 3.555 1.00 0.00 46 LYS A CA 14
ATOM 13559 C C . LYS A 1 46 ? 6.032 -5.780 4.063 1.00 0.00 46 LYS A C 14
ATOM 13560 O O . LYS A 1 46 ? 5.385 -4.757 3.837 1.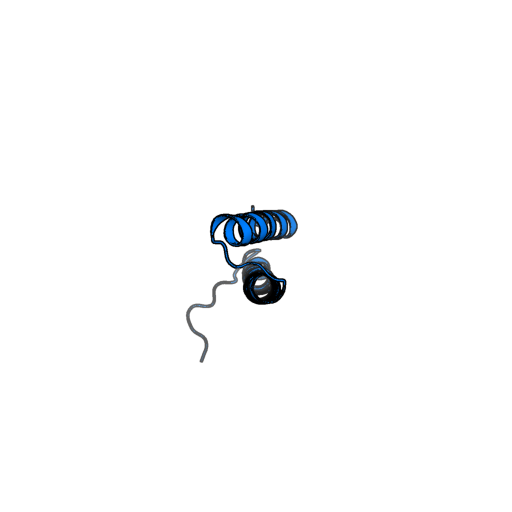00 0.00 46 LYS A O 14
ATOM 13579 N N . VAL A 1 47 ? 5.543 -6.807 4.751 1.00 0.00 47 VAL A N 14
ATOM 13580 C CA . VAL A 1 47 ? 4.190 -6.790 5.293 1.00 0.00 47 VAL A CA 14
ATOM 13581 C C . VAL A 1 47 ? 3.939 -5.524 6.105 1.00 0.00 47 VAL A C 14
ATOM 13582 O O . VAL A 1 47 ? 2.917 -4.860 5.936 1.00 0.00 47 VAL A O 14
ATOM 13595 N N . GLU A 1 48 ? 4.879 -5.196 6.985 1.00 0.00 48 GLU A N 14
ATOM 13596 C CA . GLU A 1 48 ? 4.759 -4.009 7.824 1.00 0.00 48 GLU A CA 14
ATOM 13597 C C . GLU A 1 48 ? 4.487 -2.770 6.976 1.00 0.00 48 GLU A C 14
ATOM 13598 O O . GLU A 1 48 ? 3.552 -2.015 7.245 1.00 0.00 48 GLU A O 14
ATOM 13610 N N . ILE A 1 49 ? 5.311 -2.567 5.954 1.00 0.00 49 ILE A N 14
ATOM 13611 C CA . ILE A 1 49 ? 5.159 -1.420 5.067 1.00 0.00 49 ILE A CA 14
ATOM 13612 C C . ILE A 1 49 ? 3.779 -1.405 4.419 1.00 0.00 49 ILE A C 14
ATOM 13613 O O . ILE A 1 49 ? 3.092 -0.385 4.422 1.00 0.00 49 ILE A O 14
ATOM 13629 N N . ASN A 1 50 ? 3.379 -2.545 3.865 1.00 0.00 50 ASN A N 14
ATOM 13630 C CA . ASN A 1 50 ? 2.079 -2.664 3.214 1.00 0.00 50 ASN A CA 14
ATOM 13631 C C . ASN A 1 50 ? 0.953 -2.291 4.175 1.00 0.00 50 ASN A C 14
ATOM 13632 O O . ASN A 1 50 ? -0.036 -1.675 3.778 1.00 0.00 50 ASN A O 14
ATOM 13643 N N . ARG A 1 51 ? 1.113 -2.668 5.439 1.00 0.00 51 ARG A N 14
ATOM 13644 C CA . ARG A 1 51 ? 0.110 -2.374 6.456 1.00 0.00 51 ARG A CA 14
ATOM 13645 C C . ARG A 1 51 ? 0.044 -0.876 6.737 1.00 0.00 51 ARG A C 14
ATOM 13646 O O . ARG A 1 51 ? -0.964 -0.225 6.463 1.00 0.00 51 ARG A O 14
ATOM 13667 N N . LYS A 1 52 ? 1.126 -0.334 7.287 1.00 0.00 52 LYS A N 14
ATOM 13668 C CA . LYS A 1 52 ? 1.193 1.087 7.605 1.00 0.00 52 LYS A CA 14
ATOM 13669 C C . LYS A 1 52 ? 0.815 1.934 6.395 1.00 0.00 52 LYS A C 14
ATOM 13670 O O . LYS A 1 52 ? 0.076 2.911 6.516 1.00 0.00 52 LYS A O 14
ATOM 13689 N N . ARG A 1 53 ? 1.324 1.552 5.228 1.00 0.00 53 ARG A N 14
ATOM 13690 C CA . ARG A 1 53 ? 1.039 2.277 3.996 1.00 0.00 53 ARG A CA 14
ATOM 13691 C C . ARG A 1 53 ? -0.455 2.256 3.686 1.00 0.00 53 ARG A C 14
ATOM 13692 O O . ARG A 1 53 ? -1.065 3.299 3.447 1.00 0.00 53 ARG A O 14
ATOM 13713 N N . LEU A 1 54 ? -1.038 1.063 3.692 1.00 0.00 54 LEU A N 14
ATOM 13714 C CA . LEU A 1 54 ? -2.461 0.905 3.411 1.00 0.00 54 LEU A CA 14
ATOM 13715 C C . LEU A 1 54 ? -3.302 1.730 4.381 1.00 0.00 54 LEU A C 14
ATOM 13716 O O . LEU A 1 54 ? -4.143 2.526 3.965 1.00 0.00 54 LEU A O 14
ATOM 13732 N N . GLU A 1 55 ? -3.067 1.533 5.674 1.00 0.00 55 GLU A N 14
ATOM 13733 C CA . GLU A 1 55 ? -3.803 2.260 6.702 1.00 0.00 55 GLU A CA 14
ATOM 13734 C C . GLU A 1 55 ? -3.753 3.764 6.446 1.00 0.00 55 GLU A C 14
ATOM 13735 O O . GLU A 1 55 ? -4.786 4.433 6.406 1.00 0.00 55 GLU A O 14
ATOM 13747 N N . VAL A 1 56 ? -2.544 4.289 6.274 1.00 0.00 56 VAL A N 14
ATOM 13748 C CA . VAL A 1 56 ? -2.358 5.713 6.022 1.00 0.00 56 VAL A CA 14
ATOM 13749 C C . VAL A 1 56 ? -3.033 6.134 4.722 1.00 0.00 56 VAL A C 14
ATOM 13750 O O . VAL A 1 56 ? -3.489 7.269 4.586 1.00 0.00 56 VAL A O 14
ATOM 13763 N N . ASP A 1 57 ? -3.095 5.210 3.768 1.00 0.00 57 ASP A N 14
ATOM 13764 C CA . ASP A 1 57 ? -3.717 5.484 2.478 1.00 0.00 57 ASP A CA 14
ATOM 13765 C C . ASP A 1 57 ? -5.227 5.640 2.625 1.00 0.00 57 ASP A C 14
ATOM 13766 O O . ASP A 1 57 ? -5.843 6.474 1.961 1.00 0.00 57 ASP A O 14
ATOM 13775 N N . TYR A 1 58 ? -5.818 4.831 3.497 1.00 0.00 58 TYR A N 14
ATOM 13776 C CA . TYR A 1 58 ? -7.257 4.876 3.728 1.00 0.00 58 TYR A CA 14
ATOM 13777 C C . TYR A 1 58 ? -7.591 5.781 4.909 1.00 0.00 58 TYR A C 14
ATOM 13778 O O . TYR A 1 58 ? -8.668 5.685 5.496 1.00 0.00 58 TYR A O 14
ATOM 13796 N N . GLY A 1 59 ? -6.657 6.663 5.253 1.00 0.00 59 GLY A N 14
ATOM 13797 C CA . GLY A 1 59 ? -6.870 7.575 6.362 1.00 0.00 59 GLY A CA 14
ATOM 13798 C C . GLY A 1 59 ? -7.289 6.857 7.630 1.00 0.00 59 GLY A C 14
ATOM 13799 O O . GLY A 1 59 ? -7.980 7.427 8.476 1.00 0.00 59 GLY A O 14
ATOM 13803 N N . LEU A 1 60 ? -6.872 5.603 7.763 1.00 0.00 60 LEU A N 14
ATOM 13804 C CA . LEU A 1 60 ? -7.209 4.805 8.937 1.00 0.00 60 LEU A CA 14
ATOM 13805 C C . LEU A 1 60 ? -6.079 4.837 9.960 1.00 0.00 60 LEU A C 14
ATOM 13806 O O . LEU A 1 60 ? -5.992 3.972 10.832 1.00 0.00 60 LEU A O 14
ATOM 13822 N N . SER A 1 61 ? -5.215 5.841 9.850 1.00 0.00 61 SER A N 14
ATOM 13823 C CA . SER A 1 61 ? -4.088 5.985 10.764 1.00 0.00 61 SER A CA 14
ATOM 13824 C C . SER A 1 61 ? -3.541 7.409 10.732 1.00 0.00 61 SER A C 14
ATOM 13825 O O . SER A 1 61 ? -3.900 8.203 9.864 1.00 0.00 61 SER A O 14
ATOM 13833 N N . GLY A 1 1 ? -31.658 -3.944 -7.720 1.00 0.00 1 GLY A N 15
ATOM 13834 C CA . GLY A 1 1 ? -30.975 -3.123 -6.738 1.00 0.00 1 GLY A CA 15
ATOM 13835 C C . GLY A 1 1 ? -30.817 -3.824 -5.404 1.00 0.00 1 GLY A C 15
ATOM 13836 O O . GLY A 1 1 ? -29.983 -4.718 -5.259 1.00 0.00 1 GLY A O 15
ATOM 13840 N N . SER A 1 2 ? -31.619 -3.418 -4.424 1.00 0.00 2 SER A N 15
ATOM 13841 C CA . SER A 1 2 ? -31.561 -4.011 -3.093 1.00 0.00 2 SER A CA 15
ATOM 13842 C C . SER A 1 2 ? -30.117 -4.131 -2.615 1.00 0.00 2 SER A C 15
ATOM 13843 O O . SER A 1 2 ? -29.749 -5.102 -1.954 1.00 0.00 2 SER A O 15
ATOM 13851 N N . SER A 1 3 ? -29.304 -3.136 -2.954 1.00 0.00 3 SER A N 15
ATOM 13852 C CA . SER A 1 3 ? -27.899 -3.131 -2.563 1.00 0.00 3 SER A CA 15
ATOM 13853 C C . SER A 1 3 ? -27.737 -2.648 -1.125 1.00 0.00 3 SER A C 15
ATOM 13854 O O . SER A 1 3 ? -27.085 -3.299 -0.309 1.00 0.00 3 SER A O 15
ATOM 13862 N N . GLY A 1 4 ? -28.336 -1.501 -0.821 1.00 0.00 4 GLY A N 15
ATOM 13863 C CA . GLY A 1 4 ? -28.247 -0.949 0.519 1.00 0.00 4 GLY A CA 15
ATOM 13864 C C . GLY A 1 4 ? -27.177 0.117 0.636 1.00 0.00 4 GLY A C 15
ATOM 13865 O O . GLY A 1 4 ? -25.999 -0.193 0.819 1.00 0.00 4 GLY A O 15
ATOM 13869 N N . SER A 1 5 ? -27.585 1.378 0.530 1.00 0.00 5 SER A N 15
ATOM 13870 C CA . SER A 1 5 ? -26.651 2.494 0.620 1.00 0.00 5 SER A CA 15
ATOM 13871 C C . SER A 1 5 ? -26.959 3.363 1.836 1.00 0.00 5 SER A C 15
ATOM 13872 O O . SER A 1 5 ? -27.817 4.244 1.782 1.00 0.00 5 SER A O 15
ATOM 13880 N N . SER A 1 6 ? -26.252 3.108 2.932 1.00 0.00 6 SER A N 15
ATOM 13881 C CA . SER A 1 6 ? -26.451 3.863 4.163 1.00 0.00 6 SER A CA 15
ATOM 13882 C C . SER A 1 6 ? -25.120 4.366 4.714 1.00 0.00 6 SER A C 15
ATOM 13883 O O . SER A 1 6 ? -24.177 3.595 4.890 1.00 0.00 6 SER A O 15
ATOM 13891 N N . GLY A 1 7 ? -25.051 5.666 4.983 1.00 0.00 7 GLY A N 15
ATOM 13892 C CA . GLY A 1 7 ? -23.832 6.251 5.510 1.00 0.00 7 GLY A CA 15
ATOM 13893 C C . GLY A 1 7 ? -24.020 7.692 5.943 1.00 0.00 7 GLY A C 15
ATOM 13894 O O . GLY A 1 7 ? -23.982 8.604 5.119 1.00 0.00 7 GLY A O 15
ATOM 13898 N N . ASN A 1 8 ? -24.226 7.896 7.240 1.00 0.00 8 ASN A N 15
ATOM 13899 C CA . ASN A 1 8 ? -24.423 9.236 7.781 1.00 0.00 8 ASN A CA 15
ATOM 13900 C C . ASN A 1 8 ? -23.179 9.711 8.525 1.00 0.00 8 ASN A C 15
ATOM 13901 O O . ASN A 1 8 ? -22.876 10.903 8.551 1.00 0.00 8 ASN A O 15
ATOM 13912 N N . GLY A 1 9 ? -22.460 8.769 9.128 1.00 0.00 9 GLY A N 15
ATOM 13913 C CA . GLY A 1 9 ? -21.257 9.110 9.864 1.00 0.00 9 GLY A CA 15
ATOM 13914 C C . GLY A 1 9 ? -20.002 8.951 9.029 1.00 0.00 9 GLY A C 15
ATOM 13915 O O . GLY A 1 9 ? -20.075 8.654 7.837 1.00 0.00 9 GLY A O 15
ATOM 13919 N N . MET A 1 10 ? -18.847 9.150 9.655 1.00 0.00 10 MET A N 15
ATOM 13920 C CA . MET A 1 10 ? -17.570 9.027 8.961 1.00 0.00 10 MET A CA 15
ATOM 13921 C C . MET A 1 10 ? -16.854 7.742 9.365 1.00 0.00 10 MET A C 15
ATOM 13922 O O . MET A 1 10 ? -16.248 7.070 8.531 1.00 0.00 10 MET A O 15
ATOM 13936 N N . ASP A 1 11 ? -16.927 7.408 10.649 1.00 0.00 11 ASP A N 15
ATOM 13937 C CA . ASP A 1 11 ? -16.286 6.203 11.163 1.00 0.00 11 ASP A CA 15
ATOM 13938 C C . ASP A 1 11 ? -16.945 4.951 10.593 1.00 0.00 11 ASP A C 15
ATOM 13939 O O . ASP A 1 11 ? -16.299 3.917 10.432 1.00 0.00 11 ASP A O 15
ATOM 13948 N N . GLU A 1 12 ? -18.236 5.053 10.291 1.00 0.00 12 GLU A N 15
ATOM 13949 C CA . GLU A 1 12 ? -18.983 3.928 9.740 1.00 0.00 12 GLU A CA 15
ATOM 13950 C C . GLU A 1 12 ? -18.322 3.407 8.467 1.00 0.00 12 GLU A C 15
ATOM 13951 O O . GLU A 1 12 ? -18.442 2.230 8.131 1.00 0.00 12 GLU A O 15
ATOM 13963 N N . GLU A 1 13 ? -17.624 4.294 7.764 1.00 0.00 13 GLU A N 15
ATOM 13964 C CA . GLU A 1 13 ? -16.946 3.924 6.527 1.00 0.00 13 GLU A CA 15
ATOM 13965 C C . GLU A 1 13 ? -15.631 3.206 6.822 1.00 0.00 13 GLU A C 15
ATOM 13966 O O . GLU A 1 13 ? -15.226 2.307 6.086 1.00 0.00 13 GLU A O 15
ATOM 13978 N N . GLN A 1 14 ? -14.972 3.612 7.902 1.00 0.00 14 GLN A N 15
ATOM 13979 C CA . GLN A 1 14 ? -13.703 3.009 8.293 1.00 0.00 14 GLN A CA 15
ATOM 13980 C C . GLN A 1 14 ? -13.866 1.514 8.547 1.00 0.00 14 GLN A C 15
ATOM 13981 O O . GLN A 1 14 ? -12.941 0.733 8.326 1.00 0.00 14 GLN A O 15
ATOM 13995 N N . ARG A 1 15 ? -15.048 1.124 9.013 1.00 0.00 15 ARG A N 15
ATOM 13996 C CA . ARG A 1 15 ? -15.331 -0.278 9.298 1.00 0.00 15 ARG A CA 15
ATOM 13997 C C . ARG A 1 15 ? -15.048 -1.149 8.079 1.00 0.00 15 ARG A C 15
ATOM 13998 O O . ARG A 1 15 ? -14.374 -2.174 8.180 1.00 0.00 15 ARG A O 15
ATOM 14019 N N . GLN A 1 16 ? -15.567 -0.735 6.928 1.00 0.00 16 GLN A N 15
ATOM 14020 C CA . GLN A 1 16 ? -15.371 -1.479 5.689 1.00 0.00 16 GLN A CA 15
ATOM 14021 C C . GLN A 1 16 ? -13.910 -1.434 5.253 1.00 0.00 16 GLN A C 15
ATOM 14022 O O . GLN A 1 16 ? -13.362 -2.429 4.778 1.00 0.00 16 GLN A O 15
ATOM 14036 N N . LYS A 1 17 ? -13.284 -0.274 5.418 1.00 0.00 17 LYS A N 15
ATOM 14037 C CA . LYS A 1 17 ? -11.886 -0.098 5.042 1.00 0.00 17 LYS A CA 15
ATOM 14038 C C . LYS A 1 17 ? -11.015 -1.185 5.664 1.00 0.00 17 LYS A C 15
ATOM 14039 O O . LYS A 1 17 ? -10.087 -1.688 5.030 1.00 0.00 17 LYS A O 15
ATOM 14058 N N . ARG A 1 18 ? -11.321 -1.544 6.907 1.00 0.00 18 ARG A N 15
ATOM 14059 C CA . ARG A 1 18 ? -10.566 -2.571 7.613 1.00 0.00 18 ARG A CA 15
ATOM 14060 C C . ARG A 1 18 ? -10.465 -3.844 6.777 1.00 0.00 18 ARG A C 15
ATOM 14061 O O . ARG A 1 18 ? -9.390 -4.429 6.645 1.00 0.00 18 ARG A O 15
ATOM 14082 N N . ARG A 1 19 ? -11.593 -4.267 6.215 1.00 0.00 19 ARG A N 15
ATOM 14083 C CA . ARG A 1 19 ? -11.633 -5.470 5.393 1.00 0.00 19 ARG A CA 15
ATOM 14084 C C . ARG A 1 19 ? -10.745 -5.317 4.162 1.00 0.00 19 ARG A C 15
ATOM 14085 O O . ARG A 1 19 ? -10.258 -6.304 3.609 1.00 0.00 19 ARG A O 15
ATOM 14106 N N . ARG A 1 20 ? -10.538 -4.075 3.738 1.00 0.00 20 ARG A N 15
ATOM 14107 C CA . ARG A 1 20 ? -9.710 -3.793 2.571 1.00 0.00 20 ARG A CA 15
ATOM 14108 C C . ARG A 1 20 ? -8.236 -4.034 2.880 1.00 0.00 20 ARG A C 15
ATOM 14109 O O . ARG A 1 20 ? -7.475 -4.472 2.017 1.00 0.00 20 ARG A O 15
ATOM 14130 N N . ILE A 1 21 ? -7.840 -3.746 4.115 1.00 0.00 21 ILE A N 15
ATOM 14131 C CA . ILE A 1 21 ? -6.457 -3.933 4.537 1.00 0.00 21 ILE A CA 15
ATOM 14132 C C . ILE A 1 21 ? -6.174 -5.396 4.861 1.00 0.00 21 ILE A C 15
ATOM 14133 O O . ILE A 1 21 ? -5.141 -5.938 4.470 1.00 0.00 21 ILE A O 15
ATOM 14149 N N . GLU A 1 22 ? -7.100 -6.028 5.575 1.00 0.00 22 GLU A N 15
ATOM 14150 C CA . GLU A 1 22 ? -6.949 -7.429 5.949 1.00 0.00 22 GLU A CA 15
ATOM 14151 C C . GLU A 1 22 ? -6.640 -8.289 4.727 1.00 0.00 22 GLU A C 15
ATOM 14152 O O . GLU A 1 22 ? -5.580 -8.911 4.644 1.00 0.00 22 GLU A O 15
ATOM 14164 N N . VAL A 1 23 ? -7.572 -8.320 3.780 1.00 0.00 23 VAL A N 15
ATOM 14165 C CA . VAL A 1 23 ? -7.400 -9.102 2.562 1.00 0.00 23 VAL A CA 15
ATOM 14166 C C . VAL A 1 23 ? -6.067 -8.789 1.892 1.00 0.00 23 VAL A C 15
ATOM 14167 O O . VAL A 1 23 ? -5.304 -9.693 1.552 1.00 0.00 23 VAL A O 15
ATOM 14180 N N . ALA A 1 24 ? -5.791 -7.502 1.707 1.00 0.00 24 ALA A N 15
ATOM 14181 C CA . ALA A 1 24 ? -4.549 -7.069 1.080 1.00 0.00 24 ALA A CA 15
ATOM 14182 C C . ALA A 1 24 ? -3.339 -7.685 1.775 1.00 0.00 24 ALA A C 15
ATOM 14183 O O . ALA A 1 24 ? -2.469 -8.269 1.129 1.00 0.00 24 ALA A O 15
ATOM 14190 N N . LEU A 1 25 ? -3.291 -7.551 3.096 1.00 0.00 25 LEU A N 15
ATOM 14191 C CA . LEU A 1 25 ? -2.187 -8.094 3.880 1.00 0.00 25 LEU A CA 15
ATOM 14192 C C . LEU A 1 25 ? -2.021 -9.589 3.625 1.00 0.00 25 LEU A C 15
ATOM 14193 O O . LEU A 1 25 ? -0.925 -10.058 3.318 1.00 0.00 25 LEU A O 15
ATOM 14209 N N . ILE A 1 26 ? -3.116 -10.330 3.751 1.00 0.00 26 ILE A N 15
ATOM 14210 C CA . ILE A 1 26 ? -3.092 -11.771 3.530 1.00 0.00 26 ILE A CA 15
ATOM 14211 C C . ILE A 1 26 ? -2.459 -12.111 2.185 1.00 0.00 26 ILE A C 15
ATOM 14212 O O . ILE A 1 26 ? -1.477 -12.849 2.120 1.00 0.00 26 ILE A O 15
ATOM 14228 N N . GLU A 1 27 ? -3.028 -11.565 1.115 1.00 0.00 27 GLU A N 15
ATOM 14229 C CA . GLU A 1 27 ? -2.518 -11.810 -0.229 1.00 0.00 27 GLU A CA 15
ATOM 14230 C C . GLU A 1 27 ? -1.020 -11.528 -0.302 1.00 0.00 27 GLU A C 15
ATOM 14231 O O . GLU A 1 27 ? -0.254 -12.322 -0.849 1.00 0.00 27 GLU A O 15
ATOM 14243 N N . TYR A 1 28 ? -0.611 -10.393 0.252 1.00 0.00 28 TYR A N 15
ATOM 14244 C CA . TYR A 1 28 ? 0.795 -10.003 0.247 1.00 0.00 28 TYR A CA 15
ATOM 14245 C C . TYR A 1 28 ? 1.650 -11.043 0.964 1.00 0.00 28 TYR A C 15
ATOM 14246 O O . TYR A 1 28 ? 2.658 -11.509 0.431 1.00 0.00 28 TYR A O 15
ATOM 14264 N N . ARG A 1 29 ? 1.240 -11.404 2.176 1.00 0.00 29 ARG A N 15
ATOM 14265 C CA . ARG A 1 29 ? 1.968 -12.388 2.968 1.00 0.00 29 ARG A CA 15
ATOM 14266 C C . ARG A 1 29 ? 2.213 -13.660 2.162 1.00 0.00 29 ARG A C 15
ATOM 14267 O O . ARG A 1 29 ? 3.347 -14.123 2.044 1.00 0.00 29 ARG A O 15
ATOM 14288 N N . GLU A 1 30 ? 1.141 -14.221 1.610 1.00 0.00 30 GLU A N 15
ATOM 14289 C CA . GLU A 1 30 ? 1.240 -15.440 0.817 1.00 0.00 30 GLU A CA 15
ATOM 14290 C C . GLU A 1 30 ? 2.229 -15.263 -0.332 1.00 0.00 30 GLU A C 15
ATOM 14291 O O . GLU A 1 30 ? 3.139 -16.073 -0.515 1.00 0.00 30 GLU A O 15
ATOM 14303 N N . THR A 1 31 ? 2.044 -14.198 -1.106 1.00 0.00 31 THR A N 15
ATOM 14304 C CA . THR A 1 31 ? 2.917 -13.914 -2.238 1.00 0.00 31 THR A CA 15
ATOM 14305 C C . THR A 1 31 ? 4.377 -13.854 -1.804 1.00 0.00 31 THR A C 15
ATOM 14306 O O . THR A 1 31 ? 5.269 -14.296 -2.529 1.00 0.00 31 THR A O 15
ATOM 14317 N N . LEU A 1 32 ? 4.615 -13.305 -0.618 1.00 0.00 32 LEU A N 15
ATOM 14318 C CA . LEU A 1 32 ? 5.969 -13.188 -0.087 1.00 0.00 32 LEU A CA 15
ATOM 14319 C C . LEU A 1 32 ? 6.557 -14.563 0.212 1.00 0.00 32 LEU A C 15
ATOM 14320 O O . LEU A 1 32 ? 7.687 -14.863 -0.174 1.00 0.00 32 LEU A O 15
ATOM 14336 N N . GLU A 1 33 ? 5.782 -15.396 0.900 1.00 0.00 33 GLU A N 15
ATOM 14337 C CA . GLU A 1 33 ? 6.227 -16.740 1.250 1.00 0.00 33 GLU A CA 15
ATOM 14338 C C . GLU A 1 33 ? 6.550 -17.549 -0.003 1.00 0.00 33 GLU A C 15
ATOM 14339 O O . GLU A 1 33 ? 7.509 -18.319 -0.027 1.00 0.00 33 GLU A O 15
ATOM 14351 N N . GLU A 1 34 ? 5.741 -17.368 -1.043 1.00 0.00 34 GLU A N 15
ATOM 14352 C CA . GLU A 1 34 ? 5.940 -18.082 -2.298 1.00 0.00 34 GLU A CA 15
ATOM 14353 C C . GLU A 1 34 ? 7.038 -17.425 -3.130 1.00 0.00 34 GLU A C 15
ATOM 14354 O O . GLU A 1 34 ? 7.667 -18.072 -3.966 1.00 0.00 34 GLU A O 15
ATOM 14366 N N . GLN A 1 35 ? 7.260 -16.136 -2.893 1.00 0.00 35 GLN A N 15
ATOM 14367 C CA . GLN A 1 35 ? 8.280 -15.391 -3.621 1.00 0.00 35 GLN A CA 15
ATOM 14368 C C . GLN A 1 35 ? 9.679 -15.828 -3.198 1.00 0.00 35 GLN A C 15
ATOM 14369 O O . GLN A 1 35 ? 10.672 -15.452 -3.819 1.00 0.00 35 GLN A O 15
ATOM 14383 N N . GLY A 1 36 ? 9.748 -16.625 -2.136 1.00 0.00 36 GLY A N 15
ATOM 14384 C CA . GLY A 1 36 ? 11.030 -17.099 -1.647 1.00 0.00 36 GLY A CA 15
ATOM 14385 C C . GLY A 1 36 ? 11.333 -16.611 -0.244 1.00 0.00 36 GLY A C 15
ATOM 14386 O O . GLY A 1 36 ? 12.348 -16.982 0.343 1.00 0.00 36 GLY A O 15
ATOM 14390 N N . MET A 1 37 ? 10.449 -15.776 0.293 1.00 0.00 37 MET A N 15
ATOM 14391 C CA . MET A 1 37 ? 10.628 -15.236 1.636 1.00 0.00 37 MET A CA 15
ATOM 14392 C C . MET A 1 37 ? 10.455 -16.327 2.688 1.00 0.00 37 MET A C 15
ATOM 14393 O O . MET A 1 37 ? 9.358 -16.852 2.879 1.00 0.00 37 MET A O 15
ATOM 14407 N N . LYS A 1 38 ? 11.545 -16.665 3.368 1.00 0.00 38 LYS A N 15
ATOM 14408 C CA . LYS A 1 38 ? 11.515 -17.693 4.402 1.00 0.00 38 LYS A CA 15
ATOM 14409 C C . LYS A 1 38 ? 11.926 -17.118 5.753 1.00 0.00 38 LYS A C 15
ATOM 14410 O O . LYS A 1 38 ? 11.784 -17.772 6.785 1.00 0.00 38 LYS A O 15
ATOM 14429 N N . ASN A 1 39 ? 12.435 -15.890 5.739 1.00 0.00 39 ASN A N 15
ATOM 14430 C CA . ASN A 1 39 ? 12.866 -15.227 6.964 1.00 0.00 39 ASN A CA 15
ATOM 14431 C C . ASN A 1 39 ? 11.750 -14.354 7.531 1.00 0.00 39 ASN A C 15
ATOM 14432 O O . ASN A 1 39 ? 10.944 -13.780 6.798 1.00 0.00 39 ASN A O 15
ATOM 14443 N N . PRO A 1 40 ? 11.702 -14.249 8.867 1.00 0.00 40 PRO A N 15
ATOM 14444 C CA . PRO A 1 40 ? 10.691 -13.447 9.562 1.00 0.00 40 PRO A CA 15
ATOM 14445 C C . PRO A 1 40 ? 10.895 -11.950 9.355 1.00 0.00 40 PRO A C 15
ATOM 14446 O O . PRO A 1 40 ? 9.957 -11.228 9.019 1.00 0.00 40 PRO A O 15
ATOM 14457 N N . GLU A 1 41 ? 12.127 -11.492 9.556 1.00 0.00 41 GLU A N 15
ATOM 14458 C CA . GLU A 1 41 ? 12.452 -10.080 9.391 1.00 0.00 41 GLU A CA 15
ATOM 14459 C C . GLU A 1 41 ? 12.029 -9.582 8.012 1.00 0.00 41 GLU A C 15
ATOM 14460 O O . GLU A 1 41 ? 11.382 -8.542 7.889 1.00 0.00 41 GLU A O 15
ATOM 14472 N N . GLU A 1 42 ? 12.399 -10.332 6.979 1.00 0.00 42 GLU A N 15
ATOM 14473 C CA . GLU A 1 42 ? 12.059 -9.965 5.609 1.00 0.00 42 GLU A CA 15
ATOM 14474 C C . GLU A 1 42 ? 10.553 -9.766 5.457 1.00 0.00 42 GLU A C 15
ATOM 14475 O O . GLU A 1 42 ? 10.089 -8.663 5.168 1.00 0.00 42 GLU A O 15
ATOM 14487 N N . ILE A 1 43 ? 9.797 -10.840 5.654 1.00 0.00 43 ILE A N 15
ATOM 14488 C CA . ILE A 1 43 ? 8.345 -10.784 5.540 1.00 0.00 43 ILE A CA 15
ATOM 14489 C C . ILE A 1 43 ? 7.768 -9.679 6.418 1.00 0.00 43 ILE A C 15
ATOM 14490 O O . ILE A 1 43 ? 7.057 -8.798 5.935 1.00 0.00 43 ILE A O 15
ATOM 14506 N N . GLU A 1 44 ? 8.080 -9.732 7.709 1.00 0.00 44 GLU A N 15
ATOM 14507 C CA . GLU A 1 44 ? 7.592 -8.734 8.654 1.00 0.00 44 GLU A CA 15
ATOM 14508 C C . GLU A 1 44 ? 7.888 -7.322 8.156 1.00 0.00 44 GLU A C 15
ATOM 14509 O O . GLU A 1 44 ? 7.090 -6.405 8.348 1.00 0.00 44 GLU A O 15
ATOM 14521 N N . ARG A 1 45 ? 9.041 -7.157 7.515 1.00 0.00 45 ARG A N 15
ATOM 14522 C CA . ARG A 1 45 ? 9.444 -5.858 6.991 1.00 0.00 45 ARG A CA 15
ATOM 14523 C C . ARG A 1 45 ? 8.512 -5.412 5.868 1.00 0.00 45 ARG A C 15
ATOM 14524 O O . ARG A 1 45 ? 7.852 -4.377 5.968 1.00 0.00 45 ARG A O 15
ATOM 14545 N N . LYS A 1 46 ? 8.463 -6.199 4.799 1.00 0.00 46 LYS A N 15
ATOM 14546 C CA . LYS A 1 46 ? 7.612 -5.887 3.657 1.00 0.00 46 LYS A CA 15
ATOM 14547 C C . LYS A 1 46 ? 6.158 -5.730 4.089 1.00 0.00 46 LYS A C 15
ATOM 14548 O O . LYS A 1 46 ? 5.511 -4.730 3.775 1.00 0.00 46 LYS A O 15
ATOM 14567 N N . VAL A 1 47 ? 5.649 -6.723 4.811 1.00 0.00 47 VAL A N 15
ATOM 14568 C CA . VAL A 1 47 ? 4.272 -6.693 5.289 1.00 0.00 47 VAL A CA 15
ATOM 14569 C C . VAL A 1 47 ? 3.994 -5.424 6.086 1.00 0.00 47 VAL A C 15
ATOM 14570 O O . VAL A 1 47 ? 3.022 -4.716 5.824 1.00 0.00 47 VAL A O 15
ATOM 14583 N N . GLU A 1 48 ? 4.854 -5.142 7.059 1.00 0.00 48 GLU A N 15
ATOM 14584 C CA . GLU A 1 48 ? 4.700 -3.957 7.895 1.00 0.00 48 GLU A CA 15
ATOM 14585 C C . GLU A 1 48 ? 4.566 -2.701 7.038 1.00 0.00 48 GLU A C 15
ATOM 14586 O O . GLU A 1 48 ? 3.617 -1.932 7.190 1.00 0.00 48 GLU A O 15
ATOM 14598 N N . ILE A 1 49 ? 5.525 -2.500 6.140 1.00 0.00 49 ILE A N 15
ATOM 14599 C CA . ILE A 1 49 ? 5.514 -1.338 5.259 1.00 0.00 49 ILE A CA 15
ATOM 14600 C C . ILE A 1 49 ? 4.194 -1.234 4.503 1.00 0.00 49 ILE A C 15
ATOM 14601 O O . ILE A 1 49 ? 3.590 -0.164 4.433 1.00 0.00 49 ILE A O 15
ATOM 14617 N N . ASN A 1 50 ? 3.750 -2.353 3.941 1.00 0.00 50 ASN A N 15
ATOM 14618 C CA . ASN A 1 50 ? 2.500 -2.388 3.191 1.00 0.00 50 ASN A CA 15
ATOM 14619 C C . ASN A 1 50 ? 1.319 -2.017 4.083 1.00 0.00 50 ASN A C 15
ATOM 14620 O O . ASN A 1 50 ? 0.503 -1.167 3.729 1.00 0.00 50 ASN A O 15
ATOM 14631 N N . ARG A 1 51 ? 1.236 -2.661 5.243 1.00 0.00 51 ARG A N 15
ATOM 14632 C CA . ARG A 1 51 ? 0.156 -2.401 6.186 1.00 0.00 51 ARG A CA 15
ATOM 14633 C C . ARG A 1 51 ? 0.036 -0.907 6.476 1.00 0.00 51 ARG A C 15
ATOM 14634 O O . ARG A 1 51 ? -1.040 -0.323 6.349 1.00 0.00 51 ARG A O 15
ATOM 14655 N N . LYS A 1 52 ? 1.148 -0.295 6.868 1.00 0.00 52 LYS A N 15
ATOM 14656 C CA . LYS A 1 52 ? 1.170 1.130 7.176 1.00 0.00 52 LYS A CA 15
ATOM 14657 C C . LYS A 1 52 ? 0.771 1.956 5.957 1.00 0.00 52 LYS A C 15
ATOM 14658 O O . LYS A 1 52 ? 0.033 2.935 6.073 1.00 0.00 52 LYS A O 15
ATOM 14677 N N . ARG A 1 53 ? 1.263 1.555 4.789 1.00 0.00 53 ARG A N 15
ATOM 14678 C CA . ARG A 1 53 ? 0.957 2.258 3.549 1.00 0.00 53 ARG A CA 15
ATOM 14679 C C . ARG A 1 53 ? -0.549 2.302 3.306 1.00 0.00 53 ARG A C 15
ATOM 14680 O O . ARG A 1 53 ? -1.121 3.369 3.081 1.00 0.00 53 ARG A O 15
ATOM 14701 N N . LEU A 1 54 ? -1.184 1.136 3.353 1.00 0.00 54 LEU A N 15
ATOM 14702 C CA . LEU A 1 54 ? -2.624 1.040 3.137 1.00 0.00 54 LEU A CA 15
ATOM 14703 C C . LEU A 1 54 ? -3.388 1.803 4.215 1.00 0.00 54 LEU A C 15
ATOM 14704 O O . LEU A 1 54 ? -4.282 2.592 3.914 1.00 0.00 54 LEU A O 15
ATOM 14720 N N . GLU A 1 55 ? -3.027 1.561 5.472 1.00 0.00 55 GLU A N 15
ATOM 14721 C CA . GLU A 1 55 ? -3.679 2.227 6.594 1.00 0.00 55 GLU A CA 15
ATOM 14722 C C . GLU A 1 55 ? -3.690 3.740 6.397 1.00 0.00 55 GLU A C 15
ATOM 14723 O O . GLU A 1 55 ? -4.699 4.402 6.642 1.00 0.00 55 GLU A O 15
ATOM 14735 N N . VAL A 1 56 ? -2.561 4.282 5.952 1.00 0.00 56 VAL A N 15
ATOM 14736 C CA . VAL A 1 56 ? -2.440 5.716 5.721 1.00 0.00 56 VAL A CA 15
ATOM 14737 C C . VAL A 1 56 ? -3.090 6.117 4.401 1.00 0.00 56 VAL A C 15
ATOM 14738 O O . VAL A 1 56 ? -3.516 7.259 4.229 1.00 0.00 56 VAL A O 15
ATOM 14751 N N . ASP A 1 57 ? -3.163 5.170 3.472 1.00 0.00 57 ASP A N 15
ATOM 14752 C CA . ASP A 1 57 ? -3.763 5.424 2.168 1.00 0.00 57 ASP A CA 15
ATOM 14753 C C . ASP A 1 57 ? -5.268 5.638 2.294 1.00 0.00 57 ASP A C 15
ATOM 14754 O O . ASP A 1 57 ? -5.791 6.684 1.909 1.00 0.00 57 ASP A O 15
ATOM 14763 N N . TYR A 1 58 ? -5.959 4.640 2.834 1.00 0.00 58 TYR A N 15
ATOM 14764 C CA . TYR A 1 58 ? -7.404 4.718 3.008 1.00 0.00 58 TYR A CA 15
ATOM 14765 C C . TYR A 1 58 ? -7.785 5.912 3.877 1.00 0.00 58 TYR A C 15
ATOM 14766 O O . TYR A 1 58 ? -8.879 6.462 3.752 1.00 0.00 58 TYR A O 15
ATOM 14784 N N . GLY A 1 59 ? -6.873 6.310 4.759 1.00 0.00 59 GLY A N 15
ATOM 14785 C CA . GLY A 1 59 ? -7.131 7.437 5.636 1.00 0.00 59 GLY A CA 15
ATOM 14786 C C . GLY A 1 59 ? -7.547 7.005 7.028 1.00 0.00 59 GLY A C 15
ATOM 14787 O O . GLY A 1 59 ? -8.480 7.563 7.606 1.00 0.00 59 GLY A O 15
ATOM 14791 N N . LEU A 1 60 ? -6.855 6.007 7.567 1.00 0.00 60 LEU A N 15
ATOM 14792 C CA . LEU A 1 60 ? -7.159 5.499 8.901 1.00 0.00 60 LEU A CA 15
ATOM 14793 C C . LEU A 1 60 ? -6.108 5.954 9.909 1.00 0.00 60 LEU A C 15
ATOM 14794 O O . LEU A 1 60 ? -6.434 6.312 11.041 1.00 0.00 60 LEU A O 15
ATOM 14810 N N . SER A 1 61 ? -4.847 5.938 9.490 1.00 0.00 61 SER A N 15
ATOM 14811 C CA . SER A 1 61 ? -3.748 6.347 10.357 1.00 0.00 61 SER A CA 15
ATOM 14812 C C . SER A 1 61 ? -3.426 7.826 10.164 1.00 0.00 61 SER A C 15
ATOM 14813 O O . SER A 1 61 ? -4.087 8.520 9.393 1.00 0.00 61 SER A O 15
ATOM 14821 N N . GLY A 1 1 ? -7.534 2.805 32.493 1.00 0.00 1 GLY A N 16
ATOM 14822 C CA . GLY A 1 1 ? -8.322 4.025 32.481 1.00 0.00 1 GLY A CA 16
ATOM 14823 C C . GLY A 1 1 ? -9.559 3.907 31.614 1.00 0.00 1 GLY A C 16
ATOM 14824 O O . GLY A 1 1 ? -9.580 3.142 30.650 1.00 0.00 1 GLY A O 16
ATOM 14828 N N . SER A 1 2 ? -10.596 4.664 31.959 1.00 0.00 2 SER A N 16
ATOM 14829 C CA . SER A 1 2 ? -11.846 4.637 31.208 1.00 0.00 2 SER A CA 16
ATOM 14830 C C . SER A 1 2 ? -11.642 5.174 29.795 1.00 0.00 2 SER A C 16
ATOM 14831 O O . SER A 1 2 ? -11.316 6.346 29.605 1.00 0.00 2 SER A O 16
ATOM 14839 N N . SER A 1 3 ? -11.838 4.308 28.805 1.00 0.00 3 SER A N 16
ATOM 14840 C CA . SER A 1 3 ? -11.673 4.693 27.409 1.00 0.00 3 SER A CA 16
ATOM 14841 C C . SER A 1 3 ? -13.001 4.612 26.662 1.00 0.00 3 SER A C 16
ATOM 14842 O O . SER A 1 3 ? -13.602 3.544 26.556 1.00 0.00 3 SER A O 16
ATOM 14850 N N . GLY A 1 4 ? -13.454 5.751 26.146 1.00 0.00 4 GLY A N 16
ATOM 14851 C CA . GLY A 1 4 ? -14.707 5.789 25.417 1.00 0.00 4 GLY A CA 16
ATOM 14852 C C . GLY A 1 4 ? -14.519 5.562 23.930 1.00 0.00 4 GLY A C 16
ATOM 14853 O O . GLY A 1 4 ? -13.731 6.254 23.284 1.00 0.00 4 GLY A O 16
ATOM 14857 N N . SER A 1 5 ? -15.244 4.590 23.384 1.00 0.00 5 SER A N 16
ATOM 14858 C CA . SER A 1 5 ? -15.149 4.271 21.965 1.00 0.00 5 SER A CA 16
ATOM 14859 C C . SER A 1 5 ? -16.439 4.639 21.238 1.00 0.00 5 SER A C 16
ATOM 14860 O O . SER A 1 5 ? -17.515 4.666 21.835 1.00 0.00 5 SER A O 16
ATOM 14868 N N . SER A 1 6 ? -16.322 4.921 19.944 1.00 0.00 6 SER A N 16
ATOM 14869 C CA . SER A 1 6 ? -17.477 5.291 19.135 1.00 0.00 6 SER A CA 16
ATOM 14870 C C . SER A 1 6 ? -17.638 4.342 17.952 1.00 0.00 6 SER A C 16
ATOM 14871 O O . SER A 1 6 ? -16.814 3.455 17.736 1.00 0.00 6 SER A O 16
ATOM 14879 N N . GLY A 1 7 ? -18.708 4.537 17.186 1.00 0.00 7 GLY A N 16
ATOM 14880 C CA . GLY A 1 7 ? -18.959 3.691 16.034 1.00 0.00 7 GLY A CA 16
ATOM 14881 C C . GLY A 1 7 ? -20.168 4.141 15.238 1.00 0.00 7 GLY A C 16
ATOM 14882 O O . GLY A 1 7 ? -21.174 3.436 15.173 1.00 0.00 7 GLY A O 16
ATOM 14886 N N . ASN A 1 8 ? -20.071 5.319 14.631 1.00 0.00 8 ASN A N 16
ATOM 14887 C CA . ASN A 1 8 ? -21.166 5.863 13.837 1.00 0.00 8 ASN A CA 16
ATOM 14888 C C . ASN A 1 8 ? -20.711 7.088 13.049 1.00 0.00 8 ASN A C 16
ATOM 14889 O O . ASN A 1 8 ? -19.696 7.704 13.371 1.00 0.00 8 ASN A O 16
ATOM 14900 N N . GLY A 1 9 ? -21.471 7.435 12.015 1.00 0.00 9 GLY A N 16
ATOM 14901 C CA . GLY A 1 9 ? -21.130 8.585 11.197 1.00 0.00 9 GLY A CA 16
ATOM 14902 C C . GLY A 1 9 ? -19.980 8.303 10.251 1.00 0.00 9 GLY A C 16
ATOM 14903 O O . GLY A 1 9 ? -20.166 7.682 9.205 1.00 0.00 9 GLY A O 16
ATOM 14907 N N . MET A 1 10 ? -18.788 8.763 10.618 1.00 0.00 10 MET A N 16
ATOM 14908 C CA . MET A 1 10 ? -17.603 8.556 9.793 1.00 0.00 10 MET A CA 16
ATOM 14909 C C . MET A 1 10 ? -16.824 7.330 10.257 1.00 0.00 10 MET A C 16
ATOM 14910 O O . MET A 1 10 ? -16.108 6.705 9.475 1.00 0.00 10 MET A O 16
ATOM 14924 N N . ASP A 1 11 ? -16.969 6.991 11.533 1.00 0.00 11 ASP A N 16
ATOM 14925 C CA . ASP A 1 11 ? -16.279 5.839 12.101 1.00 0.00 11 ASP A CA 16
ATOM 14926 C C . ASP A 1 11 ? -16.524 4.590 11.261 1.00 0.00 11 ASP A C 16
ATOM 14927 O O . ASP A 1 11 ? -15.609 3.805 11.017 1.00 0.00 11 ASP A O 16
ATOM 14936 N N . GLU A 1 12 ? -17.767 4.413 10.822 1.00 0.00 12 GLU A N 16
ATOM 14937 C CA . GLU A 1 12 ? -18.132 3.258 10.010 1.00 0.00 12 GLU A CA 16
ATOM 14938 C C . GLU A 1 12 ? -17.254 3.168 8.765 1.00 0.00 12 GLU A C 16
ATOM 14939 O O . GLU A 1 12 ? -16.977 2.078 8.266 1.00 0.00 12 GLU A O 16
ATOM 14951 N N . GLU A 1 13 ? -16.820 4.323 8.269 1.00 0.00 13 GLU A N 16
ATOM 14952 C CA . GLU A 1 13 ? -15.975 4.374 7.082 1.00 0.00 13 GLU A CA 16
ATOM 14953 C C . GLU A 1 13 ? -14.601 3.775 7.366 1.00 0.00 13 GLU A C 16
ATOM 14954 O O . GLU A 1 13 ? -13.921 3.299 6.458 1.00 0.00 13 GLU A O 16
ATOM 14966 N N . GLN A 1 14 ? -14.201 3.802 8.633 1.00 0.00 14 GLN A N 16
ATOM 14967 C CA . GLN A 1 14 ? -12.908 3.262 9.037 1.00 0.00 14 GLN A CA 16
ATOM 14968 C C . GLN A 1 14 ? -12.978 1.748 9.205 1.00 0.00 14 GLN A C 16
ATOM 14969 O O . GLN A 1 14 ? -12.216 1.008 8.583 1.00 0.00 14 GLN A O 16
ATOM 14983 N N . ARG A 1 15 ? -13.898 1.294 10.050 1.00 0.00 15 ARG A N 16
ATOM 14984 C CA . ARG A 1 15 ? -14.067 -0.133 10.301 1.00 0.00 15 ARG A CA 16
ATOM 14985 C C . ARG A 1 15 ? -14.220 -0.901 8.992 1.00 0.00 15 ARG A C 16
ATOM 14986 O O . ARG A 1 15 ? -13.787 -2.048 8.880 1.00 0.00 15 ARG A O 16
ATOM 15007 N N . GLN A 1 16 ? -14.839 -0.261 8.005 1.00 0.00 16 GLN A N 16
ATOM 15008 C CA . GLN A 1 16 ? -15.050 -0.885 6.704 1.00 0.00 16 GLN A CA 16
ATOM 15009 C C . GLN A 1 16 ? -13.750 -0.935 5.907 1.00 0.00 16 GLN A C 16
ATOM 15010 O O . GLN A 1 16 ? -13.434 -1.944 5.277 1.00 0.00 16 GLN A O 16
ATOM 15024 N N . LYS A 1 17 ? -13.001 0.161 5.939 1.00 0.00 17 LYS A N 16
ATOM 15025 C CA . LYS A 1 17 ? -11.734 0.244 5.220 1.00 0.00 17 LYS A CA 16
ATOM 15026 C C . LYS A 1 17 ? -10.730 -0.763 5.771 1.00 0.00 17 LYS A C 16
ATOM 15027 O O . LYS A 1 17 ? -9.828 -1.207 5.060 1.00 0.00 17 LYS A O 16
ATOM 15046 N N . ARG A 1 18 ? -10.893 -1.121 7.041 1.00 0.00 18 ARG A N 16
ATOM 15047 C CA . ARG A 1 18 ? -10.000 -2.076 7.686 1.00 0.00 18 ARG A CA 16
ATOM 15048 C C . ARG A 1 18 ? -10.025 -3.419 6.961 1.00 0.00 18 ARG A C 16
ATOM 15049 O O . ARG A 1 18 ? -8.988 -4.058 6.784 1.00 0.00 18 ARG A O 16
ATOM 15070 N N . ARG A 1 19 ? -11.215 -3.839 6.544 1.00 0.00 19 ARG A N 16
ATOM 15071 C CA . ARG A 1 19 ? -11.374 -5.105 5.840 1.00 0.00 19 ARG A CA 16
ATOM 15072 C C . ARG A 1 19 ? -10.486 -5.154 4.600 1.00 0.00 19 ARG A C 16
ATOM 15073 O O . ARG A 1 19 ? -9.756 -6.122 4.385 1.00 0.00 19 ARG A O 16
ATOM 15094 N N . ARG A 1 20 ? -10.554 -4.104 3.789 1.00 0.00 20 ARG A N 16
ATOM 15095 C CA . ARG A 1 20 ? -9.759 -4.027 2.570 1.00 0.00 20 ARG A CA 16
ATOM 15096 C C . ARG A 1 20 ? -8.282 -4.267 2.869 1.00 0.00 20 ARG A C 16
ATOM 15097 O O . ARG A 1 20 ? -7.539 -4.763 2.020 1.00 0.00 20 ARG A O 16
ATOM 15118 N N . ILE A 1 21 ? -7.863 -3.912 4.079 1.00 0.00 21 ILE A N 16
ATOM 15119 C CA . ILE A 1 21 ? -6.476 -4.090 4.489 1.00 0.00 21 ILE A CA 16
ATOM 15120 C C . ILE A 1 21 ? -6.182 -5.550 4.816 1.00 0.00 21 ILE A C 16
ATOM 15121 O O . ILE A 1 21 ? -5.118 -6.070 4.480 1.00 0.00 21 ILE A O 16
ATOM 15137 N N . GLU A 1 22 ? -7.133 -6.207 5.473 1.00 0.00 22 GLU A N 16
ATOM 15138 C CA . GLU A 1 22 ? -6.976 -7.608 5.844 1.00 0.00 22 GLU A CA 16
ATOM 15139 C C . GLU A 1 22 ? -6.650 -8.462 4.622 1.00 0.00 22 GLU A C 16
ATOM 15140 O O . GLU A 1 22 ? -5.594 -9.091 4.555 1.00 0.00 22 GLU A O 16
ATOM 15152 N N . VAL A 1 23 ? -7.564 -8.478 3.657 1.00 0.00 23 VAL A N 16
ATOM 15153 C CA . VAL A 1 23 ? -7.374 -9.253 2.437 1.00 0.00 23 VAL A CA 16
ATOM 15154 C C . VAL A 1 23 ? -6.027 -8.944 1.794 1.00 0.00 23 VAL A C 16
ATOM 15155 O O . VAL A 1 23 ? -5.265 -9.851 1.459 1.00 0.00 23 VAL A O 16
ATOM 15168 N N . ALA A 1 24 ? -5.739 -7.658 1.625 1.00 0.00 24 ALA A N 16
ATOM 15169 C CA . ALA A 1 24 ? -4.482 -7.228 1.024 1.00 0.00 24 ALA A CA 16
ATOM 15170 C C . ALA A 1 24 ? -3.289 -7.834 1.755 1.00 0.00 24 ALA A C 16
ATOM 15171 O O . ALA A 1 24 ? -2.370 -8.366 1.131 1.00 0.00 24 ALA A O 16
ATOM 15178 N N . LEU A 1 25 ? -3.309 -7.749 3.081 1.00 0.00 25 LEU A N 16
ATOM 15179 C CA . LEU A 1 25 ? -2.227 -8.288 3.898 1.00 0.00 25 LEU A CA 16
ATOM 15180 C C . LEU A 1 25 ? -2.036 -9.778 3.633 1.00 0.00 25 LEU A C 16
ATOM 15181 O O . LEU A 1 25 ? -0.924 -10.232 3.360 1.00 0.00 25 LEU A O 16
ATOM 15197 N N . ILE A 1 26 ? -3.126 -10.533 3.715 1.00 0.00 26 ILE A N 16
ATOM 15198 C CA . ILE A 1 26 ? -3.079 -11.971 3.481 1.00 0.00 26 ILE A CA 16
ATOM 15199 C C . ILE A 1 26 ? -2.428 -12.288 2.139 1.00 0.00 26 ILE A C 16
ATOM 15200 O O . ILE A 1 26 ? -1.428 -13.002 2.076 1.00 0.00 26 ILE A O 16
ATOM 15216 N N . GLU A 1 27 ? -3.003 -11.751 1.067 1.00 0.00 27 GLU A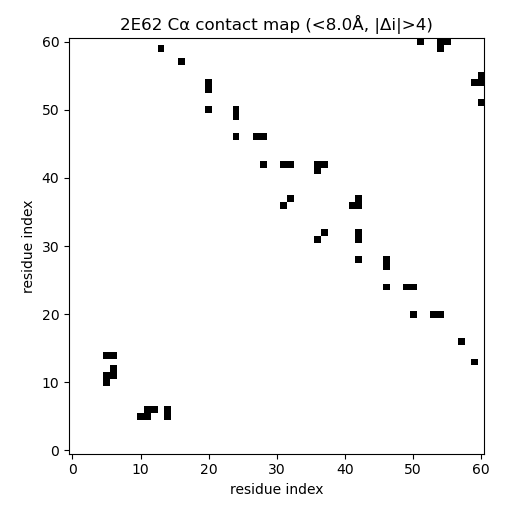 N 16
ATOM 15217 C CA . GLU A 1 27 ? -2.478 -11.977 -0.274 1.00 0.00 27 GLU A CA 16
ATOM 15218 C C . GLU A 1 27 ? -0.989 -11.648 -0.338 1.00 0.00 27 GLU A C 16
ATOM 15219 O O . GLU A 1 27 ? -0.200 -12.404 -0.906 1.00 0.00 27 GLU A O 16
ATOM 15231 N N . TYR A 1 28 ? -0.614 -10.517 0.247 1.00 0.00 28 TYR A N 16
ATOM 15232 C CA . TYR A 1 28 ? 0.779 -10.086 0.255 1.00 0.00 28 TYR A CA 16
ATOM 15233 C C . TYR A 1 28 ? 1.665 -11.119 0.945 1.00 0.00 28 TYR A C 16
ATOM 15234 O O . TYR A 1 28 ? 2.671 -11.561 0.389 1.00 0.00 28 TYR A O 16
ATOM 15252 N N . ARG A 1 29 ? 1.283 -11.499 2.160 1.00 0.00 29 ARG A N 16
ATOM 15253 C CA . ARG A 1 29 ? 2.042 -12.479 2.927 1.00 0.00 29 ARG A CA 16
ATOM 15254 C C . ARG A 1 29 ? 2.295 -13.738 2.103 1.00 0.00 29 ARG A C 16
ATOM 15255 O O . ARG A 1 29 ? 3.436 -14.170 1.948 1.00 0.00 29 ARG A O 16
ATOM 15276 N N . GLU A 1 30 ? 1.222 -14.320 1.577 1.00 0.00 30 GLU A N 16
ATOM 15277 C CA . GLU A 1 30 ? 1.328 -15.530 0.770 1.00 0.00 30 GLU A CA 16
ATOM 15278 C C . GLU A 1 30 ? 2.300 -15.327 -0.389 1.00 0.00 30 GLU A C 16
ATOM 15279 O O . GLU A 1 30 ? 3.185 -16.150 -0.625 1.00 0.00 30 GLU A O 16
ATOM 15291 N N . THR A 1 31 ? 2.129 -14.223 -1.111 1.00 0.00 31 THR A N 16
ATOM 15292 C CA . THR A 1 31 ? 2.988 -13.912 -2.246 1.00 0.00 31 THR A CA 16
ATOM 15293 C C . THR A 1 31 ? 4.450 -13.835 -1.824 1.00 0.00 31 THR A C 16
ATOM 15294 O O . THR A 1 31 ? 5.344 -14.248 -2.565 1.00 0.00 31 THR A O 16
ATOM 15305 N N . LEU A 1 32 ? 4.689 -13.304 -0.630 1.00 0.00 32 LEU A N 16
ATOM 15306 C CA . LEU A 1 32 ? 6.045 -13.173 -0.108 1.00 0.00 32 LEU A CA 16
ATOM 15307 C C . LEU A 1 32 ? 6.662 -14.543 0.155 1.00 0.00 32 LEU A C 16
ATOM 15308 O O . LEU A 1 32 ? 7.791 -14.814 -0.252 1.00 0.00 32 LEU A O 16
ATOM 15324 N N . GLU A 1 33 ? 5.911 -15.404 0.835 1.00 0.00 33 GLU A N 16
ATOM 15325 C CA . GLU A 1 33 ? 6.385 -16.746 1.150 1.00 0.00 33 GLU A CA 16
ATOM 15326 C C . GLU A 1 33 ? 6.689 -17.529 -0.124 1.00 0.00 33 GLU A C 16
ATOM 15327 O O . GLU A 1 33 ? 7.671 -18.267 -0.191 1.00 0.00 33 GLU A O 16
ATOM 15339 N N . GLU A 1 34 ? 5.837 -17.363 -1.131 1.00 0.00 34 GLU A N 16
ATOM 15340 C CA . GLU A 1 34 ? 6.014 -18.055 -2.402 1.00 0.00 34 GLU A CA 16
ATOM 15341 C C . GLU A 1 34 ? 7.089 -17.377 -3.246 1.00 0.00 34 GLU A C 16
ATOM 15342 O O . GLU A 1 34 ? 7.698 -18.003 -4.112 1.00 0.00 34 GLU A O 16
ATOM 15354 N N . GLN A 1 35 ? 7.314 -16.093 -2.986 1.00 0.00 35 GLN A N 16
ATOM 15355 C CA . GLN A 1 35 ? 8.314 -15.329 -3.723 1.00 0.00 35 GLN A CA 16
ATOM 15356 C C . GLN A 1 35 ? 9.724 -15.757 -3.329 1.00 0.00 35 GLN A C 16
ATOM 15357 O O . GLN A 1 35 ? 10.704 -15.349 -3.952 1.00 0.00 35 GLN A O 16
ATOM 15371 N N . GLY A 1 36 ? 9.819 -16.582 -2.291 1.00 0.00 36 GLY A N 16
ATOM 15372 C CA . GLY A 1 36 ? 11.114 -17.050 -1.832 1.00 0.00 36 GLY A CA 16
ATOM 15373 C C . GLY A 1 36 ? 11.426 -16.599 -0.419 1.00 0.00 36 GLY A C 16
ATOM 15374 O O . GLY A 1 36 ? 12.353 -17.107 0.211 1.00 0.00 36 GLY A O 16
ATOM 15378 N N . MET A 1 37 ? 10.652 -15.641 0.079 1.00 0.00 37 MET A N 16
ATOM 15379 C CA . MET A 1 37 ? 10.851 -15.121 1.427 1.00 0.00 37 MET A CA 16
ATOM 15380 C C . MET A 1 37 ? 10.783 -16.243 2.458 1.00 0.00 37 MET A C 16
ATOM 15381 O O . MET A 1 37 ? 9.721 -16.821 2.692 1.00 0.00 37 MET A O 16
ATOM 15395 N N . LYS A 1 38 ? 11.921 -16.547 3.073 1.00 0.00 38 LYS A N 16
ATOM 15396 C CA . LYS A 1 38 ? 11.991 -17.599 4.080 1.00 0.00 38 LYS A CA 16
ATOM 15397 C C . LYS A 1 38 ? 12.517 -17.051 5.403 1.00 0.00 38 LYS A C 16
ATOM 15398 O O . LYS A 1 38 ? 13.096 -17.786 6.202 1.00 0.00 38 LYS A O 16
ATOM 15417 N N . ASN A 1 39 ? 12.312 -15.758 5.626 1.00 0.00 39 ASN A N 16
ATOM 15418 C CA . ASN A 1 39 ? 12.766 -15.113 6.853 1.00 0.00 39 ASN A CA 16
ATOM 15419 C C . ASN A 1 39 ? 11.656 -14.262 7.463 1.00 0.00 39 ASN A C 16
ATOM 15420 O O . ASN A 1 39 ? 10.816 -13.697 6.762 1.00 0.00 39 ASN A O 16
ATOM 15431 N N . PRO A 1 40 ? 11.651 -14.166 8.801 1.00 0.00 40 PRO A N 16
ATOM 15432 C CA . PRO A 1 40 ? 10.651 -13.385 9.535 1.00 0.00 40 PRO A CA 16
ATOM 15433 C C . PRO A 1 40 ? 10.823 -11.884 9.330 1.00 0.00 40 PRO A C 16
ATOM 15434 O O . PRO A 1 40 ? 9.863 -11.176 9.029 1.00 0.00 40 PRO A O 16
ATOM 15445 N N . GLU A 1 41 ? 12.052 -11.406 9.496 1.00 0.00 41 GLU A N 16
ATOM 15446 C CA . GLU A 1 41 ? 12.349 -9.988 9.330 1.00 0.00 41 GLU A CA 16
ATOM 15447 C C . GLU A 1 41 ? 11.927 -9.503 7.946 1.00 0.00 41 GLU A C 16
ATOM 15448 O O . GLU A 1 41 ? 11.320 -8.442 7.808 1.00 0.00 41 GLU A O 16
ATOM 15460 N N . GLU A 1 42 ? 12.255 -10.288 6.925 1.00 0.00 42 GLU A N 16
ATOM 15461 C CA . GLU A 1 42 ? 11.912 -9.938 5.551 1.00 0.00 42 GLU A CA 16
ATOM 15462 C C . GLU A 1 42 ? 10.404 -9.769 5.394 1.00 0.00 42 GLU A C 16
ATOM 15463 O O . GLU A 1 42 ? 9.923 -8.693 5.036 1.00 0.00 42 GLU A O 16
ATOM 15475 N N . ILE A 1 43 ? 9.663 -10.839 5.663 1.00 0.00 43 ILE A N 16
ATOM 15476 C CA . ILE A 1 43 ? 8.210 -10.809 5.552 1.00 0.00 43 ILE A CA 16
ATOM 15477 C C . ILE A 1 43 ? 7.615 -9.706 6.421 1.00 0.00 43 ILE A C 16
ATOM 15478 O O . ILE A 1 43 ? 6.875 -8.851 5.934 1.00 0.00 43 ILE A O 16
ATOM 15494 N N . GLU A 1 44 ? 7.944 -9.732 7.708 1.00 0.00 44 GLU A N 16
ATOM 15495 C CA . GLU A 1 44 ? 7.442 -8.732 8.645 1.00 0.00 44 GLU A CA 16
ATOM 15496 C C . GLU A 1 44 ? 7.728 -7.321 8.139 1.00 0.00 44 GLU A C 16
ATOM 15497 O O . GLU A 1 44 ? 6.892 -6.426 8.260 1.00 0.00 44 GLU A O 16
ATOM 15509 N N . ARG A 1 45 ? 8.916 -7.131 7.574 1.00 0.00 45 ARG A N 16
ATOM 15510 C CA . ARG A 1 45 ? 9.313 -5.829 7.052 1.00 0.00 45 ARG A CA 16
ATOM 15511 C C . ARG A 1 45 ? 8.382 -5.387 5.926 1.00 0.00 45 ARG A C 16
ATOM 15512 O O . ARG A 1 45 ? 7.717 -4.356 6.025 1.00 0.00 45 ARG A O 16
ATOM 15533 N N . LYS A 1 46 ? 8.341 -6.174 4.856 1.00 0.00 46 LYS A N 16
ATOM 15534 C CA . LYS A 1 46 ? 7.492 -5.865 3.712 1.00 0.00 46 LYS A CA 16
ATOM 15535 C C . LYS A 1 46 ? 6.036 -5.710 4.140 1.00 0.00 46 LYS A C 16
ATOM 15536 O O . LYS A 1 46 ? 5.388 -4.714 3.821 1.00 0.00 46 LYS A O 16
ATOM 15555 N N . VAL A 1 47 ? 5.529 -6.700 4.867 1.00 0.00 47 VAL A N 16
ATOM 15556 C CA . VAL A 1 47 ? 4.151 -6.672 5.342 1.00 0.00 47 VAL A CA 16
ATOM 15557 C C . VAL A 1 47 ? 3.875 -5.411 6.154 1.00 0.00 47 VAL A C 16
ATOM 15558 O O . VAL A 1 47 ? 2.908 -4.695 5.896 1.00 0.00 47 VAL A O 16
ATOM 15571 N N . GLU A 1 48 ? 4.732 -5.146 7.135 1.00 0.00 48 GLU A N 16
ATOM 15572 C CA . GLU A 1 48 ? 4.580 -3.971 7.985 1.00 0.00 48 GLU A CA 16
ATOM 15573 C C . GLU A 1 48 ? 4.432 -2.707 7.143 1.00 0.00 48 GLU A C 16
ATOM 15574 O O . GLU A 1 48 ? 3.476 -1.948 7.307 1.00 0.00 48 GLU A O 16
ATOM 15586 N N . ILE A 1 49 ? 5.386 -2.487 6.244 1.00 0.00 49 ILE A N 16
ATOM 15587 C CA . ILE A 1 49 ? 5.362 -1.316 5.377 1.00 0.00 49 ILE A CA 16
ATOM 15588 C C . ILE A 1 49 ? 4.067 -1.251 4.575 1.00 0.00 49 ILE A C 16
ATOM 15589 O O . ILE A 1 49 ? 3.487 -0.181 4.398 1.00 0.00 49 ILE A O 16
ATOM 15605 N N . ASN A 1 50 ? 3.617 -2.406 4.094 1.00 0.00 50 ASN A N 16
ATOM 15606 C CA . ASN A 1 50 ? 2.389 -2.482 3.312 1.00 0.00 50 ASN A CA 16
ATOM 15607 C C . ASN A 1 50 ? 1.175 -2.136 4.169 1.00 0.00 50 ASN A C 16
ATOM 15608 O O . ASN A 1 50 ? 0.258 -1.450 3.718 1.00 0.00 50 ASN A O 16
ATOM 15619 N N . ARG A 1 51 ? 1.178 -2.616 5.409 1.00 0.00 51 ARG A N 16
ATOM 15620 C CA . ARG A 1 51 ? 0.077 -2.359 6.330 1.00 0.00 51 ARG A CA 16
ATOM 15621 C C . ARG A 1 51 ? -0.057 -0.865 6.613 1.00 0.00 51 ARG A C 16
ATOM 15622 O O . ARG A 1 51 ? -1.134 -0.288 6.462 1.00 0.00 51 ARG A O 16
ATOM 15643 N N . LYS A 1 52 ? 1.044 -0.245 7.025 1.00 0.00 52 LYS A N 16
ATOM 15644 C CA . LYS A 1 52 ? 1.051 1.181 7.329 1.00 0.00 52 LYS A CA 16
ATOM 15645 C C . LYS A 1 52 ? 0.700 2.002 6.093 1.00 0.00 52 LYS A C 16
ATOM 15646 O O . LYS A 1 52 ? -0.055 2.972 6.175 1.00 0.00 52 LYS A O 16
ATOM 15665 N N . ARG A 1 53 ? 1.250 1.608 4.950 1.00 0.00 53 ARG A N 16
ATOM 15666 C CA . ARG A 1 53 ? 0.994 2.308 3.697 1.00 0.00 53 ARG A CA 16
ATOM 15667 C C . ARG A 1 53 ? -0.497 2.308 3.369 1.00 0.00 53 ARG A C 16
ATOM 15668 O O . ARG A 1 53 ? -1.100 3.364 3.175 1.00 0.00 53 ARG A O 16
ATOM 15689 N N . LEU A 1 54 ? -1.084 1.118 3.308 1.00 0.00 54 LEU A N 16
ATOM 15690 C CA . LEU A 1 54 ? -2.504 0.980 3.004 1.00 0.00 54 LEU A CA 16
ATOM 15691 C C . LEU A 1 54 ? -3.352 1.786 3.983 1.00 0.00 54 LEU A C 16
ATOM 15692 O O . LEU A 1 54 ? -4.214 2.564 3.577 1.00 0.00 54 LEU A O 16
ATOM 15708 N N . GLU A 1 55 ? -3.098 1.594 5.274 1.00 0.00 55 GLU A N 16
ATOM 15709 C CA . GLU A 1 55 ? -3.838 2.304 6.311 1.00 0.00 55 GLU A CA 16
ATOM 15710 C C . GLU A 1 55 ? -3.828 3.808 6.053 1.00 0.00 55 GLU A C 16
ATOM 15711 O O . GLU A 1 55 ? -4.877 4.452 6.028 1.00 0.00 55 GLU A O 16
ATOM 15723 N N . VAL A 1 56 ? -2.635 4.362 5.862 1.00 0.00 56 VAL A N 16
ATOM 15724 C CA . VAL A 1 56 ? -2.487 5.790 5.606 1.00 0.00 56 VAL A CA 16
ATOM 15725 C C . VAL A 1 56 ? -3.105 6.174 4.266 1.00 0.00 56 VAL A C 16
ATOM 15726 O O . VAL A 1 56 ? -3.519 7.316 4.067 1.00 0.00 56 VAL A O 16
ATOM 15739 N N . ASP A 1 57 ? -3.163 5.213 3.350 1.00 0.00 57 ASP A N 16
ATOM 15740 C CA . ASP A 1 57 ? -3.732 5.451 2.029 1.00 0.00 57 ASP A CA 16
ATOM 15741 C C . ASP A 1 57 ? -5.256 5.423 2.080 1.00 0.00 57 ASP A C 16
ATOM 15742 O O . ASP A 1 57 ? -5.927 6.003 1.227 1.00 0.00 57 ASP A O 16
ATOM 15751 N N . TYR A 1 58 ? -5.796 4.744 3.086 1.00 0.00 58 TYR A N 16
ATOM 15752 C CA . TYR A 1 58 ? -7.242 4.637 3.247 1.00 0.00 58 TYR A CA 16
ATOM 15753 C C . TYR A 1 58 ? -7.777 5.764 4.125 1.00 0.00 58 TYR A C 16
ATOM 15754 O O . TYR A 1 58 ? -8.857 6.298 3.880 1.00 0.00 58 TYR A O 16
ATOM 15772 N N . GLY A 1 59 ? -7.010 6.121 5.151 1.00 0.00 59 GLY A N 16
ATOM 15773 C CA . GLY A 1 59 ? -7.422 7.183 6.051 1.00 0.00 59 GLY A CA 16
ATOM 15774 C C . GLY A 1 59 ? -7.430 6.743 7.501 1.00 0.00 59 GLY A C 16
ATOM 15775 O O . GLY A 1 59 ? -8.188 7.273 8.315 1.00 0.00 59 GLY A O 16
ATOM 15779 N N . LEU A 1 60 ? -6.586 5.770 7.828 1.00 0.00 60 LEU A N 16
ATOM 15780 C CA . LEU A 1 60 ? -6.499 5.257 9.191 1.00 0.00 60 LEU A CA 16
ATOM 15781 C C . LEU A 1 60 ? -5.256 5.790 9.895 1.00 0.00 60 LEU A C 16
ATOM 15782 O O . LEU A 1 60 ? -4.801 5.221 10.887 1.00 0.00 60 LEU A O 16
ATOM 15798 N N . SER A 1 61 ? -4.712 6.886 9.376 1.00 0.00 61 SER A N 16
ATOM 15799 C CA . SER A 1 61 ? -3.520 7.495 9.954 1.00 0.00 61 SER A CA 16
ATOM 15800 C C . SER A 1 61 ? -3.117 8.745 9.178 1.00 0.00 61 SER A C 16
ATOM 15801 O O . SER A 1 61 ? -3.492 8.915 8.019 1.00 0.00 61 SER A O 16
ATOM 15809 N N . GLY A 1 1 ? -2.283 16.320 11.142 1.00 0.00 1 GLY A N 17
ATOM 15810 C CA . GLY A 1 1 ? -3.728 16.186 11.164 1.00 0.00 1 GLY A CA 17
ATOM 15811 C C . GLY A 1 1 ? -4.245 15.702 12.504 1.00 0.00 1 GLY A C 17
ATOM 15812 O O . GLY A 1 1 ? -4.629 14.540 12.646 1.00 0.00 1 GLY A O 17
ATOM 15816 N N . SER A 1 2 ? -4.255 16.592 13.490 1.00 0.00 2 SER A N 17
ATOM 15817 C CA . SER A 1 2 ? -4.723 16.248 14.827 1.00 0.00 2 SER A CA 17
ATOM 15818 C C . SER A 1 2 ? -5.827 17.199 15.278 1.00 0.00 2 SER A C 17
ATOM 15819 O O . SER A 1 2 ? -6.961 16.784 15.519 1.00 0.00 2 SER A O 17
ATOM 15827 N N . SER A 1 3 ? -5.487 18.479 15.391 1.00 0.00 3 SER A N 17
ATOM 15828 C CA . SER A 1 3 ? -6.447 19.491 15.817 1.00 0.00 3 SER A CA 17
ATOM 15829 C C . SER A 1 3 ? -7.326 19.931 14.650 1.00 0.00 3 SER A C 17
ATOM 15830 O O . SER A 1 3 ? -6.890 20.683 13.779 1.00 0.00 3 SER A O 17
ATOM 15838 N N . GLY A 1 4 ? -8.567 19.456 14.641 1.00 0.00 4 GLY A N 17
ATOM 15839 C CA . GLY A 1 4 ? -9.489 19.810 13.577 1.00 0.00 4 GLY A CA 17
ATOM 15840 C C . GLY A 1 4 ? -10.908 19.362 13.867 1.00 0.00 4 GLY A C 17
ATOM 15841 O O . GLY A 1 4 ? -11.171 18.733 14.892 1.00 0.00 4 GLY A O 17
ATOM 15845 N N . SER A 1 5 ? -11.826 19.687 12.962 1.00 0.00 5 SER A N 17
ATOM 15846 C CA . SER A 1 5 ? -13.227 19.318 13.128 1.00 0.00 5 SER A CA 17
ATOM 15847 C C . SER A 1 5 ? -13.455 17.860 12.740 1.00 0.00 5 SER A C 17
ATOM 15848 O O . SER A 1 5 ? -12.629 17.251 12.060 1.00 0.00 5 SER A O 17
ATOM 15856 N N . SER A 1 6 ? -14.581 17.307 13.178 1.00 0.00 6 SER A N 17
ATOM 15857 C CA . SER A 1 6 ? -14.917 15.920 12.881 1.00 0.00 6 SER A CA 17
ATOM 15858 C C . SER A 1 6 ? -16.339 15.596 13.331 1.00 0.00 6 SER A C 17
ATOM 15859 O O . SER A 1 6 ? -16.642 15.610 14.524 1.00 0.00 6 SER A O 17
ATOM 15867 N N . GLY A 1 7 ? -17.207 15.306 12.367 1.00 0.00 7 GLY A N 17
ATOM 15868 C CA . GLY A 1 7 ? -18.586 14.983 12.683 1.00 0.00 7 GLY A CA 17
ATOM 15869 C C . GLY A 1 7 ? -18.777 13.516 13.014 1.00 0.00 7 GLY A C 17
ATOM 15870 O O . GLY A 1 7 ? -17.995 12.935 13.765 1.00 0.00 7 GLY A O 17
ATOM 15874 N N . ASN A 1 8 ? -19.822 12.916 12.453 1.00 0.00 8 ASN A N 17
ATOM 15875 C CA . ASN A 1 8 ? -20.116 11.508 12.694 1.00 0.00 8 ASN A CA 17
ATOM 15876 C C . ASN A 1 8 ? -20.344 10.767 11.380 1.00 0.00 8 ASN A C 17
ATOM 15877 O O . ASN A 1 8 ? -20.454 11.381 10.320 1.00 0.00 8 ASN A O 17
ATOM 15888 N N . GLY A 1 9 ? -20.414 9.442 11.459 1.00 0.00 9 GLY A N 17
ATOM 15889 C CA . GLY A 1 9 ? -20.629 8.638 10.270 1.00 0.00 9 GLY A CA 17
ATOM 15890 C C . GLY A 1 9 ? -19.331 8.176 9.639 1.00 0.00 9 GLY A C 17
ATOM 15891 O O . GLY A 1 9 ? -19.311 7.205 8.884 1.00 0.00 9 GLY A O 17
ATOM 15895 N N . MET A 1 10 ? -18.243 8.876 9.947 1.00 0.00 10 MET A N 17
ATOM 15896 C CA . MET A 1 10 ? -16.934 8.532 9.405 1.00 0.00 10 MET A CA 17
ATOM 15897 C C . MET A 1 10 ? -16.506 7.140 9.859 1.00 0.00 10 MET A C 17
ATOM 15898 O O . MET A 1 10 ? -15.813 6.426 9.134 1.00 0.00 10 MET A O 17
ATOM 15912 N N . ASP A 1 11 ? -16.923 6.761 11.062 1.00 0.00 11 ASP A N 17
ATOM 15913 C CA . ASP A 1 11 ? -16.584 5.453 11.612 1.00 0.00 11 ASP A CA 17
ATOM 15914 C C . ASP A 1 11 ? -17.000 4.338 10.658 1.00 0.00 11 ASP A C 17
ATOM 15915 O O . ASP A 1 11 ? -16.198 3.468 10.319 1.00 0.00 11 ASP A O 17
ATOM 15924 N N . GLU A 1 12 ? -18.258 4.370 10.231 1.00 0.00 12 GLU A N 17
ATOM 15925 C CA . GLU A 1 12 ? -18.780 3.359 9.319 1.00 0.00 12 GLU A CA 17
ATOM 15926 C C . GLU A 1 12 ? -17.948 3.298 8.041 1.00 0.00 12 GLU A C 17
ATOM 15927 O O . GLU A 1 12 ? -17.888 2.265 7.377 1.00 0.00 12 GLU A O 17
ATOM 15939 N N . GLU A 1 13 ? -17.308 4.414 7.705 1.00 0.00 13 GLU A N 17
ATOM 15940 C CA . GLU A 1 13 ? -16.481 4.487 6.506 1.00 0.00 13 GLU A CA 17
ATOM 15941 C C . GLU A 1 13 ? -15.088 3.922 6.771 1.00 0.00 13 GLU A C 17
ATOM 15942 O O . GLU A 1 13 ? -14.444 3.386 5.870 1.00 0.00 13 GLU A O 17
ATOM 15954 N N . GLN A 1 14 ? -14.632 4.046 8.013 1.00 0.00 14 GLN A N 17
ATOM 15955 C CA . GLN A 1 14 ? -13.316 3.548 8.396 1.00 0.00 14 GLN A CA 17
ATOM 15956 C C . GLN A 1 14 ? -13.353 2.043 8.640 1.00 0.00 14 GLN A C 17
ATOM 15957 O O . GLN A 1 14 ? -12.461 1.312 8.209 1.00 0.00 14 GLN A O 17
ATOM 15971 N N . ARG A 1 15 ? -14.391 1.587 9.334 1.00 0.00 15 ARG A N 17
ATOM 15972 C CA . ARG A 1 15 ? -14.543 0.169 9.637 1.00 0.00 15 ARG A CA 17
ATOM 15973 C C . ARG A 1 15 ? -14.481 -0.669 8.363 1.00 0.00 15 ARG A C 17
ATOM 15974 O O . ARG A 1 15 ? -13.996 -1.800 8.376 1.00 0.00 15 ARG A O 17
ATOM 15995 N N . GLN A 1 16 ? -14.977 -0.106 7.266 1.00 0.00 16 GLN A N 17
ATOM 15996 C CA . GLN A 1 16 ? -14.979 -0.802 5.985 1.00 0.00 16 GLN A CA 17
ATOM 15997 C C . GLN A 1 16 ? -13.594 -0.774 5.348 1.00 0.00 16 GLN A C 17
ATOM 15998 O O . GLN A 1 16 ? -13.244 -1.651 4.558 1.00 0.00 16 GLN A O 17
ATOM 16012 N N . LYS A 1 17 ? -12.808 0.240 5.696 1.00 0.00 17 LYS A N 17
ATOM 16013 C CA . LYS A 1 17 ? -11.460 0.382 5.160 1.00 0.00 17 LYS A CA 17
ATOM 16014 C C . LYS A 1 17 ? -10.512 -0.630 5.794 1.00 0.00 17 LYS A C 17
ATOM 16015 O O . LYS A 1 17 ? -9.504 -1.009 5.197 1.00 0.00 17 LYS A O 17
ATOM 16034 N N . ARG A 1 18 ? -10.842 -1.066 7.005 1.00 0.00 18 ARG A N 17
ATOM 16035 C CA . ARG A 1 18 ? -10.020 -2.035 7.720 1.00 0.00 18 ARG A CA 17
ATOM 16036 C C . ARG A 1 18 ? -10.089 -3.404 7.050 1.00 0.00 18 ARG A C 17
ATOM 16037 O O . ARG A 1 18 ? -9.125 -4.170 7.080 1.00 0.00 18 ARG A O 17
ATOM 16058 N N . ARG A 1 19 ? -11.234 -3.706 6.447 1.00 0.00 19 ARG A N 17
ATOM 16059 C CA . ARG A 1 19 ? -11.429 -4.983 5.772 1.00 0.00 19 ARG A CA 17
ATOM 16060 C C . ARG A 1 19 ? -10.510 -5.103 4.560 1.00 0.00 19 ARG A C 17
ATOM 16061 O O . ARG A 1 19 ? -9.861 -6.130 4.360 1.00 0.00 19 ARG A O 17
ATOM 16082 N N . ARG A 1 20 ? -10.461 -4.047 3.754 1.00 0.00 20 ARG A N 17
ATOM 16083 C CA . ARG A 1 20 ? -9.623 -4.035 2.561 1.00 0.00 20 ARG A CA 17
ATOM 16084 C C . ARG A 1 20 ? -8.167 -4.318 2.917 1.00 0.00 20 ARG A C 17
ATOM 16085 O O . ARG A 1 20 ? -7.404 -4.824 2.093 1.00 0.00 20 ARG A O 17
ATOM 16106 N N . ILE A 1 21 ? -7.788 -3.989 4.147 1.00 0.00 21 ILE A N 17
ATOM 16107 C CA . ILE A 1 21 ? -6.424 -4.208 4.611 1.00 0.00 21 ILE A CA 17
ATOM 16108 C C . ILE A 1 21 ? -6.174 -5.683 4.906 1.00 0.00 21 ILE A C 17
ATOM 16109 O O . ILE A 1 21 ? -5.132 -6.230 4.547 1.00 0.00 21 ILE A O 17
ATOM 16125 N N . GLU A 1 22 ? -7.139 -6.322 5.560 1.00 0.00 22 GLU A N 17
ATOM 16126 C CA . GLU A 1 22 ? -7.024 -7.735 5.902 1.00 0.00 22 GLU A CA 17
ATOM 16127 C C . GLU A 1 22 ? -6.679 -8.566 4.669 1.00 0.00 22 GLU A C 17
ATOM 16128 O O . GLU A 1 22 ? -5.603 -9.159 4.588 1.00 0.00 22 GLU A O 17
ATOM 16140 N N . VAL A 1 23 ? -7.601 -8.606 3.713 1.00 0.00 23 VAL A N 17
ATOM 16141 C CA . VAL A 1 23 ? -7.395 -9.364 2.484 1.00 0.00 23 VAL A CA 17
ATOM 16142 C C . VAL A 1 23 ? -6.065 -9.003 1.832 1.00 0.00 23 VAL A C 17
ATOM 16143 O O . VAL A 1 23 ? -5.306 -9.880 1.421 1.00 0.00 23 VAL A O 17
ATOM 16156 N N . ALA A 1 24 ? -5.789 -7.707 1.741 1.00 0.00 24 ALA A N 17
ATOM 16157 C CA . ALA A 1 24 ? -4.549 -7.230 1.142 1.00 0.00 24 ALA A CA 17
ATOM 16158 C C . ALA A 1 24 ? -3.335 -7.848 1.826 1.00 0.00 24 ALA A C 17
ATOM 16159 O O . ALA A 1 24 ? -2.447 -8.392 1.167 1.00 0.00 24 ALA A O 17
ATOM 16166 N N . LEU A 1 25 ? -3.301 -7.762 3.151 1.00 0.00 25 LEU A N 17
ATOM 16167 C CA . LEU A 1 25 ? -2.194 -8.313 3.926 1.00 0.00 25 LEU A CA 17
ATOM 16168 C C . LEU A 1 25 ? -2.015 -9.800 3.638 1.00 0.00 25 LEU A C 17
ATOM 16169 O O . LEU A 1 25 ? -0.914 -10.254 3.329 1.00 0.00 25 LEU A O 17
ATOM 16185 N N . ILE A 1 26 ? -3.106 -10.553 3.740 1.00 0.00 26 ILE A N 17
ATOM 16186 C CA . ILE A 1 26 ? -3.070 -11.988 3.487 1.00 0.00 26 ILE A CA 17
ATOM 16187 C C . ILE A 1 26 ? -2.425 -12.292 2.139 1.00 0.00 26 ILE A C 17
ATOM 16188 O O . ILE A 1 26 ? -1.430 -13.012 2.065 1.00 0.00 26 ILE A O 17
ATOM 16204 N N . GLU A 1 27 ? -3.000 -11.738 1.076 1.00 0.00 27 GLU A N 17
ATOM 16205 C CA . GLU A 1 27 ? -2.480 -11.950 -0.270 1.00 0.00 27 GLU A CA 17
ATOM 16206 C C . GLU A 1 27 ? -0.988 -11.637 -0.332 1.00 0.00 27 GLU A C 17
ATOM 16207 O O . GLU A 1 27 ? -0.205 -12.403 -0.897 1.00 0.00 27 GLU A O 17
ATOM 16219 N N . TYR A 1 28 ? -0.601 -10.508 0.250 1.00 0.00 28 TYR A N 17
ATOM 16220 C CA . TYR A 1 28 ? 0.796 -10.092 0.259 1.00 0.00 28 TYR A CA 17
ATOM 16221 C C . TYR A 1 28 ? 1.672 -11.136 0.944 1.00 0.00 28 TYR A C 17
ATOM 16222 O O . TYR A 1 28 ? 2.679 -11.577 0.390 1.00 0.00 28 TYR A O 17
ATOM 16240 N N . ARG A 1 29 ? 1.279 -11.529 2.151 1.00 0.00 29 ARG A N 17
ATOM 16241 C CA . ARG A 1 29 ? 2.027 -12.521 2.913 1.00 0.00 29 ARG A CA 17
ATOM 16242 C C . ARG A 1 29 ? 2.277 -13.773 2.077 1.00 0.00 29 ARG A C 17
ATOM 16243 O O . ARG A 1 29 ? 3.416 -14.217 1.934 1.00 0.00 29 ARG A O 17
ATOM 16264 N N . GLU A 1 30 ? 1.205 -14.336 1.528 1.00 0.00 30 GLU A N 17
ATOM 16265 C CA . GLU A 1 30 ? 1.310 -15.537 0.708 1.00 0.00 30 GLU A CA 17
ATOM 16266 C C . GLU A 1 30 ? 2.291 -15.327 -0.441 1.00 0.00 30 GLU A C 17
ATOM 16267 O O . GLU A 1 30 ? 3.177 -16.150 -0.676 1.00 0.00 30 GLU A O 17
ATOM 16279 N N . THR A 1 31 ? 2.127 -14.219 -1.158 1.00 0.00 31 THR A N 17
ATOM 16280 C CA . THR A 1 31 ? 2.996 -13.901 -2.283 1.00 0.00 31 THR A CA 17
ATOM 16281 C C . THR A 1 31 ? 4.456 -13.834 -1.850 1.00 0.00 31 THR A C 17
ATOM 16282 O O . THR A 1 31 ? 5.350 -14.273 -2.574 1.00 0.00 31 THR A O 17
ATOM 16293 N N . LEU A 1 32 ? 4.691 -13.282 -0.664 1.00 0.00 32 LEU A N 17
ATOM 16294 C CA . LEU A 1 32 ? 6.044 -13.158 -0.133 1.00 0.00 32 LEU A CA 17
ATOM 16295 C C . LEU A 1 32 ? 6.659 -14.531 0.116 1.00 0.00 32 LEU A C 17
ATOM 16296 O O . LEU A 1 32 ? 7.784 -14.802 -0.301 1.00 0.00 32 LEU A O 17
ATOM 16312 N N . GLU A 1 33 ? 5.911 -15.394 0.798 1.00 0.00 33 GLU A N 17
ATOM 16313 C CA . GLU A 1 33 ? 6.384 -16.740 1.101 1.00 0.00 33 GLU A CA 17
ATOM 16314 C C . GLU A 1 33 ? 6.685 -17.512 -0.180 1.00 0.00 33 GLU A C 17
ATOM 16315 O O . GLU A 1 33 ? 7.665 -18.253 -0.254 1.00 0.00 33 GLU A O 17
ATOM 16327 N N . GLU A 1 34 ? 5.834 -17.333 -1.186 1.00 0.00 34 GLU A N 17
ATOM 16328 C CA . GLU A 1 34 ? 6.009 -18.014 -2.464 1.00 0.00 34 GLU A CA 17
ATOM 16329 C C . GLU A 1 34 ? 7.106 -17.349 -3.289 1.00 0.00 34 GLU A C 17
ATOM 16330 O O . GLU A 1 34 ? 7.709 -17.977 -4.159 1.00 0.00 34 GLU A O 17
ATOM 16342 N N . GLN A 1 35 ? 7.358 -16.074 -3.010 1.00 0.00 35 GLN A N 17
ATOM 16343 C CA . GLN A 1 35 ? 8.382 -15.323 -3.728 1.00 0.00 35 GLN A CA 17
ATOM 16344 C C . GLN A 1 35 ? 9.779 -15.757 -3.296 1.00 0.00 35 GLN A C 17
ATOM 16345 O O . GLN A 1 35 ? 10.778 -15.339 -3.880 1.00 0.00 35 GLN A O 17
ATOM 16359 N N . GLY A 1 36 ? 9.840 -16.599 -2.269 1.00 0.00 36 GLY A N 17
ATOM 16360 C CA . GLY A 1 36 ? 11.120 -17.076 -1.776 1.00 0.00 36 GLY A CA 17
ATOM 16361 C C . GLY A 1 36 ? 11.387 -16.646 -0.347 1.00 0.00 36 GLY A C 17
ATOM 16362 O O . GLY A 1 36 ? 12.283 -17.175 0.309 1.00 0.00 36 GLY A O 17
ATOM 16366 N N . MET A 1 37 ? 10.608 -15.683 0.135 1.00 0.00 37 MET A N 17
ATOM 16367 C CA . MET A 1 37 ? 10.767 -15.182 1.495 1.00 0.00 37 MET A CA 17
ATOM 16368 C C . MET A 1 37 ? 10.633 -16.313 2.510 1.00 0.00 37 MET A C 17
ATOM 16369 O O . MET A 1 37 ? 9.554 -16.880 2.685 1.00 0.00 37 MET A O 17
ATOM 16383 N N . LYS A 1 38 ? 11.736 -16.638 3.176 1.00 0.00 38 LYS A N 17
ATOM 16384 C CA . LYS A 1 38 ? 11.743 -17.700 4.174 1.00 0.00 38 LYS A CA 17
ATOM 16385 C C . LYS A 1 38 ? 12.262 -17.186 5.513 1.00 0.00 38 LYS A C 17
ATOM 16386 O O . LYS A 1 38 ? 12.775 -17.953 6.327 1.00 0.00 38 LYS A O 17
ATOM 16405 N N . ASN A 1 39 ? 12.124 -15.883 5.735 1.00 0.00 39 ASN A N 17
ATOM 16406 C CA . ASN A 1 39 ? 12.578 -15.267 6.976 1.00 0.00 39 ASN A CA 17
ATOM 16407 C C . ASN A 1 39 ? 11.492 -14.376 7.571 1.00 0.00 39 ASN A C 17
ATOM 16408 O O . ASN A 1 39 ? 10.685 -13.778 6.859 1.00 0.00 39 ASN A O 17
ATOM 16419 N N . PRO A 1 40 ? 11.469 -14.284 8.909 1.00 0.00 40 PRO A N 17
ATOM 16420 C CA . PRO A 1 40 ? 10.488 -13.467 9.630 1.00 0.00 40 PRO A CA 17
ATOM 16421 C C . PRO A 1 40 ? 10.720 -11.973 9.433 1.00 0.00 40 PRO A C 17
ATOM 16422 O O . PRO A 1 40 ? 9.792 -11.228 9.121 1.00 0.00 40 PRO A O 17
ATOM 16433 N N . GLU A 1 41 ? 11.964 -11.543 9.617 1.00 0.00 41 GLU A N 17
ATOM 16434 C CA . GLU A 1 41 ? 12.317 -10.137 9.460 1.00 0.00 41 GLU A CA 17
ATOM 16435 C C . GLU A 1 41 ? 11.885 -9.618 8.091 1.00 0.00 41 GLU A C 17
ATOM 16436 O O . GLU A 1 41 ? 11.212 -8.592 7.990 1.00 0.00 41 GLU A O 17
ATOM 16448 N N . GLU A 1 42 ? 12.278 -10.333 7.042 1.00 0.00 42 GLU A N 17
ATOM 16449 C CA . GLU A 1 42 ? 11.932 -9.944 5.680 1.00 0.00 42 GLU A CA 17
ATOM 16450 C C . GLU A 1 42 ? 10.427 -9.734 5.539 1.00 0.00 42 GLU A C 17
ATOM 16451 O O . GLU A 1 42 ? 9.968 -8.626 5.259 1.00 0.00 42 GLU A O 17
ATOM 16463 N N . ILE A 1 43 ? 9.666 -10.805 5.734 1.00 0.00 43 ILE A N 17
ATOM 16464 C CA . ILE A 1 43 ? 8.213 -10.738 5.630 1.00 0.00 43 ILE A CA 17
ATOM 16465 C C . ILE A 1 43 ? 7.650 -9.622 6.503 1.00 0.00 43 ILE A C 17
ATOM 16466 O O . ILE A 1 43 ? 6.933 -8.746 6.021 1.00 0.00 43 ILE A O 17
ATOM 16482 N N . GLU A 1 44 ? 7.981 -9.661 7.790 1.00 0.00 44 GLU A N 17
ATOM 16483 C CA . GLU A 1 44 ? 7.508 -8.651 8.730 1.00 0.00 44 GLU A CA 17
ATOM 16484 C C . GLU A 1 44 ? 7.805 -7.246 8.215 1.00 0.00 44 GLU A C 17
ATOM 16485 O O . GLU A 1 44 ? 7.012 -6.324 8.404 1.00 0.00 44 GLU A O 17
ATOM 16497 N N . ARG A 1 45 ? 8.953 -7.092 7.563 1.00 0.00 45 ARG A N 17
ATOM 16498 C CA . ARG A 1 45 ? 9.356 -5.799 7.022 1.00 0.00 45 ARG A CA 17
ATOM 16499 C C . ARG A 1 45 ? 8.420 -5.364 5.898 1.00 0.00 45 ARG A C 17
ATOM 16500 O O . ARG A 1 45 ? 7.762 -4.328 5.989 1.00 0.00 45 ARG A O 17
ATOM 16521 N N . LYS A 1 46 ? 8.367 -6.163 4.837 1.00 0.00 46 LYS A N 17
ATOM 16522 C CA . LYS A 1 46 ? 7.512 -5.863 3.695 1.00 0.00 46 LYS A CA 17
ATOM 16523 C C . LYS A 1 46 ? 6.060 -5.697 4.131 1.00 0.00 46 LYS A C 17
ATOM 16524 O O . LYS A 1 46 ? 5.421 -4.690 3.826 1.00 0.00 46 LYS A O 17
ATOM 16543 N N . VAL A 1 47 ? 5.545 -6.690 4.849 1.00 0.00 47 VAL A N 17
ATOM 16544 C CA . VAL A 1 47 ? 4.169 -6.653 5.329 1.00 0.00 47 VAL A CA 17
ATOM 16545 C C . VAL A 1 47 ? 3.894 -5.373 6.110 1.00 0.00 47 VAL A C 17
ATOM 16546 O O . VAL A 1 47 ? 2.919 -4.670 5.845 1.00 0.00 47 VAL A O 17
ATOM 16559 N N . GLU A 1 48 ? 4.760 -5.076 7.074 1.00 0.00 48 GLU A N 17
ATOM 16560 C CA . GLU A 1 48 ? 4.610 -3.880 7.893 1.00 0.00 48 GLU A CA 17
ATOM 16561 C C . GLU A 1 48 ? 4.479 -2.635 7.020 1.00 0.00 48 GLU A C 17
ATOM 16562 O O . GLU A 1 48 ? 3.534 -1.858 7.166 1.00 0.00 48 GLU A O 17
ATOM 16574 N N . ILE A 1 49 ? 5.433 -2.452 6.114 1.00 0.00 49 ILE A N 17
ATOM 16575 C CA . ILE A 1 49 ? 5.424 -1.303 5.217 1.00 0.00 49 ILE A CA 17
ATOM 16576 C C . ILE A 1 49 ? 4.097 -1.196 4.474 1.00 0.00 49 ILE A C 17
ATOM 16577 O O . ILE A 1 49 ? 3.494 -0.125 4.409 1.00 0.00 49 ILE A O 17
ATOM 16593 N N . ASN A 1 50 ? 3.646 -2.315 3.915 1.00 0.00 50 ASN A N 17
ATOM 16594 C CA . ASN A 1 50 ? 2.389 -2.347 3.176 1.00 0.00 50 ASN A CA 17
ATOM 16595 C C . ASN A 1 50 ? 1.217 -1.978 4.081 1.00 0.00 50 ASN A C 17
ATOM 16596 O O . ASN A 1 50 ? 0.394 -1.131 3.733 1.00 0.00 50 ASN A O 17
ATOM 16607 N N . ARG A 1 51 ? 1.148 -2.619 5.243 1.00 0.00 51 ARG A N 17
ATOM 16608 C CA . ARG A 1 51 ? 0.078 -2.358 6.197 1.00 0.00 51 ARG A CA 17
ATOM 16609 C C . ARG A 1 51 ? -0.042 -0.865 6.485 1.00 0.00 51 ARG A C 17
ATOM 16610 O O . ARG A 1 51 ? -1.129 -0.291 6.406 1.00 0.00 51 ARG A O 17
ATOM 16631 N N . LYS A 1 52 ? 1.081 -0.240 6.821 1.00 0.00 52 LYS A N 17
ATOM 16632 C CA . LYS A 1 52 ? 1.104 1.187 7.121 1.00 0.00 52 LYS A CA 17
ATOM 16633 C C . LYS A 1 52 ? 0.691 2.005 5.902 1.00 0.00 52 LYS A C 17
ATOM 16634 O O . LYS A 1 52 ? -0.040 2.989 6.021 1.00 0.00 52 LYS A O 17
ATOM 16653 N N . ARG A 1 53 ? 1.163 1.592 4.730 1.00 0.00 53 ARG A N 17
ATOM 16654 C CA . ARG A 1 53 ? 0.842 2.288 3.489 1.00 0.00 53 ARG A CA 17
ATOM 16655 C C . ARG A 1 53 ? -0.663 2.279 3.235 1.00 0.00 53 ARG A C 17
ATOM 16656 O O . ARG A 1 53 ? -1.274 3.327 3.022 1.00 0.00 53 ARG A O 17
ATOM 16677 N N . LEU A 1 54 ? -1.254 1.089 3.257 1.00 0.00 54 LEU A N 17
ATOM 16678 C CA . LEU A 1 54 ? -2.687 0.943 3.028 1.00 0.00 54 LEU A CA 17
ATOM 16679 C C . LEU A 1 54 ? -3.486 1.750 4.046 1.00 0.00 54 LEU A C 17
ATOM 16680 O O . LEU A 1 54 ? -4.346 2.550 3.680 1.00 0.00 54 LEU A O 17
ATOM 16696 N N . GLU A 1 55 ? -3.194 1.536 5.325 1.00 0.00 55 GLU A N 17
ATOM 16697 C CA . GLU A 1 55 ? -3.885 2.245 6.395 1.00 0.00 55 GLU A CA 17
ATOM 16698 C C . GLU A 1 55 ? -3.854 3.752 6.158 1.00 0.00 55 GLU A C 17
ATOM 16699 O O . GLU A 1 55 ? -4.894 4.409 6.123 1.00 0.00 55 GLU A O 17
ATOM 16711 N N . VAL A 1 56 ? -2.651 4.295 5.996 1.00 0.00 56 VAL A N 17
ATOM 16712 C CA . VAL A 1 56 ? -2.482 5.724 5.762 1.00 0.00 56 VAL A CA 17
ATOM 16713 C C . VAL A 1 56 ? -3.125 6.145 4.445 1.00 0.00 56 VAL A C 17
ATOM 16714 O O . VAL A 1 56 ? -3.525 7.297 4.278 1.00 0.00 56 VAL A O 17
ATOM 16727 N N . ASP A 1 57 ? -3.222 5.203 3.513 1.00 0.00 57 ASP A N 17
ATOM 16728 C CA . ASP A 1 57 ? -3.819 5.475 2.211 1.00 0.00 57 ASP A CA 17
ATOM 16729 C C . ASP A 1 57 ? -5.342 5.473 2.300 1.00 0.00 57 ASP A C 17
ATOM 16730 O O . ASP A 1 57 ? -6.023 6.076 1.470 1.00 0.00 57 ASP A O 17
ATOM 16739 N N . TYR A 1 58 ? -5.870 4.791 3.310 1.00 0.00 58 TYR A N 17
ATOM 16740 C CA . TYR A 1 58 ? -7.312 4.708 3.505 1.00 0.00 58 TYR A CA 17
ATOM 16741 C C . TYR A 1 58 ? -7.794 5.784 4.474 1.00 0.00 58 TYR A C 17
ATOM 16742 O O . TYR A 1 58 ? -8.892 6.318 4.330 1.00 0.00 58 TYR A O 17
ATOM 16760 N N . GLY A 1 59 ? -6.961 6.097 5.462 1.00 0.00 59 GLY A N 17
ATOM 16761 C CA . GLY A 1 59 ? -7.317 7.107 6.441 1.00 0.00 59 GLY A CA 17
ATOM 16762 C C . GLY A 1 59 ? -7.249 6.587 7.863 1.00 0.00 59 GLY A C 17
ATOM 16763 O O . GLY A 1 59 ? -7.827 7.177 8.777 1.00 0.00 59 GLY A O 17
ATOM 16767 N N . LEU A 1 60 ? -6.543 5.478 8.052 1.00 0.00 60 LEU A N 17
ATOM 16768 C CA . LEU A 1 60 ? -6.402 4.876 9.373 1.00 0.00 60 LEU A CA 17
ATOM 16769 C C . LEU A 1 60 ? -5.048 5.219 9.987 1.00 0.00 60 LEU A C 17
ATOM 16770 O O . LEU A 1 60 ? -4.578 4.538 10.899 1.00 0.00 60 LEU A O 17
ATOM 16786 N N . SER A 1 61 ? -4.427 6.279 9.481 1.00 0.00 61 SER A N 17
ATOM 16787 C CA . SER A 1 61 ? -3.126 6.712 9.977 1.00 0.00 61 SER A CA 17
ATOM 16788 C C . SER A 1 61 ? -2.648 7.957 9.236 1.00 0.00 61 SER A C 17
ATOM 16789 O O . SER A 1 61 ? -2.337 7.902 8.047 1.00 0.00 61 SER A O 17
ATOM 16797 N N . GLY A 1 1 ? -41.477 5.445 9.740 1.00 0.00 1 GLY A N 18
ATOM 16798 C CA . GLY A 1 1 ? -40.268 5.746 8.995 1.00 0.00 1 GLY A CA 18
ATOM 16799 C C . GLY A 1 1 ? -39.688 7.099 9.354 1.00 0.00 1 GLY A C 18
ATOM 16800 O O . GLY A 1 1 ? -38.494 7.218 9.627 1.00 0.00 1 GLY A O 18
ATOM 16804 N N . SER A 1 2 ? -40.536 8.124 9.351 1.00 0.00 2 SER A N 18
ATOM 16805 C CA . SER A 1 2 ? -40.099 9.477 9.673 1.00 0.00 2 SER A CA 18
ATOM 16806 C C . SER A 1 2 ? -38.809 9.822 8.935 1.00 0.00 2 SER A C 18
ATOM 16807 O O . SER A 1 2 ? -37.850 10.308 9.533 1.00 0.00 2 SER A O 18
ATOM 16815 N N . SER A 1 3 ? -38.795 9.567 7.630 1.00 0.00 3 SER A N 18
ATOM 16816 C CA . SER A 1 3 ? -37.623 9.846 6.810 1.00 0.00 3 SER A CA 18
ATOM 16817 C C . SER A 1 3 ? -37.537 11.332 6.473 1.00 0.00 3 SER A C 18
ATOM 16818 O O . SER A 1 3 ? -38.365 12.129 6.912 1.00 0.00 3 SER A O 18
ATOM 16826 N N . GLY A 1 4 ? -36.527 11.697 5.689 1.00 0.00 4 GLY A N 18
ATOM 16827 C CA . GLY A 1 4 ? -36.350 13.086 5.306 1.00 0.00 4 GLY A CA 18
ATOM 16828 C C . GLY A 1 4 ? -35.261 13.774 6.105 1.00 0.00 4 GLY A C 18
ATOM 16829 O O . GLY A 1 4 ? -35.541 14.648 6.924 1.00 0.00 4 GLY A O 18
ATOM 16833 N N . SER A 1 5 ? -34.014 13.377 5.867 1.00 0.00 5 SER A N 18
ATOM 16834 C CA . SER A 1 5 ? -32.879 13.957 6.575 1.00 0.00 5 SER A CA 18
ATOM 16835 C C . SER A 1 5 ? -31.566 13.588 5.892 1.00 0.00 5 SER A C 18
ATOM 16836 O O . SER A 1 5 ? -31.491 12.602 5.159 1.00 0.00 5 SER A O 18
ATOM 16844 N N . SER A 1 6 ? -30.533 14.387 6.137 1.00 0.00 6 SER A N 18
ATOM 16845 C CA . SER A 1 6 ? -29.223 14.148 5.543 1.00 0.00 6 SER A CA 18
ATOM 16846 C C . SER A 1 6 ? -28.363 13.280 6.456 1.00 0.00 6 SER A C 18
ATOM 16847 O O . SER A 1 6 ? -28.762 12.945 7.570 1.00 0.00 6 SER A O 18
ATOM 16855 N N . GLY A 1 7 ? -27.177 12.919 5.975 1.00 0.00 7 GLY A N 18
ATOM 16856 C CA . GLY A 1 7 ? -26.278 12.094 6.759 1.00 0.00 7 GLY A CA 18
ATOM 16857 C C . GLY A 1 7 ? -25.666 10.969 5.947 1.00 0.00 7 GLY A C 18
ATOM 16858 O O . GLY A 1 7 ? -25.993 9.801 6.148 1.00 0.00 7 GLY A O 18
ATOM 16862 N N . ASN A 1 8 ? -24.776 11.324 5.026 1.00 0.00 8 ASN A N 18
ATOM 16863 C CA . ASN A 1 8 ? -24.119 10.335 4.178 1.00 0.00 8 ASN A CA 18
ATOM 16864 C C . ASN A 1 8 ? -23.464 9.245 5.021 1.00 0.00 8 ASN A C 18
ATOM 16865 O O . ASN A 1 8 ? -23.742 8.059 4.846 1.00 0.00 8 ASN A O 18
ATOM 16876 N N . GLY A 1 9 ? -22.594 9.656 5.938 1.00 0.00 9 GLY A N 18
ATOM 16877 C CA . GLY A 1 9 ? -21.914 8.702 6.796 1.00 0.00 9 GLY A CA 18
ATOM 16878 C C . GLY A 1 9 ? -20.479 8.461 6.371 1.00 0.00 9 GLY A C 18
ATOM 16879 O O . GLY A 1 9 ? -20.223 7.991 5.263 1.00 0.00 9 GLY A O 18
ATOM 16883 N N . MET A 1 10 ? -19.540 8.786 7.254 1.00 0.00 10 MET A N 18
ATOM 16884 C CA . MET A 1 10 ? -18.122 8.602 6.963 1.00 0.00 10 MET A CA 18
ATOM 16885 C C . MET A 1 10 ? -17.545 7.451 7.781 1.00 0.00 10 MET A C 18
ATOM 16886 O O . MET A 1 10 ? -16.685 6.709 7.305 1.00 0.00 10 MET A O 18
ATOM 16900 N N . ASP A 1 11 ? -18.022 7.308 9.013 1.00 0.00 11 ASP A N 18
ATOM 16901 C CA . ASP A 1 11 ? -17.554 6.247 9.896 1.00 0.00 11 ASP A CA 18
ATOM 16902 C C . ASP A 1 11 ? -17.704 4.882 9.233 1.00 0.00 11 ASP A C 18
ATOM 16903 O O . ASP A 1 11 ? -16.789 4.060 9.270 1.00 0.00 11 ASP A O 18
ATOM 16912 N N . GLU A 1 12 ? -18.864 4.648 8.627 1.00 0.00 12 GLU A N 18
ATOM 16913 C CA . GLU A 1 12 ? -19.133 3.381 7.957 1.00 0.00 12 GLU A CA 18
ATOM 16914 C C . GLU A 1 12 ? -18.046 3.064 6.934 1.00 0.00 12 GLU A C 18
ATOM 16915 O O . GLU A 1 12 ? -17.722 1.901 6.699 1.00 0.00 12 GLU A O 18
ATOM 16927 N N . GLU A 1 13 ? -17.488 4.109 6.330 1.00 0.00 13 GLU A N 18
ATOM 16928 C CA . GLU A 1 13 ? -16.439 3.942 5.331 1.00 0.00 13 GLU A CA 18
ATOM 16929 C C . GLU A 1 13 ? -15.171 3.374 5.964 1.00 0.00 13 GLU A C 18
ATOM 16930 O O . GLU A 1 13 ? -14.410 2.657 5.315 1.00 0.00 13 GLU A O 18
ATOM 16942 N N . GLN A 1 14 ? -14.953 3.701 7.234 1.00 0.00 14 GLN A N 18
ATOM 16943 C CA . GLN A 1 14 ? -13.778 3.224 7.953 1.00 0.00 14 GLN A CA 18
ATOM 16944 C C . GLN A 1 14 ? -13.915 1.746 8.301 1.00 0.00 14 GLN A C 18
ATOM 16945 O O . GLN A 1 14 ? -12.934 1.002 8.291 1.00 0.00 14 GLN A O 18
ATOM 16959 N N . ARG A 1 15 ? -15.138 1.326 8.610 1.00 0.00 15 ARG A N 18
ATOM 16960 C CA . ARG A 1 15 ? -15.403 -0.063 8.963 1.00 0.00 15 ARG A CA 18
ATOM 16961 C C . ARG A 1 15 ? -15.060 -0.993 7.803 1.00 0.00 15 ARG A C 18
ATOM 16962 O O . ARG A 1 15 ? -14.318 -1.961 7.971 1.00 0.00 15 ARG A O 18
ATOM 16983 N N . GLN A 1 16 ? -15.605 -0.693 6.629 1.00 0.00 16 GLN A N 18
ATOM 16984 C CA . GLN A 1 16 ? -15.357 -1.504 5.442 1.00 0.00 16 GLN A CA 18
ATOM 16985 C C . GLN A 1 16 ? -13.882 -1.469 5.058 1.00 0.00 16 GLN A C 18
ATOM 16986 O O . GLN A 1 16 ? -13.329 -2.462 4.583 1.00 0.00 16 GLN A O 18
ATOM 17000 N N . LYS A 1 17 ? -13.248 -0.319 5.265 1.00 0.00 17 LYS A N 18
ATOM 17001 C CA . LYS A 1 17 ? -11.836 -0.154 4.941 1.00 0.00 17 LYS A CA 18
ATOM 17002 C C . LYS A 1 17 ? -10.989 -1.209 5.646 1.00 0.00 17 LYS A C 18
ATOM 17003 O O . LYS A 1 17 ? -10.053 -1.756 5.064 1.00 0.00 17 LYS A O 18
ATOM 17022 N N . ARG A 1 18 ? -11.326 -1.490 6.900 1.00 0.00 18 ARG A N 18
ATOM 17023 C CA . ARG A 1 18 ? -10.596 -2.479 7.684 1.00 0.00 18 ARG A CA 18
ATOM 17024 C C . ARG A 1 18 ? -10.507 -3.806 6.936 1.00 0.00 18 ARG A C 18
ATOM 17025 O O . ARG A 1 18 ? -9.519 -4.532 7.055 1.00 0.00 18 ARG A O 18
ATOM 17046 N N . ARG A 1 19 ? -11.545 -4.117 6.166 1.00 0.00 19 ARG A N 18
ATOM 17047 C CA . ARG A 1 19 ? -11.584 -5.357 5.401 1.00 0.00 19 ARG A CA 18
ATOM 17048 C C . ARG A 1 19 ? -10.598 -5.310 4.237 1.00 0.00 19 ARG A C 18
ATOM 17049 O O . ARG A 1 19 ? -9.797 -6.226 4.052 1.00 0.00 19 ARG A O 18
ATOM 17070 N N . ARG A 1 20 ? -10.663 -4.236 3.457 1.00 0.00 20 ARG A N 18
ATOM 17071 C CA . ARG A 1 20 ? -9.777 -4.070 2.311 1.00 0.00 20 ARG A CA 18
ATOM 17072 C C . ARG A 1 20 ? -8.317 -4.239 2.723 1.00 0.00 20 ARG A C 18
ATOM 17073 O O . ARG A 1 20 ? -7.486 -4.685 1.931 1.00 0.00 20 ARG A O 18
ATOM 17094 N N . ILE A 1 21 ? -8.013 -3.879 3.965 1.00 0.00 21 ILE A N 18
ATOM 17095 C CA . ILE A 1 21 ? -6.655 -3.992 4.482 1.00 0.00 21 ILE A CA 18
ATOM 17096 C C . ILE A 1 21 ? -6.328 -5.432 4.860 1.00 0.00 21 ILE A C 18
ATOM 17097 O O . ILE A 1 21 ? -5.228 -5.917 4.601 1.00 0.00 21 ILE A O 18
ATOM 17113 N N . GLU A 1 22 ? -7.293 -6.110 5.474 1.00 0.00 22 GLU A N 18
ATOM 17114 C CA . GLU A 1 22 ? -7.107 -7.497 5.887 1.00 0.00 22 GLU A CA 18
ATOM 17115 C C . GLU A 1 22 ? -6.770 -8.381 4.690 1.00 0.00 22 GLU A C 18
ATOM 17116 O O . GLU A 1 22 ? -5.700 -8.985 4.632 1.00 0.00 22 GLU A O 18
ATOM 17128 N N . VAL A 1 23 ? -7.693 -8.451 3.735 1.00 0.00 23 VAL A N 18
ATOM 17129 C CA . VAL A 1 23 ? -7.495 -9.260 2.539 1.00 0.00 23 VAL A CA 18
ATOM 17130 C C . VAL A 1 23 ? -6.163 -8.936 1.871 1.00 0.00 23 VAL A C 18
ATOM 17131 O O . VAL A 1 23 ? -5.373 -9.831 1.573 1.00 0.00 23 VAL A O 18
ATOM 17144 N N . ALA A 1 24 ? -5.921 -7.651 1.638 1.00 0.00 24 ALA A N 18
ATOM 17145 C CA . ALA A 1 24 ? -4.684 -7.208 1.008 1.00 0.00 24 ALA A CA 18
ATOM 17146 C C . ALA A 1 24 ? -3.467 -7.779 1.727 1.00 0.00 24 ALA A C 18
ATOM 17147 O O . ALA A 1 24 ? -2.576 -8.355 1.100 1.00 0.00 24 ALA A O 18
ATOM 17154 N N . LEU A 1 25 ? -3.433 -7.616 3.044 1.00 0.00 25 LEU A N 18
ATOM 17155 C CA . LEU A 1 25 ? -2.324 -8.115 3.849 1.00 0.00 25 LEU A CA 18
ATOM 17156 C C . LEU A 1 25 ? -2.126 -9.612 3.636 1.00 0.00 25 LEU A C 18
ATOM 17157 O O . LEU A 1 25 ? -1.017 -10.068 3.354 1.00 0.00 25 LEU A O 18
ATOM 17173 N N . ILE A 1 26 ? -3.208 -10.372 3.769 1.00 0.00 26 ILE A N 18
ATOM 17174 C CA . ILE A 1 26 ? -3.154 -11.817 3.587 1.00 0.00 26 ILE A CA 18
ATOM 17175 C C . ILE A 1 26 ? -2.502 -12.179 2.257 1.00 0.00 26 ILE A C 18
ATOM 17176 O O . ILE A 1 26 ? -1.489 -12.877 2.221 1.00 0.00 26 ILE A O 18
ATOM 17192 N N . GLU A 1 27 ? -3.090 -11.699 1.165 1.00 0.00 27 GLU A N 18
ATOM 17193 C CA . GLU A 1 27 ? -2.566 -11.972 -0.167 1.00 0.00 27 GLU A CA 18
ATOM 17194 C C . GLU A 1 27 ? -1.082 -11.624 -0.249 1.00 0.00 27 GLU A C 18
ATOM 17195 O O . GLU A 1 27 ? -0.271 -12.424 -0.718 1.00 0.00 27 GLU A O 18
ATOM 17207 N N . TYR A 1 28 ? -0.735 -10.427 0.208 1.00 0.00 28 TYR A N 18
ATOM 17208 C CA . TYR A 1 28 ? 0.650 -9.971 0.184 1.00 0.00 28 TYR A CA 18
ATOM 17209 C C . TYR A 1 28 ? 1.562 -10.962 0.902 1.00 0.00 28 TYR A C 18
ATOM 17210 O O . TYR A 1 28 ? 2.561 -11.418 0.345 1.00 0.00 28 TYR A O 18
ATOM 17228 N N . ARG A 1 29 ? 1.209 -11.291 2.140 1.00 0.00 29 ARG A N 18
ATOM 17229 C CA . ARG A 1 29 ? 1.995 -12.227 2.935 1.00 0.00 29 ARG A CA 18
ATOM 17230 C C . ARG A 1 29 ? 2.249 -13.517 2.161 1.00 0.00 29 ARG A C 18
ATOM 17231 O O . ARG A 1 29 ? 3.394 -13.941 2.002 1.00 0.00 29 ARG A O 18
ATOM 17252 N N . GLU A 1 30 ? 1.174 -14.136 1.684 1.00 0.00 30 GLU A N 18
ATOM 17253 C CA . GLU A 1 30 ? 1.282 -15.379 0.928 1.00 0.00 30 GLU A CA 18
ATOM 17254 C C . GLU A 1 30 ? 2.259 -15.226 -0.234 1.00 0.00 30 GLU A C 18
ATOM 17255 O O . GLU A 1 30 ? 3.106 -16.089 -0.467 1.00 0.00 30 GLU A O 18
ATOM 17267 N N . THR A 1 31 ? 2.135 -14.121 -0.963 1.00 0.00 31 THR A N 18
ATOM 17268 C CA . THR A 1 31 ? 3.004 -13.854 -2.101 1.00 0.00 31 THR A CA 18
ATOM 17269 C C . THR A 1 31 ? 4.467 -13.801 -1.676 1.00 0.00 31 THR A C 18
ATOM 17270 O O . THR A 1 31 ? 5.335 -14.388 -2.323 1.00 0.00 31 THR A O 18
ATOM 17281 N N . LEU A 1 32 ? 4.735 -13.094 -0.583 1.00 0.00 32 LEU A N 18
ATOM 17282 C CA . LEU A 1 32 ? 6.094 -12.964 -0.070 1.00 0.00 32 LEU A CA 18
ATOM 17283 C C . LEU A 1 32 ? 6.659 -14.325 0.325 1.00 0.00 32 LEU A C 18
ATOM 17284 O O . LEU A 1 32 ? 7.840 -14.601 0.115 1.00 0.00 32 LEU A O 18
ATOM 17300 N N . GLU A 1 33 ? 5.807 -15.171 0.895 1.00 0.00 33 GLU A N 18
ATOM 17301 C CA . GLU A 1 33 ? 6.223 -16.503 1.317 1.00 0.00 33 GLU A CA 18
ATOM 17302 C C . GLU A 1 33 ? 6.590 -17.366 0.113 1.00 0.00 33 GLU A C 18
ATOM 17303 O O . GLU A 1 33 ? 7.603 -18.064 0.123 1.00 0.00 33 GLU A O 18
ATOM 17315 N N . GLU A 1 34 ? 5.758 -17.311 -0.923 1.00 0.00 34 GLU A N 18
ATOM 17316 C CA . GLU A 1 34 ? 5.995 -18.088 -2.134 1.00 0.00 34 GLU A CA 18
ATOM 17317 C C . GLU A 1 34 ? 7.111 -17.467 -2.969 1.00 0.00 34 GLU A C 18
ATOM 17318 O O . GLU A 1 34 ? 7.724 -18.137 -3.799 1.00 0.00 34 GLU A O 18
ATOM 17330 N N . GLN A 1 35 ? 7.366 -16.182 -2.743 1.00 0.00 35 GLN A N 18
ATOM 17331 C CA . GLN A 1 35 ? 8.406 -15.470 -3.476 1.00 0.00 35 GLN A CA 18
ATOM 17332 C C . GLN A 1 35 ? 9.781 -16.059 -3.179 1.00 0.00 35 GLN A C 18
ATOM 17333 O O . GLN A 1 35 ? 10.746 -15.802 -3.898 1.00 0.00 35 GLN A O 18
ATOM 17347 N N . GLY A 1 36 ? 9.864 -16.849 -2.113 1.00 0.00 36 GLY A N 18
ATOM 17348 C CA . GLY A 1 36 ? 11.125 -17.461 -1.739 1.00 0.00 36 GLY A CA 18
ATOM 17349 C C . GLY A 1 36 ? 11.615 -16.998 -0.381 1.00 0.00 36 GLY A C 18
ATOM 17350 O O . GLY A 1 36 ? 12.552 -17.568 0.175 1.00 0.00 36 GLY A O 18
ATOM 17354 N N . MET A 1 37 ? 10.979 -15.959 0.152 1.00 0.00 37 MET A N 18
ATOM 17355 C CA . MET A 1 37 ? 11.357 -15.419 1.453 1.00 0.00 37 MET A CA 18
ATOM 17356 C C . MET A 1 37 ? 11.007 -16.398 2.570 1.00 0.00 37 MET A C 18
ATOM 17357 O O . MET A 1 37 ? 9.834 -16.673 2.824 1.00 0.00 37 MET A O 18
ATOM 17371 N N . LYS A 1 38 ? 12.032 -16.921 3.234 1.00 0.00 38 LYS A N 18
ATOM 17372 C CA . LYS A 1 38 ? 11.834 -17.869 4.324 1.00 0.00 38 LYS A CA 18
ATOM 17373 C C . LYS A 1 38 ? 12.304 -17.278 5.650 1.00 0.00 38 LYS A C 18
ATOM 17374 O O . LYS A 1 38 ? 12.560 -18.006 6.608 1.00 0.00 38 LYS A O 18
ATOM 17393 N N . ASN A 1 39 ? 12.412 -15.955 5.698 1.00 0.00 39 ASN A N 18
ATOM 17394 C CA . ASN A 1 39 ? 12.849 -15.266 6.907 1.00 0.00 39 ASN A CA 18
ATOM 17395 C C . ASN A 1 39 ? 11.737 -14.382 7.462 1.00 0.00 39 ASN A C 18
ATOM 17396 O O . ASN A 1 39 ? 10.934 -13.814 6.721 1.00 0.00 39 ASN A O 18
ATOM 17407 N N . PRO A 1 40 ? 11.688 -14.260 8.797 1.00 0.00 40 PRO A N 18
ATOM 17408 C CA . PRO A 1 40 ? 10.680 -13.445 9.481 1.00 0.00 40 PRO A CA 18
ATOM 17409 C C . PRO A 1 40 ? 10.891 -11.952 9.254 1.00 0.00 40 PRO A C 18
ATOM 17410 O O . PRO A 1 40 ? 9.955 -11.228 8.916 1.00 0.00 40 PRO A O 18
ATOM 17421 N N . GLU A 1 41 ? 12.126 -11.497 9.443 1.00 0.00 41 GLU A N 18
ATOM 17422 C CA . GLU A 1 41 ? 12.458 -10.090 9.259 1.00 0.00 41 GLU A CA 18
ATOM 17423 C C . GLU A 1 41 ? 12.035 -9.607 7.874 1.00 0.00 41 GLU A C 18
ATOM 17424 O O . GLU A 1 41 ? 11.414 -8.554 7.736 1.00 0.00 41 GLU A O 18
ATOM 17436 N N . GLU A 1 42 ? 12.377 -10.387 6.853 1.00 0.00 42 GLU A N 18
ATOM 17437 C CA . GLU A 1 42 ? 12.034 -10.038 5.479 1.00 0.00 42 GLU A CA 18
ATOM 17438 C C . GLU A 1 42 ? 10.529 -9.835 5.329 1.00 0.00 42 GLU A C 18
ATOM 17439 O O . GLU A 1 42 ? 10.066 -8.727 5.057 1.00 0.00 42 GLU A O 18
ATOM 17451 N N . ILE A 1 43 ? 9.772 -10.912 5.507 1.00 0.00 43 ILE A N 18
ATOM 17452 C CA . ILE A 1 43 ? 8.320 -10.852 5.392 1.00 0.00 43 ILE A CA 18
ATOM 17453 C C . ILE A 1 43 ? 7.743 -9.756 6.281 1.00 0.00 43 ILE A C 18
ATOM 17454 O O . ILE A 1 43 ? 7.018 -8.880 5.811 1.00 0.00 43 ILE A O 18
ATOM 17470 N N . GLU A 1 44 ? 8.071 -9.812 7.568 1.00 0.00 44 GLU A N 18
ATOM 17471 C CA . GLU A 1 44 ? 7.585 -8.822 8.523 1.00 0.00 44 GLU A CA 18
ATOM 17472 C C . GLU A 1 44 ? 7.857 -7.406 8.024 1.00 0.00 44 GLU A C 18
ATOM 17473 O O . GLU A 1 44 ? 7.011 -6.520 8.148 1.00 0.00 44 GLU A O 18
ATOM 17485 N N . ARG A 1 45 ? 9.042 -7.201 7.460 1.00 0.00 45 ARG A N 18
ATOM 17486 C CA . ARG A 1 45 ? 9.427 -5.892 6.944 1.00 0.00 45 ARG A CA 18
ATOM 17487 C C . ARG A 1 45 ? 8.492 -5.455 5.820 1.00 0.00 45 ARG A C 18
ATOM 17488 O O . ARG A 1 45 ? 7.818 -4.430 5.921 1.00 0.00 45 ARG A O 18
ATOM 17509 N N . LYS A 1 46 ? 8.457 -6.240 4.748 1.00 0.00 46 LYS A N 18
ATOM 17510 C CA . LYS A 1 46 ? 7.606 -5.936 3.604 1.00 0.00 46 LYS A CA 18
ATOM 17511 C C . LYS A 1 46 ? 6.154 -5.756 4.039 1.00 0.00 46 LYS A C 18
ATOM 17512 O O . LYS A 1 46 ? 5.524 -4.745 3.730 1.00 0.00 46 LYS A O 18
ATOM 17531 N N . VAL A 1 47 ? 5.630 -6.744 4.758 1.00 0.00 47 VAL A N 18
ATOM 17532 C CA . VAL A 1 47 ? 4.254 -6.693 5.237 1.00 0.00 47 VAL A CA 18
ATOM 17533 C C . VAL A 1 47 ? 4.008 -5.440 6.070 1.00 0.00 47 VAL A C 18
ATOM 17534 O O . VAL A 1 47 ? 3.008 -4.747 5.885 1.00 0.00 47 VAL A O 18
ATOM 17547 N N . GLU A 1 48 ? 4.927 -5.156 6.988 1.00 0.00 48 GLU A N 18
ATOM 17548 C CA . GLU A 1 48 ? 4.809 -3.986 7.850 1.00 0.00 48 GLU A CA 18
ATOM 17549 C C . GLU A 1 48 ? 4.626 -2.717 7.023 1.00 0.00 48 GLU A C 18
ATOM 17550 O O . GLU A 1 48 ? 3.664 -1.972 7.215 1.00 0.00 48 GLU A O 18
ATOM 17562 N N . ILE A 1 49 ? 5.555 -2.478 6.103 1.00 0.00 49 ILE A N 18
ATOM 17563 C CA . ILE A 1 49 ? 5.495 -1.300 5.247 1.00 0.00 49 ILE A CA 18
ATOM 17564 C C . ILE A 1 49 ? 4.176 -1.241 4.484 1.00 0.00 49 ILE A C 18
ATOM 17565 O O . ILE A 1 49 ? 3.548 -0.187 4.393 1.00 0.00 49 ILE A O 18
ATOM 17581 N N . ASN A 1 50 ? 3.761 -2.380 3.940 1.00 0.00 50 ASN A N 18
ATOM 17582 C CA . ASN A 1 50 ? 2.515 -2.458 3.187 1.00 0.00 50 ASN A CA 18
ATOM 17583 C C . ASN A 1 50 ? 1.319 -2.137 4.078 1.00 0.00 50 ASN A C 18
ATOM 17584 O O . ASN A 1 50 ? 0.375 -1.471 3.652 1.00 0.00 50 ASN A O 18
ATOM 17595 N N . ARG A 1 51 ? 1.367 -2.615 5.317 1.00 0.00 51 ARG A N 18
ATOM 17596 C CA . ARG A 1 51 ? 0.288 -2.380 6.269 1.00 0.00 51 ARG A CA 18
ATOM 17597 C C . ARG A 1 51 ? 0.142 -0.891 6.568 1.00 0.00 51 ARG A C 18
ATOM 17598 O O . ARG A 1 51 ? -0.927 -0.310 6.377 1.00 0.00 51 ARG A O 18
ATOM 17619 N N . LYS A 1 52 ? 1.222 -0.279 7.040 1.00 0.00 52 LYS A N 18
ATOM 17620 C CA . LYS A 1 52 ? 1.217 1.142 7.366 1.00 0.00 52 LYS A CA 18
ATOM 17621 C C . LYS A 1 52 ? 0.811 1.976 6.155 1.00 0.00 52 LYS A C 18
ATOM 17622 O O . LYS A 1 52 ? 0.063 2.946 6.280 1.00 0.00 52 LYS A O 18
ATOM 17641 N N . ARG A 1 53 ? 1.308 1.592 4.984 1.00 0.00 53 ARG A N 18
ATOM 17642 C CA . ARG A 1 53 ? 0.997 2.304 3.751 1.00 0.00 53 ARG A CA 18
ATOM 17643 C C . ARG A 1 53 ? -0.505 2.294 3.481 1.00 0.00 53 ARG A C 18
ATOM 17644 O O . ARG A 1 53 ? -1.110 3.338 3.238 1.00 0.00 53 ARG A O 18
ATOM 17665 N N . LEU A 1 54 ? -1.100 1.107 3.525 1.00 0.00 54 LEU A N 18
ATOM 17666 C CA . LEU A 1 54 ? -2.531 0.959 3.285 1.00 0.00 54 LEU A CA 18
ATOM 17667 C C . LEU A 1 54 ? -3.338 1.804 4.266 1.00 0.00 54 LEU A C 18
ATOM 17668 O O . LEU A 1 54 ? -4.251 2.528 3.870 1.00 0.00 54 LEU A O 18
ATOM 17684 N N . GLU A 1 55 ? -2.992 1.707 5.546 1.00 0.00 55 GLU A N 18
ATOM 17685 C CA . GLU A 1 55 ? -3.684 2.464 6.582 1.00 0.00 55 GLU A CA 18
ATOM 17686 C C . GLU A 1 55 ? -3.671 3.957 6.267 1.00 0.00 55 GLU A C 18
ATOM 17687 O O . GLU A 1 55 ? -4.719 4.600 6.210 1.00 0.00 55 GLU A O 18
ATOM 17699 N N . VAL A 1 56 ? -2.476 4.502 6.062 1.00 0.00 56 VAL A N 18
ATOM 17700 C CA . VAL A 1 56 ? -2.324 5.918 5.751 1.00 0.00 56 VAL A CA 18
ATOM 17701 C C . VAL A 1 56 ? -2.971 6.260 4.414 1.00 0.00 56 VAL A C 18
ATOM 17702 O O . VAL A 1 56 ? -3.373 7.400 4.180 1.00 0.00 56 VAL A O 18
ATOM 17715 N N . ASP A 1 57 ? -3.069 5.265 3.539 1.00 0.00 57 ASP A N 18
ATOM 17716 C CA . ASP A 1 57 ? -3.669 5.459 2.224 1.00 0.00 57 ASP A CA 18
ATOM 17717 C C . ASP A 1 57 ? -5.179 5.642 2.338 1.00 0.00 57 ASP A C 18
ATOM 17718 O O . ASP A 1 57 ? -5.722 6.672 1.937 1.00 0.00 57 ASP A O 18
ATOM 17727 N N . TYR A 1 58 ? -5.853 4.637 2.886 1.00 0.00 58 TYR A N 18
ATOM 17728 C CA . TYR A 1 58 ? -7.301 4.685 3.049 1.00 0.00 58 TYR A CA 18
ATOM 17729 C C . TYR A 1 58 ? -7.717 5.911 3.856 1.00 0.00 58 TYR A C 18
ATOM 17730 O O . TYR A 1 58 ? -8.828 6.418 3.708 1.00 0.00 58 TYR A O 18
ATOM 17748 N N . GLY A 1 59 ? -6.815 6.384 4.711 1.00 0.00 59 GLY A N 18
ATOM 17749 C CA . GLY A 1 59 ? -7.105 7.546 5.529 1.00 0.00 59 GLY A CA 18
ATOM 17750 C C . GLY A 1 59 ? -7.465 7.177 6.954 1.00 0.00 59 GLY A C 18
ATOM 17751 O O . GLY A 1 59 ? -8.301 7.830 7.581 1.00 0.00 59 GLY A O 18
ATOM 17755 N N . LEU A 1 60 ? -6.835 6.126 7.469 1.00 0.00 60 LEU A N 18
ATOM 17756 C CA . LEU A 1 60 ? -7.095 5.669 8.829 1.00 0.00 60 LEU A CA 18
ATOM 17757 C C . LEU A 1 60 ? -6.090 6.270 9.807 1.00 0.00 60 LEU A C 18
ATOM 17758 O O . LEU A 1 60 ? -6.459 6.736 10.884 1.00 0.00 60 LEU A O 18
ATOM 17774 N N . SER A 1 61 ? -4.818 6.257 9.422 1.00 0.00 61 SER A N 18
ATOM 17775 C CA . SER A 1 61 ? -3.758 6.799 10.264 1.00 0.00 61 SER A CA 18
ATOM 17776 C C . SER A 1 61 ? -3.263 8.136 9.722 1.00 0.00 61 SER A C 18
ATOM 17777 O O . SER A 1 61 ? -2.510 8.846 10.386 1.00 0.00 61 SER A O 18
ATOM 17785 N N . GLY A 1 1 ? 7.989 16.675 2.133 1.00 0.00 1 GLY A N 19
ATOM 17786 C CA . GLY A 1 1 ? 8.484 15.391 2.593 1.00 0.00 1 GLY A CA 19
ATOM 17787 C C . GLY A 1 1 ? 7.373 14.486 3.088 1.00 0.00 1 GLY A C 19
ATOM 17788 O O . GLY A 1 1 ? 6.403 14.234 2.374 1.00 0.00 1 GLY A O 19
ATOM 17792 N N . SER A 1 2 ? 7.516 13.994 4.315 1.00 0.00 2 SER A N 19
ATOM 17793 C CA . SER A 1 2 ? 6.520 13.106 4.903 1.00 0.00 2 SER A CA 19
ATOM 17794 C C . SER A 1 2 ? 5.703 13.835 5.966 1.00 0.00 2 SER A C 19
ATOM 17795 O O . SER A 1 2 ? 6.201 14.741 6.634 1.00 0.00 2 SER A O 19
ATOM 17803 N N . SER A 1 3 ? 4.445 13.433 6.116 1.00 0.00 3 SER A N 19
ATOM 17804 C CA . SER A 1 3 ? 3.557 14.050 7.094 1.00 0.00 3 SER A CA 19
ATOM 17805 C C . SER A 1 3 ? 3.485 13.211 8.367 1.00 0.00 3 SER A C 19
ATOM 17806 O O . SER A 1 3 ? 4.056 13.572 9.395 1.00 0.00 3 SER A O 19
ATOM 17814 N N . GLY A 1 4 ? 2.777 12.088 8.289 1.00 0.00 4 GLY A N 19
ATOM 17815 C CA . GLY A 1 4 ? 2.642 11.215 9.440 1.00 0.00 4 GLY A CA 19
ATOM 17816 C C . GLY A 1 4 ? 1.249 10.630 9.564 1.00 0.00 4 GLY A C 19
ATOM 17817 O O . GLY A 1 4 ? 0.519 10.533 8.577 1.00 0.00 4 GLY A O 19
ATOM 17821 N N . SER A 1 5 ? 0.879 10.237 10.779 1.00 0.00 5 SER A N 19
ATOM 17822 C CA . SER A 1 5 ? -0.434 9.653 11.027 1.00 0.00 5 SER A CA 19
ATOM 17823 C C . SER A 1 5 ? -1.207 10.472 12.055 1.00 0.00 5 SER A C 19
ATOM 17824 O O . SER A 1 5 ? -0.697 10.780 13.132 1.00 0.00 5 SER A O 19
ATOM 17832 N N . SER A 1 6 ? -2.443 10.823 11.714 1.00 0.00 6 SER A N 19
ATOM 17833 C CA . SER A 1 6 ? -3.288 11.611 12.604 1.00 0.00 6 SER A CA 19
ATOM 17834 C C . SER A 1 6 ? -4.700 11.739 12.041 1.00 0.00 6 SER A C 19
ATOM 17835 O O . SER A 1 6 ? -4.893 12.200 10.918 1.00 0.00 6 SER A O 19
ATOM 17843 N N . GLY A 1 7 ? -5.686 11.326 12.833 1.00 0.00 7 GLY A N 19
ATOM 17844 C CA . GLY A 1 7 ? -7.068 11.402 12.398 1.00 0.00 7 GLY A CA 19
ATOM 17845 C C . GLY A 1 7 ? -7.961 10.421 13.130 1.00 0.00 7 GLY A C 19
ATOM 17846 O O . GLY A 1 7 ? -7.617 9.249 13.279 1.00 0.00 7 GLY A O 19
ATOM 17850 N N . ASN A 1 8 ? -9.112 10.901 13.591 1.00 0.00 8 ASN A N 19
ATOM 17851 C CA . ASN A 1 8 ? -10.057 10.058 14.315 1.00 0.00 8 ASN A CA 19
ATOM 17852 C C . ASN A 1 8 ? -11.463 10.202 13.743 1.00 0.00 8 ASN A C 19
ATOM 17853 O O . ASN A 1 8 ? -11.664 10.848 12.715 1.00 0.00 8 ASN A O 19
ATOM 17864 N N . GLY A 1 9 ? -12.436 9.594 14.416 1.00 0.00 9 GLY A N 19
ATOM 17865 C CA . GLY A 1 9 ? -13.811 9.667 13.960 1.00 0.00 9 GLY A CA 19
ATOM 17866 C C . GLY A 1 9 ? -14.018 8.973 12.628 1.00 0.00 9 GLY A C 19
ATOM 17867 O O . GLY A 1 9 ? -13.082 8.409 12.063 1.00 0.00 9 GLY A O 19
ATOM 17871 N N . MET A 1 10 ? -15.248 9.013 12.126 1.00 0.00 10 MET A N 19
ATOM 17872 C CA . MET A 1 10 ? -15.574 8.383 10.852 1.00 0.00 10 MET A CA 19
ATOM 17873 C C . MET A 1 10 ? -15.282 6.886 10.896 1.00 0.00 10 MET A C 19
ATOM 17874 O O . MET A 1 10 ? -15.053 6.259 9.862 1.00 0.00 10 MET A O 19
ATOM 17888 N N . ASP A 1 11 ? -15.292 6.321 12.098 1.00 0.00 11 ASP A N 19
ATOM 17889 C CA . ASP A 1 11 ? -15.030 4.898 12.276 1.00 0.00 11 ASP A CA 19
ATOM 17890 C C . ASP A 1 11 ? -15.953 4.061 11.396 1.00 0.00 11 ASP A C 19
ATOM 17891 O O . ASP A 1 11 ? -15.550 3.027 10.864 1.00 0.00 11 ASP A O 19
ATOM 17900 N N . GLU A 1 12 ? -17.194 4.514 11.250 1.00 0.00 12 GLU A N 19
ATOM 17901 C CA . GLU A 1 12 ? -18.175 3.805 10.436 1.00 0.00 12 GLU A CA 19
ATOM 17902 C C . GLU A 1 12 ? -17.654 3.595 9.017 1.00 0.00 12 GLU A C 19
ATOM 17903 O O . GLU A 1 12 ? -17.993 2.610 8.361 1.00 0.00 12 GLU A O 19
ATOM 17915 N N . GLU A 1 13 ? -16.830 4.527 8.551 1.00 0.00 13 GLU A N 19
ATOM 17916 C CA . GLU A 1 13 ? -16.264 4.444 7.210 1.00 0.00 13 GLU A CA 19
ATOM 17917 C C . GLU A 1 13 ? -14.961 3.650 7.217 1.00 0.00 13 GLU A C 19
ATOM 17918 O O . GLU A 1 13 ? -14.582 3.051 6.211 1.00 0.00 13 GLU A O 19
ATOM 17930 N N . GLN A 1 14 ? -14.280 3.651 8.359 1.00 0.00 14 GLN A N 19
ATOM 17931 C CA . GLN A 1 14 ? -13.019 2.932 8.497 1.00 0.00 14 GLN A CA 19
ATOM 17932 C C . GLN A 1 14 ? -13.240 1.425 8.414 1.00 0.00 14 GLN A C 19
ATOM 17933 O O . GLN A 1 14 ? -12.403 0.694 7.886 1.00 0.00 14 GLN A O 19
ATOM 17947 N N . ARG A 1 15 ? -14.372 0.968 8.940 1.00 0.00 15 ARG A N 19
ATOM 17948 C CA . ARG A 1 15 ? -14.701 -0.452 8.927 1.00 0.00 15 ARG A CA 19
ATOM 17949 C C . ARG A 1 15 ? -14.596 -1.021 7.515 1.00 0.00 15 ARG A C 19
ATOM 17950 O O . ARG A 1 15 ? -14.071 -2.116 7.315 1.00 0.00 15 ARG A O 19
ATOM 17971 N N . GLN A 1 16 ? -15.100 -0.271 6.541 1.00 0.00 16 GLN A N 19
ATOM 17972 C CA . GLN A 1 16 ? -15.063 -0.702 5.148 1.00 0.00 16 GLN A CA 19
ATOM 17973 C C . GLN A 1 16 ? -13.626 -0.817 4.652 1.00 0.00 16 GLN A C 19
ATOM 17974 O O . GLN A 1 16 ? -13.332 -1.593 3.742 1.00 0.00 16 GLN A O 19
ATOM 17988 N N . LYS A 1 17 ? -12.733 -0.039 5.254 1.00 0.00 17 LYS A N 19
ATOM 17989 C CA . LYS A 1 17 ? -11.325 -0.053 4.875 1.00 0.00 17 LYS A CA 19
ATOM 17990 C C . LYS A 1 17 ? -10.578 -1.170 5.596 1.00 0.00 17 LYS A C 19
ATOM 17991 O O . LYS A 1 17 ? -9.679 -1.794 5.031 1.00 0.00 17 LYS A O 19
ATOM 18010 N N . ARG A 1 18 ? -10.958 -1.419 6.845 1.00 0.00 18 ARG A N 19
ATOM 18011 C CA . ARG A 1 18 ? -10.324 -2.462 7.643 1.00 0.00 18 ARG A CA 19
ATOM 18012 C C . ARG A 1 18 ? -10.352 -3.800 6.910 1.00 0.00 18 ARG A C 19
ATOM 18013 O O . ARG A 1 18 ? -9.433 -4.608 7.037 1.00 0.00 18 ARG A O 19
ATOM 18034 N N . ARG A 1 19 ? -11.415 -4.027 6.144 1.00 0.00 19 ARG A N 19
ATOM 18035 C CA . ARG A 1 19 ? -11.565 -5.267 5.393 1.00 0.00 19 ARG A CA 19
ATOM 18036 C C . ARG A 1 19 ? -10.621 -5.294 4.194 1.00 0.00 19 ARG A C 19
ATOM 18037 O O . ARG A 1 19 ? -10.057 -6.336 3.858 1.00 0.00 19 ARG A O 19
ATOM 18058 N N . ARG A 1 20 ? -10.455 -4.142 3.553 1.00 0.00 20 ARG A N 19
ATOM 18059 C CA . ARG A 1 20 ? -9.582 -4.034 2.390 1.00 0.00 20 ARG A CA 19
ATOM 18060 C C . ARG A 1 20 ? -8.131 -4.315 2.772 1.00 0.00 20 ARG A C 19
ATOM 18061 O O . ARG A 1 20 ? -7.379 -4.905 1.996 1.00 0.00 20 ARG A O 19
ATOM 18082 N N . ILE A 1 21 ? -7.747 -3.889 3.970 1.00 0.00 21 ILE A N 19
ATOM 18083 C CA . ILE A 1 21 ? -6.388 -4.096 4.454 1.00 0.00 21 ILE A CA 19
ATOM 18084 C C . ILE A 1 21 ? -6.156 -5.554 4.835 1.00 0.00 21 ILE A C 19
ATOM 18085 O O . ILE A 1 21 ? -5.093 -6.114 4.567 1.00 0.00 21 ILE A O 19
ATOM 18101 N N . GLU A 1 22 ? -7.159 -6.164 5.460 1.00 0.00 22 GLU A N 19
ATOM 18102 C CA . GLU A 1 22 ? -7.063 -7.558 5.876 1.00 0.00 22 GLU A CA 19
ATOM 18103 C C . GLU A 1 22 ? -6.740 -8.460 4.688 1.00 0.00 22 GLU A C 19
ATOM 18104 O O . GLU A 1 22 ? -5.671 -9.067 4.628 1.00 0.00 22 GLU A O 19
ATOM 18116 N N . VAL A 1 23 ? -7.673 -8.542 3.744 1.00 0.00 23 VAL A N 19
ATOM 18117 C CA . VAL A 1 23 ? -7.488 -9.369 2.557 1.00 0.00 23 VAL A CA 19
ATOM 18118 C C . VAL A 1 23 ? -6.167 -9.052 1.867 1.00 0.00 23 VAL A C 19
ATOM 18119 O O . VAL A 1 23 ? -5.397 -9.952 1.533 1.00 0.00 23 VAL A O 19
ATOM 18132 N N . ALA A 1 24 ? -5.909 -7.765 1.656 1.00 0.00 24 ALA A N 19
ATOM 18133 C CA . ALA A 1 24 ? -4.679 -7.328 1.008 1.00 0.00 24 ALA A CA 19
ATOM 18134 C C . ALA A 1 24 ? -3.453 -7.871 1.734 1.00 0.00 24 ALA A C 19
ATOM 18135 O O . ALA A 1 24 ? -2.548 -8.430 1.112 1.00 0.00 24 ALA A O 19
ATOM 18142 N N . LEU A 1 25 ? -3.429 -7.703 3.051 1.00 0.00 25 LEU A N 19
ATOM 18143 C CA . LEU A 1 25 ? -2.312 -8.177 3.862 1.00 0.00 25 LEU A CA 19
ATOM 18144 C C . LEU A 1 25 ? -2.093 -9.674 3.667 1.00 0.00 25 LEU A C 19
ATOM 18145 O O . LEU A 1 25 ? -0.978 -10.117 3.390 1.00 0.00 25 LEU A O 19
ATOM 18161 N N . ILE A 1 26 ? -3.164 -10.447 3.811 1.00 0.00 26 ILE A N 19
ATOM 18162 C CA . ILE A 1 26 ? -3.089 -11.893 3.646 1.00 0.00 26 ILE A CA 19
ATOM 18163 C C . ILE A 1 26 ? -2.464 -12.263 2.306 1.00 0.00 26 ILE A C 19
ATOM 18164 O O . ILE A 1 26 ? -1.443 -12.948 2.254 1.00 0.00 26 ILE A O 19
ATOM 18180 N N . GLU A 1 27 ? -3.083 -11.802 1.223 1.00 0.00 27 GLU A N 19
ATOM 18181 C CA . GLU A 1 27 ? -2.586 -12.084 -0.118 1.00 0.00 27 GLU A CA 19
ATOM 18182 C C . GLU A 1 27 ? -1.113 -11.703 -0.244 1.00 0.00 27 GLU A C 19
ATOM 18183 O O . GLU A 1 27 ? -0.317 -12.443 -0.822 1.00 0.00 27 GLU A O 19
ATOM 18195 N N . TYR A 1 28 ? -0.759 -10.545 0.301 1.00 0.00 28 TYR A N 19
ATOM 18196 C CA . TYR A 1 28 ? 0.616 -10.064 0.248 1.00 0.00 28 TYR A CA 19
ATOM 18197 C C . TYR A 1 28 ? 1.559 -11.032 0.957 1.00 0.00 28 TYR A C 19
ATOM 18198 O O . TYR A 1 28 ? 2.552 -11.481 0.383 1.00 0.00 28 TYR A O 19
ATOM 18216 N N . ARG A 1 29 ? 1.241 -11.349 2.207 1.00 0.00 29 ARG A N 19
ATOM 18217 C CA . ARG A 1 29 ? 2.059 -12.263 2.995 1.00 0.00 29 ARG A CA 19
ATOM 18218 C C . ARG A 1 29 ? 2.311 -13.561 2.234 1.00 0.00 29 ARG A C 19
ATOM 18219 O O . ARG A 1 29 ? 3.453 -13.997 2.093 1.00 0.00 29 ARG A O 19
ATOM 18240 N N . GLU A 1 30 ? 1.237 -14.174 1.747 1.00 0.00 30 GLU A N 19
ATOM 18241 C CA . GLU A 1 30 ? 1.342 -15.423 1.001 1.00 0.00 30 GLU A CA 19
ATOM 18242 C C . GLU A 1 30 ? 2.276 -15.265 -0.195 1.00 0.00 30 GLU A C 19
ATOM 18243 O O . GLU A 1 30 ? 3.181 -16.074 -0.403 1.00 0.00 30 GLU A O 19
ATOM 18255 N N . THR A 1 31 ? 2.051 -14.216 -0.980 1.00 0.00 31 THR A N 19
ATOM 18256 C CA . THR A 1 31 ? 2.869 -13.952 -2.157 1.00 0.00 31 THR A CA 19
ATOM 18257 C C . THR A 1 31 ? 4.351 -13.918 -1.799 1.00 0.00 31 THR A C 19
ATOM 18258 O O . THR A 1 31 ? 5.177 -14.533 -2.474 1.00 0.00 31 THR A O 19
ATOM 18269 N N . LEU A 1 32 ? 4.681 -13.196 -0.734 1.00 0.00 32 LEU A N 19
ATOM 18270 C CA . LEU A 1 32 ? 6.064 -13.083 -0.285 1.00 0.00 32 LEU A CA 19
ATOM 18271 C C . LEU A 1 32 ? 6.625 -14.447 0.102 1.00 0.00 32 LEU A C 19
ATOM 18272 O O . LEU A 1 32 ? 7.749 -14.792 -0.261 1.00 0.00 32 LEU A O 19
ATOM 18288 N N . GLU A 1 33 ? 5.833 -15.219 0.840 1.00 0.00 33 GLU A N 19
ATOM 18289 C CA . GLU A 1 33 ? 6.251 -16.547 1.274 1.00 0.00 33 GLU A CA 19
ATOM 18290 C C . GLU A 1 33 ? 6.593 -17.429 0.077 1.00 0.00 33 GLU A C 19
ATOM 18291 O O . GLU A 1 33 ? 7.577 -18.168 0.099 1.00 0.00 33 GLU A O 19
ATOM 18303 N N . GLU A 1 34 ? 5.773 -17.345 -0.966 1.00 0.00 34 GLU A N 19
ATOM 18304 C CA . GLU A 1 34 ? 5.988 -18.137 -2.171 1.00 0.00 34 GLU A CA 19
ATOM 18305 C C . GLU A 1 34 ? 7.083 -17.522 -3.038 1.00 0.00 34 GLU A C 19
ATOM 18306 O O . GLU A 1 34 ? 7.712 -18.210 -3.841 1.00 0.00 34 GLU A O 19
ATOM 18318 N N . GLN A 1 35 ? 7.305 -16.223 -2.867 1.00 0.00 35 GLN A N 19
ATOM 18319 C CA . GLN A 1 35 ? 8.324 -15.515 -3.634 1.00 0.00 35 GLN A CA 19
ATOM 18320 C C . GLN A 1 35 ? 9.720 -16.009 -3.270 1.00 0.00 35 GLN A C 19
ATOM 18321 O O . GLN A 1 35 ? 10.691 -15.728 -3.971 1.00 0.00 35 GLN A O 19
ATOM 18335 N N . GLY A 1 36 ? 9.813 -16.746 -2.167 1.00 0.00 36 GLY A N 19
ATOM 18336 C CA . GLY A 1 36 ? 11.095 -17.267 -1.729 1.00 0.00 36 GLY A CA 19
ATOM 18337 C C . GLY A 1 36 ? 11.514 -16.715 -0.381 1.00 0.00 36 GLY A C 19
ATOM 18338 O O . GLY A 1 36 ? 12.470 -17.198 0.225 1.00 0.00 36 GLY A O 19
ATOM 18342 N N . MET A 1 37 ? 10.799 -15.698 0.089 1.00 0.00 37 MET A N 19
ATOM 18343 C CA . MET A 1 37 ? 11.103 -15.080 1.375 1.00 0.00 37 MET A CA 19
ATOM 18344 C C . MET A 1 37 ? 10.738 -16.012 2.526 1.00 0.00 37 MET A C 19
ATOM 18345 O O . MET A 1 37 ? 9.563 -16.175 2.858 1.00 0.00 37 MET A O 19
ATOM 18359 N N . LYS A 1 38 ? 11.751 -16.621 3.132 1.00 0.00 38 LYS A N 19
ATOM 18360 C CA . LYS A 1 38 ? 11.537 -17.536 4.247 1.00 0.00 38 LYS A CA 19
ATOM 18361 C C . LYS A 1 38 ? 11.943 -16.889 5.567 1.00 0.00 38 LYS A C 19
ATOM 18362 O O . LYS A 1 38 ? 11.680 -17.430 6.641 1.00 0.00 38 LYS A O 19
ATOM 18381 N N . ASN A 1 39 ? 12.582 -15.727 5.480 1.00 0.00 39 ASN A N 19
ATOM 18382 C CA . ASN A 1 39 ? 13.023 -15.006 6.668 1.00 0.00 39 ASN A CA 19
ATOM 18383 C C . ASN A 1 39 ? 11.879 -14.192 7.266 1.00 0.00 39 ASN A C 19
ATOM 18384 O O . ASN A 1 39 ? 11.050 -13.625 6.554 1.00 0.00 39 ASN A O 19
ATOM 18395 N N . PRO A 1 40 ? 11.832 -14.131 8.605 1.00 0.00 40 PRO A N 19
ATOM 18396 C CA . PRO A 1 40 ? 10.796 -13.389 9.328 1.00 0.00 40 PRO A CA 19
ATOM 18397 C C . PRO A 1 40 ? 10.945 -11.880 9.167 1.00 0.00 40 PRO A C 19
ATOM 18398 O O . PRO A 1 40 ? 9.980 -11.182 8.857 1.00 0.00 40 PRO A O 19
ATOM 18409 N N . GLU A 1 41 ? 12.160 -11.384 9.381 1.00 0.00 41 GLU A N 19
ATOM 18410 C CA . GLU A 1 41 ? 12.433 -9.957 9.260 1.00 0.00 41 GLU A CA 19
ATOM 18411 C C . GLU A 1 41 ? 12.054 -9.446 7.873 1.00 0.00 41 GLU A C 19
ATOM 18412 O O . GLU A 1 41 ? 11.562 -8.328 7.725 1.00 0.00 41 GLU A O 19
ATOM 18424 N N . GLU A 1 42 ? 12.287 -10.274 6.859 1.00 0.00 42 GLU A N 19
ATOM 18425 C CA . GLU A 1 42 ? 11.971 -9.906 5.484 1.00 0.00 42 GLU A CA 19
ATOM 18426 C C . GLU A 1 42 ? 10.465 -9.744 5.297 1.00 0.00 42 GLU A C 19
ATOM 18427 O O . GLU A 1 42 ? 9.985 -8.666 4.946 1.00 0.00 42 GLU A O 19
ATOM 18439 N N . ILE A 1 43 ? 9.726 -10.823 5.532 1.00 0.00 43 ILE A N 19
ATOM 18440 C CA . ILE A 1 43 ? 8.276 -10.801 5.390 1.00 0.00 43 ILE A CA 19
ATOM 18441 C C . ILE A 1 43 ? 7.651 -9.747 6.297 1.00 0.00 43 ILE A C 19
ATOM 18442 O O . ILE A 1 43 ? 6.843 -8.932 5.853 1.00 0.00 43 ILE A O 19
ATOM 18458 N N . GLU A 1 44 ? 8.031 -9.769 7.571 1.00 0.00 44 GLU A N 19
ATOM 18459 C CA . GLU A 1 44 ? 7.508 -8.814 8.540 1.00 0.00 44 GLU A CA 19
ATOM 18460 C C . GLU A 1 44 ? 7.745 -7.381 8.074 1.00 0.00 44 GLU A C 19
ATOM 18461 O O . GLU A 1 44 ? 6.850 -6.538 8.144 1.00 0.00 44 GLU A O 19
ATOM 18473 N N . ARG A 1 45 ? 8.957 -7.111 7.600 1.00 0.00 45 ARG A N 19
ATOM 18474 C CA . ARG A 1 45 ? 9.312 -5.780 7.124 1.00 0.00 45 ARG A CA 19
ATOM 18475 C C . ARG A 1 45 ? 8.394 -5.346 5.986 1.00 0.00 45 ARG A C 19
ATOM 18476 O O . ARG A 1 45 ? 7.752 -4.298 6.056 1.00 0.00 45 ARG A O 19
ATOM 18497 N N . LYS A 1 46 ? 8.336 -6.159 4.936 1.00 0.00 46 LYS A N 19
ATOM 18498 C CA . LYS A 1 46 ? 7.496 -5.861 3.782 1.00 0.00 46 LYS A CA 19
ATOM 18499 C C . LYS A 1 46 ? 6.034 -5.725 4.194 1.00 0.00 46 LYS A C 19
ATOM 18500 O O . LYS A 1 46 ? 5.404 -4.694 3.954 1.00 0.00 46 LYS A O 19
ATOM 18519 N N . VAL A 1 47 ? 5.499 -6.770 4.818 1.00 0.00 47 VAL A N 19
ATOM 18520 C CA . VAL A 1 47 ? 4.112 -6.765 5.265 1.00 0.00 47 VAL A CA 19
ATOM 18521 C C . VAL A 1 47 ? 3.820 -5.551 6.139 1.00 0.00 47 VAL A C 19
ATOM 18522 O O . VAL A 1 47 ? 2.728 -4.987 6.090 1.00 0.00 47 VAL A O 19
ATOM 18535 N N . GLU A 1 48 ? 4.806 -5.153 6.938 1.00 0.00 48 GLU A N 19
ATOM 18536 C CA . GLU A 1 48 ? 4.654 -4.004 7.824 1.00 0.00 48 GLU A CA 19
ATOM 18537 C C . GLU A 1 48 ? 4.470 -2.719 7.021 1.00 0.00 48 GLU A C 19
ATOM 18538 O O . GLU A 1 48 ? 3.482 -2.005 7.193 1.00 0.00 48 GLU A O 19
ATOM 18550 N N . ILE A 1 49 ? 5.427 -2.433 6.146 1.00 0.00 49 ILE A N 19
ATOM 18551 C CA . ILE A 1 49 ? 5.371 -1.235 5.317 1.00 0.00 49 ILE A CA 19
ATOM 18552 C C . ILE A 1 49 ? 4.059 -1.164 4.543 1.00 0.00 49 ILE A C 19
ATOM 18553 O O . ILE A 1 49 ? 3.436 -0.107 4.453 1.00 0.00 49 ILE A O 19
ATOM 18569 N N . ASN A 1 50 ? 3.644 -2.298 3.988 1.00 0.00 50 ASN A N 19
ATOM 18570 C CA . ASN A 1 50 ? 2.404 -2.365 3.222 1.00 0.00 50 ASN A CA 19
ATOM 18571 C C . ASN A 1 50 ? 1.205 -2.008 4.096 1.00 0.00 50 ASN A C 19
ATOM 18572 O O . ASN A 1 50 ? 0.399 -1.148 3.740 1.00 0.00 50 ASN A O 19
ATOM 18583 N N . ARG A 1 51 ? 1.095 -2.675 5.240 1.00 0.00 51 ARG A N 19
ATOM 18584 C CA . ARG A 1 51 ? -0.006 -2.429 6.164 1.00 0.00 51 ARG A CA 19
ATOM 18585 C C . ARG A 1 51 ? -0.107 -0.945 6.507 1.00 0.00 51 ARG A C 19
ATOM 18586 O O . ARG A 1 51 ? -1.163 -0.331 6.352 1.00 0.00 51 ARG A O 19
ATOM 18607 N N . LYS A 1 52 ? 0.998 -0.375 6.975 1.00 0.00 52 LYS A N 19
ATOM 18608 C CA . LYS A 1 52 ? 1.036 1.036 7.339 1.00 0.00 52 LYS A CA 19
ATOM 18609 C C . LYS A 1 52 ? 0.683 1.917 6.144 1.00 0.00 52 LYS A C 19
ATOM 18610 O O . LYS A 1 52 ? -0.098 2.860 6.266 1.00 0.00 52 LYS A O 19
ATOM 18629 N N . ARG A 1 53 ? 1.263 1.601 4.991 1.00 0.00 53 ARG A N 19
ATOM 18630 C CA . ARG A 1 53 ? 1.010 2.364 3.775 1.00 0.00 53 ARG A CA 19
ATOM 18631 C C . ARG A 1 53 ? -0.478 2.362 3.433 1.00 0.00 53 ARG A C 19
ATOM 18632 O O . ARG A 1 53 ? -1.050 3.401 3.102 1.00 0.00 53 ARG A O 19
ATOM 18653 N N . LEU A 1 54 ? -1.097 1.190 3.514 1.00 0.00 54 LEU A N 19
ATOM 18654 C CA . LEU A 1 54 ? -2.518 1.053 3.213 1.00 0.00 54 LEU A CA 19
ATOM 18655 C C . LEU A 1 54 ? -3.362 1.870 4.186 1.00 0.00 54 LEU A C 19
ATOM 18656 O O . LEU A 1 54 ? -4.260 2.605 3.776 1.00 0.00 54 LEU A O 19
ATOM 18672 N N . GLU A 1 55 ? -3.066 1.737 5.475 1.00 0.00 55 GLU A N 19
ATOM 18673 C CA . GLU A 1 55 ? -3.797 2.465 6.505 1.00 0.00 55 GLU A CA 19
ATOM 18674 C C . GLU A 1 55 ? -3.747 3.969 6.248 1.00 0.00 55 GLU A C 19
ATOM 18675 O O . GLU A 1 55 ? -4.782 4.629 6.157 1.00 0.00 55 GLU A O 19
ATOM 18687 N N . VAL A 1 56 ? -2.536 4.504 6.132 1.00 0.00 56 VAL A N 19
ATOM 18688 C CA . VAL A 1 56 ? -2.350 5.928 5.885 1.00 0.00 56 VAL A CA 19
ATOM 18689 C C . VAL A 1 56 ? -2.985 6.345 4.563 1.00 0.00 56 VAL A C 19
ATOM 18690 O O . VAL A 1 56 ? -3.535 7.440 4.445 1.00 0.00 56 VAL A O 19
ATOM 18703 N N . ASP A 1 57 ? -2.905 5.464 3.572 1.00 0.00 57 ASP A N 19
ATOM 18704 C CA . ASP A 1 57 ? -3.474 5.739 2.258 1.00 0.00 57 ASP A CA 19
ATOM 18705 C C . ASP A 1 57 ? -4.986 5.921 2.347 1.00 0.00 57 ASP A C 19
ATOM 18706 O O . ASP A 1 57 ? -5.523 6.948 1.932 1.00 0.00 57 ASP A O 19
ATOM 18715 N N . TYR A 1 58 ? -5.666 4.918 2.890 1.00 0.00 58 TYR A N 19
ATOM 18716 C CA . TYR A 1 58 ? -7.117 4.966 3.031 1.00 0.00 58 TYR A CA 19
ATOM 18717 C C . TYR A 1 58 ? -7.541 6.145 3.901 1.00 0.00 58 TYR A C 19
ATOM 18718 O O . TYR A 1 58 ? -8.649 6.663 3.767 1.00 0.00 58 TYR A O 19
ATOM 18736 N N . GLY A 1 59 ? -6.650 6.564 4.794 1.00 0.00 59 GLY A N 19
ATOM 18737 C CA . GLY A 1 59 ? -6.949 7.679 5.674 1.00 0.00 59 GLY A CA 19
ATOM 18738 C C . GLY A 1 59 ? -7.222 7.237 7.098 1.00 0.00 59 GLY A C 19
ATOM 18739 O O . GLY A 1 59 ? -7.836 7.968 7.876 1.00 0.00 59 GLY A O 19
ATOM 18743 N N . LEU A 1 60 ? -6.768 6.037 7.440 1.00 0.00 60 LEU A N 19
ATOM 18744 C CA . LEU A 1 60 ? -6.968 5.497 8.781 1.00 0.00 60 LEU A CA 19
ATOM 18745 C C . LEU A 1 60 ? -5.825 5.900 9.707 1.00 0.00 60 LEU A C 19
ATOM 18746 O O . LEU A 1 60 ? -6.019 6.072 10.910 1.00 0.00 60 LEU A O 19
ATOM 18762 N N . SER A 1 61 ? -4.634 6.050 9.137 1.00 0.00 61 SER A N 19
ATOM 18763 C CA . SER A 1 61 ? -3.459 6.432 9.912 1.00 0.00 61 SER A CA 19
ATOM 18764 C C . SER A 1 61 ? -2.739 7.610 9.262 1.00 0.00 61 SER A C 19
ATOM 18765 O O . SER A 1 61 ? -3.217 8.178 8.282 1.00 0.00 61 SER A O 19
ATOM 18773 N N . GLY A 1 1 ? -23.749 0.585 11.386 1.00 0.00 1 GLY A N 20
ATOM 18774 C CA . GLY A 1 1 ? -24.745 -0.409 11.030 1.00 0.00 1 GLY A CA 20
ATOM 18775 C C . GLY A 1 1 ? -26.073 0.213 10.647 1.00 0.00 1 GLY A C 20
ATOM 18776 O O . GLY A 1 1 ? -26.287 0.575 9.491 1.00 0.00 1 GLY A O 20
ATOM 18780 N N . SER A 1 2 ? -26.970 0.335 11.621 1.00 0.00 2 SER A N 20
ATOM 18781 C CA . SER A 1 2 ? -28.287 0.912 11.379 1.00 0.00 2 SER A CA 20
ATOM 18782 C C . SER A 1 2 ? -28.208 2.434 11.307 1.00 0.00 2 SER A C 20
ATOM 18783 O O . SER A 1 2 ? -28.035 3.107 12.323 1.00 0.00 2 SER A O 20
ATOM 18791 N N . SER A 1 3 ? -28.337 2.970 10.097 1.00 0.00 3 SER A N 20
ATOM 18792 C CA . SER A 1 3 ? -28.277 4.412 9.890 1.00 0.00 3 SER A CA 20
ATOM 18793 C C . SER A 1 3 ? -29.644 5.051 10.115 1.00 0.00 3 SER A C 20
ATOM 18794 O O . SER A 1 3 ? -30.674 4.382 10.041 1.00 0.00 3 SER A O 20
ATOM 18802 N N . GLY A 1 4 ? -29.644 6.352 10.391 1.00 0.00 4 GLY A N 20
ATOM 18803 C CA . GLY A 1 4 ? -30.889 7.060 10.623 1.00 0.00 4 GLY A CA 20
ATOM 18804 C C . GLY A 1 4 ? -30.785 8.537 10.297 1.00 0.00 4 GLY A C 20
ATOM 18805 O O . GLY A 1 4 ? -31.531 9.049 9.462 1.00 0.00 4 GLY A O 20
ATOM 18809 N N . SER A 1 5 ? -29.859 9.224 10.958 1.00 0.00 5 SER A N 20
ATOM 18810 C CA . SER A 1 5 ? -29.664 10.652 10.737 1.00 0.00 5 SER A CA 20
ATOM 18811 C C . SER A 1 5 ? -28.298 10.924 10.113 1.00 0.00 5 SER A C 20
ATOM 18812 O O . SER A 1 5 ? -27.498 10.008 9.920 1.00 0.00 5 SER A O 20
ATOM 18820 N N . SER A 1 6 ? -28.040 12.189 9.800 1.00 0.00 6 SER A N 20
ATOM 18821 C CA . SER A 1 6 ? -26.773 12.583 9.193 1.00 0.00 6 SER A CA 20
ATOM 18822 C C . SER A 1 6 ? -25.917 13.366 10.184 1.00 0.00 6 SER A C 20
ATOM 18823 O O . SER A 1 6 ? -26.297 14.448 10.630 1.00 0.00 6 SER A O 20
ATOM 18831 N N . GLY A 1 7 ? -24.758 12.811 10.524 1.00 0.00 7 GLY A N 20
ATOM 18832 C CA . GLY A 1 7 ? -23.865 13.470 11.459 1.00 0.00 7 GLY A CA 20
ATOM 18833 C C . GLY A 1 7 ? -22.405 13.268 11.106 1.00 0.00 7 GLY A C 20
ATOM 18834 O O . GLY A 1 7 ? -22.080 12.830 10.004 1.00 0.00 7 GLY A O 20
ATOM 18838 N N . ASN A 1 8 ? -21.521 13.590 12.046 1.00 0.00 8 ASN A N 20
ATOM 18839 C CA . ASN A 1 8 ? -20.086 13.444 11.827 1.00 0.00 8 ASN A CA 20
ATOM 18840 C C . ASN A 1 8 ? -19.562 12.173 12.489 1.00 0.00 8 ASN A C 20
ATOM 18841 O O . ASN A 1 8 ? -20.296 11.479 13.192 1.00 0.00 8 ASN A O 20
ATOM 18852 N N . GLY A 1 9 ? -18.287 11.875 12.260 1.00 0.00 9 GLY A N 20
ATOM 18853 C CA . GLY A 1 9 ? -17.686 10.689 12.841 1.00 0.00 9 GLY A CA 20
ATOM 18854 C C . GLY A 1 9 ? -16.953 9.848 11.814 1.00 0.00 9 GLY A C 20
ATOM 18855 O O . GLY A 1 9 ? -15.769 9.554 11.974 1.00 0.00 9 GLY A O 20
ATOM 18859 N N . MET A 1 10 ? -17.660 9.458 10.758 1.00 0.00 10 MET A N 20
ATOM 18860 C CA . MET A 1 10 ? -17.069 8.645 9.701 1.00 0.00 10 MET A CA 20
ATOM 18861 C C . MET A 1 10 ? -16.439 7.380 10.277 1.00 0.00 10 MET A C 20
ATOM 18862 O O . MET A 1 10 ? -15.390 6.932 9.814 1.00 0.00 10 MET A O 20
ATOM 18876 N N . ASP A 1 11 ? -17.086 6.811 11.288 1.00 0.00 11 ASP A N 20
ATOM 18877 C CA . ASP A 1 11 ? -16.589 5.597 11.925 1.00 0.00 11 ASP A CA 20
ATOM 18878 C C . ASP A 1 11 ? -16.884 4.371 11.066 1.00 0.00 11 ASP A C 20
ATOM 18879 O O . ASP A 1 11 ? -15.989 3.581 10.768 1.00 0.00 11 ASP A O 20
ATOM 18888 N N . GLU A 1 12 ? -18.145 4.221 10.672 1.00 0.00 12 GLU A N 20
ATOM 18889 C CA . GLU A 1 12 ? -18.557 3.090 9.848 1.00 0.00 12 GLU A CA 20
ATOM 18890 C C . GLU A 1 12 ? -17.732 3.021 8.567 1.00 0.00 12 GLU A C 20
ATOM 18891 O O . GLU A 1 12 ? -17.548 1.949 7.992 1.00 0.00 12 GLU A O 20
ATOM 18903 N N . GLU A 1 13 ? -17.237 4.174 8.125 1.00 0.00 13 GLU A N 20
ATOM 18904 C CA . GLU A 1 13 ? -16.433 4.244 6.911 1.00 0.00 13 GLU A CA 20
ATOM 18905 C C . GLU A 1 13 ? -15.053 3.632 7.136 1.00 0.00 13 GLU A C 20
ATOM 18906 O O . GLU A 1 13 ? -14.426 3.131 6.203 1.00 0.00 13 GLU A O 20
ATOM 18918 N N . GLN A 1 14 ? -14.587 3.678 8.380 1.00 0.00 14 GLN A N 20
ATOM 18919 C CA . GLN A 1 14 ? -13.282 3.130 8.728 1.00 0.00 14 GLN A CA 20
ATOM 18920 C C . GLN A 1 14 ? -13.320 1.605 8.750 1.00 0.00 14 GLN A C 20
ATOM 18921 O O . GLN A 1 14 ? -12.406 0.945 8.257 1.00 0.00 14 GLN A O 20
ATOM 18935 N N . ARG A 1 15 ? -14.384 1.053 9.324 1.00 0.00 15 ARG A N 20
ATOM 18936 C CA . ARG A 1 15 ? -14.540 -0.394 9.412 1.00 0.00 15 ARG A CA 20
ATOM 18937 C C . ARG A 1 15 ? -14.370 -1.043 8.042 1.00 0.00 15 ARG A C 20
ATOM 18938 O O . ARG A 1 15 ? -13.714 -2.076 7.912 1.00 0.00 15 ARG A O 20
ATOM 18959 N N . GLN A 1 16 ? -14.965 -0.429 7.024 1.00 0.00 16 GLN A N 20
ATOM 18960 C CA . GLN A 1 16 ? -14.879 -0.949 5.664 1.00 0.00 16 GLN A CA 20
ATOM 18961 C C . GLN A 1 16 ? -13.448 -0.875 5.142 1.00 0.00 16 GLN A C 20
ATOM 18962 O O . GLN A 1 16 ? -12.988 -1.770 4.432 1.00 0.00 16 GLN A O 20
ATOM 18976 N N . LYS A 1 17 ? -12.748 0.196 5.498 1.00 0.00 17 LYS A N 20
ATOM 18977 C CA . LYS A 1 17 ? -11.368 0.387 5.068 1.00 0.00 17 LYS A CA 20
ATOM 18978 C C . LYS A 1 17 ? -10.458 -0.679 5.669 1.00 0.00 17 LYS A C 20
ATOM 18979 O O . LYS A 1 17 ? -9.414 -1.007 5.105 1.00 0.00 17 LYS A O 20
ATOM 18998 N N . ARG A 1 18 ? -10.860 -1.216 6.816 1.00 0.00 18 ARG A N 20
ATOM 18999 C CA . ARG A 1 18 ? -10.081 -2.245 7.493 1.00 0.00 18 ARG A CA 20
ATOM 19000 C C . ARG A 1 18 ? -10.172 -3.574 6.748 1.00 0.00 18 ARG A C 20
ATOM 19001 O O . ARG A 1 18 ? -9.264 -4.402 6.823 1.00 0.00 18 ARG A O 20
ATOM 19022 N N . ARG A 1 19 ? -11.273 -3.770 6.031 1.00 0.00 19 ARG A N 20
ATOM 19023 C CA . ARG A 1 19 ? -11.484 -4.999 5.274 1.00 0.00 19 ARG A CA 20
ATOM 19024 C C . ARG A 1 19 ? -10.493 -5.102 4.118 1.00 0.00 19 ARG A C 20
ATOM 19025 O O . ARG A 1 19 ? -9.851 -6.135 3.928 1.00 0.00 19 ARG A O 20
ATOM 19046 N N . ARG A 1 20 ? -10.374 -4.024 3.350 1.00 0.00 20 ARG A N 20
ATOM 19047 C CA . ARG A 1 20 ? -9.463 -3.994 2.212 1.00 0.00 20 ARG A CA 20
ATOM 19048 C C . ARG A 1 20 ? -8.032 -4.288 2.653 1.00 0.00 20 ARG A C 20
ATOM 19049 O O . ARG A 1 20 ? -7.236 -4.835 1.889 1.00 0.00 20 ARG A O 20
ATOM 19070 N N . ILE A 1 21 ? -7.713 -3.922 3.890 1.00 0.00 21 ILE A N 20
ATOM 19071 C CA . ILE A 1 21 ? -6.379 -4.148 4.433 1.00 0.00 21 ILE A CA 20
ATOM 19072 C C . ILE A 1 21 ? -6.171 -5.616 4.789 1.00 0.00 21 ILE A C 20
ATOM 19073 O O . ILE A 1 21 ? -5.083 -6.161 4.604 1.00 0.00 21 ILE A O 20
ATOM 19089 N N . GLU A 1 22 ? -7.222 -6.251 5.298 1.00 0.00 22 GLU A N 20
ATOM 19090 C CA . GLU A 1 22 ? -7.154 -7.656 5.678 1.00 0.00 22 GLU A CA 20
ATOM 19091 C C . GLU A 1 22 ? -6.764 -8.525 4.486 1.00 0.00 22 GLU A C 20
ATOM 19092 O O . GLU A 1 22 ? -5.684 -9.115 4.460 1.00 0.00 22 GLU A O 20
ATOM 19104 N N . VAL A 1 23 ? -7.652 -8.598 3.499 1.00 0.00 23 VAL A N 20
ATOM 19105 C CA . VAL A 1 23 ? -7.402 -9.393 2.303 1.00 0.00 23 VAL A CA 20
ATOM 19106 C C . VAL A 1 23 ? -6.053 -9.045 1.683 1.00 0.00 23 VAL A C 20
ATOM 19107 O O . VAL A 1 23 ? -5.330 -9.922 1.211 1.00 0.00 23 VAL A O 20
ATOM 19120 N N . ALA A 1 24 ? -5.720 -7.758 1.689 1.00 0.00 24 ALA A N 20
ATOM 19121 C CA . ALA A 1 24 ? -4.457 -7.293 1.131 1.00 0.00 24 ALA A CA 20
ATOM 19122 C C . ALA A 1 24 ? -3.272 -7.867 1.900 1.00 0.00 24 ALA A C 20
ATOM 19123 O O . ALA A 1 24 ? -2.329 -8.392 1.307 1.00 0.00 24 ALA A O 20
ATOM 19130 N N . LEU A 1 25 ? -3.325 -7.763 3.223 1.00 0.00 25 LEU A N 20
ATOM 19131 C CA . LEU A 1 25 ? -2.255 -8.271 4.075 1.00 0.00 25 LEU A CA 20
ATOM 19132 C C . LEU A 1 25 ? -2.039 -9.763 3.845 1.00 0.00 25 LEU A C 20
ATOM 19133 O O . LEU A 1 25 ? -0.917 -10.206 3.594 1.00 0.00 25 LEU A O 20
ATOM 19149 N N . ILE A 1 26 ? -3.118 -10.532 3.929 1.00 0.00 26 ILE A N 20
ATOM 19150 C CA . ILE A 1 26 ? -3.046 -11.974 3.727 1.00 0.00 26 ILE A CA 20
ATOM 19151 C C . ILE A 1 26 ? -2.431 -12.309 2.372 1.00 0.00 26 ILE A C 20
ATOM 19152 O O . ILE A 1 26 ? -1.424 -13.012 2.294 1.00 0.00 26 ILE A O 20
ATOM 19168 N N . GLU A 1 27 ? -3.043 -11.799 1.308 1.00 0.00 27 GLU A N 20
ATOM 19169 C CA . GLU A 1 27 ? -2.554 -12.043 -0.044 1.00 0.00 27 GLU A CA 20
ATOM 19170 C C . GLU A 1 27 ? -1.070 -11.707 -0.154 1.00 0.00 27 GLU A C 20
ATOM 19171 O O . GLU A 1 27 ? -0.296 -12.452 -0.756 1.00 0.00 27 GLU A O 20
ATOM 19183 N N . TYR A 1 28 ? -0.680 -10.579 0.429 1.00 0.00 28 TYR A N 20
ATOM 19184 C CA . TYR A 1 28 ? 0.711 -10.141 0.394 1.00 0.00 28 TYR A CA 20
ATOM 19185 C C . TYR A 1 28 ? 1.619 -11.157 1.081 1.00 0.00 28 TYR A C 20
ATOM 19186 O O . TYR A 1 28 ? 2.620 -11.594 0.514 1.00 0.00 28 TYR A O 20
ATOM 19204 N N . ARG A 1 29 ? 1.261 -11.527 2.306 1.00 0.00 29 ARG A N 20
ATOM 19205 C CA . ARG A 1 29 ? 2.043 -12.490 3.072 1.00 0.00 29 ARG A CA 20
ATOM 19206 C C . ARG A 1 29 ? 2.288 -13.759 2.261 1.00 0.00 29 ARG A C 20
ATOM 19207 O O . ARG A 1 29 ? 3.430 -14.185 2.089 1.00 0.00 29 ARG A O 20
ATOM 19228 N N . GLU A 1 30 ? 1.209 -14.357 1.766 1.00 0.00 30 GLU A N 20
ATOM 19229 C CA . GLU A 1 30 ? 1.308 -15.577 0.974 1.00 0.00 30 GLU A CA 20
ATOM 19230 C C . GLU A 1 30 ? 2.237 -15.377 -0.220 1.00 0.00 30 GLU A C 20
ATOM 19231 O O . GLU A 1 30 ? 3.137 -16.181 -0.464 1.00 0.00 30 GLU A O 20
ATOM 19243 N N . THR A 1 31 ? 2.010 -14.299 -0.964 1.00 0.00 31 THR A N 20
ATOM 19244 C CA . THR A 1 31 ? 2.824 -13.993 -2.134 1.00 0.00 31 THR A CA 20
ATOM 19245 C C . THR A 1 31 ? 4.296 -13.860 -1.761 1.00 0.00 31 THR A C 20
ATOM 19246 O O . THR A 1 31 ? 5.178 -14.278 -2.512 1.00 0.00 31 THR A O 20
ATOM 19257 N N . LEU A 1 32 ? 4.555 -13.276 -0.596 1.00 0.00 32 LEU A N 20
ATOM 19258 C CA . LEU A 1 32 ? 5.922 -13.089 -0.122 1.00 0.00 32 LEU A CA 20
ATOM 19259 C C . LEU A 1 32 ? 6.602 -14.432 0.124 1.00 0.00 32 LEU A C 20
ATOM 19260 O O . LEU A 1 32 ? 7.703 -14.680 -0.367 1.00 0.00 32 LEU A O 20
ATOM 19276 N N . GLU A 1 33 ? 5.937 -15.296 0.885 1.00 0.00 33 GLU A N 20
ATOM 19277 C CA . GLU A 1 33 ? 6.478 -16.615 1.194 1.00 0.00 33 GLU A CA 20
ATOM 19278 C C . GLU A 1 33 ? 6.730 -17.412 -0.083 1.00 0.00 33 GLU A C 20
ATOM 19279 O O . GLU A 1 33 ? 7.731 -18.119 -0.197 1.00 0.00 33 GLU A O 20
ATOM 19291 N N . GLU A 1 34 ? 5.815 -17.292 -1.040 1.00 0.00 34 GLU A N 20
ATOM 19292 C CA . GLU A 1 34 ? 5.938 -18.002 -2.307 1.00 0.00 34 GLU A CA 20
ATOM 19293 C C . GLU A 1 34 ? 6.972 -17.332 -3.208 1.00 0.00 34 GLU A C 20
ATOM 19294 O O . GLU A 1 34 ? 7.541 -17.968 -4.095 1.00 0.00 34 GLU A O 20
ATOM 19306 N N . GLN A 1 35 ? 7.207 -16.045 -2.974 1.00 0.00 35 GLN A N 20
ATOM 19307 C CA . GLN A 1 35 ? 8.170 -15.289 -3.765 1.00 0.00 35 GLN A CA 20
ATOM 19308 C C . GLN A 1 35 ? 9.599 -15.643 -3.367 1.00 0.00 35 GLN A C 20
ATOM 19309 O O . GLN A 1 35 ? 10.558 -15.183 -3.985 1.00 0.00 35 GLN A O 20
ATOM 19323 N N . GLY A 1 36 ? 9.733 -1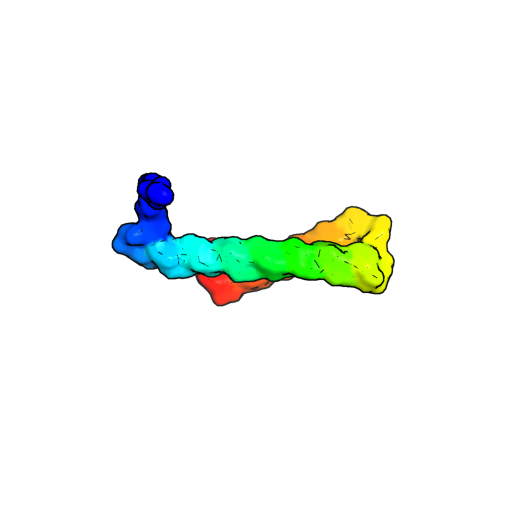6.465 -2.331 1.00 0.00 36 GLY A N 20
ATOM 19324 C CA . GLY A 1 36 ? 11.049 -16.867 -1.868 1.00 0.00 36 GLY A CA 20
ATOM 19325 C C . GLY A 1 36 ? 11.332 -16.404 -0.452 1.00 0.00 36 GLY A C 20
ATOM 19326 O O . GLY A 1 36 ? 12.256 -16.894 0.195 1.00 0.00 36 GLY A O 20
ATOM 19330 N N . MET A 1 37 ? 10.535 -15.455 0.028 1.00 0.00 37 MET A N 20
ATOM 19331 C CA . MET A 1 37 ? 10.705 -14.925 1.376 1.00 0.00 37 MET A CA 20
ATOM 19332 C C . MET A 1 37 ? 10.626 -16.041 2.413 1.00 0.00 37 MET A C 20
ATOM 19333 O O . MET A 1 37 ? 9.540 -16.506 2.759 1.00 0.00 37 MET A O 20
ATOM 19347 N N . LYS A 1 38 ? 11.784 -16.469 2.905 1.00 0.00 38 LYS A N 20
ATOM 19348 C CA . LYS A 1 38 ? 11.847 -17.530 3.903 1.00 0.00 38 LYS A CA 20
ATOM 19349 C C . LYS A 1 38 ? 12.415 -17.007 5.219 1.00 0.00 38 LYS A C 20
ATOM 19350 O O . LYS A 1 38 ? 12.966 -17.767 6.013 1.00 0.00 38 LYS A O 20
ATOM 19369 N N . ASN A 1 39 ? 12.275 -15.704 5.442 1.00 0.00 39 ASN A N 20
ATOM 19370 C CA . ASN A 1 39 ? 12.773 -15.079 6.662 1.00 0.00 39 ASN A CA 20
ATOM 19371 C C . ASN A 1 39 ? 11.690 -14.231 7.321 1.00 0.00 39 ASN A C 20
ATOM 19372 O O . ASN A 1 39 ? 10.821 -13.664 6.657 1.00 0.00 39 ASN A O 20
ATOM 19383 N N . PRO A 1 40 ? 11.740 -14.141 8.658 1.00 0.00 40 PRO A N 20
ATOM 19384 C CA . PRO A 1 40 ? 10.771 -13.364 9.436 1.00 0.00 40 PRO A CA 20
ATOM 19385 C C . PRO A 1 40 ? 10.935 -11.862 9.231 1.00 0.00 40 PRO A C 20
ATOM 19386 O O . PRO A 1 40 ? 9.963 -11.152 8.973 1.00 0.00 40 PRO A O 20
ATOM 19397 N N . GLU A 1 41 ? 12.170 -11.384 9.347 1.00 0.00 41 GLU A N 20
ATOM 19398 C CA . GLU A 1 41 ? 12.460 -9.966 9.174 1.00 0.00 41 GLU A CA 20
ATOM 19399 C C . GLU A 1 41 ? 11.992 -9.478 7.806 1.00 0.00 41 GLU A C 20
ATOM 19400 O O . GLU A 1 41 ? 11.369 -8.423 7.692 1.00 0.00 41 GLU A O 20
ATOM 19412 N N . GLU A 1 42 ? 12.298 -10.254 6.771 1.00 0.00 42 GLU A N 20
ATOM 19413 C CA . GLU A 1 42 ? 11.911 -9.900 5.410 1.00 0.00 42 GLU A CA 20
ATOM 19414 C C . GLU A 1 42 ? 10.399 -9.723 5.304 1.00 0.00 42 GLU A C 20
ATOM 19415 O O . GLU A 1 42 ? 9.913 -8.654 4.934 1.00 0.00 42 GLU A O 20
ATOM 19427 N N . ILE A 1 43 ? 9.661 -10.779 5.630 1.00 0.00 43 ILE A N 20
ATOM 19428 C CA . ILE A 1 43 ? 8.206 -10.741 5.572 1.00 0.00 43 ILE A CA 20
ATOM 19429 C C . ILE A 1 43 ? 7.649 -9.634 6.461 1.00 0.00 43 ILE A C 20
ATOM 19430 O O . ILE A 1 43 ? 6.891 -8.779 6.003 1.00 0.00 43 ILE A O 20
ATOM 19446 N N . GLU A 1 44 ? 8.031 -9.657 7.734 1.00 0.00 44 GLU A N 20
ATOM 19447 C CA . GLU A 1 44 ? 7.570 -8.654 8.687 1.00 0.00 44 GLU A CA 20
ATOM 19448 C C . GLU A 1 44 ? 7.836 -7.245 8.165 1.00 0.00 44 GLU A C 20
ATOM 19449 O O . GLU A 1 44 ? 7.023 -6.339 8.352 1.00 0.00 44 GLU A O 20
ATOM 19461 N N . ARG A 1 45 ? 8.979 -7.068 7.511 1.00 0.00 45 ARG A N 20
ATOM 19462 C CA . ARG A 1 45 ? 9.354 -5.770 6.964 1.00 0.00 45 ARG A CA 20
ATOM 19463 C C . ARG A 1 45 ? 8.394 -5.350 5.855 1.00 0.00 45 ARG A C 20
ATOM 19464 O O . ARG A 1 45 ? 7.721 -4.324 5.957 1.00 0.00 45 ARG A O 20
ATOM 19485 N N . LYS A 1 46 ? 8.336 -6.149 4.796 1.00 0.00 46 LYS A N 20
ATOM 19486 C CA . LYS A 1 46 ? 7.458 -5.862 3.667 1.00 0.00 46 LYS A CA 20
ATOM 19487 C C . LYS A 1 46 ? 6.012 -5.711 4.127 1.00 0.00 46 LYS A C 20
ATOM 19488 O O . LYS A 1 46 ? 5.368 -4.696 3.863 1.00 0.00 46 LYS A O 20
ATOM 19507 N N . VAL A 1 47 ? 5.506 -6.728 4.819 1.00 0.00 47 VAL A N 20
ATOM 19508 C CA . VAL A 1 47 ? 4.137 -6.707 5.318 1.00 0.00 47 VAL A CA 20
ATOM 19509 C C . VAL A 1 47 ? 3.856 -5.428 6.099 1.00 0.00 47 VAL A C 20
ATOM 19510 O O . VAL A 1 47 ? 2.889 -4.720 5.822 1.00 0.00 47 VAL A O 20
ATOM 19523 N N . GLU A 1 48 ? 4.710 -5.139 7.077 1.00 0.00 48 GLU A N 20
ATOM 19524 C CA . GLU A 1 48 ? 4.552 -3.945 7.899 1.00 0.00 48 GLU A CA 20
ATOM 19525 C C . GLU A 1 48 ? 4.404 -2.701 7.028 1.00 0.00 48 GLU A C 20
ATOM 19526 O O . GLU A 1 48 ? 3.458 -1.929 7.186 1.00 0.00 48 GLU A O 20
ATOM 19538 N N . ILE A 1 49 ? 5.345 -2.513 6.109 1.00 0.00 49 ILE A N 20
ATOM 19539 C CA . ILE A 1 49 ? 5.319 -1.364 5.213 1.00 0.00 49 ILE A CA 20
ATOM 19540 C C . ILE A 1 49 ? 3.997 -1.285 4.459 1.00 0.00 49 ILE A C 20
ATOM 19541 O O . ILE A 1 49 ? 3.431 -0.205 4.289 1.00 0.00 49 ILE A O 20
ATOM 19557 N N . ASN A 1 50 ? 3.508 -2.436 4.009 1.00 0.00 50 ASN A N 20
ATOM 19558 C CA . ASN A 1 50 ? 2.250 -2.497 3.274 1.00 0.00 50 ASN A CA 20
ATOM 19559 C C . ASN A 1 50 ? 1.073 -2.147 4.179 1.00 0.00 50 ASN A C 20
ATOM 19560 O O . ASN A 1 50 ? 0.123 -1.491 3.752 1.00 0.00 50 ASN A O 20
ATOM 19571 N N . ARG A 1 51 ? 1.144 -2.588 5.430 1.00 0.00 51 ARG A N 20
ATOM 19572 C CA . ARG A 1 51 ? 0.084 -2.322 6.396 1.00 0.00 51 ARG A CA 20
ATOM 19573 C C . ARG A 1 51 ? -0.018 -0.829 6.692 1.00 0.00 51 ARG A C 20
ATOM 19574 O O . ARG A 1 51 ? -1.108 -0.255 6.677 1.00 0.00 51 ARG A O 20
ATOM 19595 N N . LYS A 1 52 ? 1.123 -0.204 6.961 1.00 0.00 52 LYS A N 20
ATOM 19596 C CA . LYS A 1 52 ? 1.163 1.222 7.260 1.00 0.00 52 LYS A CA 20
ATOM 19597 C C . LYS A 1 52 ? 0.780 2.046 6.035 1.00 0.00 52 LYS A C 20
ATOM 19598 O O . LYS A 1 52 ? 0.092 3.061 6.149 1.00 0.00 52 LYS A O 20
ATOM 19617 N N . ARG A 1 53 ? 1.227 1.602 4.865 1.00 0.00 53 ARG A N 20
ATOM 19618 C CA . ARG A 1 53 ? 0.930 2.299 3.620 1.00 0.00 53 ARG A CA 20
ATOM 19619 C C . ARG A 1 53 ? -0.571 2.304 3.345 1.00 0.00 53 ARG A C 20
ATOM 19620 O O . ARG A 1 53 ? -1.175 3.361 3.156 1.00 0.00 53 ARG A O 20
ATOM 19641 N N . LEU A 1 54 ? -1.168 1.118 3.323 1.00 0.00 54 LEU A N 20
ATOM 19642 C CA . LEU A 1 54 ? -2.598 0.985 3.071 1.00 0.00 54 LEU A CA 20
ATOM 19643 C C . LEU A 1 54 ? -3.409 1.733 4.125 1.00 0.00 54 LEU A C 20
ATOM 19644 O O . LEU A 1 54 ? -4.308 2.506 3.796 1.00 0.00 54 LEU A O 20
ATOM 19660 N N . GLU A 1 55 ? -3.083 1.498 5.392 1.00 0.00 55 GLU A N 20
ATOM 19661 C CA . GLU A 1 55 ? -3.780 2.151 6.493 1.00 0.00 55 GLU A CA 20
ATOM 19662 C C . GLU A 1 55 ? -3.783 3.666 6.313 1.00 0.00 55 GLU A C 20
ATOM 19663 O O . GLU A 1 55 ? -4.839 4.299 6.295 1.00 0.00 55 GLU A O 20
ATOM 19675 N N . VAL A 1 56 ? -2.592 4.243 6.181 1.00 0.00 56 VAL A N 20
ATOM 19676 C CA . VAL A 1 56 ? -2.456 5.684 6.002 1.00 0.00 56 VAL A CA 20
ATOM 19677 C C . VAL A 1 56 ? -3.105 6.139 4.700 1.00 0.00 56 VAL A C 20
ATOM 19678 O O . VAL A 1 56 ? -3.562 7.277 4.587 1.00 0.00 56 VAL A O 20
ATOM 19691 N N . ASP A 1 57 ? -3.142 5.244 3.719 1.00 0.00 57 ASP A N 20
ATOM 19692 C CA . ASP A 1 57 ? -3.737 5.553 2.424 1.00 0.00 57 ASP A CA 20
ATOM 19693 C C . ASP A 1 57 ? -5.260 5.531 2.506 1.00 0.00 57 ASP A C 20
ATOM 19694 O O . ASP A 1 57 ? -5.944 6.172 1.708 1.00 0.00 57 ASP A O 20
ATOM 19703 N N . TYR A 1 58 ? -5.784 4.790 3.476 1.00 0.00 58 TYR A N 20
ATOM 19704 C CA . TYR A 1 58 ? -7.227 4.682 3.660 1.00 0.00 58 TYR A CA 20
ATOM 19705 C C . TYR A 1 58 ? -7.727 5.717 4.663 1.00 0.00 58 TYR A C 20
ATOM 19706 O O . TYR A 1 58 ? -8.827 6.251 4.525 1.00 0.00 58 TYR A O 20
ATOM 19724 N N . GLY A 1 59 ? -6.909 5.996 5.673 1.00 0.00 59 GLY A N 20
ATOM 19725 C CA . GLY A 1 59 ? -7.284 6.966 6.685 1.00 0.00 59 GLY A CA 20
ATOM 19726 C C . GLY A 1 59 ? -7.221 6.395 8.088 1.00 0.00 59 GLY A C 20
ATOM 19727 O O . GLY A 1 59 ? -7.799 6.954 9.021 1.00 0.00 59 GLY A O 20
ATOM 19731 N N . LEU A 1 60 ? -6.520 5.277 8.239 1.00 0.00 60 LEU A N 20
ATOM 19732 C CA . LEU A 1 60 ? -6.384 4.628 9.538 1.00 0.00 60 LEU A CA 20
ATOM 19733 C C . LEU A 1 60 ? -5.020 4.922 10.154 1.00 0.00 60 LEU A C 20
ATOM 19734 O O . LEU A 1 60 ? -4.563 4.206 11.045 1.00 0.00 60 LEU A O 20
ATOM 19750 N N . SER A 1 61 ? -4.376 5.981 9.675 1.00 0.00 61 SER A N 20
ATOM 19751 C CA . SER A 1 61 ? -3.063 6.369 10.177 1.00 0.00 61 SER A CA 20
ATOM 19752 C C . SER A 1 61 ? -2.559 7.623 9.469 1.00 0.00 61 SER A C 20
ATOM 19753 O O . SER A 1 61 ? -3.278 8.232 8.678 1.00 0.00 61 SER A O 20
#